Protein AF-A0A2N2QTG7-F1 (afdb_monomer)

Foldseek 3Di:
DVPPPPPPDDDDDDDDDPDPPPDDDDDDDPDAQAKDFQDWFFFFFWQEWEQQPVVCWIWTAFGGQDPPDQARIWTQHPVRSDIDDGFDEDADADAAFLQHFDADPVRHTDRDPPDTSNFARAQWYQQPVVSWIWGDANLWIKTARPVVRYIDTLPAASVQGQAHFTQWHWEQQPVVSWIKTFFGDHDPRPLDDDPPDPDPSPPDDHDDLVPLDLCSLQWIKIADPVVRGIDTDDAFDPLLVVLLVLLVVLLVLLLLLLLQLLCLLLVLHRPSPRDALLVSLVSLLVSLVSLQVSLVCLCVCNSADDPQLNVLSNVLSVLSNVLSVLSVVLSVCSNVSWSLQNNVSSVVSSVSSVVSSVSSDQGDQRFGQWYWEALPPQSKIKTAWGHNLFKTFGWIWIQNPVNSTIGTQPEQFTDDGDHNFAWEAQNVVSWIDTPQAWTAHPVVSFIWGGDHHYDPPQAEPRKYWYASNVVQKIKMWHFYDPVVRRTMIIIIIHRHDCPRIGGGDDNDDRIGGPFPLQVVQSVPDDNTSVRQVVLLVVLLVVLVPDDAPDKDWDDAPAFDFFQAQAAWEADLSSCKIWGAAHAQQLDWFGWIWIARSSRRGIHILDRTRGDDPPDGHLDDLHPDDRSPADGTHHRRLLQWYAAPLQRFIWGDHNQWTWTAHPSSSGTDPDIQGEDDDDDQAHWARQQVHNWTKGFAFPVDDDDDTFIWTDPSVNSYIYGDPLGRDQFHFDSQWHWYAQRVQGKIKTAQTHHPVPRDAGGWIWIQRRVVSDIDTDDAQEVVNPDDGAGADAQAWEADNVQQKIWDDNWWAWDFIWIQRPVRSYIYRSGIDDHADAITWHYWYARPVSQKIWIWHGHDSRDDGTIIIIHRHDD

Nearest PDB structures (foldseek):
  4nqi-assembly2_C  TM=5.063E-01  e=2.270E+00  Dictyostelium discoideum
  8ceg-assembly1_A  TM=4.887E-01  e=2.163E+00  Homo sapiens
  8f6k-assembly1_C  TM=4.860E-01  e=2.621E+00  Shewanella oneidensis
  8tn6-assembly1_C  TM=3.871E-01  e=1.786E+00  synthetic construct
  8snb-assembly1_1G  TM=2.692E-01  e=4.660E+00  Strongylocentrotus purpuratus

Radius of gyration: 29.82 Å; Cα contacts (8 Å, |Δi|>4): 2168; chains: 1; bounding box: 80×52×85 Å

Structure (mmCIF, N/CA/C/O backbone):
data_AF-A0A2N2QTG7-F1
#
_entry.id   AF-A0A2N2QTG7-F1
#
loop_
_atom_site.group_PDB
_atom_site.id
_atom_site.type_symbol
_atom_site.label_atom_id
_atom_site.label_alt_id
_atom_site.label_comp_id
_atom_site.label_asym_id
_atom_site.label_entity_id
_atom_site.label_seq_id
_atom_site.pdbx_PDB_ins_code
_atom_site.Cartn_x
_atom_site.Cartn_y
_atom_site.Cartn_z
_atom_site.occupancy
_atom_site.B_iso_or_equiv
_atom_site.auth_seq_id
_atom_site.auth_comp_id
_atom_site.auth_asym_id
_atom_site.auth_atom_id
_atom_site.pdbx_PDB_model_num
ATOM 1 N N . MET A 1 1 ? -8.187 -12.100 -5.014 1.00 31.52 1 MET A N 1
ATOM 2 C CA . MET A 1 1 ? -8.254 -13.295 -4.133 1.00 31.52 1 MET A CA 1
ATOM 3 C C . MET A 1 1 ? -7.460 -12.984 -2.864 1.00 31.52 1 MET A C 1
ATOM 5 O O . MET A 1 1 ? -6.377 -12.446 -3.038 1.00 31.52 1 MET A O 1
ATOM 9 N N . PRO A 1 2 ? -8.043 -13.129 -1.654 1.00 25.39 2 PRO A N 1
ATOM 10 C CA . PRO A 1 2 ? -8.547 -14.373 -1.077 1.00 25.39 2 PRO A CA 1
ATOM 11 C C . PRO A 1 2 ? -10.008 -14.584 -1.466 1.00 25.39 2 PRO A C 1
ATOM 13 O O . PRO A 1 2 ? -10.937 -14.155 -0.807 1.00 25.39 2 PRO A O 1
ATOM 16 N N . TRP A 1 3 ? -10.185 -15.237 -2.609 1.00 28.45 3 TRP A N 1
ATOM 17 C CA . TRP A 1 3 ? -11.470 -15.725 -3.122 1.00 28.45 3 TRP A CA 1
ATOM 18 C C . TRP A 1 3 ? -11.311 -17.209 -3.494 1.00 28.45 3 TRP A C 1
ATOM 20 O O . TRP A 1 3 ? -11.861 -17.694 -4.473 1.00 28.45 3 TRP A O 1
ATOM 30 N N . GLY A 1 4 ? -10.483 -17.919 -2.716 1.00 23.97 4 GLY A N 1
ATOM 31 C CA . GLY A 1 4 ? -10.154 -19.333 -2.912 1.00 23.97 4 GLY A CA 1
ATOM 32 C C . GLY A 1 4 ? -10.840 -20.294 -1.939 1.00 23.97 4 GLY A C 1
ATOM 33 O O . GLY A 1 4 ? -10.644 -21.496 -2.068 1.00 23.97 4 GLY A O 1
ATOM 34 N N . MET A 1 5 ? -11.649 -19.813 -0.985 1.00 23.02 5 MET A N 1
ATOM 35 C CA . MET A 1 5 ? -12.306 -20.685 0.006 1.00 23.02 5 MET A CA 1
ATOM 36 C C . MET A 1 5 ? -13.823 -20.497 0.167 1.00 23.02 5 MET A C 1
ATOM 38 O O . MET A 1 5 ? -14.411 -21.069 1.073 1.00 23.02 5 MET A O 1
ATOM 42 N N . CYS A 1 6 ? -14.494 -19.810 -0.761 1.00 24.59 6 CYS A N 1
ATOM 43 C CA . CYS A 1 6 ? -15.967 -19.817 -0.854 1.00 24.59 6 CYS A CA 1
ATOM 44 C C . CYS A 1 6 ? -16.483 -19.976 -2.296 1.00 24.59 6 CYS A C 1
ATOM 46 O O . CYS A 1 6 ? -17.568 -19.521 -2.626 1.00 24.59 6 CYS A O 1
ATOM 48 N N . ALA A 1 7 ? -15.714 -20.640 -3.169 1.00 23.53 7 ALA A N 1
ATOM 49 C CA . ALA A 1 7 ? -16.112 -20.917 -4.558 1.00 23.53 7 ALA A CA 1
ATOM 50 C C . ALA A 1 7 ? -16.198 -22.423 -4.887 1.00 23.53 7 ALA A C 1
ATOM 52 O O . ALA A 1 7 ? -16.136 -22.814 -6.049 1.00 23.53 7 ALA A O 1
ATOM 53 N N . LYS A 1 8 ? -16.341 -23.292 -3.876 1.00 22.70 8 LYS A N 1
ATOM 54 C CA . LYS A 1 8 ? -16.590 -24.733 -4.066 1.00 22.70 8 LYS A CA 1
ATOM 55 C C . LYS A 1 8 ? -17.853 -25.191 -3.334 1.00 22.70 8 LYS A C 1
ATOM 57 O O . LYS A 1 8 ? -17.783 -26.057 -2.475 1.00 22.70 8 LYS A O 1
ATOM 62 N N . SER A 1 9 ? -18.998 -24.615 -3.691 1.00 24.41 9 SER A N 1
ATOM 63 C CA . SER A 1 9 ? -20.318 -25.241 -3.500 1.00 24.41 9 SER A CA 1
ATOM 64 C C . SER A 1 9 ? -21.409 -24.440 -4.220 1.00 24.41 9 SER A C 1
ATOM 66 O O . SER A 1 9 ? -22.297 -23.888 -3.584 1.00 24.41 9 SER A O 1
ATOM 68 N N . LEU A 1 10 ? -21.337 -24.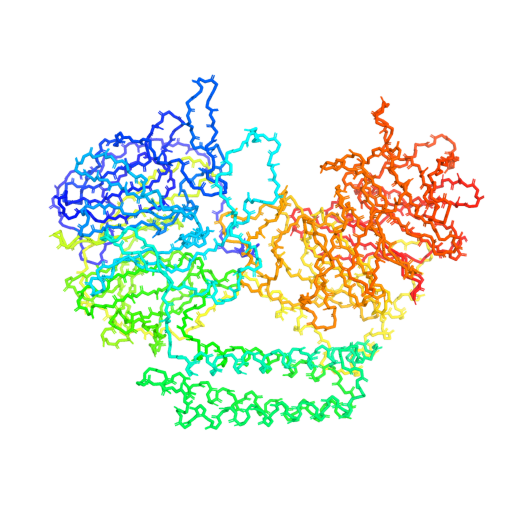329 -5.546 1.00 24.75 10 LEU A N 1
ATOM 69 C CA . LEU A 1 10 ? -22.426 -23.783 -6.368 1.00 24.75 10 LEU A CA 1
ATOM 70 C C . LEU A 1 10 ? -22.575 -24.653 -7.620 1.00 24.75 10 LEU A C 1
ATOM 72 O O . LEU A 1 10 ? -22.246 -24.268 -8.736 1.00 24.75 10 LEU A O 1
ATOM 76 N N . GLY A 1 11 ? -23.027 -25.884 -7.387 1.00 22.22 11 GLY A N 1
ATOM 77 C CA . GLY A 1 11 ? -23.683 -26.699 -8.398 1.00 22.22 11 GLY A CA 1
ATOM 78 C C . GLY A 1 11 ? -25.188 -26.547 -8.215 1.00 22.22 11 GLY A C 1
ATOM 79 O O . GLY A 1 11 ? -25.704 -26.981 -7.194 1.00 22.22 11 GLY A O 1
ATOM 80 N N . ALA A 1 12 ? -25.823 -25.896 -9.193 1.00 25.19 12 ALA A N 1
ATOM 81 C CA . ALA A 1 12 ? -27.254 -25.872 -9.505 1.00 25.19 12 ALA A CA 1
ATOM 82 C C . ALA A 1 12 ? -28.246 -25.683 -8.342 1.00 25.19 12 ALA A C 1
ATOM 84 O O . ALA A 1 12 ? -28.545 -26.637 -7.649 1.00 25.19 12 ALA A O 1
ATOM 85 N N . PHE A 1 13 ? -28.882 -24.509 -8.250 1.00 23.11 13 PHE A N 1
ATOM 86 C CA . PHE A 1 13 ? -30.321 -24.416 -7.958 1.00 23.11 13 PHE A CA 1
ATOM 87 C C . PHE A 1 13 ? -30.868 -23.082 -8.482 1.00 23.11 13 PHE A C 1
ATOM 89 O O . PHE A 1 13 ? -30.728 -22.027 -7.870 1.00 23.11 13 PHE A O 1
ATOM 96 N N . THR A 1 14 ? -31.499 -23.145 -9.651 1.00 24.62 14 THR A N 1
ATOM 97 C CA . THR A 1 14 ? -32.489 -22.166 -10.099 1.00 24.62 14 THR A CA 1
ATOM 98 C C . THR A 1 14 ? -33.844 -22.796 -9.817 1.00 24.62 14 THR A C 1
ATOM 100 O O . THR A 1 14 ? -34.149 -23.796 -10.444 1.00 24.62 14 THR A O 1
ATOM 103 N N . VAL A 1 15 ? -34.601 -22.267 -8.855 1.00 23.42 15 VAL A N 1
ATOM 104 C CA . VAL A 1 15 ? -36.066 -22.077 -8.875 1.00 23.42 15 VAL A CA 1
ATOM 105 C C . VAL A 1 15 ? -36.402 -21.254 -7.630 1.00 23.42 15 VAL A C 1
ATOM 107 O O . VAL A 1 15 ? -36.110 -21.644 -6.502 1.00 23.42 15 VAL A O 1
ATOM 110 N N . ALA A 1 16 ? -36.999 -20.089 -7.860 1.00 26.34 16 ALA A N 1
ATOM 111 C CA . ALA A 1 16 ? -37.602 -19.265 -6.831 1.00 26.34 16 ALA A CA 1
ATOM 112 C C . ALA A 1 16 ? -38.843 -19.963 -6.262 1.00 26.34 16 ALA A C 1
ATOM 114 O O . ALA A 1 16 ? -39.727 -20.365 -7.016 1.00 26.34 16 ALA A O 1
ATOM 115 N N . VAL A 1 17 ? -38.947 -20.019 -4.936 1.00 22.53 17 VAL A N 1
ATOM 116 C CA . VAL A 1 17 ? -40.237 -20.129 -4.257 1.00 22.53 17 VAL A CA 1
ATOM 117 C C . VAL A 1 17 ? -40.281 -19.028 -3.201 1.00 22.53 17 VAL A C 1
ATOM 119 O O . VAL A 1 17 ? -39.594 -19.093 -2.185 1.00 22.53 17 VAL A O 1
ATOM 122 N N . GLN A 1 18 ? -41.082 -17.991 -3.461 1.00 27.44 18 GLN A N 1
ATOM 123 C CA . GLN A 1 18 ? -41.616 -17.124 -2.413 1.00 27.44 18 GLN A CA 1
ATOM 124 C C . GLN A 1 18 ? -42.515 -17.995 -1.528 1.00 27.44 18 GLN A C 1
ATOM 126 O O . GLN A 1 18 ? -43.672 -18.232 -1.859 1.00 27.44 18 GLN A O 1
ATOM 131 N N . MET A 1 19 ? -41.988 -18.491 -0.410 1.00 23.17 19 MET A N 1
ATOM 132 C CA . MET A 1 19 ? -42.828 -18.910 0.706 1.00 23.17 19 MET A CA 1
ATOM 133 C C . MET A 1 19 ? -42.758 -17.829 1.778 1.00 23.17 19 MET A C 1
ATOM 135 O O . MET A 1 19 ? -41.759 -17.691 2.480 1.00 23.17 19 MET A O 1
ATOM 139 N N . LEU A 1 20 ? -43.843 -17.061 1.892 1.00 28.89 20 LEU A N 1
ATOM 140 C CA . LEU A 1 20 ? -44.222 -16.368 3.120 1.00 28.89 20 LEU A CA 1
ATOM 141 C C . LEU A 1 20 ? -44.425 -17.439 4.200 1.00 28.89 20 LEU A C 1
ATOM 143 O O . LEU A 1 20 ? -45.522 -17.964 4.371 1.00 28.89 20 LEU A O 1
ATOM 147 N N . VAL A 1 21 ? -43.355 -17.808 4.902 1.00 28.22 21 VAL A N 1
ATOM 148 C CA . VAL A 1 21 ? -43.483 -18.569 6.144 1.00 28.22 21 VAL A CA 1
ATOM 149 C C . VAL A 1 21 ? -43.785 -17.552 7.234 1.00 28.22 21 VAL A C 1
ATOM 151 O O . VAL A 1 21 ? -42.904 -16.840 7.709 1.00 28.22 21 VAL A O 1
ATOM 154 N N . SER A 1 22 ? -45.054 -17.463 7.618 1.00 31.12 22 SER A N 1
ATOM 155 C CA . SER A 1 22 ? -45.450 -16.847 8.879 1.00 31.12 22 SER A CA 1
ATOM 156 C C . SER A 1 22 ? -44.719 -17.567 10.017 1.00 31.12 22 SER A C 1
ATOM 158 O O . SER A 1 22 ? -45.037 -18.716 10.330 1.00 31.12 22 SER A O 1
ATOM 160 N N . LEU A 1 23 ? -43.713 -16.917 10.609 1.00 36.91 23 LEU A N 1
ATOM 161 C CA . LEU A 1 23 ? -43.073 -17.398 11.833 1.00 36.91 23 LEU A CA 1
ATOM 162 C C . LEU A 1 23 ? -44.148 -17.495 12.933 1.00 36.91 23 LEU A C 1
ATOM 164 O O . LEU A 1 23 ? -44.927 -16.552 13.095 1.00 36.91 23 LEU A O 1
ATOM 168 N N . PRO A 1 24 ? -44.233 -18.612 13.677 1.00 34.62 24 PRO A N 1
ATOM 169 C CA . PRO A 1 24 ? -45.311 -18.822 14.633 1.00 34.62 24 PRO A CA 1
ATOM 170 C C . PRO A 1 24 ? -45.252 -17.799 15.774 1.00 34.62 24 PRO A C 1
ATOM 172 O O . PRO A 1 24 ? -44.181 -17.472 16.299 1.00 34.62 24 PRO A O 1
ATOM 175 N N . ALA A 1 25 ? -46.429 -17.312 16.166 1.00 36.88 25 ALA A N 1
ATOM 176 C CA . ALA A 1 25 ? -46.612 -16.435 17.310 1.00 36.88 25 ALA A CA 1
ATOM 177 C C . ALA A 1 25 ? -46.334 -17.169 18.639 1.00 36.88 25 ALA A C 1
ATOM 179 O O . ALA A 1 25 ? -46.774 -18.294 18.838 1.00 36.88 25 ALA A O 1
ATOM 180 N N . ALA A 1 26 ? -45.595 -16.473 19.513 1.00 47.22 26 ALA A N 1
ATOM 181 C CA . ALA A 1 26 ? -45.514 -16.548 20.980 1.00 47.22 26 ALA A CA 1
ATOM 182 C C . ALA A 1 26 ? -45.617 -17.911 21.713 1.00 47.22 26 ALA A C 1
ATOM 184 O O . ALA A 1 26 ? -46.685 -18.500 21.784 1.00 47.22 26 ALA A O 1
ATOM 185 N N . ALA A 1 27 ? -44.540 -18.284 22.431 1.00 40.28 27 ALA A N 1
ATOM 186 C CA . ALA A 1 27 ? -44.625 -18.726 23.839 1.00 40.28 27 ALA A CA 1
ATOM 187 C C . ALA A 1 27 ? -43.255 -18.755 24.550 1.00 40.28 27 ALA A C 1
ATOM 189 O O . ALA A 1 27 ? -43.139 -18.202 25.636 1.00 40.28 27 ALA A O 1
ATOM 190 N N . ASP A 1 28 ? -42.184 -19.287 23.951 1.00 56.00 28 ASP A N 1
ATOM 191 C CA . ASP A 1 28 ? -40.948 -19.488 24.731 1.00 56.00 28 ASP A CA 1
ATOM 192 C C . ASP A 1 28 ? -39.928 -18.347 24.609 1.00 56.00 28 ASP A C 1
ATOM 194 O O . ASP A 1 28 ? -39.718 -17.765 23.536 1.00 56.00 28 ASP A O 1
ATOM 198 N N . SER A 1 29 ? -39.264 -18.022 25.721 1.00 57.44 29 SER A N 1
ATOM 199 C CA . SER A 1 29 ? -38.033 -17.217 25.730 1.00 57.44 29 SER A CA 1
ATOM 200 C C . SER A 1 29 ? -36.957 -17.901 24.871 1.00 57.44 29 SER A C 1
ATOM 202 O O . SER A 1 29 ? -36.965 -19.127 24.772 1.00 57.44 29 SER A O 1
ATOM 204 N N . PRO A 1 30 ? -36.034 -17.168 24.213 1.00 61.44 30 PRO A N 1
ATOM 205 C CA . PRO A 1 30 ? -34.922 -17.814 23.517 1.00 61.44 30 PRO A CA 1
ATOM 206 C C . PRO A 1 30 ? -34.173 -18.737 24.486 1.00 61.44 30 PRO A C 1
ATOM 208 O O . PRO A 1 30 ? -33.897 -18.343 25.625 1.00 61.44 30 PRO A O 1
ATOM 211 N N . ALA A 1 31 ? -33.874 -19.959 24.033 1.00 76.12 31 ALA A N 1
ATOM 212 C CA . ALA A 1 31 ? -33.004 -20.857 24.774 1.00 76.12 31 ALA A CA 1
ATOM 213 C C . ALA A 1 31 ? -31.680 -20.134 25.046 1.00 76.12 31 ALA A C 1
ATOM 215 O O . ALA A 1 31 ? -31.147 -19.421 24.191 1.00 76.12 31 ALA A O 1
ATOM 216 N N . VAL A 1 32 ? -31.192 -20.269 26.273 1.00 87.06 32 VAL A N 1
ATOM 217 C CA . VAL A 1 32 ? -29.959 -19.617 26.704 1.00 87.06 32 VAL A CA 1
ATOM 218 C C . VAL A 1 32 ? -28.805 -20.094 25.819 1.00 87.06 32 VAL A C 1
ATOM 220 O O . VAL A 1 32 ? -28.718 -21.278 25.498 1.00 87.06 32 VAL A O 1
ATOM 223 N N . ASN A 1 33 ? -27.933 -19.172 25.410 1.00 92.25 33 ASN A N 1
ATOM 224 C CA . ASN A 1 33 ? -26.789 -19.441 24.531 1.00 92.25 33 ASN A CA 1
ATOM 225 C C . ASN A 1 33 ? -27.156 -20.003 23.140 1.00 92.25 33 ASN A C 1
ATOM 227 O O . ASN A 1 33 ? -26.319 -20.613 22.473 1.00 92.25 33 ASN A O 1
ATOM 231 N N . ALA A 1 34 ? -28.384 -19.767 22.668 1.00 91.56 34 ALA A N 1
ATOM 232 C CA . ALA A 1 34 ? -28.817 -20.105 21.316 1.00 91.56 34 ALA A CA 1
ATOM 233 C C . ALA A 1 34 ? -29.354 -18.874 20.574 1.00 91.56 34 ALA A C 1
ATOM 235 O O . ALA A 1 34 ? -30.247 -18.173 21.056 1.00 91.56 34 ALA A O 1
ATOM 236 N N . TRP A 1 35 ? -28.826 -18.631 19.374 1.00 91.69 35 TRP A N 1
ATOM 237 C CA . TRP A 1 35 ? -29.357 -17.624 18.466 1.00 91.69 35 TRP A CA 1
ATOM 238 C C . TRP A 1 35 ? -30.716 -18.056 17.927 1.00 91.69 35 TRP A C 1
ATOM 240 O O . TRP A 1 35 ? -30.858 -19.130 17.339 1.00 91.69 35 TRP A O 1
ATOM 250 N N . ARG A 1 36 ? -31.711 -17.181 18.073 1.00 90.38 36 ARG A N 1
ATOM 251 C CA . ARG A 1 36 ? -33.065 -17.400 17.566 1.00 90.38 36 ARG A CA 1
ATOM 252 C C . ARG A 1 36 ? -33.414 -16.358 16.504 1.00 90.38 36 ARG A C 1
ATOM 254 O O . ARG A 1 36 ? -33.516 -15.185 16.860 1.00 90.38 36 ARG A O 1
ATOM 261 N N . PRO A 1 37 ? -33.669 -16.752 15.245 1.00 89.88 37 PRO A N 1
ATOM 262 C CA . PRO A 1 37 ? -34.319 -15.884 14.267 1.00 89.88 37 PRO A CA 1
ATOM 263 C C . PRO A 1 37 ? -35.713 -15.489 14.764 1.00 89.88 37 PRO A C 1
ATOM 265 O O . PRO A 1 37 ? -36.476 -16.344 15.220 1.00 89.88 37 PRO A O 1
ATOM 268 N N . VAL A 1 38 ? -36.036 -14.200 14.723 1.00 90.38 38 VAL A N 1
ATOM 269 C CA . VAL A 1 38 ? -37.277 -13.668 15.318 1.00 90.38 38 VAL A CA 1
ATOM 270 C C . VAL A 1 38 ? -38.062 -12.745 14.400 1.00 90.38 38 VAL A C 1
ATOM 272 O O . VAL A 1 38 ? -39.264 -12.610 14.599 1.00 90.38 38 VAL A O 1
ATOM 275 N N . ALA A 1 39 ? -37.417 -12.125 13.414 1.00 87.06 39 ALA A N 1
ATOM 276 C CA . ALA A 1 39 ? -38.080 -11.254 12.455 1.00 87.06 39 ALA A CA 1
ATOM 277 C C . ALA A 1 39 ? -37.263 -11.148 11.165 1.00 87.06 39 ALA A C 1
ATOM 279 O O . ALA A 1 39 ? -36.052 -11.377 11.157 1.00 87.06 39 ALA A O 1
ATOM 280 N N . GLU A 1 40 ? -37.928 -10.729 10.097 1.00 82.94 40 GLU A N 1
ATOM 281 C CA . GLU A 1 40 ? -37.306 -10.278 8.857 1.00 82.94 40 GLU A CA 1
ATOM 282 C C . GLU A 1 40 ? -37.950 -8.953 8.440 1.00 82.94 40 GLU A C 1
ATOM 284 O O . GLU A 1 40 ? -39.081 -8.647 8.825 1.00 82.94 40 GLU A O 1
ATOM 289 N N . ALA A 1 41 ? -37.223 -8.157 7.668 1.00 74.69 41 ALA A N 1
ATOM 290 C CA . ALA A 1 41 ? -37.751 -6.974 7.007 1.00 74.69 41 ALA A CA 1
ATOM 291 C C . ALA A 1 41 ? -37.329 -6.963 5.539 1.00 74.69 41 ALA A C 1
ATOM 293 O O . ALA A 1 41 ? -36.244 -7.437 5.187 1.00 74.69 41 ALA A O 1
ATOM 294 N N . SER A 1 42 ? -38.163 -6.356 4.688 1.00 66.25 42 SER A N 1
ATOM 295 C CA . SER A 1 42 ? -37.708 -5.902 3.373 1.00 66.25 42 SER A CA 1
ATOM 296 C C . SER A 1 42 ? -36.481 -5.008 3.573 1.00 66.25 42 SER A C 1
ATOM 298 O O . SER A 1 42 ? -36.489 -4.134 4.439 1.00 66.25 42 SER A O 1
ATOM 300 N N . GLY A 1 43 ? -35.402 -5.226 2.829 1.00 61.00 43 GLY A N 1
ATOM 301 C CA . GLY A 1 43 ? -34.232 -4.374 2.990 1.00 61.00 43 GLY A CA 1
ATOM 302 C C . GLY A 1 43 ? -33.091 -4.680 2.038 1.00 61.00 43 GLY A C 1
ATOM 303 O O . GLY A 1 43 ? -33.232 -5.453 1.093 1.00 61.00 43 GLY A O 1
ATOM 304 N N . GLY A 1 44 ? -31.982 -3.988 2.287 1.00 61.00 44 GLY A N 1
ATOM 305 C CA . GLY A 1 44 ? -30.704 -4.113 1.602 1.00 61.00 44 GLY A CA 1
ATOM 306 C C . GLY A 1 44 ? -29.549 -4.200 2.606 1.00 61.00 44 GLY A C 1
ATOM 307 O O . GLY A 1 44 ? -29.519 -5.104 3.431 1.00 61.00 44 GLY A O 1
ATOM 308 N N . THR A 1 45 ? -28.567 -3.294 2.520 1.00 61.34 45 THR A N 1
ATOM 309 C CA . THR A 1 45 ? -27.319 -3.326 3.317 1.00 61.34 45 THR A CA 1
ATOM 310 C C . THR A 1 45 ? -27.477 -2.739 4.721 1.00 61.34 45 THR A C 1
ATOM 312 O O . THR A 1 45 ? -28.087 -1.679 4.854 1.00 61.34 45 THR A O 1
ATOM 315 N N . ILE A 1 46 ? -26.804 -3.321 5.722 1.00 68.50 46 ILE A N 1
ATOM 316 C CA . ILE A 1 46 ? -26.714 -2.781 7.091 1.00 68.50 46 ILE A CA 1
ATOM 317 C C . ILE A 1 46 ? -25.566 -1.773 7.198 1.00 68.50 46 ILE A C 1
ATOM 319 O O . ILE A 1 46 ? -24.432 -2.100 6.853 1.00 68.50 46 ILE A O 1
ATOM 323 N N . ALA A 1 47 ? -25.859 -0.575 7.707 1.00 66.06 47 ALA A N 1
ATOM 324 C CA . ALA A 1 47 ? -24.893 0.514 7.862 1.00 66.06 47 ALA A CA 1
ATOM 325 C C . ALA A 1 47 ? -24.764 1.054 9.297 1.00 66.06 47 ALA A C 1
ATOM 327 O O . ALA A 1 47 ? -23.934 1.925 9.543 1.00 66.06 47 ALA A O 1
ATOM 328 N N . GLY A 1 48 ? -25.584 0.563 10.229 1.00 76.69 48 GLY A N 1
ATOM 329 C CA . GLY A 1 48 ? -25.517 0.915 11.643 1.00 76.69 48 GLY A CA 1
ATOM 330 C C . GLY A 1 48 ? -26.665 0.302 12.443 1.00 76.69 48 GLY A C 1
ATOM 331 O O . GLY A 1 48 ? -27.748 0.050 11.907 1.00 76.69 48 GLY A O 1
ATOM 332 N N . LEU A 1 49 ? -26.412 0.057 13.727 1.00 87.94 49 LEU A N 1
ATOM 333 C CA . LEU A 1 49 ? -27.409 -0.361 14.709 1.00 87.94 49 LEU A CA 1
ATOM 334 C C . LEU A 1 49 ? -27.131 0.381 16.015 1.00 87.94 49 LEU A C 1
ATOM 336 O O . LEU A 1 49 ? -25.979 0.473 16.435 1.00 87.94 49 LEU A O 1
ATOM 340 N N . SER A 1 50 ? -28.158 0.945 16.643 1.00 92.25 50 SER A N 1
ATOM 341 C CA . SER A 1 50 ? -28.019 1.631 17.931 1.00 92.25 50 SER A CA 1
ATOM 342 C C . SER A 1 50 ? -29.234 1.376 18.809 1.00 92.25 50 SER A C 1
ATOM 344 O O . SER A 1 50 ? -30.369 1.543 18.365 1.00 92.25 50 SER A O 1
ATOM 346 N N . TYR A 1 51 ? -29.001 0.999 20.064 1.00 94.50 51 TYR A N 1
ATOM 347 C CA . TYR A 1 51 ? -30.072 0.903 21.050 1.00 94.50 51 TYR A CA 1
ATOM 348 C C . TYR A 1 51 ? -30.582 2.300 21.428 1.00 94.50 51 TYR A C 1
ATOM 350 O O . TYR A 1 51 ? -29.797 3.216 21.676 1.00 94.50 51 TYR A O 1
ATOM 358 N N . LEU A 1 52 ? -31.904 2.448 21.471 1.00 95.62 52 LEU A N 1
ATOM 359 C CA . LEU A 1 52 ? -32.628 3.648 21.870 1.00 95.62 52 LEU A CA 1
ATOM 360 C C . LEU A 1 52 ? -33.269 3.405 23.247 1.00 95.62 52 LEU A C 1
ATOM 362 O O . LEU A 1 52 ? -34.288 2.710 23.316 1.00 95.62 52 LEU A O 1
ATOM 366 N N . PRO A 1 53 ? -32.714 3.957 24.343 1.00 93.00 53 PRO A N 1
ATOM 367 C CA . PRO A 1 53 ? -33.206 3.697 25.697 1.00 93.00 53 PRO A CA 1
ATOM 368 C C . PRO A 1 53 ? -34.667 4.097 25.918 1.00 93.00 53 PRO A C 1
ATOM 370 O O . PRO A 1 53 ? -35.423 3.332 26.517 1.00 93.00 53 PRO A O 1
ATOM 373 N N . ASP A 1 54 ? -35.074 5.255 25.395 1.00 92.81 54 ASP A N 1
ATOM 374 C CA . ASP A 1 54 ? -36.412 5.812 25.626 1.00 92.81 54 ASP A CA 1
ATOM 375 C C . ASP A 1 54 ? -37.486 5.040 24.851 1.00 92.81 54 ASP A C 1
ATOM 377 O O . ASP A 1 54 ? -38.539 4.702 25.390 1.00 92.81 54 ASP A O 1
ATOM 381 N N . GLN A 1 55 ? -37.201 4.698 23.592 1.00 91.81 55 GLN A N 1
ATOM 382 C CA . GLN A 1 55 ? -38.096 3.902 22.751 1.00 91.81 55 GLN A CA 1
ATOM 383 C C . GLN A 1 55 ? -38.032 2.401 23.075 1.00 91.81 55 GLN A C 1
ATOM 385 O O . GLN A 1 55 ? -38.903 1.655 22.627 1.00 91.81 55 GLN A O 1
ATOM 390 N N . ARG A 1 56 ? -37.013 1.940 23.819 1.00 92.81 56 ARG A N 1
ATOM 391 C CA . ARG A 1 56 ? -36.691 0.514 24.030 1.00 92.81 56 ARG A CA 1
ATOM 392 C C . ARG A 1 56 ? -36.636 -0.255 22.706 1.00 92.81 56 ARG A C 1
ATOM 394 O O . ARG A 1 56 ? -37.230 -1.324 22.545 1.00 92.81 56 ARG A O 1
ATOM 401 N N . GLY A 1 57 ? -35.965 0.349 21.732 1.00 93.75 57 GLY A N 1
ATOM 402 C CA . GLY A 1 57 ? -35.895 -0.125 20.354 1.00 93.75 57 GLY A CA 1
ATOM 403 C C . GLY A 1 57 ? -34.476 -0.075 19.807 1.00 93.75 57 GLY A C 1
ATOM 404 O O . GLY A 1 57 ? -33.584 0.520 20.400 1.00 93.75 57 GLY A O 1
ATOM 405 N N . MET A 1 58 ? -34.271 -0.704 18.660 1.00 92.94 58 MET A N 1
ATOM 406 C CA . MET A 1 58 ? -33.014 -0.719 17.924 1.00 92.94 58 MET A CA 1
ATOM 407 C C . MET A 1 58 ? -33.186 0.116 16.660 1.00 92.94 58 MET A C 1
ATOM 409 O O . MET A 1 58 ? -33.929 -0.284 15.762 1.00 92.94 58 MET A O 1
ATOM 413 N N . LEU A 1 59 ? -32.519 1.269 16.591 1.00 89.81 59 LEU A N 1
ATOM 414 C CA . LEU A 1 59 ? -32.479 2.082 15.382 1.00 89.81 59 LEU A CA 1
ATOM 415 C C . LEU A 1 59 ? -31.544 1.426 14.371 1.00 89.81 59 LEU A C 1
ATOM 417 O O . LEU A 1 59 ? -30.343 1.301 14.609 1.00 89.81 59 LEU A O 1
ATOM 421 N N . TYR A 1 60 ? -32.115 1.030 13.246 1.00 82.62 60 TYR A N 1
ATOM 422 C CA . TYR A 1 60 ? -31.415 0.522 12.082 1.00 82.62 60 TYR A CA 1
ATOM 423 C C . TYR A 1 60 ? -31.277 1.633 11.046 1.00 82.62 60 TYR A C 1
ATOM 425 O O . TYR A 1 60 ? -32.265 2.293 10.713 1.00 82.62 60 TYR A O 1
ATOM 433 N N . PHE A 1 61 ? -30.064 1.785 10.515 1.00 75.69 61 PHE A N 1
ATOM 434 C CA . PHE A 1 61 ? -29.782 2.612 9.348 1.00 75.69 61 PHE A CA 1
ATOM 435 C C . PHE A 1 61 ? -29.232 1.738 8.211 1.00 75.69 61 PHE A C 1
ATOM 437 O O . PHE A 1 61 ? -28.257 1.004 8.412 1.00 75.69 61 PHE A O 1
ATOM 444 N N . GLY A 1 62 ? -29.836 1.796 7.021 1.00 67.06 62 GLY A N 1
ATOM 445 C CA . GLY A 1 62 ? -29.411 0.985 5.879 1.00 67.06 62 GLY A CA 1
ATOM 446 C C . GLY A 1 62 ? -30.286 1.108 4.629 1.00 67.06 62 GLY A C 1
ATOM 447 O O . GLY A 1 62 ? -31.252 1.857 4.603 1.00 67.06 62 GLY A O 1
ATOM 448 N N . TYR A 1 63 ? -29.923 0.382 3.566 1.00 60.50 63 TYR A N 1
ATOM 449 C CA . TYR A 1 63 ? -30.513 0.578 2.232 1.00 60.50 63 TYR A CA 1
ATOM 450 C C . TYR A 1 63 ? -31.936 -0.006 2.130 1.00 60.50 63 TYR A C 1
ATOM 452 O O . TYR A 1 63 ? -32.149 -1.132 2.598 1.00 60.50 63 TYR A O 1
ATOM 460 N N . PRO A 1 64 ? -32.884 0.699 1.487 1.00 56.03 64 PRO A N 1
ATOM 461 C CA . PRO A 1 64 ? -34.223 0.196 1.206 1.00 56.03 64 PRO A CA 1
ATOM 462 C C . PRO A 1 64 ? -34.245 -0.957 0.195 1.00 56.03 64 PRO A C 1
ATOM 464 O O . PRO A 1 64 ? -33.328 -1.138 -0.601 1.00 56.03 64 PRO A O 1
ATOM 467 N N . ALA A 1 65 ? -35.334 -1.725 0.170 1.00 52.41 65 ALA A N 1
ATOM 468 C CA . ALA A 1 65 ? -35.491 -2.855 -0.754 1.00 52.41 65 ALA A CA 1
ATOM 469 C C . ALA A 1 65 ? -35.795 -2.426 -2.205 1.00 52.41 65 ALA A C 1
ATOM 471 O O . ALA A 1 65 ? -35.681 -3.233 -3.129 1.00 52.41 65 ALA A O 1
ATOM 472 N N . SER A 1 66 ? -36.210 -1.170 -2.423 1.00 53.19 66 SER A N 1
ATOM 473 C CA . SER A 1 66 ? -36.640 -0.661 -3.731 1.00 53.19 66 SER A CA 1
ATOM 474 C C . SER A 1 66 ? -36.273 0.812 -3.941 1.00 53.19 66 SER A C 1
ATOM 476 O O . SER A 1 66 ? -36.154 1.578 -2.989 1.00 53.19 66 SER A O 1
ATOM 478 N N . LYS A 1 67 ? -36.163 1.238 -5.209 1.00 48.94 67 LYS A N 1
ATOM 479 C CA . LYS A 1 67 ? -35.915 2.644 -5.594 1.00 48.94 67 LYS A CA 1
ATOM 480 C C . LYS A 1 67 ? -37.051 3.611 -5.201 1.00 48.94 67 LYS A C 1
ATOM 482 O O . LYS A 1 67 ? -36.870 4.817 -5.326 1.00 48.94 67 LYS A O 1
ATOM 487 N N . SER A 1 68 ? -38.212 3.093 -4.790 1.00 40.53 68 SER A N 1
ATOM 488 C CA . SER A 1 68 ? -39.401 3.862 -4.396 1.00 40.53 68 SER A CA 1
ATOM 489 C C . SER A 1 68 ? -39.519 4.112 -2.888 1.00 40.53 68 SER A C 1
ATOM 491 O O . SER A 1 68 ? -40.327 4.944 -2.483 1.00 40.53 68 SER A O 1
ATOM 493 N N . GLU A 1 69 ? -38.746 3.415 -2.051 1.00 45.62 69 GLU A N 1
ATOM 494 C CA . GLU A 1 69 ? -38.700 3.676 -0.606 1.00 45.62 69 GLU A CA 1
ATOM 495 C C . GLU A 1 69 ? -37.851 4.934 -0.328 1.00 45.62 69 GLU A C 1
ATOM 497 O O . GLU A 1 69 ? -36.766 5.110 -0.881 1.00 45.62 69 GLU A O 1
ATOM 502 N N . ILE A 1 70 ? -38.380 5.840 0.504 1.00 42.84 70 ILE A N 1
ATOM 503 C CA . ILE A 1 70 ? -37.863 7.211 0.693 1.00 42.84 70 ILE A CA 1
ATOM 504 C C . ILE A 1 70 ? -36.951 7.317 1.932 1.00 42.84 70 ILE A C 1
ATOM 506 O O . ILE A 1 70 ? -36.309 8.351 2.121 1.00 42.84 70 ILE A O 1
ATOM 510 N N . SER A 1 71 ? -36.884 6.286 2.788 1.00 50.88 71 SER A N 1
ATOM 511 C CA . SER A 1 71 ? -36.097 6.338 4.024 1.00 50.88 71 SER A CA 1
ATOM 512 C C . SER A 1 71 ? -35.253 5.098 4.313 1.00 50.88 71 SER A C 1
ATOM 514 O O . SER A 1 71 ? -35.678 3.954 4.159 1.00 50.88 71 SER A O 1
ATOM 516 N N . ASP A 1 72 ? -34.052 5.384 4.812 1.00 64.56 72 ASP A N 1
ATOM 517 C CA . ASP A 1 72 ? -33.012 4.430 5.196 1.00 64.56 72 ASP A CA 1
ATOM 518 C C . ASP A 1 72 ? -33.086 4.059 6.699 1.00 64.56 72 ASP A C 1
ATOM 520 O O . ASP A 1 72 ? -32.123 3.534 7.252 1.00 64.56 72 ASP A O 1
ATOM 524 N N . LEU A 1 73 ? -34.188 4.380 7.400 1.00 75.56 73 LEU A N 1
ATOM 525 C CA . LEU A 1 73 ? -34.315 4.282 8.865 1.00 75.56 73 LEU A CA 1
ATOM 526 C C . LEU A 1 73 ? -35.535 3.473 9.311 1.00 75.56 73 LEU A C 1
ATOM 528 O O . LEU A 1 73 ? -36.666 3.753 8.905 1.00 75.56 73 LEU A O 1
ATOM 532 N N . ARG A 1 74 ? -35.313 2.525 10.228 1.00 81.31 74 ARG A N 1
ATOM 533 C CA . ARG A 1 74 ? -36.375 1.736 10.880 1.00 81.31 74 ARG A CA 1
ATOM 534 C C . ARG A 1 74 ? -36.036 1.488 12.346 1.00 81.31 74 ARG A C 1
ATOM 536 O O . ARG A 1 74 ? -34.860 1.436 12.702 1.00 81.31 74 ARG A O 1
ATOM 543 N N . ILE A 1 75 ? -37.049 1.287 13.187 1.00 88.06 75 ILE A N 1
ATOM 544 C CA . ILE A 1 75 ? -36.856 0.828 14.569 1.00 88.06 75 ILE A CA 1
ATOM 545 C C . ILE A 1 75 ? -37.369 -0.605 14.692 1.00 88.06 75 ILE A C 1
ATOM 547 O O . ILE A 1 75 ? -38.525 -0.892 14.385 1.00 88.06 75 ILE A O 1
ATOM 551 N N . TYR A 1 76 ? -36.509 -1.509 15.153 1.00 91.25 76 TYR A N 1
ATOM 552 C CA . TYR A 1 76 ? -36.908 -2.849 15.579 1.00 91.25 76 TYR A CA 1
ATOM 553 C C . TYR A 1 76 ? -37.129 -2.865 17.089 1.00 91.25 76 TYR A C 1
ATOM 555 O O . TYR A 1 76 ? -36.276 -2.399 17.840 1.00 91.25 76 TYR A O 1
ATOM 563 N N . TYR A 1 77 ? -38.237 -3.433 17.555 1.00 92.75 77 TYR A N 1
ATOM 564 C CA . TYR A 1 77 ? -38.555 -3.497 18.981 1.00 92.75 77 TYR A CA 1
ATOM 565 C C . TYR A 1 77 ? -38.325 -4.910 19.527 1.00 92.75 77 TYR A C 1
ATOM 567 O O . TYR A 1 77 ? -39.136 -5.803 19.251 1.00 92.75 77 TYR A O 1
ATOM 575 N N . PRO A 1 78 ? -37.274 -5.140 20.339 1.00 91.50 78 PRO A N 1
ATOM 576 C CA . PRO A 1 78 ? -36.891 -6.487 20.751 1.00 91.50 78 PRO A CA 1
ATOM 577 C C . PRO A 1 78 ? -37.968 -7.228 21.547 1.00 91.50 78 PRO A C 1
ATOM 579 O O . PRO A 1 78 ? -38.182 -8.414 21.299 1.00 91.50 78 PRO A O 1
ATOM 582 N N . GLY A 1 79 ? -38.673 -6.530 22.445 1.00 88.19 79 GLY A N 1
ATOM 583 C CA . GLY A 1 79 ? -39.689 -7.128 23.318 1.00 88.19 79 GLY A CA 1
ATOM 584 C C . GLY A 1 79 ? -40.934 -7.637 22.585 1.00 88.19 79 GLY A C 1
ATOM 585 O O . GLY A 1 79 ? -41.489 -8.662 22.970 1.00 88.19 79 GLY A O 1
ATOM 586 N N . ARG A 1 80 ? -41.347 -6.965 21.501 1.00 89.12 80 ARG A N 1
ATOM 587 C CA . ARG A 1 80 ? -42.496 -7.376 20.665 1.00 89.12 80 ARG A CA 1
ATOM 588 C C . ARG A 1 80 ? -42.104 -8.090 19.370 1.00 89.12 80 ARG A C 1
ATOM 590 O O . ARG A 1 80 ? -42.976 -8.594 18.675 1.00 89.12 80 ARG A O 1
ATOM 597 N N . ARG A 1 81 ? -40.804 -8.143 19.061 1.00 90.00 81 ARG A N 1
ATOM 598 C CA . ARG A 1 81 ? -40.222 -8.785 17.871 1.00 90.00 81 ARG A CA 1
ATOM 599 C C . ARG A 1 81 ? -40.817 -8.291 16.552 1.00 90.00 81 ARG A C 1
ATOM 601 O O . ARG A 1 81 ? -41.056 -9.069 15.637 1.00 90.00 81 ARG A O 1
ATOM 608 N N . SER A 1 82 ? -41.046 -6.987 16.451 1.00 89.31 82 SER A N 1
ATOM 609 C CA . SER A 1 82 ? -41.606 -6.372 15.250 1.00 89.31 82 SER A CA 1
ATOM 610 C C . SER A 1 82 ? -40.872 -5.095 14.865 1.00 89.31 82 SER A C 1
ATOM 612 O O . SER A 1 82 ? -40.294 -4.400 15.708 1.00 89.31 82 SER A O 1
ATOM 614 N N . TRP A 1 83 ? -40.903 -4.808 13.568 1.00 85.62 83 TRP A N 1
ATOM 615 C CA . TRP A 1 83 ? -40.420 -3.565 12.985 1.00 85.62 83 TRP A CA 1
ATOM 616 C C . TRP A 1 83 ? -41.498 -2.485 13.047 1.00 85.62 83 TRP A C 1
ATOM 618 O O . TRP A 1 83 ? -42.692 -2.780 13.002 1.00 85.62 83 TRP A O 1
ATOM 628 N N . GLU A 1 84 ? -41.072 -1.233 13.160 1.00 84.00 84 GLU A N 1
ATOM 629 C CA . GLU A 1 84 ? -41.910 -0.085 12.822 1.00 84.00 84 GLU A CA 1
ATOM 630 C C . GLU A 1 84 ? -42.011 0.094 11.301 1.00 84.00 84 GLU A C 1
ATOM 632 O O . GLU A 1 84 ? -41.119 -0.331 10.559 1.00 84.00 84 GLU A O 1
ATOM 637 N N . GLU A 1 85 ? -43.064 0.783 10.856 1.00 71.75 85 GLU A N 1
ATOM 638 C CA . GLU A 1 85 ? -43.138 1.343 9.505 1.00 71.75 85 GLU A CA 1
ATOM 639 C C . GLU A 1 85 ? -41.914 2.235 9.211 1.00 71.75 85 GLU A C 1
ATOM 641 O O . GLU A 1 85 ? -41.385 2.872 10.134 1.00 71.75 85 GLU A O 1
ATOM 646 N N . PRO A 1 86 ? -41.452 2.315 7.946 1.00 68.56 86 PRO A N 1
ATOM 647 C CA . PRO A 1 86 ? -40.336 3.173 7.566 1.00 68.56 86 PRO A CA 1
ATOM 648 C C . PRO A 1 86 ? -40.527 4.612 8.056 1.00 68.56 86 PRO A C 1
ATOM 650 O O . PRO A 1 86 ? -41.548 5.254 7.802 1.00 68.56 86 PRO A O 1
ATOM 653 N N . LEU A 1 87 ? -39.525 5.134 8.765 1.00 65.00 87 LEU A N 1
ATOM 654 C CA . LEU A 1 87 ? -39.620 6.451 9.390 1.00 65.00 87 LEU A CA 1
ATOM 655 C C . LEU A 1 87 ? -39.447 7.551 8.333 1.00 65.00 87 LEU A C 1
ATOM 657 O O . LEU A 1 87 ? -38.553 7.435 7.497 1.00 65.00 87 LEU A O 1
ATOM 661 N N . PRO A 1 88 ? -40.251 8.629 8.332 1.00 54.22 88 PRO A N 1
ATOM 662 C CA . PRO A 1 88 ? -40.066 9.727 7.390 1.00 54.22 88 PRO A CA 1
ATOM 663 C C . PRO A 1 88 ? -38.735 10.441 7.656 1.00 54.22 88 PRO A C 1
ATOM 665 O O . PRO A 1 88 ? -38.435 10.803 8.790 1.00 54.22 88 PRO A O 1
ATOM 668 N N . GLY A 1 89 ? -37.939 10.692 6.614 1.00 52.31 89 GLY A N 1
ATOM 669 C CA . GLY A 1 89 ? -36.735 11.508 6.759 1.00 52.31 89 GLY A CA 1
ATOM 670 C C . GLY A 1 89 ? -35.769 11.392 5.589 1.00 52.31 89 GLY A C 1
ATOM 671 O O . GLY A 1 89 ? -35.246 10.318 5.315 1.00 52.31 89 GLY A O 1
ATOM 672 N N . ARG A 1 90 ? -35.490 12.524 4.934 1.00 50.38 90 ARG A N 1
ATOM 673 C CA . ARG A 1 90 ? -34.317 12.672 4.065 1.00 50.38 90 ARG A CA 1
ATOM 674 C C . ARG A 1 90 ? -33.112 13.000 4.947 1.00 50.38 90 ARG A C 1
ATOM 676 O O . ARG A 1 90 ? -33.207 13.894 5.787 1.00 50.38 90 ARG A O 1
ATOM 683 N N . GLY A 1 91 ? -32.008 12.278 4.769 1.00 50.16 91 GLY A N 1
ATOM 684 C CA . GLY A 1 91 ? -30.751 12.576 5.454 1.00 50.16 91 GLY A CA 1
ATOM 685 C C . GLY A 1 91 ? -30.142 13.924 5.013 1.00 50.16 91 GLY A C 1
ATOM 686 O O . GLY A 1 91 ? -30.466 14.424 3.934 1.00 50.16 91 GLY A O 1
ATOM 687 N N . PRO A 1 92 ? -29.271 14.531 5.836 1.00 48.25 92 PRO A N 1
ATOM 688 C CA . PRO A 1 92 ? -28.626 15.825 5.568 1.00 48.25 92 PRO A CA 1
ATOM 689 C C . PRO A 1 92 ? -27.597 15.808 4.411 1.00 48.25 92 PRO A C 1
ATOM 691 O O . PRO A 1 92 ? -27.100 14.759 4.012 1.00 48.25 92 PRO A O 1
ATOM 694 N N . HIS A 1 93 ? -27.265 16.994 3.868 1.00 48.25 93 HIS A N 1
ATOM 695 C CA . HIS A 1 93 ? -26.649 17.192 2.536 1.00 48.25 93 HIS A CA 1
ATOM 696 C C . HIS A 1 93 ? -25.204 17.772 2.514 1.00 48.25 93 HIS A C 1
ATOM 698 O O . HIS A 1 93 ? -24.825 18.403 1.527 1.00 48.25 93 HIS A O 1
ATOM 704 N N . ARG A 1 94 ? -24.378 17.600 3.563 1.00 48.06 94 ARG A N 1
ATOM 705 C CA . ARG A 1 94 ? -23.068 18.304 3.699 1.00 48.06 94 ARG A CA 1
ATOM 706 C C . ARG A 1 94 ? -21.803 17.419 3.739 1.00 48.06 94 ARG A C 1
ATOM 708 O O . ARG A 1 94 ? -20.726 17.894 4.089 1.00 48.06 94 ARG A O 1
ATOM 715 N N . ALA A 1 95 ? -21.897 16.142 3.379 1.00 47.50 95 ALA A N 1
ATOM 716 C CA . ALA A 1 95 ? -20.745 15.232 3.357 1.00 47.50 95 ALA A CA 1
ATOM 717 C C . ALA A 1 95 ? -19.731 15.564 2.233 1.00 47.50 95 ALA A C 1
ATOM 719 O O . ALA A 1 95 ? -20.120 15.941 1.126 1.00 47.50 95 ALA A O 1
ATOM 720 N N . ARG A 1 96 ? -18.423 15.409 2.501 1.00 48.88 96 ARG A N 1
ATOM 721 C CA . ARG A 1 96 ? -17.362 15.434 1.477 1.00 48.88 96 ARG A CA 1
ATOM 722 C C . ARG A 1 96 ? -17.447 14.186 0.582 1.00 48.88 96 ARG A C 1
ATOM 724 O O . ARG A 1 96 ? -17.966 13.140 0.962 1.00 48.88 96 ARG A O 1
ATOM 731 N N . GLY A 1 97 ? -16.905 14.323 -0.626 1.00 43.81 97 GLY A N 1
ATOM 732 C CA . GLY A 1 97 ? -16.617 13.221 -1.534 1.00 43.81 97 GLY A CA 1
ATOM 733 C C . GLY A 1 97 ? -17.806 12.597 -2.266 1.00 43.81 97 GLY A C 1
ATOM 734 O O . GLY A 1 97 ? -18.770 13.272 -2.625 1.00 43.81 97 GLY A O 1
ATOM 735 N N . ALA A 1 98 ? -17.709 11.290 -2.534 1.00 38.91 98 ALA A N 1
ATOM 736 C CA . ALA A 1 98 ? -18.695 10.513 -3.290 1.00 38.91 98 ALA A CA 1
ATOM 737 C C . ALA A 1 98 ? -20.114 10.574 -2.680 1.00 38.91 98 ALA A C 1
ATOM 739 O O . ALA A 1 98 ? -21.093 10.314 -3.361 1.00 38.91 98 ALA A O 1
ATOM 740 N N . LEU A 1 99 ? -20.280 11.027 -1.439 1.00 42.47 99 LEU A N 1
ATOM 741 C CA . LEU A 1 99 ? -21.582 11.234 -0.795 1.00 42.47 99 LEU A CA 1
ATOM 742 C C . LEU A 1 99 ? -22.378 12.447 -1.342 1.00 42.47 99 LEU A C 1
ATOM 744 O O . LEU A 1 99 ? -23.386 12.840 -0.756 1.00 42.47 99 LEU A O 1
ATOM 748 N N . THR A 1 100 ? -21.961 13.037 -2.469 1.00 35.56 100 THR A N 1
ATOM 749 C CA . THR A 1 100 ? -22.667 14.139 -3.139 1.00 35.56 100 THR A CA 1
ATOM 750 C C . THR A 1 100 ? -23.935 13.658 -3.849 1.00 35.56 100 THR A C 1
ATOM 752 O O . THR A 1 100 ? -23.913 12.771 -4.696 1.00 35.56 100 THR A O 1
ATOM 755 N N . THR A 1 101 ? -25.061 14.268 -3.493 1.00 34.94 101 THR A N 1
ATOM 756 C CA . THR A 1 101 ? -26.400 14.048 -4.052 1.00 34.94 101 THR A CA 1
ATOM 757 C C . THR A 1 101 ? -26.452 14.225 -5.578 1.00 34.94 101 THR A C 1
ATOM 759 O O . THR A 1 101 ? -25.948 15.212 -6.111 1.00 34.94 101 THR A O 1
ATOM 762 N N . THR A 1 102 ? -27.132 13.323 -6.298 1.00 34.00 102 THR A N 1
ATOM 763 C CA . THR A 1 102 ? -27.648 13.626 -7.649 1.00 34.00 102 THR A CA 1
ATOM 764 C C . THR A 1 102 ? -29.076 14.136 -7.527 1.00 34.00 102 THR A C 1
ATOM 766 O O . THR A 1 102 ? -29.904 13.523 -6.854 1.00 34.00 102 THR A O 1
ATOM 769 N N . PHE A 1 103 ? -29.379 15.251 -8.184 1.00 34.03 103 PHE A N 1
ATOM 770 C CA . PHE A 1 103 ? -30.742 15.764 -8.276 1.00 34.03 103 PHE A CA 1
ATOM 771 C C . PHE A 1 103 ? -31.537 14.968 -9.317 1.00 34.03 103 PHE A C 1
ATOM 773 O O . PHE A 1 103 ? -31.017 14.655 -10.390 1.00 34.03 103 PHE A O 1
ATOM 780 N N . GLY A 1 104 ? -32.793 14.643 -9.006 1.00 31.89 104 GLY A N 1
ATOM 781 C CA . GLY A 1 104 ? -33.749 14.175 -10.009 1.00 31.89 104 GLY A CA 1
ATOM 782 C C . GLY A 1 104 ? -34.072 15.278 -11.025 1.00 31.89 104 GLY A C 1
ATOM 783 O O . GLY A 1 104 ? -33.813 16.458 -10.782 1.00 31.89 104 GLY A O 1
ATOM 784 N N . ALA A 1 105 ? -34.673 14.908 -12.161 1.00 32.75 105 ALA A N 1
ATOM 785 C CA . ALA A 1 105 ? -35.139 15.856 -13.185 1.00 32.75 105 ALA A CA 1
ATOM 786 C C . ALA A 1 105 ? -36.184 16.872 -12.663 1.00 32.75 105 ALA A C 1
ATOM 788 O O . ALA A 1 105 ? -36.470 17.862 -13.327 1.00 32.75 105 ALA A O 1
ATOM 789 N N . ASP A 1 106 ? -36.726 16.642 -11.465 1.00 33.47 106 ASP A N 1
ATOM 790 C CA . ASP A 1 106 ? -37.659 17.501 -10.733 1.00 33.47 106 ASP A CA 1
ATOM 791 C C . ASP A 1 106 ? -36.969 18.496 -9.774 1.00 33.47 106 ASP A C 1
ATOM 793 O O . ASP A 1 106 ? -37.641 19.169 -8.990 1.00 33.47 106 ASP A O 1
ATOM 797 N N . GLY A 1 107 ? -35.633 18.577 -9.788 1.00 30.22 107 GLY A N 1
ATOM 798 C CA . GLY A 1 107 ? -34.865 19.486 -8.934 1.00 30.22 107 GLY A CA 1
ATOM 799 C C . GLY A 1 107 ? -34.779 19.059 -7.465 1.00 30.22 107 GLY A C 1
ATOM 800 O O . GLY A 1 107 ? -34.333 19.846 -6.628 1.00 30.22 107 GLY A O 1
ATOM 801 N N . ARG A 1 108 ? -35.173 17.824 -7.115 1.00 32.81 108 ARG A N 1
ATOM 802 C CA . ARG A 1 108 ? -35.107 17.316 -5.735 1.00 32.81 108 ARG A CA 1
ATOM 803 C C . ARG A 1 108 ? -33.811 16.523 -5.496 1.00 32.81 108 ARG A C 1
ATOM 805 O O . ARG A 1 108 ? -33.452 15.694 -6.331 1.00 32.81 108 ARG A O 1
ATOM 812 N N . PRO A 1 109 ? -33.107 16.720 -4.363 1.00 32.41 109 PRO A N 1
ATOM 813 C CA . PRO A 1 109 ? -31.877 15.985 -4.065 1.00 32.41 109 PRO A CA 1
ATOM 814 C C . PRO A 1 109 ? -32.179 14.516 -3.729 1.00 32.41 109 PRO A C 1
ATOM 816 O O . PRO A 1 109 ? -33.058 14.244 -2.906 1.00 32.41 109 PRO A O 1
ATOM 819 N N . GLY A 1 110 ? -31.436 13.587 -4.335 1.00 34.31 110 GLY A N 1
ATOM 820 C CA . GLY A 1 110 ? -31.369 12.169 -3.967 1.00 34.31 110 GLY A CA 1
ATOM 821 C C . GLY A 1 110 ? -29.923 11.748 -3.688 1.00 34.31 110 GLY A C 1
ATOM 822 O O . GLY A 1 110 ? -28.993 12.310 -4.271 1.00 34.31 110 GLY A O 1
ATOM 823 N N . LEU A 1 111 ? -29.707 10.782 -2.786 1.00 36.00 111 LEU A N 1
ATOM 824 C CA . LEU A 1 111 ? -28.398 10.123 -2.650 1.00 36.00 111 LEU A CA 1
ATOM 825 C C . LEU A 1 111 ? -28.020 9.530 -4.023 1.00 36.00 111 LEU A C 1
ATOM 827 O O . LEU A 1 111 ? -28.891 8.965 -4.691 1.00 36.00 111 LEU A O 1
ATOM 831 N N . PRO A 1 112 ? -26.779 9.707 -4.509 1.00 34.81 112 PRO A N 1
ATOM 832 C CA . PRO A 1 112 ? -26.423 9.318 -5.866 1.00 34.81 112 PRO A CA 1
ATOM 833 C C . PRO A 1 112 ? -26.590 7.811 -6.061 1.00 34.81 112 PRO A C 1
ATOM 835 O O . PRO A 1 112 ? -26.305 7.022 -5.163 1.00 34.81 112 PRO A O 1
ATOM 838 N N . ALA A 1 113 ? -26.965 7.399 -7.276 1.00 32.41 113 ALA A N 1
ATOM 839 C CA . ALA A 1 113 ? -27.126 5.992 -7.665 1.00 32.41 113 ALA A CA 1
ATOM 840 C C . ALA A 1 113 ? -25.863 5.119 -7.453 1.00 32.41 113 ALA A C 1
ATOM 842 O O . ALA A 1 113 ? -25.938 3.896 -7.556 1.00 32.41 113 ALA A O 1
ATOM 843 N N . ILE A 1 114 ? -24.717 5.738 -7.145 1.00 33.94 114 ILE A N 1
ATOM 844 C CA . ILE A 1 114 ? -23.423 5.092 -6.897 1.00 33.94 114 ILE A CA 1
ATOM 845 C C . ILE A 1 114 ? -23.101 4.973 -5.387 1.00 33.94 114 ILE A C 1
ATOM 847 O O . ILE A 1 114 ? -22.246 4.166 -5.031 1.00 33.94 114 ILE A O 1
ATOM 851 N N . ASN A 1 115 ? -23.801 5.663 -4.466 1.00 44.41 115 ASN A N 1
ATOM 852 C CA . ASN A 1 115 ? -23.437 5.652 -3.036 1.00 44.41 115 ASN A CA 1
ATOM 853 C C . ASN A 1 115 ? -24.544 5.134 -2.120 1.00 44.41 115 ASN A C 1
ATOM 855 O O . ASN A 1 115 ? -25.463 5.842 -1.721 1.00 44.41 115 ASN A O 1
ATOM 859 N N . ARG A 1 116 ? -24.396 3.846 -1.796 1.00 52.72 116 ARG A N 1
ATOM 860 C CA . ARG A 1 116 ? -25.224 3.048 -0.893 1.00 52.72 116 ARG A CA 1
ATOM 861 C C . ARG A 1 116 ? -24.874 3.397 0.574 1.00 52.72 116 ARG A C 1
ATOM 863 O O . ARG A 1 116 ? -23.690 3.493 0.875 1.00 52.72 116 ARG A O 1
ATOM 870 N N . PRO A 1 117 ? -25.826 3.515 1.520 1.00 48.72 117 PRO A N 1
ATOM 871 C CA . PRO A 1 117 ? -25.542 3.748 2.950 1.00 48.72 117 PRO A CA 1
ATOM 872 C C . PRO A 1 117 ? -24.593 2.712 3.584 1.00 48.72 117 PRO A C 1
ATOM 874 O O . PRO A 1 117 ? -23.987 2.996 4.611 1.00 48.72 117 PRO A O 1
ATOM 877 N N . TYR A 1 118 ? -24.393 1.562 2.925 1.00 53.00 118 TYR A N 1
ATOM 878 C CA . TYR A 1 118 ? -23.307 0.587 3.108 1.00 53.00 118 TYR A CA 1
ATOM 879 C C . TYR A 1 118 ? -21.985 1.159 3.661 1.00 53.00 118 TYR A C 1
ATOM 881 O O . TYR A 1 118 ? -21.330 0.528 4.488 1.00 53.00 118 TYR A O 1
ATOM 889 N N . TRP A 1 119 ? -21.572 2.344 3.209 1.00 60.03 119 TRP A N 1
ATOM 890 C CA . TRP A 1 119 ? -20.222 2.856 3.434 1.00 60.03 119 TRP A CA 1
ATOM 891 C C . TRP A 1 119 ? -19.937 3.416 4.844 1.00 60.03 119 TRP A C 1
ATOM 893 O O . TRP A 1 119 ? -18.787 3.731 5.138 1.00 60.03 119 TRP A O 1
ATOM 903 N N . MET A 1 120 ? -20.932 3.520 5.735 1.00 66.38 120 MET A N 1
ATOM 904 C CA . MET A 1 120 ? -20.727 4.040 7.105 1.00 66.38 120 MET A CA 1
ATOM 905 C C . MET A 1 120 ? -20.413 2.958 8.159 1.00 66.38 120 MET A C 1
ATOM 907 O O . MET A 1 120 ? -19.888 3.277 9.222 1.00 66.38 120 MET A O 1
ATOM 911 N N . ALA A 1 121 ? -20.702 1.682 7.877 1.00 71.75 121 ALA A N 1
ATOM 912 C CA . ALA A 1 121 ? -20.472 0.520 8.752 1.00 71.75 121 ALA A CA 1
ATOM 913 C C . ALA A 1 121 ? -20.887 0.661 10.242 1.00 71.75 121 ALA A C 1
ATOM 915 O O . ALA A 1 121 ? -21.997 0.290 10.609 1.00 71.75 121 ALA A O 1
ATOM 916 N N . HIS A 1 122 ? -19.982 1.090 11.134 1.00 81.25 122 HIS A N 1
ATOM 917 C CA . HIS A 1 122 ? -20.221 1.232 12.581 1.00 81.25 122 HIS A CA 1
ATOM 918 C C . HIS A 1 122 ? -20.147 2.698 13.049 1.00 81.25 122 HIS A C 1
ATOM 920 O O . HIS A 1 122 ? -19.962 2.967 14.237 1.00 81.25 122 HIS A O 1
ATOM 926 N N . GLN A 1 123 ? -20.280 3.665 12.134 1.00 85.69 123 GLN A N 1
ATOM 927 C CA . GLN A 1 123 ? -20.160 5.098 12.427 1.00 85.69 123 GLN A CA 1
ATOM 928 C C . GLN A 1 123 ? -21.489 5.754 12.830 1.00 85.69 123 GLN A C 1
ATOM 930 O O . GLN A 1 123 ? -21.841 6.843 12.370 1.00 85.69 123 GLN A O 1
ATOM 935 N N . SER A 1 124 ? -22.211 5.092 13.732 1.00 88.38 124 SER A N 1
ATOM 936 C CA . SER A 1 124 ? -23.406 5.615 14.394 1.00 88.38 124 SER A CA 1
ATOM 937 C C . SER A 1 124 ? -23.400 5.229 15.868 1.00 88.38 124 SER A C 1
ATOM 939 O O . SER A 1 124 ? -23.063 4.088 16.189 1.00 88.38 124 SER A O 1
ATOM 941 N N . VAL A 1 125 ? -23.808 6.134 16.756 1.00 93.94 125 VAL A N 1
ATOM 942 C CA . VAL A 1 125 ? -23.924 5.835 18.189 1.00 93.94 125 VAL A CA 1
ATOM 943 C C . VAL A 1 125 ? -24.999 6.689 18.854 1.00 93.94 125 VAL A C 1
ATOM 945 O O . VAL A 1 125 ? -25.168 7.860 18.518 1.00 93.94 125 VAL A O 1
ATOM 948 N N . TYR A 1 126 ? -25.728 6.124 19.815 1.00 95.44 126 TYR A N 1
ATOM 949 C CA . TYR A 1 126 ? -26.634 6.900 20.662 1.00 95.44 126 TYR A CA 1
ATOM 950 C C . TYR A 1 126 ? -25.846 7.763 21.658 1.00 95.44 126 TYR A C 1
ATOM 952 O O . TYR A 1 126 ? -24.937 7.275 22.328 1.00 95.44 126 TYR A O 1
ATOM 960 N N . VAL A 1 127 ? -26.210 9.040 21.765 1.00 96.62 127 VAL A N 1
ATOM 961 C CA . VAL A 1 127 ? -25.578 10.037 22.635 1.00 96.62 127 VAL A CA 1
ATOM 962 C C . VAL A 1 127 ? -26.560 10.416 23.747 1.00 96.62 127 VAL A C 1
ATOM 964 O O . VAL A 1 127 ? -27.490 11.189 23.494 1.00 96.62 127 VAL A O 1
ATOM 967 N N . PRO A 1 128 ? -26.379 9.907 24.982 1.00 94.62 128 PRO A N 1
ATOM 968 C CA . PRO A 1 128 ? -27.331 10.115 26.074 1.00 94.62 128 PRO A CA 1
ATOM 969 C C . PRO A 1 128 ? -27.574 11.584 26.423 1.00 94.62 128 PRO A C 1
ATOM 971 O O . PRO A 1 128 ? -28.714 11.968 26.660 1.00 94.62 128 PRO A O 1
ATOM 974 N N . THR A 1 129 ? -26.532 12.418 26.397 1.00 94.38 129 THR A N 1
ATOM 975 C CA . THR A 1 129 ? -26.630 13.852 26.723 1.00 94.38 129 THR A CA 1
ATOM 976 C C . THR A 1 129 ? -27.451 14.644 25.707 1.00 94.38 129 THR A C 1
ATOM 978 O O . THR A 1 129 ? -28.040 15.660 26.058 1.00 94.38 129 THR A O 1
ATOM 981 N N . LEU A 1 130 ? -27.530 14.166 24.461 1.00 94.38 130 LEU A N 1
ATOM 982 C CA . LEU A 1 130 ? -28.348 14.772 23.409 1.00 94.38 130 LEU A CA 1
ATOM 983 C C . LEU A 1 130 ? -29.711 14.095 23.250 1.00 94.38 130 LEU A C 1
ATOM 985 O O . LEU A 1 130 ? -30.580 14.670 22.600 1.00 94.38 130 LEU A O 1
ATOM 989 N N . ARG A 1 131 ? -29.874 12.875 23.782 1.00 95.38 131 ARG A N 1
ATOM 990 C CA . ARG A 1 131 ? -30.986 11.951 23.490 1.00 95.38 131 ARG A CA 1
ATOM 991 C C . ARG A 1 131 ? -31.186 11.713 21.986 1.00 95.38 131 ARG A C 1
ATOM 993 O O . ARG A 1 131 ? -32.301 11.593 21.490 1.00 95.38 131 ARG A O 1
ATOM 1000 N N . LYS A 1 132 ? -30.078 11.665 21.241 1.00 94.62 132 LYS A N 1
ATOM 1001 C CA . LYS A 1 132 ? -30.042 11.547 19.773 1.00 94.62 132 LYS A CA 1
ATOM 1002 C C . LYS A 1 132 ? -29.032 10.500 19.339 1.00 94.62 132 LYS A C 1
ATOM 1004 O O . LYS A 1 132 ? -28.077 10.223 20.059 1.00 94.62 132 LYS A O 1
ATOM 1009 N N . VAL A 1 133 ? -29.202 9.958 18.138 1.00 92.50 133 VAL A N 1
ATOM 1010 C CA . VAL A 1 133 ? -28.171 9.134 17.493 1.00 92.50 133 VAL A CA 1
ATOM 1011 C C . VAL A 1 133 ? -27.279 10.037 16.658 1.00 92.50 133 VAL A C 1
ATOM 1013 O O . VAL A 1 133 ? -27.767 10.745 15.781 1.00 92.50 133 VAL A O 1
ATOM 1016 N N . LEU A 1 134 ? -25.980 10.032 16.940 1.00 92.88 134 LEU A N 1
ATOM 1017 C CA . LEU A 1 134 ? -24.973 10.748 16.171 1.00 92.88 134 LEU A CA 1
ATOM 1018 C C . LEU A 1 134 ? -24.422 9.848 15.069 1.00 92.88 134 LEU A C 1
ATOM 1020 O O . LEU A 1 134 ? -24.130 8.676 15.300 1.00 92.88 134 LEU A O 1
ATOM 1024 N N . PHE A 1 135 ? -24.243 10.426 13.888 1.00 87.81 135 PHE A N 1
ATOM 1025 C CA . PHE A 1 135 ? -23.645 9.800 12.718 1.00 87.81 135 PHE A CA 1
ATOM 1026 C C . PHE A 1 135 ? -22.440 10.617 12.261 1.00 87.81 135 PHE A C 1
ATOM 1028 O O . PHE A 1 135 ? -22.471 11.852 12.296 1.00 87.81 135 PHE A O 1
ATOM 1035 N N . PHE A 1 136 ? -21.403 9.931 11.786 1.00 83.81 136 PHE A N 1
ATOM 1036 C CA . PHE A 1 136 ? -20.251 10.565 11.154 1.00 83.81 136 PHE A CA 1
ATOM 1037 C C . PHE A 1 136 ? -19.963 9.915 9.802 1.00 83.81 136 PHE A C 1
ATOM 1039 O O . PHE A 1 136 ? -19.713 8.714 9.731 1.00 83.81 136 PHE A O 1
ATOM 1046 N N . ALA A 1 137 ? -19.989 10.709 8.734 1.00 74.94 137 ALA A N 1
ATOM 1047 C CA . ALA A 1 137 ? -19.706 10.243 7.379 1.00 74.94 137 ALA A CA 1
ATOM 1048 C C . ALA A 1 137 ? -19.262 11.403 6.493 1.00 74.94 137 ALA A C 1
ATOM 1050 O O . ALA A 1 137 ? -19.800 12.507 6.599 1.00 74.94 137 ALA A O 1
ATOM 1051 N N . GLY A 1 138 ? -18.300 11.186 5.595 1.00 68.94 138 GLY A N 1
ATOM 1052 C CA . GLY A 1 138 ? -17.905 12.254 4.675 1.00 68.94 138 GLY A CA 1
ATOM 1053 C C . GLY A 1 138 ? -17.164 13.410 5.353 1.00 68.94 138 GLY A C 1
ATOM 1054 O O . GLY A 1 138 ? -17.234 14.540 4.875 1.00 68.94 138 GLY A O 1
ATOM 1055 N N . GLY A 1 139 ? -16.599 13.221 6.550 1.00 73.62 139 GLY A N 1
ATOM 1056 C CA . GLY A 1 139 ? -16.136 14.339 7.387 1.00 73.62 139 GLY A CA 1
ATOM 1057 C C . GLY A 1 139 ? -17.259 15.195 8.000 1.00 73.62 139 GLY A C 1
ATOM 1058 O O . GLY A 1 139 ? -16.977 16.185 8.675 1.00 73.62 139 GLY A O 1
ATOM 1059 N N . ALA A 1 140 ? -18.526 14.855 7.765 1.00 76.56 140 ALA A N 1
ATOM 1060 C CA . ALA A 1 140 ? -19.682 15.570 8.286 1.00 76.56 140 ALA A CA 1
ATOM 1061 C C . ALA A 1 140 ? -20.294 14.833 9.483 1.00 76.56 140 ALA A C 1
ATOM 1063 O O . ALA A 1 140 ? -20.154 13.620 9.636 1.00 76.56 140 ALA A O 1
ATOM 1064 N N . THR A 1 141 ? -20.941 15.598 10.364 1.00 85.50 141 THR A N 1
ATOM 1065 C CA . THR A 1 141 ? -21.538 15.096 11.607 1.00 85.50 141 THR A CA 1
ATOM 1066 C C . THR A 1 141 ? -23.013 15.434 11.640 1.00 85.50 141 THR A C 1
ATOM 1068 O O . THR A 1 141 ? -23.404 16.591 11.480 1.00 85.50 141 THR A O 1
ATOM 1071 N N . PHE A 1 142 ? -23.825 14.414 11.876 1.00 85.12 142 PHE A N 1
ATOM 1072 C CA . PHE A 1 142 ? -25.274 14.509 11.830 1.00 85.12 142 PHE A CA 1
ATOM 1073 C C . PHE A 1 142 ? -25.873 13.915 13.089 1.00 85.12 142 PHE A C 1
ATOM 1075 O O . PHE A 1 142 ? -25.282 13.041 13.720 1.00 85.12 142 PHE A O 1
ATOM 1082 N N . THR A 1 143 ? -27.076 14.354 13.428 1.00 88.25 143 THR A N 1
ATOM 1083 C CA . THR A 1 143 ? -27.866 13.728 14.482 1.00 88.25 143 THR A CA 1
ATOM 1084 C C . THR A 1 143 ? -29.236 13.345 13.959 1.00 88.25 143 THR A C 1
ATOM 1086 O O . THR A 1 143 ? -29.813 14.049 13.130 1.00 88.25 143 THR A O 1
ATOM 1089 N N . TYR A 1 144 ? -29.748 12.228 14.455 1.00 86.31 144 TYR A N 1
ATOM 1090 C CA . TYR A 1 144 ? -31.133 11.828 14.305 1.00 86.31 144 TYR A CA 1
ATOM 1091 C C . TYR A 1 144 ? -31.801 11.855 15.674 1.00 86.31 144 TYR A C 1
ATOM 1093 O O . TYR A 1 144 ? -31.328 11.226 16.625 1.00 86.31 144 TYR A O 1
ATOM 1101 N N . ASP A 1 145 ? -32.890 12.604 15.763 1.00 89.56 145 ASP A N 1
ATOM 1102 C CA . ASP A 1 145 ? -33.750 12.660 16.931 1.00 89.56 145 ASP A CA 1
ATOM 1103 C C . ASP A 1 145 ? -34.855 11.602 16.808 1.00 89.56 145 ASP A C 1
ATOM 1105 O O . ASP A 1 145 ? -35.724 11.741 15.941 1.00 89.56 145 ASP A O 1
ATOM 1109 N N . PRO A 1 146 ? -34.835 10.539 17.635 1.00 88.25 146 PRO A N 1
ATOM 1110 C CA . PRO A 1 146 ? -35.837 9.483 17.571 1.00 88.25 146 PRO A CA 1
ATOM 1111 C C . PRO A 1 146 ? -37.213 9.916 18.097 1.00 88.25 146 PRO A C 1
ATOM 1113 O O . PRO A 1 146 ? -38.208 9.287 17.741 1.00 88.25 146 PRO A O 1
ATOM 1116 N N . GLU A 1 147 ? -37.292 10.968 18.918 1.00 89.44 147 GLU A N 1
ATOM 1117 C CA . GLU A 1 147 ? -38.553 11.492 19.449 1.00 89.44 147 GLU A CA 1
ATOM 1118 C C . GLU A 1 147 ? -39.260 12.347 18.395 1.00 89.44 147 GLU A C 1
ATOM 1120 O O . GLU A 1 147 ? -40.396 12.059 18.015 1.00 89.44 147 GLU A O 1
ATOM 1125 N N . SER A 1 148 ? -38.562 13.351 17.852 1.00 87.06 148 SER A N 1
ATOM 1126 C CA . SER A 1 148 ? -39.136 14.230 16.822 1.00 87.06 148 SER A CA 1
ATOM 1127 C C . SER A 1 148 ? -39.069 13.657 15.401 1.00 87.06 148 SER A C 1
ATOM 1129 O O . SER A 1 148 ? -39.688 14.213 14.491 1.00 87.06 148 SER A O 1
ATOM 1131 N N . ARG A 1 149 ? -38.347 12.542 15.209 1.00 82.00 149 ARG A N 1
ATOM 1132 C CA . ARG A 1 149 ? -38.101 11.863 13.921 1.00 82.00 149 ARG A CA 1
ATOM 1133 C C . ARG A 1 149 ? -37.464 12.785 12.887 1.00 82.00 149 ARG A C 1
ATOM 1135 O O . ARG A 1 149 ? -37.868 12.831 11.725 1.00 82.00 149 ARG A O 1
ATOM 1142 N N . ARG A 1 150 ? -36.484 13.577 13.324 1.00 78.88 150 ARG A N 1
ATOM 1143 C CA . ARG A 1 150 ? -35.839 14.598 12.491 1.00 78.88 150 ARG A CA 1
ATOM 1144 C C . ARG A 1 150 ? -34.334 14.432 12.467 1.00 78.88 150 ARG A C 1
ATOM 1146 O O . ARG A 1 150 ? -33.686 14.231 13.491 1.00 78.88 150 ARG A O 1
ATOM 1153 N N . TRP A 1 151 ? -33.788 14.589 11.270 1.00 78.44 151 TRP A N 1
ATOM 1154 C CA . TRP A 1 151 ? -32.363 14.783 11.069 1.00 78.44 151 TRP A CA 1
ATOM 1155 C C . TRP A 1 151 ? -31.970 16.231 11.347 1.00 78.44 151 TRP A C 1
ATOM 1157 O O . TRP A 1 151 ? -32.706 17.160 11.010 1.00 78.44 151 TRP A O 1
ATOM 1167 N N . ALA A 1 152 ? -30.771 16.417 11.887 1.00 79.25 152 ALA A N 1
ATOM 1168 C CA . ALA A 1 152 ? -30.109 17.708 11.969 1.00 79.25 152 ALA A CA 1
ATOM 1169 C C . ALA A 1 152 ? -28.639 17.573 11.557 1.00 79.25 152 ALA A C 1
ATOM 1171 O O . ALA A 1 152 ? -27.913 16.712 12.059 1.00 79.25 152 ALA A O 1
ATOM 1172 N N . ASP A 1 153 ? -28.205 18.443 10.648 1.00 79.31 153 ASP A N 1
ATOM 1173 C CA . ASP A 1 153 ? -26.789 18.682 10.378 1.00 79.31 153 ASP A CA 1
ATOM 1174 C C . ASP A 1 153 ? -26.241 19.620 11.454 1.00 79.31 153 ASP A C 1
ATOM 1176 O O . ASP A 1 153 ? -26.806 20.691 11.684 1.00 79.31 153 ASP A O 1
ATOM 1180 N N . LEU A 1 154 ? -25.152 19.221 12.116 1.00 84.88 154 LEU A N 1
ATOM 1181 C CA . LEU A 1 154 ? -24.518 20.056 13.141 1.00 84.88 154 LEU A CA 1
ATOM 1182 C C . LEU A 1 154 ? -23.714 21.213 12.544 1.00 84.88 154 LEU A C 1
ATOM 1184 O O . LEU A 1 154 ? -23.282 22.113 13.257 1.00 84.88 154 LEU A O 1
ATOM 1188 N N . GLY A 1 155 ? -23.496 21.203 11.231 1.00 77.75 155 GLY A N 1
ATOM 1189 C CA . GLY A 1 155 ? -22.912 22.321 10.518 1.00 77.75 155 GLY A CA 1
ATOM 1190 C C . GLY A 1 155 ? -21.426 22.559 10.812 1.00 77.75 155 GLY A C 1
ATOM 1191 O O . GLY A 1 155 ? -20.916 23.638 10.486 1.00 77.75 155 GLY A O 1
ATOM 1192 N N . ILE A 1 156 ? -20.728 21.572 11.380 1.00 84.06 156 ILE A N 1
ATOM 1193 C CA . ILE A 1 156 ? -19.315 21.675 11.761 1.00 84.06 156 ILE A CA 1
ATOM 1194 C C . ILE A 1 156 ? -18.466 21.952 10.508 1.00 84.06 156 ILE A C 1
ATOM 1196 O O . ILE A 1 156 ? -18.592 21.236 9.507 1.00 84.06 156 ILE A O 1
ATOM 1200 N N . PRO A 1 157 ? -17.621 23.001 10.512 1.00 79.25 157 PRO A N 1
ATOM 1201 C CA . PRO A 1 157 ? -16.696 23.257 9.418 1.00 79.25 157 PRO A CA 1
ATOM 1202 C C . PRO A 1 157 ? -15.800 22.048 9.165 1.00 79.25 157 PRO A C 1
ATOM 1204 O O . PRO A 1 157 ? -15.229 21.467 10.081 1.00 79.25 157 PRO A O 1
ATOM 1207 N N . LEU A 1 158 ? -15.673 21.670 7.901 1.00 73.38 158 LEU A N 1
ATOM 1208 C CA . LEU A 1 158 ? -15.015 20.436 7.498 1.00 73.38 158 LEU A CA 1
ATOM 1209 C C . LEU A 1 158 ? -13.502 20.400 7.826 1.00 73.38 158 LEU A C 1
ATOM 1211 O O . LEU A 1 158 ? -12.899 19.332 7.921 1.00 73.38 158 LEU A O 1
ATOM 1215 N N . ASP A 1 159 ? -12.860 21.557 7.954 1.00 74.81 159 ASP A N 1
ATOM 1216 C CA . ASP A 1 159 ? -11.483 21.742 8.434 1.00 74.81 159 ASP A CA 1
ATOM 1217 C C . ASP A 1 159 ? -11.342 21.571 9.959 1.00 74.81 159 ASP A C 1
ATOM 1219 O O . ASP A 1 159 ? -10.238 21.348 10.447 1.00 74.81 159 ASP A O 1
ATOM 1223 N N . LYS A 1 160 ? -12.459 21.626 10.692 1.00 83.00 160 LYS A N 1
ATOM 1224 C CA . LYS A 1 160 ? -12.565 21.356 12.135 1.00 83.00 160 LYS A CA 1
ATOM 1225 C C . LYS A 1 160 ? -13.137 19.970 12.452 1.00 83.00 160 LYS A C 1
ATOM 1227 O O . LYS A 1 160 ? -13.233 19.605 13.619 1.00 83.00 160 LYS A O 1
ATOM 1232 N N . SER A 1 161 ? -13.525 19.207 11.433 1.00 84.38 161 SER A N 1
ATOM 1233 C CA . SER A 1 161 ? -13.939 17.810 11.558 1.00 84.38 161 SER A CA 1
ATOM 1234 C C . SER A 1 161 ? -12.748 16.856 11.422 1.00 84.38 161 SER A C 1
ATOM 1236 O O . SER A 1 161 ? -11.735 17.217 10.810 1.00 84.38 161 SER A O 1
ATOM 1238 N N . PRO A 1 162 ? -12.884 15.603 11.894 1.00 85.56 162 PRO A N 1
ATOM 1239 C CA . PRO A 1 162 ? -11.992 14.528 11.506 1.00 85.56 162 PRO A CA 1
ATOM 1240 C C . PRO A 1 162 ? -11.898 14.421 9.973 1.00 85.56 162 PRO A C 1
ATOM 1242 O O . PRO A 1 162 ? -12.807 14.862 9.252 1.00 85.56 162 PRO A O 1
ATOM 1245 N N . PRO A 1 163 ? -10.814 13.824 9.453 1.00 77.50 163 PRO A N 1
ATOM 1246 C CA . PRO A 1 163 ? -10.688 13.529 8.035 1.00 77.50 163 PRO A CA 1
ATOM 1247 C C . PRO A 1 163 ? -11.897 12.747 7.513 1.00 77.50 163 PRO A C 1
ATOM 1249 O O . PRO A 1 163 ? -12.614 12.093 8.271 1.00 77.50 163 PRO A O 1
ATOM 1252 N N . ASP A 1 164 ? -12.113 12.807 6.202 1.00 73.75 164 ASP A N 1
ATOM 1253 C CA . ASP A 1 164 ? -13.189 12.069 5.545 1.00 73.75 164 ASP A CA 1
ATOM 1254 C C . ASP A 1 164 ? -12.898 10.561 5.562 1.00 73.75 164 ASP A C 1
ATOM 1256 O O . ASP A 1 164 ? -12.299 10.032 4.627 1.00 73.75 164 ASP A O 1
ATOM 1260 N N . VAL A 1 165 ? -13.251 9.903 6.669 1.00 76.62 165 VAL A N 1
ATOM 1261 C CA . VAL A 1 165 ? -13.069 8.467 6.889 1.00 76.62 165 VAL A CA 1
ATOM 1262 C C . VAL A 1 165 ? -14.390 7.714 6.823 1.00 76.62 165 VAL A C 1
ATOM 1264 O O . VAL A 1 165 ? -15.416 8.170 7.335 1.00 76.62 165 VAL A O 1
ATOM 1267 N N . MET A 1 166 ? -14.324 6.513 6.255 1.00 75.12 166 MET A N 1
ATOM 1268 C CA . MET A 1 166 ? -15.405 5.528 6.237 1.00 75.12 166 MET A CA 1
ATOM 1269 C C . MET A 1 166 ? -14.972 4.221 6.880 1.00 75.12 166 MET A C 1
ATOM 1271 O O . MET A 1 166 ? -13.777 3.922 6.953 1.00 75.12 166 MET A O 1
ATOM 1275 N N . LEU A 1 167 ? -15.956 3.398 7.250 1.00 78.75 167 LEU A N 1
ATOM 1276 C CA . LEU A 1 167 ? -15.745 2.063 7.813 1.00 78.75 167 LEU A CA 1
ATOM 1277 C C . LEU A 1 167 ? -14.993 2.084 9.155 1.00 78.75 167 LEU A C 1
ATOM 1279 O O . LEU A 1 167 ? -14.344 1.101 9.520 1.00 78.75 167 LEU A O 1
ATOM 1283 N N . GLY A 1 168 ? -15.047 3.215 9.860 1.00 86.19 168 GLY A N 1
ATOM 1284 C CA . GLY A 1 168 ? -14.579 3.340 11.239 1.00 86.19 168 GLY A CA 1
ATOM 1285 C C . GLY A 1 168 ? -15.626 2.851 12.240 1.00 86.19 168 GLY A C 1
ATOM 1286 O O . GLY A 1 168 ? -16.655 2.284 11.862 1.00 86.19 168 GLY A O 1
ATOM 1287 N N . SER A 1 169 ? -15.386 3.113 13.523 1.00 91.25 169 SER A N 1
ATOM 1288 C CA . SER A 1 169 ? -16.350 2.814 14.586 1.00 91.25 169 SER A CA 1
ATOM 1289 C C . SER A 1 169 ? -16.519 4.002 15.520 1.00 91.25 169 SER A C 1
ATOM 1291 O O . SER A 1 169 ? -15.533 4.614 15.937 1.00 91.25 169 SER A O 1
ATOM 1293 N N . LEU A 1 170 ? -17.775 4.296 15.863 1.00 94.56 170 LEU A N 1
ATOM 1294 C CA . LEU A 1 170 ? -18.127 5.219 16.937 1.00 94.56 170 LEU A CA 1
ATOM 1295 C C . LEU A 1 170 ? -18.472 4.451 18.211 1.00 94.56 170 LEU A C 1
ATOM 1297 O O . LEU A 1 170 ? -19.033 3.357 18.148 1.00 94.56 170 LEU A O 1
ATOM 1301 N N . ALA A 1 171 ? -18.175 5.051 19.359 1.00 96.00 171 ALA A N 1
ATOM 1302 C CA . ALA A 1 171 ? -18.666 4.595 20.651 1.00 96.00 171 ALA A CA 1
ATOM 1303 C C . ALA A 1 171 ? -18.820 5.772 21.627 1.00 96.00 171 ALA A C 1
ATOM 1305 O O . ALA A 1 171 ? -18.143 6.794 21.507 1.00 96.00 171 ALA A O 1
ATOM 1306 N N . TRP A 1 172 ? -19.739 5.639 22.581 1.00 96.44 172 TRP A N 1
ATOM 1307 C CA . TRP A 1 172 ? -19.975 6.648 23.611 1.00 96.44 172 TRP A CA 1
ATOM 1308 C C . TRP A 1 172 ? -18.981 6.454 24.755 1.00 96.44 172 TRP A C 1
ATOM 1310 O O . TRP A 1 172 ? -18.887 5.361 25.305 1.00 96.44 172 TRP A O 1
ATOM 1320 N N . ASP A 1 173 ? -18.253 7.499 25.126 1.00 97.00 173 ASP A N 1
ATOM 1321 C CA . ASP A 1 173 ? -17.392 7.521 26.304 1.00 97.00 173 ASP A CA 1
ATOM 1322 C C . ASP A 1 173 ? -18.165 8.149 27.480 1.00 97.00 173 ASP A C 1
ATOM 1324 O O . ASP A 1 173 ? -18.313 9.374 27.525 1.00 97.00 173 ASP A O 1
ATOM 1328 N N . PRO A 1 174 ? -18.669 7.345 28.439 1.00 93.94 174 PRO A N 1
ATOM 1329 C CA . PRO A 1 174 ? -19.445 7.857 29.563 1.00 93.94 174 PRO A CA 1
ATOM 1330 C C . PRO A 1 174 ? -18.589 8.607 30.587 1.00 93.94 174 PRO A C 1
ATOM 1332 O O . PRO A 1 174 ? -19.139 9.404 31.341 1.00 93.94 174 PRO A O 1
ATOM 1335 N N . VAL A 1 175 ? -17.271 8.372 30.617 1.00 95.69 175 VAL A N 1
ATOM 1336 C CA . VAL A 1 175 ? -16.349 9.028 31.556 1.00 95.69 175 VAL A CA 1
ATOM 1337 C C . VAL A 1 175 ? -16.070 10.452 31.091 1.00 95.69 175 VAL A C 1
ATOM 1339 O O . VAL A 1 175 ? -16.239 11.397 31.855 1.00 95.69 175 VAL A O 1
ATOM 1342 N N . GLY A 1 176 ? -15.695 10.612 29.819 1.00 94.31 176 GLY A N 1
ATOM 1343 C CA . GLY A 1 176 ? -15.447 11.920 29.209 1.00 94.31 176 GLY A CA 1
ATOM 1344 C C . GLY A 1 176 ? -16.695 12.627 28.669 1.00 94.31 176 GLY A C 1
ATOM 1345 O O . GLY A 1 176 ? -16.564 13.718 28.125 1.00 94.31 176 GLY A O 1
ATOM 1346 N N . GLN A 1 177 ? -17.877 12.001 28.762 1.00 96.31 177 GLN A N 1
ATOM 1347 C CA . GLN A 1 177 ? -19.155 12.474 28.203 1.00 96.31 177 GLN A CA 1
ATOM 1348 C C . GLN A 1 177 ? -19.068 12.940 26.741 1.00 96.31 177 GLN A C 1
ATOM 1350 O O . GLN A 1 177 ? -19.590 13.987 26.356 1.00 96.31 177 GLN A O 1
ATOM 1355 N N . ARG A 1 178 ? -18.417 12.133 25.907 1.00 97.31 178 ARG A N 1
ATOM 1356 C CA . ARG A 1 178 ? -18.080 12.463 24.516 1.00 97.31 178 ARG A CA 1
ATOM 1357 C C . ARG A 1 178 ? -18.213 11.241 23.620 1.00 97.31 178 ARG A C 1
ATOM 1359 O O . ARG A 1 178 ? -18.277 10.111 24.095 1.00 97.31 178 ARG A O 1
ATOM 1366 N N . VAL A 1 179 ? -18.245 11.445 22.310 1.00 97.88 179 VAL A N 1
ATOM 1367 C CA . VAL A 1 179 ? -18.222 10.337 21.343 1.00 97.88 179 VAL A CA 1
ATOM 1368 C C . VAL A 1 179 ? -16.800 10.124 20.847 1.00 97.88 179 VAL A C 1
ATOM 1370 O O . VAL A 1 179 ? -16.153 11.074 20.420 1.00 97.88 179 VAL A O 1
ATOM 1373 N N . ILE A 1 180 ? -16.329 8.881 20.865 1.00 97.50 180 ILE A N 1
ATOM 1374 C CA . ILE A 1 180 ? -15.021 8.492 20.339 1.00 97.50 180 ILE A CA 1
ATOM 1375 C C . ILE A 1 180 ? -15.185 7.921 18.932 1.00 97.50 180 ILE A C 1
ATOM 1377 O O . ILE A 1 180 ? -15.992 7.018 18.716 1.00 97.50 180 ILE A O 1
ATOM 1381 N N . LEU A 1 181 ? -14.393 8.436 17.994 1.00 94.88 181 LEU A N 1
ATOM 1382 C CA . LEU A 1 181 ? -14.202 7.899 16.650 1.00 94.88 181 LEU A CA 1
ATOM 1383 C C . LEU A 1 181 ? -12.789 7.328 16.538 1.00 94.88 181 LEU A C 1
ATOM 1385 O O . LEU A 1 181 ? -11.804 8.043 16.742 1.00 94.88 181 LEU A O 1
ATOM 1389 N N . PHE A 1 182 ? -12.699 6.055 16.156 1.00 93.12 182 PHE A N 1
ATOM 1390 C CA . PHE A 1 182 ? -11.434 5.408 15.825 1.00 93.12 182 PHE A CA 1
ATOM 1391 C C . PHE A 1 182 ? -11.507 4.672 14.483 1.00 93.12 182 PHE A C 1
ATOM 1393 O O . PHE A 1 182 ? -12.526 4.066 14.132 1.00 93.12 182 PHE A O 1
ATOM 1400 N N . GLY A 1 183 ? -10.380 4.688 13.769 1.00 87.88 183 GLY A N 1
ATOM 1401 C CA . GLY A 1 183 ? -10.182 3.960 12.524 1.00 87.88 183 GLY A CA 1
ATOM 1402 C C . GLY A 1 183 ? -10.995 4.510 11.354 1.00 87.88 183 GLY A C 1
ATOM 1403 O O . GLY A 1 183 ? -11.365 5.684 11.304 1.00 87.88 183 GLY A O 1
ATOM 1404 N N . GLY A 1 184 ? -11.252 3.624 10.399 1.00 81.94 184 GLY A N 1
ATOM 1405 C CA . GLY A 1 184 ? -11.732 3.979 9.074 1.00 81.94 184 GLY A CA 1
ATOM 1406 C C . GLY A 1 184 ? -10.592 4.454 8.177 1.00 81.94 184 GLY A C 1
ATOM 1407 O O . GLY A 1 184 ? -9.499 4.775 8.645 1.00 81.94 184 GLY A O 1
ATOM 1408 N N . GLY A 1 185 ? -10.821 4.480 6.868 1.00 72.44 185 GLY A N 1
ATOM 1409 C CA . GLY A 1 185 ? -9.829 5.035 5.948 1.00 72.44 185 GLY A CA 1
ATOM 1410 C C . GLY A 1 185 ? -10.414 6.043 4.991 1.00 72.44 185 GLY A C 1
ATOM 1411 O O . GLY A 1 185 ? -11.629 6.155 4.818 1.00 72.44 185 GLY A O 1
ATOM 1412 N N . TYR A 1 186 ? -9.495 6.844 4.472 1.00 66.88 186 TYR A N 1
ATOM 1413 C CA . TYR A 1 186 ? -9.803 8.115 3.851 1.00 66.88 186 TYR A CA 1
ATOM 1414 C C . TYR A 1 186 ? -10.352 7.946 2.437 1.00 66.88 186 TYR A C 1
ATOM 1416 O O . TYR A 1 186 ? -10.063 6.961 1.757 1.00 66.88 186 TYR A O 1
ATOM 1424 N N . ILE A 1 187 ? -11.121 8.934 1.987 1.00 57.50 187 ILE A N 1
ATOM 1425 C CA . ILE A 1 187 ? -11.581 9.032 0.603 1.00 57.50 187 ILE A CA 1
ATOM 1426 C C . ILE A 1 187 ? -10.940 10.246 -0.054 1.00 57.50 187 ILE A C 1
ATOM 1428 O O . ILE A 1 187 ? -11.265 11.394 0.249 1.00 57.50 187 ILE A O 1
ATOM 1432 N N . SER A 1 188 ? -10.081 10.020 -1.043 1.00 50.34 188 SER A N 1
ATOM 1433 C CA . SER A 1 188 ? -9.663 11.083 -1.960 1.00 50.34 188 SER A CA 1
ATOM 1434 C C . SER A 1 188 ? -10.703 11.283 -3.069 1.00 50.34 188 SER A C 1
ATOM 1436 O O . SER A 1 188 ? -10.419 11.074 -4.243 1.00 50.34 188 SER A O 1
ATOM 1438 N N . ALA A 1 189 ? -11.916 11.715 -2.739 1.00 42.62 189 ALA A N 1
ATOM 1439 C CA . ALA A 1 189 ? -12.948 11.954 -3.755 1.00 42.62 189 ALA A CA 1
ATOM 1440 C C . ALA A 1 189 ? -12.842 13.332 -4.445 1.00 42.62 189 ALA A C 1
ATOM 1442 O O . ALA A 1 189 ? -13.811 13.780 -5.048 1.00 42.62 189 ALA A O 1
ATOM 1443 N N . TYR A 1 190 ? -11.697 14.029 -4.359 1.00 42.31 190 TYR A N 1
ATOM 1444 C CA . TYR A 1 190 ? -11.641 15.451 -4.723 1.00 42.31 190 TYR A CA 1
ATOM 1445 C C . TYR A 1 190 ? -10.452 15.964 -5.539 1.00 42.31 190 TYR A C 1
ATOM 1447 O O . TYR A 1 190 ? -10.148 17.153 -5.482 1.00 42.31 190 TYR A O 1
ATOM 1455 N N . LYS A 1 191 ? -9.808 15.127 -6.360 1.00 39.78 191 LYS A N 1
ATOM 1456 C CA . LYS A 1 191 ? -8.789 15.637 -7.303 1.00 39.78 191 LYS A CA 1
ATOM 1457 C C . LYS A 1 191 ? -9.245 15.812 -8.750 1.00 39.78 191 LYS A C 1
ATOM 1459 O O . LYS A 1 191 ? -8.588 16.548 -9.477 1.00 39.78 191 LYS A O 1
ATOM 1464 N N . SER A 1 192 ? -10.389 15.271 -9.149 1.00 36.28 192 SER A N 1
ATOM 1465 C CA . SER A 1 192 ? -10.995 15.573 -10.447 1.00 36.28 192 SER A CA 1
ATOM 1466 C C . SER A 1 192 ? -12.445 15.994 -10.239 1.00 36.28 192 SER A C 1
ATOM 1468 O O . SER A 1 192 ? -13.192 15.330 -9.526 1.00 36.28 192 SER A O 1
ATOM 1470 N N . LYS A 1 193 ? -12.857 17.130 -10.822 1.00 38.09 193 LYS A N 1
ATOM 1471 C CA . LYS A 1 193 ? -14.285 17.418 -11.017 1.00 38.09 193 LYS A CA 1
ATOM 1472 C C . LYS A 1 193 ? -14.815 16.282 -11.895 1.00 38.09 193 LYS A C 1
ATOM 1474 O O . LYS A 1 193 ? -14.396 16.216 -13.052 1.00 38.09 193 LYS A O 1
ATOM 1479 N N . PRO A 1 194 ? -15.695 15.391 -11.411 1.00 39.03 194 PRO A N 1
ATOM 1480 C CA . PRO A 1 194 ? -16.310 14.432 -12.307 1.00 39.03 194 PRO A CA 1
ATOM 1481 C C . PRO A 1 194 ? -17.080 15.225 -13.371 1.00 39.03 194 PRO A C 1
ATOM 1483 O O . PRO A 1 194 ? -17.740 16.208 -13.018 1.00 39.03 194 PRO A O 1
ATOM 1486 N N . PRO A 1 195 ? -17.033 14.838 -14.656 1.00 36.53 195 PRO A N 1
ATOM 1487 C CA . PRO A 1 195 ? -17.622 15.618 -15.750 1.00 36.53 195 PRO A CA 1
ATOM 1488 C C . PRO A 1 195 ? -19.142 15.850 -15.614 1.00 36.53 195 PRO A C 1
ATOM 1490 O O . PRO A 1 195 ? -19.705 16.690 -16.311 1.00 36.53 195 PRO A O 1
ATOM 1493 N N . TYR A 1 196 ? -19.809 15.141 -14.699 1.00 39.09 196 TYR A N 1
ATOM 1494 C CA . TYR A 1 196 ? -21.234 15.261 -14.391 1.00 39.09 196 TYR A CA 1
ATOM 1495 C C . TYR A 1 196 ? -21.572 16.195 -13.209 1.00 39.09 196 TYR A C 1
ATOM 1497 O O . TYR A 1 196 ? -22.748 16.490 -13.004 1.00 39.09 196 TYR A O 1
ATOM 1505 N N . ILE A 1 197 ? -20.591 16.708 -12.450 1.00 38.41 197 ILE A N 1
ATOM 1506 C CA . ILE A 1 197 ? -20.835 17.710 -11.395 1.00 38.41 197 ILE A CA 1
ATOM 1507 C C . ILE A 1 197 ? -20.675 19.117 -11.989 1.00 38.41 197 ILE A C 1
ATOM 1509 O O . ILE A 1 197 ? -19.562 19.599 -12.203 1.00 38.41 197 ILE A O 1
ATOM 1513 N N . LYS A 1 198 ? -21.799 19.799 -12.246 1.00 33.41 198 LYS A N 1
ATOM 1514 C CA . LYS A 1 198 ? -21.823 21.225 -12.619 1.00 33.41 198 LYS A CA 1
ATOM 1515 C C . LYS A 1 198 ? -21.888 22.102 -11.353 1.00 33.41 198 LYS A C 1
ATOM 1517 O O . LYS A 1 198 ? -22.789 21.924 -10.542 1.00 33.41 198 LYS A O 1
ATOM 1522 N N . GLY A 1 199 ? -20.975 23.073 -11.215 1.00 39.38 199 GLY A N 1
ATOM 1523 C CA . GLY A 1 199 ? -21.022 24.149 -10.201 1.00 39.38 199 GLY A CA 1
ATOM 1524 C C . GLY A 1 199 ? -20.169 23.964 -8.928 1.00 39.38 199 GLY A C 1
ATOM 1525 O O . GLY A 1 199 ? -19.533 22.930 -8.727 1.00 39.38 199 GLY A O 1
ATOM 1526 N N . ASP A 1 200 ? -20.172 24.989 -8.063 1.00 39.41 200 ASP A N 1
ATOM 1527 C CA . ASP A 1 200 ? -19.425 25.109 -6.788 1.00 39.41 200 ASP A CA 1
ATOM 1528 C C . ASP A 1 200 ? -20.031 24.281 -5.632 1.00 39.41 200 ASP A C 1
ATOM 1530 O O . ASP A 1 200 ? -20.137 24.728 -4.487 1.00 39.41 200 ASP A O 1
ATOM 1534 N N . MET A 1 201 ? -20.442 23.037 -5.899 1.00 37.97 201 MET A N 1
ATOM 1535 C CA . MET A 1 201 ? -20.992 22.139 -4.862 1.00 37.97 201 MET A CA 1
ATOM 1536 C C . MET A 1 201 ? -19.938 21.669 -3.837 1.00 37.97 201 MET A C 1
ATOM 1538 O O . MET A 1 201 ? -20.249 21.008 -2.849 1.00 37.97 201 MET A O 1
ATOM 1542 N N . LEU A 1 202 ? -18.690 22.083 -4.044 1.00 44.12 202 LEU A N 1
ATOM 1543 C CA . LEU A 1 202 ? -17.536 21.935 -3.175 1.00 44.12 202 LEU A CA 1
ATOM 1544 C C . LEU A 1 202 ? -17.409 23.104 -2.188 1.00 44.12 202 LEU A C 1
ATOM 1546 O O . LEU A 1 202 ? -16.620 24.026 -2.393 1.00 44.12 202 LEU A O 1
ATOM 1550 N N . ARG A 1 203 ? -18.167 23.109 -1.088 1.00 37.84 203 ARG A N 1
ATOM 1551 C CA . ARG A 1 203 ? -17.967 24.144 -0.055 1.00 37.84 203 ARG A CA 1
ATOM 1552 C C . ARG A 1 203 ? -16.881 23.725 0.941 1.00 37.84 203 ARG A C 1
ATOM 1554 O O . ARG A 1 203 ? -17.153 22.981 1.878 1.00 37.84 203 ARG A O 1
ATOM 1561 N N . GLY A 1 204 ? -15.667 24.250 0.757 1.00 41.94 204 GLY A N 1
ATOM 1562 C CA . GLY A 1 204 ? -14.553 24.184 1.718 1.00 41.94 204 GLY A CA 1
ATOM 1563 C C . GLY A 1 204 ? -13.249 23.652 1.119 1.00 41.94 204 GLY A C 1
ATOM 1564 O O . GLY A 1 204 ? -13.274 22.828 0.207 1.00 41.94 204 GLY A O 1
ATOM 1565 N N . LYS A 1 205 ? -12.092 24.100 1.638 1.00 42.62 205 LYS A N 1
ATOM 1566 C CA . LYS A 1 205 ? -10.796 23.513 1.259 1.00 42.62 205 LYS A CA 1
ATOM 1567 C C . LYS A 1 205 ? -10.796 22.028 1.672 1.00 42.62 205 LYS A C 1
ATOM 1569 O O . LYS A 1 205 ? -11.066 21.734 2.843 1.00 42.62 205 LYS A O 1
ATOM 1574 N N . PRO A 1 206 ? -10.558 21.080 0.747 1.00 48.41 206 PRO A N 1
ATOM 1575 C CA . PRO A 1 206 ? -10.416 19.678 1.112 1.00 48.41 206 PRO A CA 1
ATOM 1576 C C . PRO A 1 206 ? -9.230 19.510 2.064 1.00 48.41 206 PRO A C 1
ATOM 1578 O O . PRO A 1 206 ? -8.272 20.285 2.026 1.00 48.41 206 PRO A O 1
ATOM 1581 N N . TRP A 1 207 ? -9.298 18.485 2.914 1.00 49.75 207 TRP A N 1
ATOM 1582 C CA . TRP A 1 207 ? -8.127 18.025 3.652 1.00 49.75 207 TRP A CA 1
ATOM 1583 C C . TRP A 1 207 ? -7.030 17.692 2.627 1.00 49.75 207 TRP A C 1
ATOM 1585 O O . TRP A 1 207 ? -7.289 16.980 1.650 1.00 49.75 207 TRP A O 1
ATOM 1595 N N . SER A 1 208 ? -5.836 18.270 2.764 1.00 48.16 208 SER A N 1
ATOM 1596 C CA . SER A 1 208 ? -4.764 18.000 1.807 1.00 48.16 208 SER A CA 1
ATOM 1597 C C . SER A 1 208 ? -4.212 16.589 2.055 1.00 48.16 208 SER A C 1
ATOM 1599 O O . SER A 1 208 ? -4.003 16.208 3.207 1.00 48.16 208 SER A O 1
ATOM 1601 N N . PRO A 1 209 ? -3.931 15.793 1.005 1.00 48.03 209 PRO A N 1
ATOM 1602 C CA . PRO A 1 209 ? -3.220 14.521 1.153 1.00 48.03 209 PRO A CA 1
ATOM 1603 C C . PRO A 1 209 ? -1.871 14.665 1.869 1.00 48.03 209 PRO A C 1
ATOM 1605 O O . PRO A 1 209 ? -1.435 13.728 2.525 1.00 48.03 209 PRO A O 1
ATOM 1608 N N . ASP A 1 210 ? -1.267 15.857 1.808 1.00 47.91 210 ASP A N 1
ATOM 1609 C CA . ASP A 1 210 ? -0.036 16.217 2.521 1.00 47.91 210 ASP A CA 1
ATOM 1610 C C . ASP A 1 210 ? -0.186 16.106 4.059 1.00 47.91 210 ASP A C 1
ATOM 1612 O O . ASP A 1 210 ? 0.812 16.062 4.770 1.00 47.91 210 ASP A O 1
ATOM 1616 N N . ALA A 1 211 ? -1.415 16.002 4.583 1.00 54.59 211 ALA A N 1
ATOM 1617 C CA . ALA A 1 211 ? -1.694 15.788 6.000 1.00 54.59 211 ALA A CA 1
ATOM 1618 C C . ALA A 1 211 ? -2.068 14.330 6.364 1.00 54.59 211 ALA A C 1
ATOM 1620 O O . ALA A 1 211 ? -2.166 14.026 7.552 1.00 54.59 211 ALA A O 1
ATOM 1621 N N . TRP A 1 212 ? -2.262 13.399 5.412 1.00 66.31 212 TRP A N 1
ATOM 1622 C CA . TRP A 1 212 ? -2.657 11.996 5.688 1.00 66.31 212 TRP A CA 1
ATOM 1623 C C . TRP A 1 212 ? -1.471 11.121 6.155 1.00 66.31 212 TRP A C 1
ATOM 1625 O O . TRP A 1 212 ? -1.126 10.097 5.561 1.00 66.31 212 TRP A O 1
ATOM 1635 N N . THR A 1 213 ? -0.820 11.550 7.236 1.00 70.88 213 THR A N 1
ATOM 1636 C CA . THR A 1 213 ? 0.337 10.886 7.854 1.00 70.88 213 THR A CA 1
ATOM 1637 C C . THR A 1 213 ? -0.082 9.678 8.696 1.00 70.88 213 THR A C 1
ATOM 1639 O O . THR A 1 213 ? -1.254 9.523 9.049 1.00 70.88 213 THR A O 1
ATOM 1642 N N . MET A 1 214 ? 0.871 8.824 9.087 1.00 74.12 214 MET A N 1
ATOM 1643 C CA . MET A 1 214 ? 0.599 7.714 10.018 1.00 74.12 214 MET A CA 1
ATOM 1644 C C . MET A 1 214 ? -0.017 8.186 11.341 1.00 74.12 214 MET A C 1
ATOM 1646 O O . MET A 1 214 ? -0.949 7.559 11.841 1.00 74.12 214 MET A O 1
ATOM 1650 N N . ALA A 1 215 ? 0.409 9.344 11.852 1.00 74.38 215 ALA A N 1
ATOM 1651 C CA . ALA A 1 215 ? -0.172 9.957 13.045 1.00 74.38 215 ALA A CA 1
ATOM 1652 C C . ALA A 1 215 ? -1.647 10.364 12.866 1.00 74.38 215 ALA A C 1
ATOM 1654 O O . ALA A 1 215 ? -2.377 10.502 13.849 1.00 74.38 215 ALA A O 1
ATOM 1655 N N . VAL A 1 216 ? -2.098 10.611 11.633 1.00 75.00 216 VAL A N 1
ATOM 1656 C CA . VAL A 1 216 ? -3.506 10.894 11.316 1.00 75.00 216 VAL A CA 1
ATOM 1657 C C . VAL A 1 216 ? -4.281 9.602 11.078 1.00 75.00 216 VAL A C 1
ATOM 1659 O O . VAL A 1 216 ? -5.387 9.468 11.591 1.00 75.00 216 VAL A O 1
ATOM 1662 N N . LYS A 1 217 ? -3.682 8.622 10.394 1.00 78.00 217 LYS A N 1
ATOM 1663 C CA . LYS A 1 217 ? -4.271 7.293 10.150 1.00 78.00 217 LYS A CA 1
ATOM 1664 C C . LYS A 1 217 ? -4.557 6.513 11.441 1.00 78.00 217 LYS A C 1
ATOM 1666 O O . LYS A 1 217 ? -5.492 5.722 11.478 1.00 78.00 217 LYS A O 1
ATOM 1671 N N . ARG A 1 218 ? -3.766 6.746 12.495 1.00 84.44 218 ARG A N 1
ATOM 1672 C CA . ARG A 1 218 ? -3.946 6.158 13.837 1.00 84.44 218 ARG A CA 1
ATOM 1673 C C . ARG A 1 218 ? -4.727 7.049 14.813 1.00 84.44 218 ARG A C 1
ATOM 1675 O O . ARG A 1 218 ? -4.871 6.713 15.985 1.00 84.44 218 ARG A O 1
ATOM 1682 N N . ALA A 1 219 ? -5.192 8.217 14.367 1.00 87.31 219 ALA A N 1
ATOM 1683 C CA . ALA A 1 219 ? -5.778 9.208 15.258 1.00 87.31 219 ALA A CA 1
ATOM 1684 C C . ALA A 1 219 ? -7.065 8.703 15.924 1.00 87.31 219 ALA A C 1
ATOM 1686 O O . ALA A 1 219 ? -7.941 8.129 15.280 1.00 87.31 219 ALA A O 1
ATOM 1687 N N . THR A 1 220 ? -7.197 9.011 17.212 1.00 93.25 220 THR A N 1
ATOM 1688 C CA . THR A 1 220 ? -8.461 8.904 17.946 1.00 93.25 220 THR A CA 1
ATOM 1689 C C . THR A 1 220 ? -9.073 10.294 18.042 1.00 93.25 220 THR A C 1
ATOM 1691 O O . THR A 1 220 ? -8.400 11.241 18.454 1.00 93.25 220 THR A O 1
ATOM 1694 N N . TRP A 1 221 ? -10.332 10.428 17.639 1.00 94.88 221 TRP A N 1
ATOM 1695 C CA . TRP A 1 221 ? -11.054 11.699 17.652 1.00 94.88 221 TRP A CA 1
ATOM 1696 C C . TRP A 1 221 ? -12.171 11.661 18.686 1.00 94.88 221 TRP A C 1
ATOM 1698 O O . TRP A 1 221 ? -12.829 10.637 18.850 1.00 94.88 221 TRP A O 1
ATOM 1708 N N . ALA A 1 222 ? -12.396 12.786 19.355 1.00 97.19 222 ALA A N 1
ATOM 1709 C CA . ALA A 1 222 ? -13.469 12.963 20.317 1.00 97.19 222 ALA A CA 1
ATOM 1710 C C . ALA A 1 222 ? -14.416 14.074 19.870 1.00 97.19 222 ALA A C 1
ATOM 1712 O O . ALA A 1 222 ? -13.967 15.176 19.552 1.00 97.19 222 ALA A O 1
ATOM 1713 N N . PHE A 1 223 ? -15.713 13.792 19.883 1.00 97.94 223 PHE A N 1
ATOM 1714 C CA . PHE A 1 223 ? -16.769 14.775 19.692 1.00 97.94 223 PHE A CA 1
ATOM 1715 C C . PHE A 1 223 ? -17.390 15.144 21.031 1.00 97.94 223 PHE A C 1
ATOM 1717 O O . PHE A 1 223 ? -17.940 14.283 21.721 1.00 97.94 223 PHE A O 1
ATOM 1724 N N . ASP A 1 224 ? -17.324 16.427 21.364 1.00 97.38 224 ASP A N 1
ATOM 1725 C CA . ASP A 1 224 ? -17.999 17.005 22.517 1.00 97.38 224 ASP A CA 1
ATOM 1726 C C . ASP A 1 224 ? -19.450 17.360 22.131 1.00 97.38 224 ASP A C 1
ATOM 1728 O O . ASP A 1 224 ? -19.659 18.245 21.291 1.00 97.38 224 ASP A O 1
ATOM 1732 N N . PRO A 1 225 ? -20.462 16.694 22.719 1.00 95.88 225 PRO A N 1
ATOM 1733 C CA . PRO A 1 225 ? -21.863 16.951 22.410 1.00 95.88 225 PRO A CA 1
ATOM 1734 C C . PRO A 1 225 ? -22.376 18.298 22.925 1.00 95.88 225 PRO A C 1
ATOM 1736 O O . PRO A 1 225 ? -23.333 18.817 22.356 1.00 95.88 225 PRO A O 1
ATOM 1739 N N . VAL A 1 226 ? -21.768 18.864 23.970 1.00 92.25 226 VAL A N 1
ATOM 1740 C CA . VAL A 1 226 ? -22.150 20.169 24.526 1.00 92.25 226 VAL A CA 1
ATOM 1741 C C . VAL A 1 226 ? -21.566 21.285 23.669 1.00 92.25 226 VAL A C 1
ATOM 1743 O O . VAL A 1 226 ? -22.283 22.203 23.274 1.00 92.25 226 VAL A O 1
ATOM 1746 N N . ALA A 1 227 ? -20.278 21.189 23.335 1.00 93.31 227 ALA A N 1
ATOM 1747 C CA . ALA A 1 227 ? -19.609 22.181 22.495 1.00 93.31 227 ALA A CA 1
ATOM 1748 C C . ALA A 1 227 ? -19.952 22.038 21.001 1.00 93.31 227 ALA A C 1
ATOM 1750 O O . ALA A 1 227 ? -19.729 22.970 20.227 1.00 93.31 227 ALA A O 1
ATOM 1751 N N . GLY A 1 228 ? -20.452 20.876 20.569 1.00 94.06 228 GLY A N 1
ATOM 1752 C CA . GLY A 1 228 ? -20.749 20.597 19.164 1.00 94.06 228 GLY A CA 1
ATOM 1753 C C . GLY A 1 228 ? -19.494 20.578 18.288 1.00 94.06 228 GLY A C 1
ATOM 1754 O O . GLY A 1 228 ? -19.530 21.042 17.148 1.00 94.06 228 GLY A O 1
ATOM 1755 N N . SER A 1 229 ? -18.367 20.087 18.815 1.00 95.00 229 SER A N 1
ATOM 1756 C CA . SER A 1 229 ? -17.062 20.181 18.148 1.00 95.00 229 SER A CA 1
ATOM 1757 C C . SER A 1 229 ? -16.223 18.913 18.280 1.00 95.00 229 SER A C 1
ATOM 1759 O O . SER A 1 229 ? -16.384 18.138 19.221 1.00 95.00 229 SER A O 1
ATOM 1761 N N . TRP A 1 230 ? -15.324 18.701 17.316 1.00 95.31 230 TRP A N 1
ATOM 1762 C CA . TRP A 1 230 ? -14.365 17.600 17.326 1.00 95.31 230 TRP A CA 1
ATOM 1763 C C . TRP A 1 230 ? -12.981 18.056 17.783 1.00 95.31 230 TRP A C 1
ATOM 1765 O O . TRP A 1 230 ? -12.536 19.161 17.476 1.00 95.31 230 TRP A O 1
ATOM 1775 N N . SER A 1 231 ? -12.265 17.156 18.449 1.00 93.75 231 SER A N 1
ATOM 1776 C CA . SER A 1 231 ? -10.857 17.312 18.811 1.00 93.75 231 SER A CA 1
ATOM 1777 C C . SER A 1 231 ? -10.096 16.008 18.578 1.00 93.75 231 SER A C 1
ATOM 1779 O O . SER A 1 231 ? -10.650 14.913 18.699 1.00 93.75 231 SER A O 1
ATOM 1781 N N . LYS A 1 232 ? -8.815 16.111 18.217 1.00 91.62 232 LYS A N 1
ATOM 1782 C CA . LYS A 1 232 ? -7.913 14.957 18.150 1.00 91.62 232 LYS A CA 1
ATOM 1783 C C . LYS A 1 232 ? -7.352 14.693 19.547 1.00 91.62 232 LYS A C 1
ATOM 1785 O O . LYS A 1 232 ? -6.836 15.615 20.174 1.00 91.62 232 LYS A O 1
ATOM 1790 N N . LEU A 1 233 ? -7.422 13.449 20.011 1.00 91.62 233 LEU A N 1
ATOM 1791 C CA . LEU A 1 233 ? -6.858 13.052 21.299 1.00 91.62 233 LEU A CA 1
ATOM 1792 C C . LEU A 1 233 ? -5.369 12.718 21.174 1.00 91.62 233 LEU A C 1
ATOM 1794 O O . LEU A 1 233 ? -4.928 12.136 20.179 1.00 91.62 233 LEU A O 1
ATOM 1798 N N . LEU A 1 234 ? -4.608 13.060 22.213 1.00 89.25 234 LEU A N 1
ATOM 1799 C CA . LEU A 1 234 ? -3.249 12.572 22.418 1.00 89.25 234 LEU A CA 1
ATOM 1800 C C . LEU A 1 234 ? -3.327 11.265 23.212 1.00 89.25 234 LEU A C 1
ATOM 1802 O O . LEU A 1 234 ? -3.799 11.288 24.346 1.00 89.25 234 LEU A O 1
ATOM 1806 N N . THR A 1 235 ? -2.907 10.144 22.616 1.00 89.44 235 THR A N 1
ATOM 1807 C CA . THR A 1 235 ? -3.188 8.804 23.166 1.00 89.44 235 THR A CA 1
ATOM 1808 C C . THR A 1 235 ? -2.030 8.098 23.867 1.00 89.44 235 THR A C 1
ATOM 1810 O O . THR A 1 235 ? -2.149 6.936 24.248 1.00 89.44 235 THR A O 1
ATOM 1813 N N . GLY A 1 236 ? -0.916 8.799 24.061 1.00 84.06 236 GLY A N 1
ATOM 1814 C CA . GLY A 1 236 ? 0.240 8.330 24.818 1.00 84.06 236 GLY A CA 1
ATOM 1815 C C . GLY A 1 236 ? 1.044 9.507 25.359 1.00 84.06 236 GLY A C 1
ATOM 1816 O O . GLY A 1 236 ? 0.845 10.651 24.931 1.00 84.06 236 GLY A O 1
ATOM 1817 N N . SER A 1 237 ? 1.939 9.240 26.309 1.00 84.56 237 SER A N 1
ATOM 1818 C CA . SER A 1 237 ? 2.854 10.269 26.806 1.00 84.56 237 SER A CA 1
ATOM 1819 C C . SER A 1 237 ? 3.796 10.761 25.692 1.00 84.56 237 SER A C 1
ATOM 1821 O O . SER A 1 237 ? 4.124 10.032 24.755 1.00 84.56 237 SER A O 1
ATOM 1823 N N . ALA A 1 238 ? 4.242 12.019 25.770 1.00 85.75 238 ALA A N 1
ATOM 1824 C CA . ALA A 1 238 ? 5.137 12.592 24.756 1.00 85.75 238 ALA A CA 1
ATOM 1825 C C . ALA A 1 238 ? 6.465 11.818 24.640 1.00 85.75 238 ALA A C 1
ATOM 1827 O O . ALA A 1 238 ? 6.996 11.649 23.546 1.00 85.75 238 ALA A O 1
ATOM 1828 N N . SER A 1 239 ? 6.972 11.316 25.765 1.00 87.81 239 SER A N 1
ATOM 1829 C CA . SER A 1 239 ? 8.160 10.466 25.844 1.00 87.81 239 SER A CA 1
ATOM 1830 C C . SER A 1 239 ? 7.946 9.092 25.202 1.00 87.81 239 SER A C 1
ATOM 1832 O O . SER A 1 239 ? 8.829 8.616 24.492 1.00 87.81 239 SER A O 1
ATOM 1834 N N . PHE A 1 240 ? 6.770 8.485 25.374 1.00 88.56 240 PHE A N 1
ATOM 1835 C CA . PHE A 1 240 ? 6.434 7.214 24.735 1.00 88.56 240 PHE A CA 1
ATOM 1836 C C . PHE A 1 240 ? 6.298 7.359 23.211 1.00 88.56 240 PHE A C 1
ATOM 1838 O O . PHE A 1 240 ? 6.788 6.522 22.453 1.00 88.56 240 PHE A O 1
ATOM 1845 N N . ILE A 1 241 ? 5.727 8.477 22.750 1.00 88.00 241 ILE A N 1
ATOM 1846 C CA . ILE A 1 241 ? 5.686 8.834 21.324 1.00 88.00 241 ILE A CA 1
ATOM 1847 C C . ILE A 1 241 ? 7.108 8.995 20.760 1.00 88.00 241 ILE A C 1
ATOM 1849 O O . ILE A 1 241 ? 7.391 8.458 19.693 1.00 88.00 241 ILE A O 1
ATOM 1853 N N . ASP A 1 242 ? 8.023 9.660 21.477 1.00 90.44 242 ASP A N 1
ATOM 1854 C CA . ASP A 1 242 ? 9.435 9.768 21.065 1.00 90.44 242 ASP A CA 1
ATOM 1855 C C . ASP A 1 242 ? 10.109 8.389 20.947 1.00 90.44 242 ASP A C 1
ATOM 1857 O O . ASP A 1 242 ? 10.873 8.153 20.012 1.00 90.44 242 ASP A O 1
ATOM 1861 N N . MET A 1 243 ? 9.808 7.444 21.846 1.00 92.31 243 MET A N 1
ATOM 1862 C CA . MET A 1 243 ? 10.344 6.079 21.748 1.00 92.31 243 MET A CA 1
ATOM 1863 C C . MET A 1 243 ? 9.855 5.350 20.493 1.00 92.31 243 MET A C 1
ATOM 1865 O O . MET A 1 243 ? 10.656 4.712 19.808 1.00 92.31 243 MET A O 1
ATOM 1869 N N . HIS A 1 244 ? 8.571 5.484 20.160 1.00 91.62 244 HIS A N 1
ATOM 1870 C CA . HIS A 1 244 ? 8.009 4.935 18.928 1.00 91.62 244 HIS A CA 1
ATOM 1871 C C . HIS A 1 244 ? 8.687 5.511 17.677 1.00 91.62 244 HIS A C 1
ATOM 1873 O O . HIS A 1 244 ? 9.105 4.756 16.799 1.00 91.62 244 HIS A O 1
ATOM 1879 N N . GLU A 1 245 ? 8.880 6.833 17.620 1.00 91.19 245 GLU A N 1
ATOM 1880 C CA . GLU A 1 245 ? 9.570 7.484 16.497 1.00 91.19 245 GLU A CA 1
ATOM 1881 C C . GLU A 1 245 ? 11.037 7.040 16.378 1.00 91.19 245 GLU A C 1
ATOM 1883 O O . GLU A 1 245 ? 11.539 6.828 15.274 1.00 91.19 245 GLU A O 1
ATOM 1888 N N . ARG A 1 246 ? 11.729 6.797 17.500 1.00 94.81 246 ARG A N 1
ATOM 1889 C CA . ARG A 1 246 ? 13.087 6.223 17.477 1.00 94.81 246 ARG A CA 1
ATOM 1890 C C . ARG A 1 246 ? 13.114 4.804 16.916 1.00 94.81 246 ARG A C 1
ATOM 1892 O O . ARG A 1 246 ? 14.048 4.484 16.185 1.00 94.81 246 ARG A O 1
ATOM 1899 N N . CYS A 1 247 ? 12.127 3.964 17.235 1.00 94.81 247 CYS A N 1
ATOM 1900 C CA . CYS A 1 247 ? 12.003 2.642 16.617 1.00 94.81 247 CYS A CA 1
ATOM 1901 C C . CYS A 1 247 ? 11.765 2.763 15.103 1.00 94.81 247 CYS A C 1
ATOM 1903 O O . CYS A 1 247 ? 12.458 2.101 14.331 1.00 94.81 247 CYS A O 1
ATOM 1905 N N . ASN A 1 248 ? 10.872 3.658 14.667 1.00 92.88 248 ASN A N 1
ATOM 1906 C CA . ASN A 1 248 ? 10.616 3.902 13.241 1.00 92.88 248 ASN A CA 1
ATOM 1907 C C . ASN A 1 248 ? 11.867 4.403 12.500 1.00 92.88 248 ASN A C 1
ATOM 1909 O O . ASN A 1 248 ? 12.172 3.919 11.413 1.00 92.88 248 ASN A O 1
ATOM 1913 N N . ALA A 1 249 ? 12.674 5.266 13.120 1.00 95.44 249 ALA A N 1
ATOM 1914 C CA . ALA A 1 249 ? 13.945 5.703 12.540 1.00 95.44 249 ALA A CA 1
ATOM 1915 C C . ALA A 1 249 ? 14.958 4.551 12.353 1.00 95.44 249 ALA A C 1
ATOM 1917 O O . ALA A 1 249 ? 15.806 4.607 11.460 1.00 95.44 249 ALA A O 1
ATOM 1918 N N . LEU A 1 250 ? 14.900 3.494 13.176 1.00 97.62 250 LEU A N 1
ATOM 1919 C CA . LEU A 1 250 ? 15.696 2.278 12.959 1.00 97.62 250 LEU A CA 1
ATOM 1920 C C . LEU A 1 250 ? 15.132 1.436 11.802 1.00 97.62 250 LEU A C 1
ATOM 1922 O O . LEU A 1 250 ? 15.918 0.838 11.064 1.00 97.62 250 LEU A O 1
ATOM 1926 N N . VAL A 1 251 ? 13.804 1.409 11.620 1.00 95.56 251 VAL A N 1
ATOM 1927 C CA . VAL A 1 251 ? 13.144 0.773 10.461 1.00 95.56 251 VAL A CA 1
ATOM 1928 C C . VAL A 1 251 ? 13.608 1.420 9.155 1.00 95.56 251 VAL A C 1
ATOM 1930 O O . VAL A 1 251 ? 14.030 0.719 8.238 1.00 95.56 251 VAL A O 1
ATOM 1933 N N . GLU A 1 252 ? 13.627 2.749 9.084 1.00 93.31 252 GLU A N 1
ATOM 1934 C CA . GLU A 1 252 ? 14.108 3.468 7.896 1.00 93.31 252 GLU A CA 1
ATOM 1935 C C . GLU A 1 252 ? 15.584 3.161 7.584 1.00 93.31 252 GLU A C 1
ATOM 1937 O O . GLU A 1 252 ? 15.964 2.963 6.426 1.00 93.31 252 GLU A O 1
ATOM 1942 N N . GLN A 1 253 ? 16.427 3.063 8.619 1.00 96.62 253 GLN A N 1
ATOM 1943 C CA . GLN A 1 253 ? 17.841 2.712 8.459 1.00 96.62 253 GLN A CA 1
ATOM 1944 C C . GLN A 1 253 ? 18.030 1.294 7.914 1.00 96.62 253 GLN A C 1
ATOM 1946 O O . GLN A 1 253 ? 18.823 1.100 6.989 1.00 96.62 253 GLN A O 1
ATOM 1951 N N . ILE A 1 254 ? 17.314 0.298 8.451 1.00 97.38 254 ILE A N 1
ATOM 1952 C CA . ILE A 1 254 ? 17.441 -1.077 7.952 1.00 97.38 254 ILE A CA 1
ATOM 1953 C C . ILE A 1 254 ? 16.882 -1.220 6.531 1.00 97.38 254 ILE A C 1
ATOM 1955 O O . ILE A 1 254 ? 17.457 -1.963 5.739 1.00 97.38 254 ILE A O 1
ATOM 1959 N N . GLU A 1 255 ? 15.836 -0.471 6.167 1.00 94.94 255 GLU A N 1
ATOM 1960 C CA . GLU A 1 255 ? 15.316 -0.422 4.793 1.00 94.94 255 GLU A CA 1
ATOM 1961 C C . GLU A 1 255 ? 16.333 0.170 3.809 1.00 94.94 255 GLU A C 1
ATOM 1963 O O . GLU A 1 255 ? 16.516 -0.353 2.706 1.00 94.94 255 GLU A O 1
ATOM 1968 N N . ALA A 1 256 ? 17.053 1.224 4.207 1.00 96.00 256 ALA A N 1
ATOM 1969 C CA . ALA A 1 256 ? 18.136 1.771 3.393 1.00 96.00 256 ALA A CA 1
ATOM 1970 C C . ALA A 1 256 ? 19.278 0.755 3.201 1.00 96.00 256 ALA A C 1
ATOM 1972 O O . ALA A 1 256 ? 19.771 0.594 2.082 1.00 96.00 256 ALA A O 1
ATOM 1973 N N . LEU A 1 257 ? 19.658 0.032 4.259 1.00 98.12 257 LEU A N 1
ATOM 1974 C CA . LEU A 1 257 ? 20.690 -1.009 4.193 1.00 98.12 257 LEU A CA 1
ATOM 1975 C C . LEU A 1 257 ? 20.250 -2.219 3.363 1.00 98.12 257 LEU A C 1
ATOM 1977 O O . LEU A 1 257 ? 21.061 -2.767 2.618 1.00 98.12 257 LEU A O 1
ATOM 1981 N N . ALA A 1 258 ? 18.975 -2.611 3.433 1.00 97.12 258 ALA A N 1
ATOM 1982 C CA . ALA A 1 258 ? 18.413 -3.645 2.569 1.00 97.12 258 ALA A CA 1
ATOM 1983 C C . ALA A 1 258 ? 18.495 -3.226 1.091 1.00 97.12 258 ALA A C 1
ATOM 1985 O O . ALA A 1 258 ? 18.928 -4.016 0.251 1.00 97.12 258 ALA A O 1
ATOM 1986 N N . GLY A 1 259 ? 18.188 -1.963 0.774 1.00 96.38 259 GLY A N 1
ATOM 1987 C CA . GLY A 1 259 ? 18.361 -1.428 -0.579 1.00 96.38 259 GLY A CA 1
ATOM 1988 C C . GLY A 1 259 ? 19.819 -1.419 -1.059 1.00 96.38 259 GLY A C 1
ATOM 1989 O O . GLY A 1 259 ? 20.089 -1.768 -2.209 1.00 96.38 259 GLY A O 1
ATOM 1990 N N . ALA A 1 260 ? 20.773 -1.100 -0.180 1.00 97.88 260 ALA A N 1
ATOM 1991 C CA . ALA A 1 260 ? 22.202 -1.186 -0.495 1.00 97.88 260 ALA A CA 1
ATOM 1992 C C . ALA A 1 260 ? 22.641 -2.641 -0.755 1.00 97.88 260 ALA A C 1
ATOM 1994 O O . ALA A 1 260 ? 23.255 -2.943 -1.782 1.00 97.88 260 ALA A O 1
ATOM 1995 N N . ALA A 1 261 ? 22.249 -3.569 0.127 1.00 98.12 261 ALA A N 1
ATOM 1996 C CA . ALA A 1 261 ? 22.525 -4.999 -0.015 1.00 98.12 261 ALA A CA 1
ATOM 1997 C C . ALA A 1 261 ? 21.919 -5.581 -1.301 1.00 98.12 261 ALA A C 1
ATOM 1999 O O . ALA A 1 261 ? 22.551 -6.408 -1.959 1.00 98.12 261 ALA A O 1
ATOM 2000 N N . ARG A 1 262 ? 20.734 -5.109 -1.707 1.00 97.25 262 ARG A N 1
ATOM 2001 C CA . ARG A 1 262 ? 20.091 -5.475 -2.976 1.00 97.25 262 ARG A CA 1
ATOM 2002 C C . ARG A 1 262 ? 20.952 -5.119 -4.187 1.00 97.25 262 ARG A C 1
ATOM 2004 O O . ARG A 1 262 ? 21.049 -5.925 -5.113 1.00 97.25 262 ARG A O 1
ATOM 2011 N N . GLY A 1 263 ? 21.594 -3.952 -4.178 1.00 97.06 263 GLY A N 1
ATOM 2012 C CA . GLY A 1 263 ? 22.505 -3.543 -5.247 1.00 97.06 263 GLY A CA 1
ATOM 2013 C C . GLY A 1 263 ? 23.709 -4.466 -5.406 1.00 97.06 263 GLY A C 1
ATOM 2014 O O . GLY A 1 263 ? 24.114 -4.783 -6.530 1.00 97.06 263 GLY A O 1
ATOM 2015 N N . ILE A 1 264 ? 24.220 -4.981 -4.286 1.00 98.19 264 ILE A N 1
ATOM 2016 C CA . ILE A 1 264 ? 25.259 -6.014 -4.294 1.00 98.19 264 ILE A CA 1
ATOM 2017 C C . ILE A 1 264 ? 24.691 -7.360 -4.762 1.00 98.19 264 ILE A C 1
ATOM 2019 O O . ILE A 1 264 ? 25.274 -7.994 -5.641 1.00 98.19 264 ILE A O 1
ATOM 2023 N N . ALA A 1 265 ? 23.522 -7.758 -4.249 1.00 98.19 265 ALA A N 1
ATOM 2024 C CA . ALA A 1 265 ? 22.852 -9.015 -4.585 1.00 98.19 265 ALA A CA 1
ATOM 2025 C C . ALA A 1 265 ? 22.633 -9.166 -6.100 1.00 98.19 265 ALA A C 1
ATOM 2027 O O . ALA A 1 265 ? 22.940 -10.199 -6.698 1.00 98.19 265 ALA A O 1
ATOM 2028 N N . LEU A 1 266 ? 22.147 -8.100 -6.736 1.00 97.44 266 LEU A N 1
ATOM 2029 C CA . LEU A 1 266 ? 21.849 -8.045 -8.167 1.00 97.44 266 LEU A CA 1
ATOM 2030 C C . LEU A 1 266 ? 23.019 -7.529 -9.018 1.00 97.44 266 LEU A C 1
ATOM 2032 O O . LEU A 1 266 ? 22.848 -7.328 -10.219 1.00 97.44 266 LEU A O 1
ATOM 2036 N N . GLU A 1 267 ? 24.204 -7.336 -8.435 1.00 96.31 267 GLU A N 1
ATOM 2037 C CA . GLU A 1 267 ? 25.449 -6.976 -9.132 1.00 96.31 267 GLU A CA 1
ATOM 2038 C C . GLU A 1 267 ? 25.348 -5.715 -10.003 1.00 96.31 267 GLU A C 1
ATOM 2040 O O . GLU A 1 267 ? 25.775 -5.705 -11.159 1.00 96.31 267 GLU A O 1
ATOM 2045 N N . TYR A 1 268 ? 24.749 -4.653 -9.466 1.00 94.81 268 TYR A N 1
ATOM 2046 C CA . TYR A 1 268 ? 24.789 -3.315 -10.074 1.00 94.81 268 TYR A CA 1
ATOM 2047 C C . TYR A 1 268 ? 25.396 -2.248 -9.143 1.00 94.81 268 TYR A C 1
ATOM 2049 O O . TYR A 1 268 ? 25.417 -1.067 -9.494 1.00 94.81 268 TYR A O 1
ATOM 2057 N N . GLY A 1 269 ? 25.920 -2.673 -7.987 1.00 95.38 269 GLY A N 1
ATOM 2058 C CA . GLY A 1 269 ? 26.539 -1.813 -6.978 1.00 95.38 269 GLY A CA 1
ATOM 2059 C C . GLY A 1 269 ? 25.517 -1.148 -6.055 1.00 95.38 269 GLY A C 1
ATOM 2060 O O . GLY A 1 269 ? 24.324 -1.098 -6.355 1.00 95.38 269 GLY A O 1
ATOM 2061 N N . ASP A 1 270 ? 25.980 -0.642 -4.913 1.00 95.12 270 ASP A N 1
ATOM 2062 C CA . ASP A 1 270 ? 25.136 0.130 -4.002 1.00 95.12 270 ASP A CA 1
ATOM 2063 C C . ASP A 1 270 ? 24.822 1.509 -4.594 1.00 95.12 270 ASP A C 1
ATOM 2065 O O . ASP A 1 270 ? 25.702 2.347 -4.788 1.00 95.12 270 ASP A O 1
ATOM 2069 N N . ARG A 1 271 ? 23.538 1.747 -4.853 1.00 93.25 271 ARG A N 1
ATOM 2070 C CA . ARG A 1 271 ? 23.014 3.023 -5.359 1.00 93.25 271 ARG A CA 1
ATOM 2071 C C . ARG A 1 271 ? 22.276 3.830 -4.288 1.00 93.25 271 ARG A C 1
ATOM 2073 O O . ARG A 1 271 ? 21.797 4.926 -4.569 1.00 93.25 271 ARG A O 1
ATOM 2080 N N . VAL A 1 272 ? 22.186 3.299 -3.068 1.00 93.44 272 VAL A N 1
ATOM 2081 C CA . VAL A 1 272 ? 21.560 3.954 -1.918 1.00 93.44 272 VAL A CA 1
ATOM 2082 C C . VAL A 1 272 ? 22.573 4.822 -1.182 1.00 93.44 272 VAL A C 1
ATOM 2084 O O . VAL A 1 272 ? 22.297 5.999 -0.955 1.00 93.44 272 VAL A O 1
ATOM 2087 N N . SER A 1 273 ? 23.729 4.259 -0.814 1.00 92.69 273 SER A N 1
ATOM 2088 C CA . SER A 1 273 ? 24.777 4.986 -0.078 1.00 92.69 273 SER A CA 1
ATOM 2089 C C . SER A 1 273 ? 26.085 5.159 -0.856 1.00 92.69 273 SER A C 1
ATOM 2091 O O . SER A 1 273 ? 26.919 5.973 -0.462 1.00 92.69 273 SER A O 1
ATOM 2093 N N . GLY A 1 274 ? 26.253 4.444 -1.973 1.00 94.69 274 GLY A N 1
ATOM 2094 C CA . GLY A 1 274 ? 27.465 4.480 -2.794 1.00 94.69 274 GLY A CA 1
ATOM 2095 C C . GLY A 1 274 ? 28.679 3.830 -2.129 1.00 94.69 274 GLY A C 1
ATOM 2096 O O . GLY A 1 274 ? 29.809 4.160 -2.486 1.00 94.69 274 GLY A O 1
ATOM 2097 N N . LYS A 1 275 ? 28.471 2.958 -1.135 1.00 97.00 275 LYS A N 1
ATOM 2098 C CA . LYS A 1 275 ? 29.552 2.323 -0.374 1.00 97.00 275 LYS A CA 1
ATOM 2099 C C . LYS A 1 275 ? 29.892 0.944 -0.928 1.00 97.00 275 LYS A C 1
ATOM 2101 O O . LYS A 1 275 ? 29.029 0.194 -1.375 1.00 97.00 275 LYS A O 1
ATOM 2106 N N . GLU A 1 276 ? 31.163 0.583 -0.805 1.00 97.19 276 GLU A N 1
ATOM 2107 C CA . GLU A 1 276 ? 31.621 -0.791 -1.012 1.00 97.19 276 GLU A CA 1
ATOM 2108 C C . GLU A 1 276 ? 31.078 -1.735 0.082 1.00 97.19 276 GLU A C 1
ATOM 2110 O O . GLU A 1 276 ? 30.749 -1.273 1.186 1.00 97.19 276 GLU A O 1
ATOM 2115 N N . PRO A 1 277 ? 31.035 -3.059 -0.167 1.00 98.06 277 PRO A N 1
ATOM 2116 C CA . PRO A 1 277 ? 30.550 -4.067 0.780 1.00 98.06 277 PRO A CA 1
ATOM 2117 C C . PRO A 1 277 ? 31.030 -3.902 2.230 1.00 98.06 277 PRO A C 1
ATOM 2119 O O . PRO A 1 277 ? 30.233 -3.996 3.163 1.00 98.06 277 PRO A O 1
ATOM 2122 N N . GLN A 1 278 ? 32.313 -3.591 2.445 1.00 97.75 278 GLN A N 1
ATOM 2123 C CA . GLN A 1 278 ? 32.878 -3.412 3.788 1.00 97.75 278 GLN A CA 1
ATOM 2124 C C . GLN A 1 278 ? 32.323 -2.166 4.495 1.00 97.75 278 GLN A C 1
ATOM 2126 O O . GLN A 1 278 ? 32.114 -2.188 5.708 1.00 97.75 278 GLN A O 1
ATOM 2131 N N . GLY A 1 279 ? 32.045 -1.095 3.747 1.00 98.25 279 GLY A N 1
ATOM 2132 C CA . GLY A 1 279 ? 31.407 0.110 4.278 1.00 98.25 279 GLY A CA 1
ATOM 2133 C C . GLY A 1 279 ? 29.964 -0.155 4.708 1.00 98.25 279 GLY A C 1
ATOM 2134 O O . GLY A 1 279 ? 29.572 0.244 5.803 1.00 98.25 279 GLY A O 1
ATOM 2135 N N . ILE A 1 280 ? 29.208 -0.902 3.896 1.00 98.44 280 ILE A N 1
ATOM 2136 C CA . ILE A 1 280 ? 27.833 -1.317 4.223 1.00 98.44 280 ILE A CA 1
ATOM 2137 C C . ILE A 1 280 ? 27.830 -2.224 5.461 1.00 98.44 280 ILE A C 1
ATOM 2139 O O . ILE A 1 280 ? 27.026 -2.030 6.370 1.00 98.44 280 ILE A O 1
ATOM 2143 N N . ALA A 1 281 ? 28.762 -3.181 5.547 1.00 98.69 281 ALA A N 1
ATOM 2144 C CA . ALA A 1 281 ? 28.916 -4.038 6.724 1.00 98.69 281 ALA A CA 1
ATOM 2145 C C . ALA A 1 281 ? 29.173 -3.220 8.007 1.00 98.69 281 ALA A C 1
ATOM 2147 O O . ALA A 1 281 ? 28.606 -3.521 9.061 1.00 98.69 281 ALA A O 1
ATOM 2148 N N . GLY A 1 282 ? 29.976 -2.153 7.911 1.00 98.62 282 GLY A N 1
ATOM 2149 C CA . GLY A 1 282 ? 30.193 -1.197 8.999 1.00 98.62 282 GLY A CA 1
ATOM 2150 C C . GLY A 1 282 ? 28.915 -0.469 9.432 1.00 98.62 282 GLY A C 1
ATOM 2151 O O . GLY A 1 282 ? 28.655 -0.345 10.631 1.00 98.62 282 GLY A O 1
ATOM 2152 N N . ASP A 1 283 ? 28.079 -0.053 8.479 1.00 98.69 283 ASP A N 1
ATOM 2153 C CA . ASP A 1 283 ? 26.797 0.595 8.775 1.00 98.69 283 ASP A CA 1
ATOM 2154 C C . ASP A 1 283 ? 25.792 -0.373 9.424 1.00 98.69 283 ASP A C 1
ATOM 2156 O O . ASP A 1 283 ? 25.124 0.001 10.390 1.00 98.69 283 ASP A O 1
ATOM 2160 N N . ILE A 1 284 ? 25.736 -1.637 8.978 1.00 98.69 284 ILE A N 1
ATOM 2161 C CA . ILE A 1 284 ? 24.917 -2.685 9.621 1.00 98.69 284 ILE A CA 1
ATOM 2162 C C . ILE A 1 284 ? 25.359 -2.881 11.082 1.00 98.69 284 ILE A C 1
ATOM 2164 O O . ILE A 1 284 ? 24.525 -2.969 11.987 1.00 98.69 284 ILE A O 1
ATOM 2168 N N . ALA A 1 285 ? 26.670 -2.896 11.346 1.00 98.56 285 ALA A N 1
ATOM 2169 C CA . ALA A 1 285 ? 27.194 -2.991 12.708 1.00 98.56 285 ALA A CA 1
ATOM 2170 C C . ALA A 1 285 ? 26.854 -1.750 13.558 1.00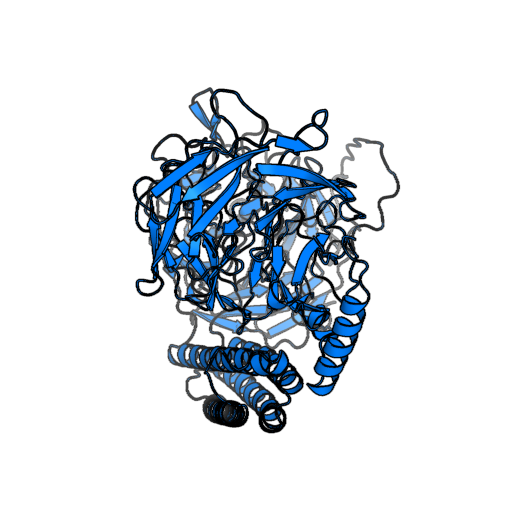 98.56 285 ALA A C 1
ATOM 2172 O O . ALA A 1 285 ? 26.609 -1.867 14.761 1.00 98.56 285 ALA A O 1
ATOM 2173 N N . SER A 1 286 ? 26.818 -0.561 12.949 1.00 98.56 286 SER A N 1
ATOM 2174 C CA . SER A 1 286 ? 26.382 0.675 13.610 1.00 98.56 286 SER A CA 1
ATOM 2175 C C . SER A 1 286 ? 24.897 0.626 13.984 1.00 98.56 286 SER A C 1
ATOM 2177 O O . SER A 1 286 ? 24.539 0.918 15.127 1.00 98.56 286 SER A O 1
ATOM 2179 N N . LEU A 1 287 ? 24.042 0.151 13.072 1.00 98.44 287 LEU A N 1
ATOM 2180 C CA . LEU A 1 287 ? 22.616 -0.051 13.333 1.00 98.44 287 LEU A CA 1
ATOM 2181 C C . LEU A 1 287 ? 22.390 -0.980 14.538 1.00 98.44 287 LEU A C 1
ATOM 2183 O O . LEU A 1 287 ? 21.603 -0.656 15.428 1.00 98.44 287 LEU A O 1
ATOM 2187 N N . ALA A 1 288 ? 23.135 -2.087 14.621 1.00 98.19 288 ALA A N 1
ATOM 2188 C CA . ALA A 1 288 ? 23.069 -3.009 15.756 1.00 98.19 288 ALA A CA 1
ATOM 2189 C C . ALA A 1 288 ? 23.415 -2.329 17.100 1.00 98.19 288 ALA A C 1
ATOM 2191 O O . ALA A 1 288 ? 22.798 -2.624 18.128 1.00 98.19 288 ALA A O 1
ATOM 2192 N N . LYS A 1 289 ? 24.365 -1.380 17.112 1.00 98.19 289 LYS A N 1
ATOM 2193 C CA . LYS A 1 289 ? 24.695 -0.582 18.309 1.00 98.19 289 LYS A CA 1
ATOM 2194 C C . LYS A 1 289 ? 23.563 0.375 18.683 1.00 98.19 289 LYS A C 1
ATOM 2196 O O . LYS A 1 289 ? 23.228 0.474 19.863 1.00 98.19 289 LYS A O 1
ATOM 2201 N N . SER A 1 290 ? 22.948 1.032 17.700 1.00 98.06 290 SER A N 1
ATOM 2202 C CA . SER A 1 290 ? 21.792 1.914 17.918 1.00 98.06 290 SER A CA 1
ATOM 2203 C C . SER A 1 290 ? 20.594 1.150 18.493 1.00 98.06 290 SER A C 1
ATOM 2205 O O . SER A 1 290 ? 19.988 1.602 19.466 1.00 98.06 290 SER A O 1
ATOM 2207 N N . MET A 1 291 ? 20.313 -0.049 17.969 1.00 97.50 291 MET A N 1
ATOM 2208 C CA . MET A 1 291 ? 19.292 -0.955 18.512 1.00 97.50 291 MET A CA 1
ATOM 2209 C C . MET A 1 291 ? 19.588 -1.353 19.959 1.00 97.50 291 MET A C 1
ATOM 2211 O O . MET A 1 291 ? 18.696 -1.296 20.803 1.00 97.50 291 MET A O 1
ATOM 2215 N N . GLN A 1 292 ? 20.841 -1.702 20.277 1.00 97.69 292 GLN A N 1
ATOM 2216 C CA . GLN A 1 292 ? 21.239 -2.030 21.650 1.00 97.69 292 GLN A CA 1
ATOM 2217 C C . GLN A 1 292 ? 21.027 -0.847 22.603 1.00 97.69 292 GLN A C 1
ATOM 2219 O O . GLN A 1 292 ? 20.523 -1.028 23.711 1.00 97.69 292 GLN A O 1
ATOM 2224 N N . ALA A 1 293 ? 21.409 0.363 22.185 1.00 97.62 293 ALA A N 1
ATOM 2225 C CA . ALA A 1 293 ? 21.245 1.561 22.998 1.00 97.62 293 ALA A CA 1
ATOM 2226 C C . ALA A 1 293 ? 19.764 1.846 23.288 1.00 97.62 293 ALA A C 1
ATOM 2228 O O . ALA A 1 293 ? 19.417 2.128 24.436 1.00 97.62 293 ALA A O 1
ATOM 2229 N N . LEU A 1 294 ? 18.890 1.724 22.282 1.00 97.00 294 LEU A N 1
ATOM 2230 C CA . LEU A 1 294 ? 17.450 1.910 22.461 1.00 97.00 294 LEU A CA 1
ATOM 2231 C C . LEU A 1 294 ? 16.829 0.799 23.321 1.00 97.00 294 LEU A C 1
ATOM 2233 O O . LEU A 1 294 ? 16.083 1.097 24.252 1.00 97.00 294 LEU A O 1
ATOM 2237 N N . SER A 1 295 ? 17.205 -0.462 23.085 1.00 97.44 295 SER A N 1
ATOM 2238 C CA . SER A 1 295 ? 16.771 -1.602 23.902 1.00 97.44 295 SER A CA 1
ATOM 2239 C C . SER A 1 295 ? 17.106 -1.399 25.383 1.00 97.44 295 SER A C 1
ATOM 2241 O O . SER A 1 295 ? 16.249 -1.625 26.237 1.00 97.44 295 SER A O 1
ATOM 2243 N N . ASN A 1 296 ? 18.311 -0.907 25.697 1.00 97.38 296 ASN A N 1
ATOM 2244 C CA . ASN A 1 296 ? 18.730 -0.644 27.076 1.00 97.38 296 ASN A CA 1
ATOM 2245 C C . ASN A 1 296 ? 17.873 0.436 27.755 1.00 97.38 296 ASN A C 1
ATOM 2247 O O . ASN A 1 296 ? 17.565 0.302 28.938 1.00 97.38 296 ASN A O 1
ATOM 2251 N N . LYS A 1 297 ? 17.487 1.492 27.026 1.00 95.81 297 LYS A N 1
ATOM 2252 C CA . LYS A 1 297 ? 16.601 2.548 27.545 1.00 95.81 297 LYS A CA 1
ATOM 2253 C C . LYS A 1 297 ? 15.201 2.006 27.828 1.00 95.81 297 LYS A C 1
ATOM 2255 O O . LYS A 1 297 ? 14.706 2.128 28.946 1.00 95.81 297 LYS A O 1
ATOM 2260 N N . LEU A 1 298 ? 14.614 1.323 26.844 1.00 94.94 298 LEU A N 1
ATOM 2261 C CA . LEU A 1 298 ? 13.281 0.725 26.955 1.00 94.94 298 LEU A CA 1
ATOM 2262 C C . LEU A 1 298 ? 13.209 -0.327 28.071 1.00 94.94 298 LEU A C 1
ATOM 2264 O O . LEU A 1 298 ? 12.249 -0.353 28.837 1.00 94.94 298 LEU A O 1
ATOM 2268 N N . GLY A 1 299 ? 14.252 -1.148 28.226 1.00 94.25 299 GLY A N 1
ATOM 2269 C CA . GLY A 1 299 ? 14.331 -2.168 29.276 1.00 94.25 299 GLY A CA 1
ATOM 2270 C C . GLY A 1 299 ? 14.385 -1.583 30.691 1.00 94.25 299 GLY A C 1
ATOM 2271 O O . GLY A 1 299 ? 13.872 -2.193 31.629 1.00 94.25 299 GLY A O 1
ATOM 2272 N N . LYS A 1 300 ? 14.940 -0.373 30.844 1.00 94.56 300 LYS A N 1
ATOM 2273 C CA . LYS A 1 300 ? 14.913 0.402 32.097 1.00 94.56 300 LYS A CA 1
ATOM 2274 C C . LYS A 1 300 ? 13.596 1.156 32.319 1.00 94.56 300 LYS A C 1
ATOM 2276 O O . LYS A 1 300 ? 13.426 1.757 33.375 1.00 94.56 300 LYS A O 1
ATOM 2281 N N . GLY A 1 301 ? 12.679 1.135 31.349 1.00 90.75 301 GLY A N 1
ATOM 2282 C CA . GLY A 1 301 ? 11.440 1.913 31.379 1.00 90.75 301 GLY A CA 1
ATOM 2283 C C . GLY A 1 301 ? 11.644 3.412 31.140 1.00 90.75 301 GLY A C 1
ATOM 2284 O O . GLY A 1 301 ? 10.761 4.202 31.466 1.00 90.75 301 GLY A O 1
ATOM 2285 N N . GLU A 1 302 ? 12.797 3.826 30.600 1.00 91.38 302 GLU A N 1
ATOM 2286 C CA . GLU A 1 302 ? 13.047 5.235 30.284 1.00 91.38 302 GLU A CA 1
ATOM 2287 C C . GLU A 1 302 ? 12.065 5.714 29.205 1.00 91.38 302 GLU A C 1
ATOM 2289 O O . GLU A 1 302 ? 12.001 5.150 28.116 1.00 91.38 302 GLU A O 1
ATOM 2294 N N . GLY A 1 303 ? 11.317 6.778 29.508 1.00 82.69 303 GLY A N 1
ATOM 2295 C CA . GLY A 1 303 ? 10.325 7.356 28.601 1.00 82.69 303 GLY A CA 1
ATOM 2296 C C . GLY A 1 303 ? 8.950 6.680 28.617 1.00 82.69 303 GLY A C 1
ATOM 2297 O O . GLY A 1 303 ? 8.121 7.008 27.776 1.00 82.69 303 GLY A O 1
ATOM 2298 N N . CYS A 1 304 ? 8.698 5.775 29.566 1.00 87.81 304 CYS A N 1
ATOM 2299 C CA . CYS A 1 304 ? 7.449 5.023 29.680 1.00 87.81 304 CYS A CA 1
ATOM 2300 C C . CYS A 1 304 ? 6.810 5.288 31.055 1.00 87.81 304 CYS A C 1
ATOM 2302 O O . CYS A 1 304 ? 7.488 5.230 32.083 1.00 87.81 304 CYS A O 1
ATOM 2304 N N . HIS A 1 305 ? 5.511 5.585 31.090 1.00 84.12 305 HIS A N 1
ATOM 2305 C CA . HIS A 1 305 ? 4.793 5.992 32.297 1.00 84.12 305 HIS A CA 1
ATOM 2306 C C . HIS A 1 305 ? 3.606 5.070 32.606 1.00 84.12 305 HIS A C 1
ATOM 2308 O O . HIS A 1 305 ? 2.720 4.843 31.784 1.00 84.12 305 HIS A O 1
ATOM 2314 N N . GLY A 1 306 ? 3.562 4.581 33.847 1.00 82.50 306 GLY A N 1
ATOM 2315 C CA . GLY A 1 306 ? 2.542 3.639 34.305 1.00 82.50 306 GLY A CA 1
ATOM 2316 C C . GLY A 1 306 ? 2.769 2.210 33.803 1.00 82.50 306 GLY A C 1
ATOM 2317 O O . GLY A 1 306 ? 3.581 1.953 32.914 1.00 82.50 306 GLY A O 1
ATOM 2318 N N . ASP A 1 307 ? 2.043 1.263 34.395 1.00 81.56 307 ASP A N 1
ATOM 2319 C CA . ASP A 1 307 ? 2.279 -0.174 34.196 1.00 81.56 307 ASP A CA 1
ATOM 2320 C C . ASP A 1 307 ? 2.125 -0.617 32.736 1.00 81.56 307 ASP A C 1
ATOM 2322 O O . ASP A 1 307 ? 2.823 -1.521 32.277 1.00 81.56 307 ASP A O 1
ATOM 2326 N N . TYR A 1 308 ? 1.239 0.044 31.988 1.00 81.06 308 TYR A N 1
ATOM 2327 C CA . TYR A 1 308 ? 1.001 -0.285 30.591 1.00 81.06 308 TYR A CA 1
ATOM 2328 C C . TYR A 1 308 ? 2.171 0.091 29.671 1.00 81.06 308 TYR A C 1
ATOM 2330 O O . TYR A 1 308 ? 2.704 -0.779 28.979 1.00 81.06 308 TYR A O 1
ATOM 2338 N N . GLU A 1 309 ? 2.584 1.365 29.658 1.00 87.62 309 GLU A N 1
ATOM 2339 C CA . GLU A 1 309 ? 3.709 1.811 28.823 1.00 87.62 309 GLU A CA 1
ATOM 2340 C C . GLU A 1 309 ? 4.991 1.062 29.227 1.00 87.62 309 GLU A C 1
ATOM 2342 O O . GLU A 1 309 ? 5.754 0.639 28.362 1.00 87.62 309 GLU A O 1
ATOM 2347 N N . LEU A 1 310 ? 5.192 0.792 30.525 1.00 88.69 310 LEU A N 1
ATOM 2348 C CA . LEU A 1 310 ? 6.314 -0.022 31.009 1.00 88.69 310 LEU A CA 1
ATOM 2349 C C . LEU A 1 310 ? 6.304 -1.454 30.448 1.00 88.69 310 LEU A C 1
ATOM 2351 O O . LEU A 1 310 ? 7.361 -1.967 30.077 1.00 88.69 310 LEU A O 1
ATOM 2355 N N . GLY A 1 311 ? 5.140 -2.106 30.378 1.00 86.25 311 GLY A N 1
ATOM 2356 C CA . GLY A 1 311 ? 5.004 -3.442 29.791 1.00 86.25 311 GLY A CA 1
ATOM 2357 C C . GLY A 1 311 ? 5.370 -3.469 28.304 1.00 86.25 311 GLY A C 1
ATOM 2358 O O . GLY A 1 311 ? 6.180 -4.297 27.886 1.00 86.25 311 GLY A O 1
ATOM 2359 N N . GLN A 1 312 ? 4.842 -2.511 27.541 1.00 87.56 312 GLN A N 1
ATOM 2360 C CA . GLN A 1 312 ? 5.157 -2.313 26.122 1.00 87.56 312 GLN A CA 1
ATOM 2361 C C . GLN A 1 312 ? 6.653 -2.087 25.878 1.00 87.56 312 GLN A C 1
ATOM 2363 O O . GLN A 1 312 ? 7.270 -2.768 25.059 1.00 87.56 312 GLN A O 1
ATOM 2368 N N . CYS A 1 313 ? 7.275 -1.198 26.656 1.00 91.81 313 CYS A N 1
ATOM 2369 C CA . CYS A 1 313 ? 8.703 -0.918 26.537 1.00 91.81 313 CYS A CA 1
ATOM 2370 C C . CYS A 1 313 ? 9.569 -2.151 26.831 1.00 91.81 313 CYS A C 1
ATOM 2372 O O . CYS A 1 313 ? 10.549 -2.397 26.128 1.00 91.81 313 CYS A O 1
ATOM 2374 N N . ARG A 1 314 ? 9.198 -2.982 27.815 1.00 92.56 314 ARG A N 1
ATOM 2375 C CA . ARG A 1 314 ? 9.905 -4.250 28.074 1.00 92.56 314 ARG A CA 1
ATOM 2376 C C . ARG A 1 314 ? 9.778 -5.231 26.908 1.00 92.56 314 ARG A C 1
ATOM 2378 O O . ARG A 1 314 ? 10.764 -5.882 26.569 1.00 92.56 314 ARG A O 1
ATOM 2385 N N . GLN A 1 315 ? 8.601 -5.319 26.290 1.00 91.06 315 GLN A N 1
ATOM 2386 C CA . GLN A 1 315 ? 8.371 -6.185 25.133 1.00 91.06 315 GLN A CA 1
ATOM 2387 C C . GLN A 1 315 ? 9.214 -5.744 23.926 1.00 91.06 315 GLN A C 1
ATOM 2389 O O . GLN A 1 315 ? 9.990 -6.543 23.395 1.00 91.06 315 GLN A O 1
ATOM 2394 N N . ALA A 1 316 ? 9.161 -4.453 23.583 1.00 93.56 316 ALA A N 1
ATOM 2395 C CA . ALA A 1 316 ? 9.973 -3.877 22.516 1.00 93.56 316 ALA A CA 1
ATOM 2396 C C . ALA A 1 316 ? 11.479 -4.011 22.795 1.00 93.56 316 ALA A C 1
ATOM 2398 O O . ALA A 1 316 ? 12.253 -4.341 21.898 1.00 93.56 316 ALA A O 1
ATOM 2399 N N . SER A 1 317 ? 11.907 -3.819 24.050 1.00 96.75 317 SER A N 1
ATOM 2400 C CA . SER A 1 317 ? 13.300 -4.021 24.469 1.00 96.75 317 SER A CA 1
ATOM 2401 C C . SER A 1 317 ? 13.790 -5.437 24.155 1.00 96.75 317 SER A C 1
ATOM 2403 O O . SER A 1 317 ? 14.876 -5.571 23.585 1.00 96.75 317 SER A O 1
ATOM 2405 N N . GLY A 1 318 ? 12.986 -6.461 24.467 1.00 95.81 318 GLY A N 1
ATOM 2406 C CA . GLY A 1 318 ? 13.285 -7.860 24.153 1.00 95.81 318 GLY A CA 1
ATOM 2407 C C . GLY A 1 318 ? 13.408 -8.103 22.648 1.00 95.81 318 GLY A C 1
ATOM 2408 O O . GLY A 1 318 ? 14.442 -8.588 22.192 1.00 95.81 318 GLY A O 1
ATOM 2409 N N . ARG A 1 319 ? 12.424 -7.663 21.851 1.00 95.12 319 ARG A N 1
ATOM 2410 C CA . ARG A 1 319 ? 12.490 -7.828 20.387 1.00 95.12 319 ARG A CA 1
ATOM 2411 C C . ARG A 1 319 ? 13.681 -7.118 19.757 1.00 95.12 319 ARG A C 1
ATOM 2413 O O . ARG A 1 319 ? 14.305 -7.668 18.857 1.00 95.12 319 ARG A O 1
ATOM 2420 N N . LEU A 1 320 ? 14.046 -5.926 20.229 1.00 96.94 320 LEU A N 1
ATOM 2421 C CA . LEU A 1 320 ? 15.234 -5.226 19.728 1.00 96.94 320 LEU A CA 1
ATOM 2422 C C . LEU A 1 320 ? 16.526 -6.025 19.968 1.00 96.94 320 LEU A C 1
ATOM 2424 O O . LEU A 1 320 ? 17.443 -5.951 19.147 1.00 96.94 320 LEU A O 1
ATOM 2428 N N . GLN A 1 321 ? 16.610 -6.804 21.052 1.00 96.12 321 GLN A N 1
ATOM 2429 C CA . GLN A 1 321 ? 17.748 -7.701 21.296 1.00 96.12 321 GLN A CA 1
ATOM 2430 C C . GLN A 1 321 ? 17.761 -8.861 20.296 1.00 96.12 321 GLN A C 1
ATOM 2432 O O . GLN A 1 321 ? 18.816 -9.158 19.728 1.00 96.12 321 GLN A O 1
ATOM 2437 N N . ASP A 1 322 ? 16.595 -9.447 20.016 1.00 94.06 322 ASP A N 1
ATOM 2438 C CA . ASP A 1 322 ? 16.445 -10.526 19.034 1.00 94.06 322 ASP A CA 1
ATOM 2439 C C . ASP A 1 322 ? 16.790 -10.057 17.611 1.00 94.06 322 ASP A C 1
ATOM 2441 O O . ASP A 1 322 ? 17.526 -10.729 16.881 1.00 94.06 322 ASP A O 1
ATOM 2445 N N . VAL A 1 323 ? 16.309 -8.871 17.218 1.00 95.38 323 VAL A N 1
ATOM 2446 C CA . VAL A 1 323 ? 16.621 -8.239 15.925 1.00 95.38 323 VAL A CA 1
ATOM 2447 C C . VAL A 1 323 ? 18.121 -7.993 15.805 1.00 95.38 323 VAL A C 1
ATOM 2449 O O . VAL A 1 323 ? 18.733 -8.373 14.807 1.00 95.38 323 VAL A O 1
ATOM 2452 N N . LYS A 1 324 ? 18.741 -7.407 16.836 1.00 96.06 324 LYS A N 1
ATOM 2453 C CA . LYS A 1 324 ? 20.183 -7.144 16.862 1.00 96.06 324 LYS A CA 1
ATOM 2454 C C . LYS A 1 324 ? 20.994 -8.428 16.655 1.00 96.06 324 LYS A C 1
ATOM 2456 O O . LYS A 1 324 ? 21.941 -8.414 15.871 1.00 96.06 324 LYS A O 1
ATOM 2461 N N . ALA A 1 325 ? 20.630 -9.532 17.312 1.00 92.19 325 ALA A N 1
ATOM 2462 C CA . ALA A 1 325 ? 21.338 -10.808 17.170 1.00 92.19 325 ALA A CA 1
ATOM 2463 C C . ALA A 1 325 ? 21.344 -11.325 15.715 1.00 92.19 325 ALA A C 1
ATOM 2465 O O . ALA A 1 325 ? 22.310 -11.949 15.272 1.00 92.19 325 ALA A O 1
ATOM 2466 N N . ARG A 1 326 ? 20.303 -11.006 14.931 1.00 90.12 326 ARG A N 1
ATOM 2467 C CA . ARG A 1 326 ? 20.216 -11.348 13.499 1.00 90.12 326 ARG A CA 1
ATOM 2468 C C . ARG A 1 326 ? 21.117 -10.494 12.604 1.00 90.12 326 ARG A C 1
ATOM 2470 O O . ARG A 1 326 ? 21.396 -10.908 11.479 1.00 90.12 326 ARG A O 1
ATOM 2477 N N . LEU A 1 327 ? 21.594 -9.340 13.077 1.00 97.12 327 LEU A N 1
ATOM 2478 C CA . LEU A 1 327 ? 22.458 -8.461 12.285 1.00 97.12 327 LEU A CA 1
ATOM 2479 C C . LEU A 1 327 ? 23.915 -8.938 12.239 1.00 97.12 327 LEU A C 1
ATOM 2481 O O . LEU A 1 327 ? 24.600 -8.666 11.258 1.00 97.12 327 LEU A O 1
ATOM 2485 N N . GLU A 1 328 ? 24.402 -9.701 13.223 1.00 95.88 328 GLU A N 1
ATOM 2486 C CA . GLU A 1 328 ? 25.798 -10.171 13.218 1.00 95.88 328 GLU A CA 1
ATOM 2487 C C . GLU A 1 328 ? 26.125 -11.094 12.027 1.00 95.88 328 GLU A C 1
ATOM 2489 O O . GLU A 1 328 ? 27.145 -10.873 11.365 1.00 95.88 328 GLU A O 1
ATOM 2494 N N . PRO A 1 329 ? 25.291 -12.099 11.676 1.00 97.94 329 PRO A N 1
ATOM 2495 C CA . PRO A 1 329 ? 25.480 -12.847 10.437 1.00 97.94 329 PRO A CA 1
ATOM 2496 C C . PRO A 1 329 ? 25.387 -11.975 9.178 1.00 97.94 329 PRO A C 1
ATOM 2498 O O . PRO A 1 329 ? 26.062 -12.283 8.198 1.00 97.94 329 PRO A O 1
ATOM 2501 N N . ALA A 1 330 ? 24.585 -10.902 9.195 1.00 98.31 330 ALA A N 1
ATOM 2502 C CA . ALA A 1 330 ? 24.443 -9.996 8.054 1.00 98.31 330 ALA A CA 1
ATOM 2503 C C . ALA A 1 330 ? 25.717 -9.170 7.833 1.00 98.31 330 ALA A C 1
ATOM 2505 O O . ALA A 1 330 ? 26.159 -9.035 6.698 1.00 98.31 330 ALA A O 1
ATOM 2506 N N . VAL A 1 331 ? 26.364 -8.700 8.909 1.00 98.69 331 VAL A N 1
ATOM 2507 C CA . VAL A 1 331 ? 27.674 -8.026 8.838 1.00 98.69 331 VAL A CA 1
ATOM 2508 C C . VAL A 1 331 ? 28.713 -8.928 8.171 1.00 98.69 331 VAL A C 1
ATOM 2510 O O . VAL A 1 331 ? 29.412 -8.485 7.263 1.00 98.69 331 VAL A O 1
ATOM 2513 N N . ARG A 1 332 ? 28.800 -10.199 8.592 1.00 98.31 332 ARG A N 1
ATOM 2514 C CA . ARG A 1 332 ? 29.759 -11.163 8.022 1.00 98.31 332 ARG A CA 1
ATOM 2515 C C . ARG A 1 332 ? 29.479 -11.441 6.547 1.00 98.31 332 ARG A C 1
ATOM 2517 O O . ARG A 1 332 ? 30.375 -11.280 5.726 1.00 98.31 332 ARG A O 1
ATOM 2524 N N . ALA A 1 333 ? 28.231 -11.774 6.214 1.00 98.44 333 ALA A N 1
ATOM 2525 C CA . ALA A 1 333 ? 27.823 -12.027 4.833 1.00 98.44 333 ALA A CA 1
ATOM 2526 C C . ALA A 1 333 ? 28.102 -10.817 3.927 1.00 98.44 333 ALA A C 1
ATOM 2528 O O . ALA A 1 333 ? 28.605 -10.976 2.816 1.00 98.44 333 ALA A O 1
ATOM 2529 N N . MET A 1 334 ? 27.841 -9.601 4.416 1.00 98.56 334 MET A N 1
ATOM 2530 C CA . MET A 1 334 ? 28.083 -8.390 3.641 1.00 98.56 334 MET A CA 1
ATOM 2531 C C . MET A 1 334 ? 29.580 -8.136 3.442 1.00 98.56 334 MET A C 1
ATOM 2533 O O . MET A 1 334 ? 30.002 -7.810 2.337 1.00 98.56 334 MET A O 1
ATOM 2537 N N . ALA A 1 335 ? 30.404 -8.341 4.475 1.00 98.06 335 ALA A N 1
ATOM 2538 C CA . ALA A 1 335 ? 31.859 -8.202 4.375 1.00 98.06 335 ALA A CA 1
ATOM 2539 C C . ALA A 1 335 ? 32.488 -9.196 3.375 1.00 98.06 335 ALA A C 1
ATOM 2541 O O . ALA A 1 335 ? 33.478 -8.863 2.723 1.00 98.06 335 ALA A O 1
ATOM 2542 N N . GLU A 1 336 ? 31.888 -10.381 3.225 1.00 97.31 336 GLU A N 1
ATOM 2543 C CA . GLU A 1 336 ? 32.245 -11.409 2.234 1.00 97.31 336 GLU A CA 1
ATOM 2544 C C . GLU A 1 336 ? 31.711 -11.104 0.817 1.00 97.31 336 GLU A C 1
ATOM 2546 O O . GLU A 1 336 ? 32.033 -11.813 -0.137 1.00 97.31 336 GLU A O 1
ATOM 2551 N N . GLY A 1 337 ? 30.899 -10.053 0.655 1.00 97.38 337 GLY A N 1
ATOM 2552 C CA . GLY A 1 337 ? 30.272 -9.688 -0.618 1.00 97.38 337 GLY A CA 1
ATOM 2553 C C . GLY A 1 337 ? 29.057 -10.546 -0.994 1.00 97.38 337 GLY A C 1
ATOM 2554 O O . GLY A 1 337 ? 28.633 -10.526 -2.151 1.00 97.38 337 GLY A O 1
ATOM 2555 N N . ASP A 1 338 ? 28.474 -11.290 -0.047 1.00 98.50 338 ASP A N 1
ATOM 2556 C CA . ASP A 1 338 ? 27.243 -12.056 -0.260 1.00 98.50 338 ASP A CA 1
ATOM 2557 C C . ASP A 1 338 ? 26.004 -11.167 -0.057 1.00 98.50 338 ASP A C 1
ATOM 2559 O O . ASP A 1 338 ? 25.378 -11.126 1.011 1.00 98.50 338 ASP A O 1
ATOM 2563 N N . GLY A 1 339 ? 25.660 -10.416 -1.107 1.00 98.25 339 GLY A N 1
ATOM 2564 C CA . GLY A 1 339 ? 24.530 -9.488 -1.096 1.00 98.25 339 GLY A CA 1
ATOM 2565 C C . GLY A 1 339 ? 23.182 -10.181 -0.887 1.00 98.25 339 GLY A C 1
ATOM 2566 O O . GLY A 1 339 ? 22.353 -9.681 -0.130 1.00 98.25 339 GLY A O 1
ATOM 2567 N N . TRP A 1 340 ? 22.963 -11.356 -1.490 1.00 98.31 340 TRP A N 1
ATOM 2568 C CA . TRP A 1 340 ? 21.701 -12.099 -1.345 1.00 98.31 340 TRP A CA 1
ATOM 2569 C C . TRP A 1 340 ? 21.480 -12.608 0.074 1.00 98.31 340 TRP A C 1
ATOM 2571 O O . TRP A 1 340 ? 20.393 -12.429 0.630 1.00 98.31 340 TRP A O 1
ATOM 2581 N N . ARG A 1 341 ? 22.507 -13.205 0.689 1.00 98.31 341 ARG A N 1
ATOM 2582 C CA . ARG A 1 341 ? 22.403 -13.657 2.079 1.00 98.31 341 ARG A CA 1
ATOM 2583 C C . ARG A 1 341 ? 22.169 -12.485 3.027 1.00 98.31 341 ARG A C 1
ATOM 2585 O O . ARG A 1 341 ? 21.315 -12.582 3.908 1.00 98.31 341 ARG A O 1
ATOM 2592 N N . THR A 1 342 ? 22.887 -11.381 2.823 1.00 98.56 342 THR A N 1
ATOM 2593 C CA . THR A 1 342 ? 22.687 -10.140 3.585 1.00 98.56 342 THR A CA 1
ATOM 2594 C C . THR A 1 342 ? 21.255 -9.627 3.441 1.00 98.56 342 THR A C 1
ATOM 2596 O O . THR A 1 342 ? 20.609 -9.360 4.450 1.00 98.56 342 THR A O 1
ATOM 2599 N N . LEU A 1 343 ? 20.727 -9.553 2.215 1.00 97.62 343 LEU A N 1
ATOM 2600 C CA . LEU A 1 343 ? 19.375 -9.064 1.942 1.00 97.62 343 LEU A CA 1
ATOM 2601 C C . LEU A 1 343 ? 18.296 -9.882 2.675 1.00 97.62 343 LEU A C 1
ATOM 2603 O O . LEU A 1 343 ? 17.433 -9.295 3.322 1.00 97.62 343 LEU A O 1
ATOM 2607 N N . HIS A 1 344 ? 18.369 -11.221 2.648 1.00 96.94 344 HIS A N 1
ATOM 2608 C CA . HIS A 1 344 ? 17.430 -12.078 3.397 1.00 96.94 344 HIS A CA 1
ATOM 2609 C C . HIS A 1 344 ? 17.494 -11.837 4.910 1.00 96.94 344 HIS A C 1
ATOM 2611 O O . HIS A 1 344 ? 16.460 -11.808 5.577 1.00 96.94 344 HIS A O 1
ATOM 2617 N N . LEU A 1 345 ? 18.700 -11.663 5.461 1.00 97.44 345 LEU A N 1
ATOM 2618 C CA . LEU A 1 345 ? 18.889 -11.411 6.892 1.00 97.44 345 LEU A CA 1
ATOM 2619 C C . LEU A 1 345 ? 18.351 -10.037 7.304 1.00 97.44 345 LEU A C 1
ATOM 2621 O O . LEU A 1 345 ? 17.682 -9.937 8.334 1.00 97.44 345 LEU A O 1
ATOM 2625 N N . LEU A 1 346 ? 18.602 -9.003 6.495 1.00 97.44 346 LEU A N 1
ATOM 2626 C CA . LEU A 1 346 ? 18.100 -7.652 6.743 1.00 97.44 346 LEU A CA 1
ATOM 2627 C C . LEU A 1 346 ? 16.576 -7.579 6.625 1.00 97.44 346 LEU A C 1
ATOM 2629 O O . LEU A 1 346 ? 15.949 -6.974 7.486 1.00 97.44 346 LEU A O 1
ATOM 2633 N N . GLU A 1 347 ? 15.958 -8.241 5.643 1.00 94.50 347 GLU A N 1
ATOM 2634 C CA . GLU A 1 347 ? 14.492 -8.270 5.539 1.00 94.50 347 GLU A CA 1
ATOM 2635 C C . GLU A 1 347 ? 13.830 -9.026 6.691 1.00 94.50 347 GLU A C 1
ATOM 2637 O O . GLU A 1 347 ? 12.829 -8.564 7.242 1.00 94.50 347 GLU A O 1
ATOM 2642 N N . ALA A 1 348 ? 14.403 -10.158 7.110 1.00 93.50 348 ALA A N 1
ATOM 2643 C CA . ALA A 1 348 ? 13.910 -10.876 8.281 1.00 93.50 348 ALA A CA 1
ATOM 2644 C C . ALA A 1 348 ? 14.032 -10.026 9.557 1.00 93.50 348 ALA A C 1
ATOM 2646 O O . ALA A 1 348 ? 13.112 -9.999 10.370 1.00 93.50 348 ALA A O 1
ATOM 2647 N N . ALA A 1 349 ? 15.149 -9.311 9.724 1.00 96.44 349 ALA A N 1
ATOM 2648 C CA . ALA A 1 349 ? 15.349 -8.385 10.836 1.00 96.44 349 ALA A CA 1
ATOM 2649 C C . ALA A 1 349 ? 14.399 -7.175 10.763 1.00 96.44 349 ALA A C 1
ATOM 2651 O O . ALA A 1 349 ? 13.883 -6.750 11.794 1.00 96.44 349 ALA A O 1
ATOM 2652 N N . ARG A 1 350 ? 14.116 -6.649 9.564 1.00 94.94 350 ARG A N 1
ATOM 2653 C CA . ARG A 1 350 ? 13.199 -5.521 9.357 1.00 94.94 350 ARG A CA 1
ATOM 2654 C C . ARG A 1 350 ? 11.774 -5.860 9.783 1.00 94.94 350 ARG A C 1
ATOM 2656 O O . ARG A 1 350 ? 11.147 -5.037 10.438 1.00 94.94 350 ARG A O 1
ATOM 2663 N N . ILE A 1 351 ? 11.263 -7.041 9.426 1.00 89.75 351 ILE A N 1
ATOM 2664 C CA . ILE A 1 351 ? 9.903 -7.467 9.807 1.00 89.75 351 ILE A CA 1
ATOM 2665 C C . ILE A 1 351 ? 9.747 -7.458 11.335 1.00 89.75 351 ILE A C 1
ATOM 2667 O O . ILE A 1 351 ? 8.807 -6.863 11.850 1.00 89.75 351 ILE A O 1
ATOM 2671 N N . GLU A 1 352 ? 10.704 -8.043 12.056 1.00 91.75 352 GLU A N 1
ATOM 2672 C CA . GLU A 1 352 ? 10.699 -8.067 13.526 1.00 91.75 352 GLU A CA 1
ATOM 2673 C C . GLU A 1 352 ? 10.908 -6.673 14.143 1.00 91.75 352 GLU A C 1
ATOM 2675 O O . GLU A 1 352 ? 10.345 -6.358 15.189 1.00 91.75 352 GLU A O 1
ATOM 2680 N N . LEU A 1 353 ? 11.688 -5.806 13.489 1.00 95.38 353 LEU A N 1
ATOM 2681 C CA . LEU A 1 353 ? 11.890 -4.427 13.933 1.00 95.38 353 LEU A CA 1
ATOM 2682 C C . LEU A 1 353 ? 10.622 -3.575 13.800 1.00 95.38 353 LEU A C 1
ATOM 2684 O O . LEU A 1 353 ? 10.360 -2.746 14.668 1.00 95.38 353 LEU A O 1
ATOM 2688 N N . VAL A 1 354 ? 9.828 -3.792 12.747 1.00 91.69 354 VAL A N 1
ATOM 2689 C CA . VAL A 1 354 ? 8.504 -3.166 12.612 1.00 91.69 354 VAL A CA 1
ATOM 2690 C C . VAL A 1 354 ? 7.600 -3.610 13.761 1.00 91.69 354 VAL A C 1
ATOM 2692 O O . VAL A 1 354 ? 6.976 -2.765 14.389 1.00 91.69 354 VAL A O 1
ATOM 2695 N N . GLU A 1 355 ? 7.583 -4.899 14.112 1.00 89.12 355 GLU A N 1
ATOM 2696 C CA . GLU A 1 355 ? 6.816 -5.385 15.272 1.00 89.12 355 GLU A CA 1
ATOM 2697 C C . GLU A 1 355 ? 7.318 -4.773 16.596 1.00 89.12 355 GLU A C 1
ATOM 2699 O O . GLU A 1 355 ? 6.512 -4.428 17.455 1.00 89.12 355 GLU A O 1
ATOM 2704 N N . ALA A 1 356 ? 8.630 -4.556 16.753 1.00 92.25 356 ALA A N 1
ATOM 2705 C CA . ALA A 1 356 ? 9.179 -3.852 17.916 1.00 92.25 356 ALA A CA 1
ATOM 2706 C C . ALA A 1 356 ? 8.761 -2.369 17.976 1.00 92.25 356 ALA A C 1
ATOM 2708 O O . ALA A 1 356 ? 8.608 -1.824 19.068 1.00 92.25 356 ALA A O 1
ATOM 2709 N N . ALA A 1 357 ? 8.573 -1.711 16.827 1.00 92.38 357 ALA A N 1
ATOM 2710 C CA . ALA A 1 357 ? 7.991 -0.372 16.774 1.00 92.38 357 ALA A CA 1
ATOM 2711 C C . ALA A 1 357 ? 6.505 -0.401 17.173 1.00 92.38 357 ALA A C 1
ATOM 2713 O O . ALA A 1 357 ? 6.072 0.423 17.975 1.00 92.38 357 ALA A O 1
ATOM 2714 N N . GLU A 1 358 ? 5.740 -1.386 16.692 1.00 88.38 358 GLU A N 1
ATOM 2715 C CA . GLU A 1 358 ? 4.326 -1.540 17.056 1.00 88.38 358 GLU A CA 1
ATOM 2716 C C . GLU A 1 358 ? 4.113 -1.861 18.541 1.00 88.38 358 GLU A C 1
ATOM 2718 O O . GLU A 1 358 ? 3.144 -1.379 19.126 1.00 88.38 358 GLU A O 1
ATOM 2723 N N . ASP A 1 359 ? 5.027 -2.602 19.177 1.00 89.00 359 ASP A N 1
ATOM 2724 C CA . ASP A 1 359 ? 4.989 -2.863 20.622 1.00 89.00 359 ASP A CA 1
ATOM 2725 C C . ASP A 1 359 ? 5.061 -1.568 21.458 1.00 89.00 359 ASP A C 1
ATOM 2727 O O . ASP A 1 359 ? 4.642 -1.580 22.611 1.00 89.00 359 ASP A O 1
ATOM 2731 N N . VAL A 1 360 ? 5.589 -0.462 20.911 1.00 88.88 360 VAL A N 1
ATOM 2732 C CA . VAL A 1 360 ? 5.609 0.866 21.557 1.00 88.88 360 VAL A CA 1
ATOM 2733 C C . VAL A 1 360 ? 4.680 1.880 20.879 1.00 88.88 360 VAL A C 1
ATOM 2735 O O . VAL A 1 360 ? 4.849 3.089 21.031 1.00 88.88 360 VAL A O 1
ATOM 2738 N N . ALA A 1 361 ? 3.671 1.430 20.130 1.00 88.31 361 ALA A N 1
ATOM 2739 C CA . ALA A 1 361 ? 2.731 2.337 19.482 1.00 88.31 361 ALA A CA 1
ATOM 2740 C C . ALA A 1 361 ? 1.725 2.947 20.489 1.00 88.31 361 ALA A C 1
ATOM 2742 O O . ALA A 1 361 ? 1.072 2.228 21.247 1.00 88.31 361 ALA A O 1
ATOM 2743 N N . PRO A 1 362 ? 1.479 4.273 20.465 1.00 87.56 362 PRO A N 1
ATOM 2744 C CA . PRO A 1 362 ? 0.536 4.943 21.375 1.00 87.56 362 PRO A CA 1
ATOM 2745 C C . PRO A 1 362 ? -0.942 4.735 20.991 1.00 87.56 362 PRO A C 1
ATOM 2747 O O . PRO A 1 362 ? -1.832 5.387 21.537 1.00 87.56 362 PRO A O 1
ATOM 2750 N N . SER A 1 363 ? -1.222 3.930 19.964 1.00 89.81 363 SER A N 1
ATOM 2751 C CA . SER A 1 363 ? -2.570 3.702 19.431 1.00 89.81 363 SER A CA 1
ATOM 2752 C C . SER A 1 363 ? -2.594 2.489 18.493 1.00 89.81 363 SER A C 1
ATOM 2754 O O . SER A 1 363 ? -1.559 2.161 17.900 1.00 89.81 363 SER A O 1
ATOM 2756 N N . PRO A 1 364 ? -3.769 1.858 18.302 1.00 91.69 364 PRO A N 1
ATOM 2757 C CA . PRO A 1 364 ? -3.900 0.702 17.430 1.00 91.69 364 PRO A CA 1
ATOM 2758 C C . PRO A 1 364 ? -3.494 1.003 15.982 1.00 91.69 364 PRO A C 1
ATOM 2760 O O . PRO A 1 364 ? -3.612 2.136 15.506 1.00 91.69 364 PRO A O 1
ATOM 2763 N N . LEU A 1 365 ? -3.087 -0.042 15.250 1.00 88.81 365 LEU A N 1
ATOM 2764 C CA . LEU A 1 365 ? -2.870 0.040 13.801 1.00 88.81 365 LEU A CA 1
ATOM 2765 C C . LEU A 1 365 ? -4.086 0.654 13.082 1.00 88.81 365 LEU A C 1
ATOM 2767 O O . LEU A 1 365 ? -5.226 0.341 13.468 1.00 88.81 365 LEU A O 1
ATOM 2771 N N . PRO A 1 366 ? -3.868 1.459 12.020 1.00 88.38 366 PRO A N 1
ATOM 2772 C CA . PRO A 1 366 ? -4.952 1.920 11.162 1.00 88.38 366 PRO A CA 1
ATOM 2773 C C . PRO A 1 366 ? -5.752 0.731 10.632 1.00 88.38 366 PRO A C 1
ATOM 2775 O O . PRO A 1 366 ? -5.179 -0.283 10.235 1.00 88.38 366 PRO A O 1
ATOM 2778 N N . ARG A 1 367 ? -7.081 0.829 10.666 1.00 89.25 367 ARG A N 1
ATOM 2779 C CA . ARG A 1 367 ? -7.954 -0.290 10.302 1.00 89.25 367 ARG A CA 1
ATOM 2780 C C . ARG A 1 367 ? -9.333 0.162 9.857 1.00 89.25 367 ARG A C 1
ATOM 2782 O O . ARG A 1 367 ? -9.893 1.111 10.406 1.00 89.25 367 ARG A O 1
ATOM 2789 N N . TYR A 1 368 ? -9.902 -0.587 8.922 1.00 83.88 368 TYR A N 1
ATOM 2790 C CA . TYR A 1 368 ? -11.329 -0.584 8.605 1.00 83.88 368 TYR A CA 1
ATOM 2791 C C . TYR A 1 368 ? -12.041 -1.666 9.411 1.00 83.88 368 TYR A C 1
ATOM 2793 O O . TYR A 1 368 ? -11.419 -2.642 9.832 1.00 83.88 368 TYR A O 1
ATOM 2801 N N . TYR A 1 369 ? -13.358 -1.551 9.548 1.00 84.38 369 TYR A N 1
ATOM 2802 C CA . TYR A 1 369 ? -14.231 -2.620 10.031 1.00 84.38 369 TYR A CA 1
ATOM 2803 C C . TYR A 1 369 ? -13.897 -3.183 11.416 1.00 84.38 369 TYR A C 1
ATOM 2805 O O . TYR A 1 369 ? -14.369 -4.264 11.744 1.00 84.38 369 TYR A O 1
ATOM 2813 N N . GLY A 1 370 ? -13.072 -2.511 12.218 1.00 90.00 370 GLY A N 1
ATOM 2814 C CA . GLY A 1 370 ? -12.979 -2.822 13.641 1.00 90.00 370 GLY A CA 1
ATOM 2815 C C . GLY A 1 370 ? -14.268 -2.373 14.324 1.00 90.00 370 GLY A C 1
ATOM 2816 O O . GLY A 1 370 ? -14.857 -1.372 13.915 1.00 90.00 370 GLY A O 1
ATOM 2817 N N . LYS A 1 371 ? -14.710 -3.089 15.358 1.00 92.56 371 LYS A N 1
ATOM 2818 C CA . LYS A 1 371 ? -15.858 -2.665 16.170 1.00 92.56 371 LYS A CA 1
ATOM 2819 C C . LYS A 1 371 ? -15.357 -2.185 17.524 1.00 92.56 371 LYS A C 1
ATOM 2821 O O . LYS A 1 371 ? -14.633 -2.905 18.209 1.00 92.56 371 LYS A O 1
ATOM 2826 N N . LEU A 1 372 ? -15.741 -0.962 17.871 1.00 94.81 372 LEU A N 1
ATOM 2827 C CA . LEU A 1 372 ? -15.532 -0.339 19.172 1.00 94.81 372 LEU A CA 1
ATOM 2828 C C . LEU A 1 372 ? -16.830 -0.457 19.977 1.00 94.81 372 LEU A C 1
ATOM 2830 O O . LEU A 1 372 ? -17.903 -0.152 19.453 1.00 94.81 372 LEU A O 1
ATOM 2834 N N . VAL A 1 373 ? -16.745 -0.900 21.229 1.00 95.94 373 VAL A N 1
ATOM 2835 C CA . VAL A 1 373 ? -17.883 -0.943 22.162 1.00 95.94 373 VAL A CA 1
ATOM 2836 C C . VAL A 1 373 ? -17.501 -0.336 23.502 1.00 95.94 373 VAL A C 1
ATOM 2838 O O . VAL A 1 373 ? -16.345 -0.396 23.916 1.00 95.94 373 VAL A O 1
ATOM 2841 N N . THR A 1 374 ? -18.485 0.235 24.183 1.00 96.00 374 THR A N 1
ATOM 2842 C CA . THR A 1 374 ? -18.306 0.852 25.497 1.00 96.00 374 THR A CA 1
ATOM 2843 C C . THR A 1 374 ? -18.528 -0.174 26.598 1.00 96.00 374 THR A C 1
ATOM 2845 O O . THR A 1 374 ? -19.638 -0.679 26.748 1.00 96.00 374 THR A O 1
ATOM 2848 N N . ASP A 1 375 ? -17.506 -0.421 27.413 1.00 95.12 375 ASP A N 1
ATOM 2849 C CA . ASP A 1 375 ? -17.660 -1.069 28.710 1.00 95.12 375 ASP A CA 1
ATOM 2850 C C . ASP A 1 375 ? -18.131 -0.026 29.728 1.00 95.12 375 ASP A C 1
ATOM 2852 O O . ASP A 1 375 ? -17.345 0.683 30.364 1.00 95.12 375 ASP A O 1
ATOM 2856 N N . THR A 1 376 ? -19.451 0.083 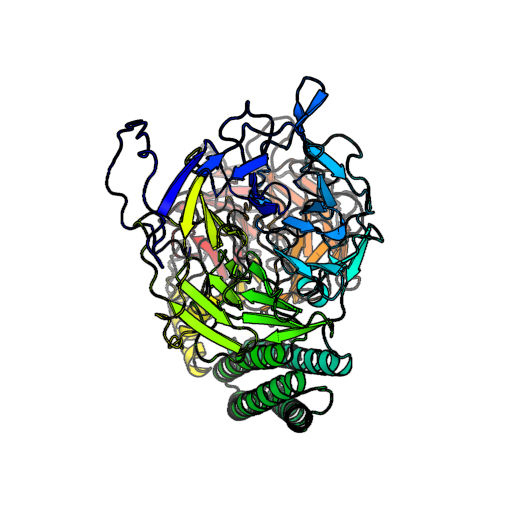29.879 1.00 90.00 376 THR A N 1
ATOM 2857 C CA . THR A 1 376 ? -20.064 1.047 30.801 1.00 90.00 376 THR A CA 1
ATOM 2858 C C . THR A 1 376 ? -19.850 0.694 32.272 1.00 90.00 376 THR A C 1
ATOM 2860 O O . THR A 1 376 ? -20.150 1.520 33.129 1.00 90.00 376 THR A O 1
ATOM 2863 N N . ARG A 1 377 ? -19.380 -0.521 32.588 1.00 90.19 377 ARG A N 1
ATOM 2864 C CA . ARG A 1 377 ? -19.141 -0.966 33.968 1.00 90.19 377 ARG A CA 1
ATOM 2865 C C . ARG A 1 377 ? -17.788 -0.482 34.478 1.00 90.19 377 ARG A C 1
ATOM 2867 O O . ARG A 1 377 ? -17.684 -0.122 35.646 1.00 90.19 377 ARG A O 1
ATOM 2874 N N . ASN A 1 378 ? -16.785 -0.467 33.603 1.00 90.44 378 ASN A N 1
ATOM 2875 C CA . ASN A 1 378 ? -15.414 -0.088 33.943 1.00 90.44 378 ASN A CA 1
ATOM 2876 C C . ASN A 1 378 ? -14.996 1.278 33.370 1.00 90.44 378 ASN A C 1
ATOM 2878 O O . ASN A 1 378 ? -13.914 1.759 33.693 1.00 90.44 378 ASN A O 1
ATOM 2882 N N . GLY A 1 379 ? -15.828 1.910 32.534 1.00 90.94 379 GLY A N 1
ATOM 2883 C CA . GLY A 1 379 ? -15.498 3.193 31.904 1.00 90.94 379 GLY A CA 1
ATOM 2884 C C . GLY A 1 379 ? -14.400 3.066 30.845 1.00 90.94 379 GLY A C 1
ATOM 2885 O O . GLY A 1 379 ? -13.568 3.959 30.707 1.00 90.94 379 GLY A O 1
ATOM 2886 N N . LEU A 1 380 ? -14.384 1.940 30.127 1.00 95.50 380 LEU A N 1
ATOM 2887 C CA . LEU A 1 380 ? -13.388 1.610 29.107 1.00 95.50 380 LEU A CA 1
ATOM 2888 C C . LEU A 1 380 ? -14.060 1.487 27.737 1.00 95.50 380 LEU A C 1
ATOM 2890 O O . LEU A 1 380 ? -15.264 1.239 27.648 1.00 95.50 380 LEU A O 1
ATOM 2894 N N . LEU A 1 381 ? -13.284 1.584 26.658 1.00 97.06 381 LEU A N 1
ATOM 2895 C CA . LEU A 1 381 ? -13.741 1.144 25.335 1.00 97.06 381 LEU A CA 1
ATOM 2896 C C . LEU A 1 381 ? -12.919 -0.040 24.844 1.00 97.06 381 LEU A C 1
ATOM 2898 O O . LEU A 1 381 ? -11.706 -0.066 25.015 1.00 97.06 381 LEU A O 1
ATOM 2902 N N . VAL A 1 382 ? -13.573 -1.013 24.215 1.00 97.50 382 VAL A N 1
ATOM 2903 C CA . VAL A 1 382 ? -12.938 -2.230 23.696 1.00 97.50 382 VAL A CA 1
ATOM 2904 C C . VAL A 1 382 ? -13.043 -2.244 22.178 1.00 97.50 382 VAL A C 1
ATOM 2906 O O . VAL A 1 382 ? -14.141 -2.179 21.624 1.00 97.50 382 VAL A O 1
ATOM 2909 N N . LEU A 1 383 ? -11.897 -2.342 21.514 1.00 96.81 383 LEU A N 1
ATOM 2910 C CA . LEU A 1 383 ? -11.746 -2.502 20.073 1.00 96.81 383 LEU A CA 1
ATOM 2911 C C . LEU A 1 383 ? -11.252 -3.916 19.776 1.00 96.81 383 LEU A C 1
ATOM 2913 O O . LEU A 1 383 ? -10.264 -4.359 20.363 1.00 96.81 383 LEU A O 1
ATOM 2917 N N . PHE A 1 384 ? -11.887 -4.596 18.825 1.00 95.81 384 PHE A N 1
ATOM 2918 C CA . PHE A 1 384 ? -11.434 -5.906 18.362 1.00 95.81 384 PHE A CA 1
ATOM 2919 C C . PHE A 1 384 ? -11.360 -5.994 16.835 1.00 95.81 384 PHE A C 1
ATOM 2921 O O . PHE A 1 384 ? -12.275 -5.553 16.129 1.00 95.81 384 PHE A O 1
ATOM 2928 N N . GLY A 1 385 ? -10.284 -6.622 16.351 1.00 93.44 385 GLY A N 1
ATOM 2929 C CA . GLY A 1 385 ? -10.110 -7.046 14.965 1.00 93.44 385 GLY A CA 1
ATOM 2930 C C . GLY A 1 385 ? -10.104 -5.905 13.946 1.00 93.44 385 GLY A C 1
ATOM 2931 O O . GLY A 1 385 ? -9.706 -4.775 14.247 1.00 93.44 385 GLY A O 1
ATOM 2932 N N . GLY A 1 386 ? -10.532 -6.217 12.722 1.00 90.25 386 GLY A N 1
ATOM 2933 C CA . GLY A 1 386 ? -10.605 -5.286 11.597 1.00 90.25 386 GLY A CA 1
ATOM 2934 C C . GLY A 1 386 ? -9.695 -5.665 10.426 1.00 90.25 386 GLY A C 1
ATOM 2935 O O . GLY A 1 386 ? -9.034 -6.703 10.410 1.00 90.25 386 GLY A O 1
ATOM 2936 N N . HIS A 1 387 ? -9.687 -4.801 9.417 1.00 88.31 387 HIS A N 1
ATOM 2937 C CA . HIS A 1 387 ? -8.931 -4.939 8.178 1.00 88.31 387 HIS A CA 1
ATOM 2938 C C . HIS A 1 387 ? -7.868 -3.838 8.108 1.00 88.31 387 HIS A C 1
ATOM 2940 O O . HIS A 1 387 ? -8.204 -2.667 7.937 1.00 88.31 387 HIS A O 1
ATOM 2946 N N . GLY A 1 388 ? -6.594 -4.210 8.221 1.00 87.44 388 GLY A N 1
ATOM 2947 C CA . GLY A 1 388 ? -5.445 -3.301 8.163 1.00 87.44 388 GLY A CA 1
ATOM 2948 C C . GLY A 1 388 ? -5.091 -2.823 6.754 1.00 87.44 388 GLY A C 1
ATOM 2949 O O . GLY A 1 388 ? -4.187 -2.026 6.595 1.00 87.44 388 GLY A O 1
ATOM 2950 N N . GLY A 1 389 ? -5.790 -3.277 5.712 1.00 82.50 389 GLY A N 1
ATOM 2951 C CA . GLY A 1 389 ? -5.481 -2.938 4.314 1.00 82.50 389 GLY A CA 1
ATOM 2952 C C . GLY A 1 389 ? -4.621 -4.011 3.658 1.00 82.50 389 GLY A C 1
ATOM 2953 O O . GLY A 1 389 ? -4.963 -4.482 2.585 1.00 82.50 389 GLY A O 1
ATOM 2954 N N . ASP A 1 390 ? -3.592 -4.482 4.348 1.00 84.94 390 ASP A N 1
ATOM 2955 C CA . ASP A 1 390 ? -2.701 -5.573 3.935 1.00 84.94 390 ASP A CA 1
ATOM 2956 C C . ASP A 1 390 ? -3.041 -6.921 4.611 1.00 84.94 390 ASP A C 1
ATOM 2958 O O . ASP A 1 390 ? -2.814 -8.001 4.053 1.00 84.94 390 ASP A O 1
ATOM 2962 N N . ARG A 1 391 ? -3.617 -6.869 5.818 1.00 88.38 391 ARG A N 1
ATOM 2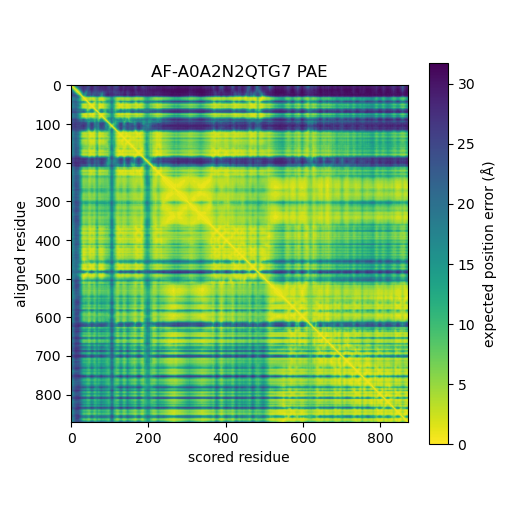963 C CA . ARG A 1 391 ? -3.892 -8.022 6.684 1.00 88.38 391 ARG A CA 1
ATOM 2964 C C . ARG A 1 391 ? -5.212 -7.888 7.449 1.00 88.38 391 ARG A C 1
ATOM 2966 O O . ARG A 1 391 ? -5.691 -6.788 7.719 1.00 88.38 391 ARG A O 1
ATOM 2973 N N . LEU A 1 392 ? -5.793 -9.019 7.836 1.00 91.25 392 LEU A N 1
ATOM 2974 C CA . LEU A 1 392 ? -6.853 -9.091 8.846 1.00 91.25 392 LEU A CA 1
ATOM 2975 C C . LEU A 1 392 ? -6.234 -9.118 10.239 1.00 91.25 392 LEU A C 1
ATOM 2977 O O . LEU A 1 392 ? -5.198 -9.752 10.428 1.00 91.25 392 LEU A O 1
ATOM 2981 N N . LEU A 1 393 ? -6.879 -8.469 11.204 1.00 92.50 393 LEU A N 1
ATOM 2982 C CA . LEU A 1 393 ? -6.381 -8.312 12.570 1.00 92.50 393 LEU A CA 1
ATOM 2983 C C . LEU A 1 393 ? -7.226 -9.123 13.565 1.00 92.50 393 LEU A C 1
ATOM 2985 O O . LEU A 1 393 ? -8.431 -9.301 13.375 1.00 92.50 393 LEU A O 1
ATOM 2989 N N . ALA A 1 394 ? -6.582 -9.602 14.628 1.00 93.75 394 ALA A N 1
ATOM 2990 C CA . ALA A 1 394 ? -7.172 -10.299 15.777 1.00 93.75 394 ALA A CA 1
ATOM 2991 C C . ALA A 1 394 ? -6.730 -9.692 17.118 1.00 93.75 394 ALA A C 1
ATOM 2993 O O . ALA A 1 394 ? -6.919 -10.287 18.180 1.00 93.75 394 ALA A O 1
ATOM 2994 N N . ASP A 1 395 ? -6.073 -8.537 17.078 1.00 92.38 395 ASP A N 1
ATOM 2995 C CA . ASP A 1 395 ? -5.671 -7.822 18.274 1.00 92.38 395 ASP A CA 1
ATOM 2996 C C . ASP A 1 395 ? -6.893 -7.224 18.986 1.00 92.38 395 ASP A C 1
ATOM 2998 O O . ASP A 1 395 ? -7.934 -6.920 18.395 1.00 92.38 395 ASP A O 1
ATOM 3002 N N . THR A 1 396 ? -6.759 -7.090 20.302 1.00 94.25 396 THR A N 1
ATOM 3003 C CA . THR A 1 396 ? -7.730 -6.406 21.156 1.00 94.25 396 THR A CA 1
ATOM 3004 C C . THR A 1 396 ? -7.048 -5.197 21.761 1.00 94.25 396 THR A C 1
ATOM 3006 O O . THR A 1 396 ? -5.940 -5.317 22.288 1.00 94.25 396 THR A O 1
ATOM 3009 N N . TRP A 1 397 ? -7.709 -4.050 21.690 1.00 94.62 397 TRP A N 1
ATOM 3010 C CA . TRP A 1 397 ? -7.245 -2.808 22.291 1.00 94.62 397 TRP A CA 1
ATOM 3011 C C . TRP A 1 397 ? -8.301 -2.271 23.248 1.00 94.62 397 TRP A C 1
ATOM 3013 O O . TRP A 1 397 ? -9.495 -2.322 22.965 1.00 94.62 397 TRP A O 1
ATOM 3023 N N . VAL A 1 398 ? -7.851 -1.758 24.383 1.00 94.88 398 VAL A N 1
ATOM 3024 C CA . VAL A 1 398 ? -8.675 -1.182 25.439 1.00 94.88 398 VAL A CA 1
ATOM 3025 C C . VAL A 1 398 ? -8.302 0.285 25.583 1.00 94.88 398 VAL A C 1
ATOM 3027 O O . VAL A 1 398 ? -7.145 0.596 25.836 1.00 94.88 398 VAL A O 1
ATOM 3030 N N . PHE A 1 399 ? -9.255 1.192 25.413 1.00 94.62 399 PHE A N 1
ATOM 3031 C CA . PHE A 1 399 ? -9.057 2.613 25.673 1.00 94.62 399 PHE A CA 1
ATOM 3032 C C . PHE A 1 399 ? -9.473 2.937 27.104 1.00 94.62 399 PHE A C 1
ATOM 3034 O O . PHE A 1 399 ? -10.627 2.720 27.482 1.00 94.62 399 PHE A O 1
ATOM 3041 N N . ASP A 1 400 ? -8.537 3.469 27.882 1.00 91.62 400 ASP A N 1
ATOM 3042 C CA . ASP A 1 400 ? -8.804 4.088 29.174 1.00 91.62 400 ASP A CA 1
ATOM 3043 C C . ASP A 1 400 ? -9.266 5.529 28.943 1.00 91.62 400 ASP A C 1
ATOM 3045 O O . ASP A 1 400 ? -8.467 6.428 28.652 1.00 91.62 400 ASP A O 1
ATOM 3049 N N . SER A 1 401 ? -10.574 5.744 29.078 1.00 92.12 401 SER A N 1
ATOM 3050 C CA . SER A 1 401 ? -11.194 7.048 28.866 1.00 92.12 401 SER A CA 1
ATOM 3051 C C . SER A 1 401 ? -10.715 8.128 29.830 1.00 92.12 401 SER A C 1
ATOM 3053 O O . SER A 1 401 ? -10.651 9.294 29.441 1.00 92.12 401 SER A O 1
ATOM 3055 N N . ALA A 1 402 ? -10.374 7.766 31.071 1.00 90.75 402 ALA A N 1
ATOM 3056 C CA . ALA A 1 402 ? -9.934 8.727 32.078 1.00 90.75 402 ALA A CA 1
ATOM 3057 C C . ALA A 1 402 ? -8.528 9.256 31.766 1.00 90.75 402 ALA A C 1
ATOM 3059 O O . ALA A 1 402 ? -8.226 10.421 32.024 1.00 90.75 402 ALA A O 1
ATOM 3060 N N . ARG A 1 403 ? -7.673 8.404 31.186 1.00 87.56 403 ARG A N 1
ATOM 3061 C CA . ARG A 1 403 ? -6.284 8.745 30.837 1.00 87.56 403 ARG A CA 1
ATOM 3062 C C . ARG A 1 403 ? -6.093 9.156 29.380 1.00 87.56 403 ARG A C 1
ATOM 3064 O O . ARG A 1 403 ? -5.030 9.661 29.039 1.00 87.56 403 ARG A O 1
ATOM 3071 N N . ASN A 1 404 ? -7.103 8.964 28.532 1.00 91.12 404 ASN A N 1
ATOM 3072 C CA . ASN A 1 404 ? -6.997 9.038 27.074 1.00 91.12 404 ASN A CA 1
ATOM 3073 C C . ASN A 1 404 ? -5.970 8.062 26.485 1.00 91.12 404 ASN A C 1
ATOM 3075 O O . ASN A 1 404 ? -5.381 8.364 25.458 1.00 91.12 404 ASN A O 1
ATOM 3079 N N . GLN A 1 405 ? -5.730 6.908 27.105 1.00 89.19 405 GLN A N 1
ATOM 3080 C CA . GLN A 1 405 ? -4.645 6.011 26.695 1.00 89.19 405 GLN A CA 1
ATOM 3081 C C . GLN A 1 405 ? -5.182 4.723 26.084 1.00 89.19 405 GLN A C 1
ATOM 3083 O O . GLN A 1 405 ? -6.076 4.081 26.633 1.00 89.19 405 GLN A O 1
ATOM 3088 N N . TRP A 1 406 ? -4.607 4.323 24.953 1.00 91.50 406 TRP A N 1
ATOM 3089 C CA . TRP A 1 406 ? -4.844 3.001 24.385 1.00 91.50 406 TRP A CA 1
ATOM 3090 C C . TRP A 1 406 ? -3.945 1.974 25.036 1.00 91.50 406 TRP A C 1
ATOM 3092 O O . TRP A 1 406 ? -2.771 2.248 25.244 1.00 91.50 406 TRP A O 1
ATOM 3102 N N . ARG A 1 407 ? -4.487 0.778 25.264 1.00 88.19 407 ARG A N 1
ATOM 3103 C CA . ARG A 1 407 ? -3.748 -0.391 25.705 1.00 88.19 407 ARG A CA 1
ATOM 3104 C C . ARG A 1 407 ? -4.008 -1.632 24.873 1.00 88.19 407 ARG A C 1
ATOM 3106 O O . ARG A 1 407 ? -5.150 -2.069 24.786 1.00 88.19 407 ARG A O 1
ATOM 3113 N N . GLN A 1 408 ? -2.969 -2.257 24.327 1.00 88.69 408 GLN A N 1
ATOM 3114 C CA . GLN A 1 408 ? -3.106 -3.578 23.721 1.00 88.69 408 GLN A CA 1
ATOM 3115 C C . GLN A 1 408 ? -3.314 -4.642 24.810 1.00 88.69 408 GLN A C 1
ATOM 3117 O O . GLN A 1 408 ? -2.637 -4.654 25.840 1.00 88.69 408 GLN A O 1
ATOM 3122 N N . SER A 1 409 ? -4.271 -5.541 24.586 1.00 89.00 409 SER A N 1
ATOM 3123 C CA . SER A 1 409 ? -4.561 -6.656 25.489 1.00 89.00 409 SER A CA 1
ATOM 3124 C C . SER A 1 409 ? -3.397 -7.653 25.544 1.00 89.00 409 SER A C 1
ATOM 3126 O O . SER A 1 409 ? -2.876 -8.101 24.510 1.00 89.00 409 SER A O 1
ATOM 3128 N N . GLY A 1 410 ? -3.035 -8.050 26.767 1.00 83.00 410 GLY A N 1
ATOM 3129 C CA . GLY A 1 410 ? -2.053 -9.100 27.041 1.00 83.00 410 GLY A CA 1
ATOM 3130 C C . GLY A 1 410 ? -2.640 -10.515 27.002 1.00 83.00 410 GLY A C 1
ATOM 3131 O O . GLY A 1 410 ? -1.927 -11.476 27.300 1.00 83.00 410 GLY A O 1
ATOM 3132 N N . ALA A 1 411 ? -3.923 -10.668 26.651 1.00 87.06 411 ALA A N 1
ATOM 3133 C CA . ALA A 1 411 ? -4.603 -11.958 26.648 1.00 87.06 411 ALA A CA 1
ATOM 3134 C C . ALA A 1 411 ? -3.864 -12.991 25.774 1.00 87.06 411 ALA A C 1
ATOM 3136 O O . ALA A 1 411 ? -3.533 -12.742 24.609 1.00 87.06 411 ALA A O 1
ATOM 3137 N N . ARG A 1 412 ? -3.617 -14.177 26.349 1.00 80.88 412 ARG A N 1
ATOM 3138 C CA . ARG A 1 412 ? -2.929 -15.289 25.666 1.00 80.88 412 ARG A CA 1
ATOM 3139 C C . ARG A 1 412 ? -3.800 -15.975 24.617 1.00 80.88 412 ARG A C 1
ATOM 3141 O O . ARG A 1 412 ? -3.270 -16.430 23.614 1.00 80.88 412 ARG A O 1
ATOM 3148 N N . GLY A 1 413 ? -5.106 -16.053 24.861 1.00 88.12 413 GLY A N 1
ATOM 3149 C CA . GLY A 1 413 ? -6.082 -16.575 23.913 1.00 88.12 413 GLY A CA 1
ATOM 3150 C C . GLY A 1 413 ? -6.956 -15.452 23.367 1.00 88.12 413 GLY A C 1
ATOM 3151 O O . GLY A 1 413 ? -7.334 -14.552 24.118 1.00 88.12 413 GLY A O 1
ATOM 3152 N N . HIS A 1 414 ? -7.276 -15.500 22.077 1.00 91.75 414 HIS A N 1
ATOM 3153 C CA . HIS A 1 414 ? -8.094 -14.486 21.407 1.00 91.75 414 HIS A CA 1
ATOM 3154 C C . HIS A 1 414 ? -8.926 -15.087 20.263 1.00 91.75 414 HIS A C 1
ATOM 3156 O O . HIS A 1 414 ? -8.607 -16.172 19.767 1.00 91.75 414 HIS A O 1
ATOM 3162 N N . PRO A 1 415 ? -9.989 -14.408 19.801 1.00 93.38 415 PRO A N 1
ATOM 3163 C CA . PRO A 1 415 ? -10.692 -14.821 18.596 1.00 93.38 415 PRO A CA 1
ATOM 3164 C C . PRO A 1 415 ? -9.758 -14.800 17.370 1.00 93.38 415 PRO A C 1
ATOM 3166 O O . PRO A 1 415 ? -8.761 -14.075 17.375 1.00 93.38 415 PRO A O 1
ATOM 3169 N N . PRO A 1 416 ? -10.035 -15.587 16.315 1.00 92.12 416 PRO A N 1
ATOM 3170 C CA . PRO A 1 416 ? -9.259 -15.541 15.074 1.00 92.12 416 PRO A CA 1
ATOM 3171 C C . PRO A 1 416 ? -9.336 -14.176 14.359 1.00 92.12 416 PRO A C 1
ATOM 3173 O O . PRO A 1 416 ? -10.310 -13.443 14.567 1.00 92.12 416 PRO A O 1
ATOM 3176 N N . PRO A 1 417 ? -8.366 -13.844 13.479 1.00 92.44 417 PRO A N 1
ATOM 3177 C CA . PRO A 1 417 ? -8.406 -12.622 12.675 1.00 92.44 417 PRO A CA 1
ATOM 3178 C C . PRO A 1 417 ? -9.695 -12.493 11.862 1.00 92.44 417 PRO A C 1
ATOM 3180 O O . PRO A 1 417 ? -10.103 -13.434 11.181 1.00 92.44 417 PRO A O 1
ATOM 3183 N N . THR A 1 418 ? -10.332 -11.319 11.904 1.00 88.31 418 THR A N 1
ATOM 3184 C CA . THR A 1 418 ? -11.590 -11.075 11.182 1.00 88.31 418 THR A CA 1
ATOM 3185 C C . THR A 1 418 ? -11.758 -9.606 10.814 1.00 88.31 418 THR A C 1
ATOM 3187 O O . THR A 1 418 ? -11.491 -8.711 11.616 1.00 88.31 418 THR A O 1
ATOM 3190 N N . ALA A 1 419 ? -12.281 -9.354 9.614 1.00 82.50 419 ALA A N 1
ATOM 3191 C CA . ALA A 1 419 ? -12.924 -8.084 9.293 1.00 82.50 419 ALA A CA 1
ATOM 3192 C C . ALA A 1 419 ? -14.388 -8.125 9.751 1.00 82.50 419 ALA A C 1
ATOM 3194 O O . ALA A 1 419 ? -14.982 -9.202 9.837 1.00 82.50 419 ALA A O 1
ATOM 3195 N N . MET A 1 420 ? -14.964 -6.957 10.037 1.00 80.50 420 MET A N 1
ATOM 3196 C CA . MET A 1 420 ? -16.380 -6.792 10.384 1.00 80.50 420 MET A CA 1
ATOM 3197 C C . MET A 1 420 ? -16.861 -7.732 11.510 1.00 80.50 420 MET A C 1
ATOM 3199 O O . MET A 1 420 ? -17.832 -8.484 11.327 1.00 80.50 420 MET A O 1
ATOM 3203 N N . PRO A 1 421 ? -16.182 -7.753 12.675 1.00 86.88 421 PRO A N 1
ATOM 3204 C CA . PRO A 1 421 ? -16.726 -8.432 13.834 1.00 86.88 421 PRO A CA 1
ATOM 3205 C C . PRO A 1 421 ? -17.999 -7.710 14.282 1.00 86.88 421 PRO A C 1
ATOM 3207 O O . PRO A 1 421 ? -18.003 -6.495 14.473 1.00 86.88 421 PRO A O 1
ATOM 3210 N N . ALA A 1 422 ? -19.077 -8.458 14.500 1.00 89.19 422 ALA A N 1
ATOM 3211 C CA . ALA A 1 422 ? -20.246 -7.916 15.173 1.00 89.19 422 ALA A CA 1
ATOM 3212 C C . ALA A 1 422 ? -20.054 -8.100 16.681 1.00 89.19 422 ALA A C 1
ATOM 3214 O O . ALA A 1 422 ? -20.048 -9.227 17.180 1.00 89.19 422 ALA A O 1
ATOM 3215 N N . MET A 1 423 ? -19.851 -6.987 17.388 1.00 93.94 423 MET A N 1
ATOM 3216 C CA . MET A 1 423 ? -19.597 -6.955 18.828 1.00 93.94 423 MET A CA 1
ATOM 3217 C C . MET A 1 423 ? -20.588 -6.028 19.532 1.00 93.94 423 MET A C 1
ATOM 3219 O O . MET A 1 423 ? -20.886 -4.955 19.017 1.00 93.94 423 MET A O 1
ATOM 3223 N N . SER A 1 424 ? -21.051 -6.417 20.718 1.00 95.69 424 SER A N 1
ATOM 3224 C CA . SER A 1 424 ? -21.844 -5.564 21.621 1.00 95.69 424 SER A CA 1
ATOM 3225 C C . SER A 1 424 ? -21.378 -5.738 23.061 1.00 95.69 424 SER A C 1
ATOM 3227 O O . SER A 1 424 ? -20.722 -6.732 23.375 1.00 95.69 424 SER A O 1
ATOM 3229 N N . PHE A 1 425 ? -21.709 -4.791 23.937 1.00 96.75 425 PHE A N 1
ATOM 3230 C CA . PHE A 1 425 ? -21.390 -4.886 25.359 1.00 96.75 425 PHE A CA 1
ATOM 3231 C C . PHE A 1 425 ? -22.609 -5.338 26.170 1.00 96.75 425 PHE A C 1
ATOM 3233 O O . PHE A 1 425 ? -23.648 -4.680 26.165 1.00 96.75 425 PHE A O 1
ATOM 3240 N N . ASP A 1 426 ? -22.469 -6.461 26.871 1.00 95.94 426 ASP A N 1
ATOM 3241 C CA . ASP A 1 426 ? -23.458 -6.971 27.816 1.00 95.94 426 ASP A CA 1
ATOM 3242 C C . ASP A 1 426 ? -23.236 -6.306 29.181 1.00 95.94 426 ASP A C 1
ATOM 3244 O O . ASP A 1 426 ? -22.330 -6.674 29.935 1.00 95.94 426 ASP A O 1
ATOM 3248 N N . THR A 1 427 ? -24.075 -5.327 29.523 1.00 94.44 427 THR A N 1
ATOM 3249 C CA . THR A 1 427 ? -23.961 -4.600 30.798 1.00 94.44 427 THR A CA 1
ATOM 3250 C C . THR A 1 427 ? -24.323 -5.454 32.014 1.00 94.44 427 THR A C 1
ATOM 3252 O O . THR A 1 427 ? -23.863 -5.164 33.119 1.00 94.44 427 THR A O 1
ATOM 3255 N N . LYS A 1 428 ? -25.113 -6.522 31.832 1.00 93.94 428 LYS A N 1
ATOM 3256 C CA . LYS A 1 428 ? -25.523 -7.427 32.911 1.00 93.94 428 LYS A CA 1
ATOM 3257 C C . LYS A 1 428 ? -24.357 -8.314 33.340 1.00 93.94 428 LYS A C 1
ATOM 3259 O O . LYS A 1 428 ? -24.126 -8.494 34.535 1.00 93.94 428 LYS A O 1
ATOM 3264 N N . HIS A 1 429 ? -23.619 -8.853 32.375 1.00 94.44 429 HIS A N 1
ATOM 3265 C CA . HIS A 1 429 ? -22.483 -9.737 32.635 1.00 94.44 429 HIS A CA 1
ATOM 3266 C C . HIS A 1 429 ? -21.138 -8.994 32.686 1.00 94.44 429 HIS A C 1
ATOM 3268 O O . HIS A 1 429 ? -20.181 -9.521 33.250 1.00 94.44 429 HIS A O 1
ATOM 3274 N N . GLY A 1 430 ? -21.068 -7.760 32.177 1.00 95.31 430 GLY A N 1
ATOM 3275 C CA . GLY A 1 430 ? -19.850 -6.947 32.139 1.00 95.31 430 GLY A CA 1
ATOM 3276 C C . GLY A 1 430 ? -18.829 -7.446 31.117 1.00 95.31 430 GLY A C 1
ATOM 3277 O O . GLY A 1 430 ? -17.639 -7.457 31.415 1.00 95.31 430 GLY A O 1
ATOM 3278 N N . VAL A 1 431 ? -19.285 -7.914 29.951 1.00 96.44 431 VAL A N 1
ATOM 3279 C CA . VAL A 1 431 ? -18.417 -8.487 28.908 1.00 96.44 431 VAL A CA 1
ATOM 3280 C C . VAL A 1 431 ? -18.785 -7.975 27.520 1.00 96.44 431 VAL A C 1
ATOM 3282 O O . VAL A 1 431 ? -19.956 -7.756 27.214 1.00 96.44 431 VAL A O 1
ATOM 3285 N N . ALA A 1 432 ? -17.790 -7.831 26.648 1.00 97.25 432 ALA A N 1
ATOM 3286 C CA . ALA A 1 432 ? -18.027 -7.630 25.222 1.00 97.25 432 ALA A CA 1
ATOM 3287 C C . ALA A 1 432 ? -18.245 -8.989 24.540 1.00 97.25 432 ALA A C 1
ATOM 3289 O O . ALA A 1 432 ? -17.400 -9.875 24.654 1.00 97.25 432 ALA A O 1
ATOM 3290 N N . LEU A 1 433 ? -19.368 -9.163 23.841 1.00 96.50 433 LEU A N 1
ATOM 3291 C CA . LEU A 1 433 ? -19.729 -10.386 23.123 1.00 96.50 433 LEU A CA 1
ATOM 3292 C C . LEU A 1 433 ? -19.529 -10.199 21.620 1.00 96.50 433 LEU A C 1
ATOM 3294 O O . LEU A 1 433 ? -20.136 -9.309 21.024 1.00 96.50 433 LEU A O 1
ATOM 3298 N N . LEU A 1 434 ? -18.768 -11.105 21.011 1.00 94.19 434 LEU A N 1
ATOM 3299 C CA . LEU A 1 434 ? -18.777 -11.344 19.572 1.00 94.19 434 LEU A CA 1
ATOM 3300 C C . LEU A 1 434 ? -19.865 -12.353 19.209 1.00 94.19 434 LEU A C 1
ATOM 3302 O O . LEU A 1 434 ? -20.014 -13.382 19.871 1.00 94.19 434 LEU A O 1
ATOM 3306 N N . ASP A 1 435 ? -20.560 -12.103 18.104 1.00 88.56 435 ASP A N 1
ATOM 3307 C CA . ASP A 1 435 ? -21.612 -12.975 17.562 1.00 88.56 435 ASP A CA 1
ATOM 3308 C C . ASP A 1 435 ? -21.181 -14.439 17.360 1.00 88.56 435 ASP A C 1
ATOM 3310 O O . ASP A 1 435 ? -21.969 -15.373 17.521 1.00 88.56 435 ASP A O 1
ATOM 3314 N N . SER A 1 436 ? -19.894 -14.635 17.084 1.00 86.62 436 SER A N 1
ATOM 3315 C CA . SER A 1 436 ? -19.253 -15.936 16.958 1.00 86.62 436 SER A CA 1
ATOM 3316 C C . SER A 1 436 ? -19.145 -16.716 18.271 1.00 86.62 436 SER A C 1
ATOM 3318 O O . SER A 1 436 ? -18.779 -17.885 18.201 1.00 86.62 436 SER A O 1
ATOM 3320 N N . GLY A 1 437 ? -19.425 -16.138 19.447 1.00 91.25 437 GLY A N 1
ATOM 3321 C CA . GLY A 1 437 ? -19.375 -16.808 20.761 1.00 91.25 437 GLY A CA 1
ATOM 3322 C C . GLY A 1 437 ? -18.100 -16.563 21.569 1.00 91.25 437 GLY A C 1
ATOM 3323 O O . GLY A 1 437 ? -17.707 -17.383 22.395 1.00 91.25 437 GLY A O 1
ATOM 3324 N N . TRP A 1 438 ? -17.392 -15.471 21.302 1.00 94.19 438 TRP A N 1
ATOM 3325 C CA . TRP A 1 438 ? -16.260 -15.043 22.123 1.00 94.19 438 TRP A CA 1
ATOM 3326 C C . TRP A 1 438 ? -16.703 -13.925 23.055 1.00 94.19 438 TRP A C 1
ATOM 3328 O O . TRP A 1 438 ? -17.367 -12.993 22.606 1.00 94.19 438 TRP A O 1
ATOM 3338 N N . ILE A 1 439 ? -16.327 -14.014 24.328 1.00 95.81 439 ILE A N 1
ATOM 3339 C CA . ILE A 1 439 ? -16.606 -12.976 25.322 1.00 95.81 439 ILE A CA 1
ATOM 3340 C C . ILE A 1 439 ? -15.299 -12.426 25.883 1.00 95.81 439 ILE A C 1
ATOM 3342 O O . ILE A 1 439 ? -14.401 -13.200 26.219 1.00 95.81 439 ILE A O 1
ATOM 3346 N N . TYR A 1 440 ? -15.195 -11.106 25.977 1.00 96.50 440 TYR A N 1
ATOM 3347 C CA . TYR A 1 440 ? -14.038 -10.414 26.534 1.00 96.50 440 TYR A CA 1
ATOM 3348 C C . TYR A 1 440 ? -14.413 -9.681 27.812 1.00 96.50 440 TYR A C 1
ATOM 3350 O O . TYR A 1 440 ? -15.366 -8.901 27.832 1.00 96.50 440 TYR A O 1
ATOM 3358 N N . ASP A 1 441 ? -13.638 -9.920 28.863 1.00 95.00 441 ASP A N 1
ATOM 3359 C CA . ASP A 1 441 ? -13.714 -9.195 30.125 1.00 95.00 441 ASP A CA 1
ATOM 3360 C C . ASP A 1 441 ? -12.535 -8.219 30.199 1.00 95.00 441 ASP A C 1
ATOM 3362 O O . ASP A 1 441 ? -11.381 -8.633 30.341 1.00 95.00 441 ASP A O 1
ATOM 3366 N N . ALA A 1 442 ? -12.825 -6.920 30.088 1.00 93.25 442 ALA A N 1
ATOM 3367 C CA . ALA A 1 442 ? -11.797 -5.884 30.084 1.00 93.25 442 ALA A CA 1
ATOM 3368 C C . ALA A 1 442 ? -11.129 -5.701 31.457 1.00 93.25 442 ALA A C 1
ATOM 3370 O O . ALA A 1 442 ? -9.943 -5.377 31.510 1.00 93.25 442 ALA A O 1
ATOM 3371 N N . ALA A 1 443 ? -11.848 -5.956 32.557 1.00 90.25 443 ALA A N 1
ATOM 3372 C CA . ALA A 1 443 ? -11.299 -5.860 33.909 1.00 90.25 443 ALA A CA 1
ATOM 3373 C C . ALA A 1 443 ? -10.302 -6.991 34.203 1.00 90.25 443 ALA A C 1
ATOM 3375 O O . ALA A 1 443 ? -9.364 -6.808 34.978 1.00 90.25 443 ALA A O 1
ATOM 3376 N N . ARG A 1 444 ? -10.492 -8.157 33.573 1.00 91.19 444 ARG A N 1
ATOM 3377 C CA . ARG A 1 444 ? -9.584 -9.312 33.677 1.00 91.19 444 ARG A CA 1
ATOM 3378 C C . ARG A 1 444 ? -8.581 -9.425 32.529 1.00 91.19 444 ARG A C 1
ATOM 3380 O O . ARG A 1 444 ? -7.740 -10.316 32.578 1.00 91.19 444 ARG A O 1
ATOM 3387 N N . ASP A 1 445 ? -8.680 -8.559 31.520 1.00 91.88 445 ASP A N 1
ATOM 3388 C CA . ASP A 1 445 ? -7.875 -8.594 30.292 1.00 91.88 445 ASP A CA 1
ATOM 3389 C C . ASP A 1 445 ? -7.833 -9.995 29.653 1.00 91.88 445 ASP A C 1
ATOM 3391 O O . ASP A 1 445 ? -6.769 -10.579 29.433 1.00 91.88 445 ASP A O 1
ATOM 3395 N N . GLY A 1 446 ? -9.011 -10.584 29.420 1.00 93.38 446 GLY A N 1
ATOM 3396 C CA . GLY A 1 446 ? -9.095 -11.990 29.033 1.00 93.38 446 GLY A CA 1
ATOM 3397 C C . GLY A 1 446 ? -10.298 -12.344 28.173 1.00 93.38 446 GLY A C 1
ATOM 3398 O O . GLY A 1 446 ? -11.439 -11.996 28.480 1.00 93.38 446 GLY A O 1
ATOM 3399 N N . TRP A 1 447 ? -10.035 -13.117 27.118 1.00 95.50 447 TRP A N 1
ATOM 3400 C CA . TRP A 1 447 ? -11.069 -13.772 26.328 1.00 95.50 447 TRP A CA 1
ATOM 3401 C C . TRP A 1 447 ? -11.477 -15.115 26.936 1.00 95.50 447 TRP A C 1
ATOM 3403 O O . TRP A 1 447 ? -10.658 -15.880 27.454 1.00 95.50 447 TRP A O 1
ATOM 3413 N N . ARG A 1 448 ? -12.761 -15.437 26.797 1.00 94.50 448 ARG A N 1
ATOM 3414 C CA . ARG A 1 448 ? -13.326 -16.767 27.029 1.00 94.50 448 ARG A CA 1
ATOM 3415 C C . ARG A 1 448 ? -14.158 -17.183 25.825 1.00 94.50 448 ARG A C 1
ATOM 3417 O O . ARG A 1 448 ? -14.730 -16.351 25.118 1.00 94.50 448 ARG A O 1
ATOM 3424 N N . ARG A 1 449 ? -14.234 -18.491 25.599 1.00 92.75 449 ARG A N 1
ATOM 3425 C CA . ARG A 1 449 ? -15.047 -19.087 24.543 1.00 92.75 449 ARG A CA 1
ATOM 3426 C C . ARG A 1 449 ? -16.362 -19.584 25.121 1.00 92.75 449 ARG A C 1
ATOM 3428 O O . ARG A 1 449 ? -16.364 -20.361 26.072 1.00 92.75 449 ARG A O 1
ATOM 3435 N N . LEU A 1 450 ? -17.471 -19.175 24.525 1.00 91.19 450 LEU A N 1
ATOM 3436 C CA . LEU A 1 450 ? -18.807 -19.643 24.856 1.00 91.19 450 LEU A CA 1
ATOM 3437 C C . LEU A 1 450 ? -19.398 -20.379 23.643 1.00 91.19 450 LEU A C 1
ATOM 3439 O O . LEU A 1 450 ? -19.536 -19.779 22.575 1.00 91.19 450 LEU A O 1
ATOM 3443 N N . PRO A 1 451 ? -19.735 -21.674 23.762 1.00 87.56 451 PRO A N 1
ATOM 3444 C CA . PRO A 1 451 ? -20.443 -22.381 22.704 1.00 87.56 451 PRO A CA 1
ATOM 3445 C C . PRO A 1 451 ? -21.817 -21.741 22.489 1.00 87.56 451 PRO A C 1
ATOM 3447 O O . PRO A 1 451 ? -22.654 -21.761 23.389 1.00 87.56 451 PRO A O 1
ATOM 3450 N N . LEU A 1 452 ? -22.036 -21.172 21.304 1.00 88.69 452 LEU A N 1
ATOM 3451 C CA . LEU A 1 452 ? -23.336 -20.656 20.888 1.00 88.69 452 LEU A CA 1
ATOM 3452 C C . LEU A 1 452 ? -23.944 -21.590 19.847 1.00 88.69 452 LEU A C 1
ATOM 3454 O O . LEU A 1 452 ? -23.291 -21.928 18.857 1.00 88.69 452 LEU A O 1
ATOM 3458 N N . ALA A 1 453 ? -25.202 -21.979 20.042 1.00 86.31 453 ALA A N 1
ATOM 3459 C CA . ALA A 1 453 ? -25.969 -22.637 18.991 1.00 86.31 453 ALA A CA 1
ATOM 3460 C C . ALA A 1 453 ? -26.445 -21.581 17.980 1.00 86.31 453 ALA A C 1
ATOM 3462 O O . ALA A 1 453 ? -27.000 -20.555 18.373 1.00 86.31 453 ALA A O 1
ATOM 3463 N N . SER A 1 454 ? -26.226 -21.814 16.684 1.00 81.50 454 SER A N 1
ATOM 3464 C CA . SER A 1 454 ? -26.631 -20.893 15.613 1.00 81.50 454 SER A CA 1
ATOM 3465 C C . SER A 1 454 ? -27.211 -21.655 14.416 1.00 81.50 454 SER A C 1
ATOM 3467 O O . SER A 1 454 ? -26.647 -22.688 14.041 1.00 81.50 454 SER A O 1
ATOM 3469 N N . PRO A 1 455 ? -28.296 -21.169 13.780 1.00 73.69 455 PRO A N 1
ATOM 3470 C CA . PRO A 1 455 ? -28.748 -21.674 12.484 1.00 73.69 455 PRO A CA 1
ATOM 3471 C C . PRO A 1 455 ? -27.650 -21.548 11.416 1.00 73.69 455 PRO A C 1
ATOM 3473 O O . PRO A 1 455 ? -26.888 -20.578 11.424 1.00 73.69 455 PRO A O 1
ATOM 3476 N N . LYS A 1 456 ? -27.591 -22.507 10.478 1.00 61.62 456 LYS A N 1
ATOM 3477 C CA . LYS A 1 456 ? -26.480 -22.654 9.514 1.00 61.62 456 LYS A CA 1
ATOM 3478 C C . LYS A 1 456 ? -26.233 -21.454 8.584 1.00 61.62 456 LYS A C 1
ATOM 3480 O O . LYS A 1 456 ? -25.122 -21.339 8.093 1.00 61.62 456 LYS A O 1
ATOM 3485 N N . ASP A 1 457 ? -27.171 -20.521 8.442 1.00 66.31 457 ASP A N 1
ATOM 3486 C CA . ASP A 1 457 ? -27.057 -19.375 7.522 1.00 66.31 457 ASP A CA 1
ATOM 3487 C C . ASP A 1 457 ? -27.443 -18.042 8.181 1.00 66.31 457 ASP A C 1
ATOM 3489 O O . ASP A 1 457 ? -27.925 -17.114 7.524 1.00 66.31 457 ASP A O 1
ATOM 3493 N N . LEU A 1 458 ? -27.317 -17.956 9.512 1.00 69.56 458 LEU A N 1
ATOM 3494 C CA . LEU A 1 458 ? -27.745 -16.761 10.231 1.00 69.56 458 LEU A CA 1
ATOM 3495 C C . LEU A 1 458 ? -26.799 -15.577 9.996 1.00 69.56 458 LEU A C 1
ATOM 3497 O O . LEU A 1 458 ? -27.261 -14.470 9.729 1.00 69.56 458 LEU A O 1
ATOM 3501 N N . PHE A 1 459 ? -25.488 -15.805 10.091 1.00 68.88 459 PHE A N 1
ATOM 3502 C CA . PHE A 1 459 ? -24.480 -14.751 9.992 1.00 68.88 459 PHE A CA 1
ATOM 3503 C C . PHE A 1 459 ? -23.937 -14.640 8.576 1.00 68.88 459 PHE A C 1
ATOM 3505 O O . PHE A 1 459 ? -23.050 -15.382 8.163 1.00 68.88 459 PHE A O 1
ATOM 3512 N N . LEU A 1 460 ? -24.502 -13.683 7.848 1.00 70.19 460 LEU A N 1
ATOM 3513 C CA . LEU A 1 460 ? -24.025 -13.236 6.548 1.00 70.19 460 LEU A CA 1
ATOM 3514 C C . LEU A 1 460 ? -22.928 -12.162 6.729 1.00 70.19 460 LEU A C 1
ATOM 3516 O O . LEU A 1 460 ? -22.778 -11.629 7.833 1.00 70.19 460 LEU A O 1
ATOM 3520 N N . PRO A 1 461 ? -22.148 -11.834 5.678 1.00 67.56 461 PRO A N 1
ATOM 3521 C CA . PRO A 1 461 ? -20.996 -10.931 5.793 1.00 67.56 461 PRO A CA 1
ATOM 3522 C C . PRO A 1 461 ? -21.342 -9.548 6.363 1.00 67.56 461 PRO A C 1
ATOM 3524 O O . PRO A 1 461 ? -20.546 -8.962 7.095 1.00 67.56 461 PRO A O 1
ATOM 3527 N N . TRP A 1 462 ? -22.544 -9.044 6.064 1.00 74.81 462 TRP A N 1
ATOM 3528 C CA . TRP A 1 462 ? -23.058 -7.779 6.581 1.00 74.81 462 TRP A CA 1
ATOM 3529 C C . TRP A 1 462 ? -23.858 -8.022 7.842 1.00 74.81 462 TRP A C 1
ATOM 3531 O O . TRP A 1 462 ? -24.915 -8.654 7.803 1.00 74.81 462 TRP A O 1
ATOM 3541 N N . ARG A 1 463 ? -23.352 -7.501 8.959 1.00 81.69 463 ARG A N 1
ATOM 3542 C CA . ARG A 1 463 ? -23.935 -7.740 10.274 1.00 81.69 463 ARG A CA 1
ATOM 3543 C C . ARG A 1 463 ? -23.685 -6.599 11.247 1.00 81.69 463 ARG A C 1
ATOM 3545 O O . ARG A 1 463 ? -22.643 -5.946 11.213 1.00 81.69 463 ARG A O 1
ATOM 3552 N N . ALA A 1 464 ? -24.641 -6.399 12.141 1.00 87.06 464 ALA A N 1
ATOM 3553 C CA . ALA A 1 464 ? -24.519 -5.515 13.291 1.00 87.06 464 ALA A CA 1
ATOM 3554 C C . ALA A 1 464 ? -25.084 -6.211 14.529 1.00 87.06 464 ALA A C 1
ATOM 3556 O O . ALA A 1 464 ? -25.984 -7.044 14.422 1.00 87.06 464 ALA A O 1
ATOM 3557 N N . LEU A 1 465 ? -24.543 -5.871 15.693 1.00 92.69 465 LEU A N 1
ATOM 3558 C CA . LEU A 1 465 ? -24.908 -6.467 16.968 1.00 92.69 465 LEU A CA 1
ATOM 3559 C C . LEU A 1 465 ? -25.006 -5.363 18.017 1.00 92.69 465 LEU A C 1
ATOM 3561 O O . LEU A 1 465 ? -24.071 -4.580 18.154 1.00 92.69 465 LEU A O 1
ATOM 3565 N N . GLU A 1 466 ? -26.116 -5.327 18.748 1.00 95.00 466 GLU A N 1
ATOM 3566 C CA . GLU A 1 466 ? -26.327 -4.430 19.888 1.00 95.00 466 GLU A CA 1
ATOM 3567 C C . GLU A 1 466 ? -27.035 -5.151 21.040 1.00 95.00 466 GLU A C 1
ATOM 3569 O O . GLU A 1 466 ? -27.668 -6.191 20.844 1.00 95.00 466 GLU A O 1
ATOM 3574 N N . TYR A 1 467 ? -26.908 -4.614 22.254 1.00 95.94 467 TYR A N 1
ATOM 3575 C CA . TYR A 1 467 ? -27.495 -5.189 23.467 1.00 95.94 467 TYR A CA 1
ATOM 3576 C C . TYR A 1 467 ? -28.709 -4.380 23.937 1.00 95.94 467 TYR A C 1
ATOM 3578 O O . TYR A 1 467 ? -28.647 -3.157 24.039 1.00 95.94 467 TYR A O 1
ATOM 3586 N N . ASP A 1 468 ? -29.812 -5.070 24.231 1.00 95.31 468 ASP A N 1
ATOM 3587 C CA . ASP A 1 468 ? -30.979 -4.517 24.919 1.00 95.31 468 ASP A CA 1
ATOM 3588 C C . ASP A 1 468 ? -30.840 -4.772 26.433 1.00 95.31 468 ASP A C 1
ATOM 3590 O O . ASP A 1 468 ? -31.098 -5.893 26.889 1.00 95.31 468 ASP A O 1
ATOM 3594 N N . PRO A 1 469 ? -30.460 -3.760 27.237 1.00 93.25 469 PRO A N 1
ATOM 3595 C CA . PRO A 1 469 ? -30.288 -3.918 28.678 1.00 93.25 469 PRO A CA 1
ATOM 3596 C C . PRO A 1 469 ? -31.600 -4.141 29.434 1.00 93.25 469 PRO A C 1
ATOM 3598 O O . PRO A 1 469 ? -31.560 -4.653 30.551 1.00 93.25 469 PRO A O 1
ATOM 3601 N N . VAL A 1 470 ? -32.752 -3.776 28.857 1.00 92.12 470 VAL A N 1
ATOM 3602 C CA . VAL A 1 470 ? -34.062 -3.963 29.499 1.00 92.12 470 VAL A CA 1
ATOM 3603 C C . VAL A 1 470 ? -34.541 -5.395 29.293 1.00 92.12 470 VAL A C 1
ATOM 3605 O O . VAL A 1 470 ? -34.954 -6.054 30.246 1.00 92.12 470 VAL A O 1
ATOM 3608 N N . GLY A 1 471 ? -34.464 -5.889 28.055 1.00 90.56 471 GLY A N 1
ATOM 3609 C CA . GLY A 1 471 ? -34.812 -7.271 27.720 1.00 90.56 471 GLY A CA 1
ATOM 3610 C C . GLY A 1 471 ? -33.760 -8.299 28.148 1.00 90.56 471 GLY A C 1
ATOM 3611 O O . GLY A 1 471 ? -34.073 -9.485 28.265 1.00 90.56 471 GLY A O 1
ATOM 3612 N N . GLY A 1 472 ? -32.517 -7.867 28.384 1.00 93.44 472 GLY A N 1
ATOM 3613 C CA . GLY A 1 472 ? -31.391 -8.753 28.674 1.00 93.44 472 GLY A CA 1
ATOM 3614 C C . GLY A 1 472 ? -31.039 -9.654 27.489 1.00 93.44 472 GLY A C 1
ATOM 3615 O O . GLY A 1 472 ? -30.762 -10.843 27.677 1.00 93.44 472 GLY A O 1
ATOM 3616 N N . VAL A 1 473 ? -31.131 -9.112 26.271 1.00 94.62 473 VAL A N 1
ATOM 3617 C CA . VAL A 1 473 ? -30.930 -9.851 25.018 1.00 94.62 473 VAL A CA 1
ATOM 3618 C C . VAL A 1 473 ? -30.012 -9.094 24.070 1.00 94.62 473 VAL A C 1
ATOM 3620 O O . VAL A 1 473 ? -30.108 -7.881 23.908 1.00 94.62 473 VAL A O 1
ATOM 3623 N N . HIS A 1 474 ? -29.151 -9.830 23.386 1.00 95.56 474 HIS A N 1
ATOM 3624 C CA . HIS A 1 474 ? -28.418 -9.323 22.237 1.00 95.56 474 HIS A CA 1
ATOM 3625 C C . HIS A 1 474 ? -29.283 -9.422 20.984 1.00 95.56 474 HIS A C 1
ATOM 3627 O O . HIS A 1 474 ? -29.976 -10.422 20.785 1.00 95.56 474 HIS A O 1
ATOM 3633 N N . VAL A 1 475 ? -29.224 -8.403 20.131 1.00 94.50 475 VAL A N 1
ATOM 3634 C CA . VAL A 1 475 ? -29.957 -8.313 18.867 1.00 94.50 475 VAL A CA 1
ATOM 3635 C C . VAL A 1 475 ? -28.954 -8.223 17.726 1.00 94.50 475 VAL A C 1
ATOM 3637 O O . VAL A 1 475 ? -28.207 -7.251 17.623 1.00 94.50 475 VAL A O 1
ATOM 3640 N N . ALA A 1 476 ? -28.955 -9.237 16.865 1.00 91.69 476 ALA A N 1
ATOM 3641 C CA . ALA A 1 476 ? -28.167 -9.271 15.645 1.00 91.69 476 ALA A CA 1
ATOM 3642 C C . ALA A 1 476 ? -29.049 -8.955 14.434 1.00 91.69 476 ALA A C 1
ATOM 3644 O O . ALA A 1 476 ? -30.129 -9.531 14.282 1.00 91.69 476 ALA A O 1
ATOM 3645 N N . LEU A 1 477 ? -28.556 -8.081 13.559 1.00 87.88 477 LEU A N 1
ATOM 3646 C CA . LEU A 1 477 ? -29.084 -7.885 12.212 1.00 87.88 477 LEU A CA 1
ATOM 3647 C C . LEU A 1 477 ? -28.097 -8.460 11.204 1.00 87.88 477 LEU A C 1
ATOM 3649 O O . LEU A 1 477 ? -26.899 -8.205 11.338 1.00 87.88 477 LEU A O 1
ATOM 3653 N N . THR A 1 478 ? -28.581 -9.188 10.197 1.00 82.69 478 THR A N 1
ATOM 3654 C CA . THR A 1 478 ? -27.742 -9.746 9.124 1.00 82.69 478 THR A CA 1
ATOM 3655 C C . THR A 1 478 ? -28.389 -9.582 7.747 1.00 82.69 478 THR A C 1
ATOM 3657 O O . THR A 1 478 ? -29.614 -9.573 7.621 1.00 82.69 478 THR A O 1
ATOM 3660 N N . THR A 1 479 ? -27.576 -9.404 6.703 1.00 74.50 479 THR A N 1
ATOM 3661 C CA . THR A 1 479 ? -28.043 -9.285 5.307 1.00 74.50 479 THR A CA 1
ATOM 3662 C C . THR A 1 479 ? -27.021 -9.850 4.312 1.00 74.50 479 THR A C 1
ATOM 3664 O O . THR A 1 479 ? -25.836 -9.975 4.630 1.00 74.50 479 THR A O 1
ATOM 3667 N N . GLY A 1 480 ? -27.497 -10.248 3.129 1.00 64.06 480 GLY A N 1
ATOM 3668 C CA . GLY A 1 480 ? -26.712 -10.905 2.075 1.00 64.06 480 GLY A CA 1
ATOM 3669 C C . GLY A 1 480 ? -25.806 -9.970 1.268 1.00 64.06 480 GLY A C 1
ATOM 3670 O O . GLY A 1 480 ? -25.680 -8.784 1.568 1.00 64.06 480 GLY A O 1
ATOM 3671 N N . ASP A 1 481 ? -25.145 -10.516 0.242 1.00 57.81 481 ASP A N 1
ATOM 3672 C CA . ASP A 1 481 ? -24.262 -9.748 -0.644 1.00 57.81 481 ASP A CA 1
ATOM 3673 C C . ASP A 1 481 ? -25.053 -9.086 -1.786 1.00 57.81 481 ASP A C 1
ATOM 3675 O O . ASP A 1 481 ? -25.540 -9.729 -2.715 1.00 57.81 481 ASP A O 1
ATOM 3679 N N . ASN A 1 482 ? -25.155 -7.759 -1.735 1.00 50.91 482 ASN A N 1
ATOM 3680 C CA . ASN A 1 482 ? -25.980 -6.956 -2.639 1.00 50.91 482 ASN A CA 1
ATOM 3681 C C . ASN A 1 482 ? -25.428 -6.808 -4.070 1.00 50.91 482 ASN A C 1
ATOM 3683 O O . ASN A 1 482 ? -25.945 -5.990 -4.842 1.00 50.91 482 ASN A O 1
ATOM 3687 N N . LEU A 1 483 ? -24.384 -7.546 -4.453 1.00 47.06 483 LEU A N 1
ATOM 3688 C CA . LEU A 1 483 ? -24.034 -7.708 -5.870 1.00 47.06 483 LEU A CA 1
ATOM 3689 C C . LEU A 1 483 ? -25.024 -8.620 -6.618 1.00 47.06 483 LEU A C 1
ATOM 3691 O O . LEU A 1 483 ? -25.051 -8.581 -7.845 1.00 47.06 483 LEU A O 1
ATOM 3695 N N . LEU A 1 484 ? -25.860 -9.385 -5.900 1.00 43.69 484 LEU A N 1
ATOM 3696 C CA . LEU A 1 484 ? -26.794 -10.365 -6.475 1.00 43.69 484 LEU A CA 1
ATOM 3697 C C . LEU A 1 484 ? -28.288 -9.987 -6.360 1.00 43.69 484 LEU A C 1
ATOM 3699 O O . LEU A 1 484 ? -29.128 -10.703 -6.900 1.00 43.69 484 LEU A O 1
ATOM 3703 N N . GLY A 1 485 ? -28.639 -8.868 -5.712 1.00 49.06 485 GLY A N 1
ATOM 3704 C CA . GLY A 1 485 ? -30.025 -8.378 -5.592 1.00 49.06 485 GLY A CA 1
ATOM 3705 C C . GLY A 1 485 ? -30.395 -7.878 -4.185 1.00 49.06 485 GLY A C 1
ATOM 3706 O O . GLY A 1 485 ? -29.537 -7.854 -3.303 1.00 49.06 485 GLY A O 1
ATOM 3707 N N . PRO A 1 486 ? -31.649 -7.429 -3.959 1.00 55.72 486 PRO A N 1
ATOM 3708 C CA . PRO A 1 486 ? -32.129 -7.033 -2.634 1.00 55.72 486 PRO A CA 1
ATOM 3709 C C . PRO A 1 486 ? -32.320 -8.267 -1.734 1.00 55.72 486 PRO A C 1
ATOM 3711 O O . PRO A 1 486 ? -33.149 -9.130 -2.023 1.00 55.72 486 PRO A O 1
ATOM 3714 N N . HIS A 1 487 ? -31.553 -8.350 -0.644 1.00 66.81 487 HIS A N 1
ATOM 3715 C CA . HIS A 1 487 ? -31.665 -9.407 0.365 1.00 66.81 487 HIS A CA 1
ATOM 3716 C C . HIS A 1 487 ? -32.420 -8.915 1.608 1.00 66.81 487 HIS A C 1
ATOM 3718 O O . HIS A 1 487 ? -32.151 -7.808 2.073 1.00 66.81 487 HIS A O 1
ATOM 3724 N N . PRO A 1 488 ? -33.326 -9.723 2.193 1.00 74.38 488 PRO A N 1
ATOM 3725 C CA . PRO A 1 488 ? -34.026 -9.335 3.413 1.00 74.38 488 PRO A CA 1
ATOM 3726 C C . PRO A 1 488 ? -33.041 -9.131 4.569 1.00 74.38 488 PRO A C 1
ATOM 3728 O O . PRO A 1 488 ? -32.058 -9.865 4.706 1.00 74.38 488 PRO A O 1
ATOM 3731 N N . VAL A 1 489 ? -33.342 -8.160 5.433 1.00 79.31 489 VAL A N 1
ATOM 3732 C CA . VAL A 1 489 ? -32.624 -7.986 6.701 1.00 79.31 489 VAL A CA 1
ATOM 3733 C C . VAL A 1 489 ? -33.211 -8.972 7.702 1.00 79.31 489 VAL A C 1
ATOM 3735 O O . VAL A 1 489 ? -34.390 -8.882 8.053 1.00 79.31 489 VAL A O 1
ATOM 3738 N N . ARG A 1 490 ? -32.388 -9.910 8.168 1.00 85.56 490 ARG A N 1
ATOM 3739 C CA . ARG A 1 490 ? -32.762 -10.913 9.169 1.00 85.56 490 ARG A CA 1
ATOM 3740 C C . ARG A 1 490 ? -32.429 -10.421 10.565 1.00 85.56 490 ARG A C 1
ATOM 3742 O O . ARG A 1 490 ? -31.373 -9.829 10.780 1.00 85.56 490 ARG A O 1
ATOM 3749 N N . VAL A 1 491 ? -33.312 -10.708 11.517 1.00 89.25 491 VAL A N 1
ATOM 3750 C CA . VAL A 1 491 ? -33.130 -10.381 12.933 1.00 89.25 491 VAL A CA 1
ATOM 3751 C C . VAL A 1 491 ? -33.033 -11.655 13.749 1.00 89.25 491 VAL A C 1
ATOM 3753 O O . VAL A 1 491 ? -33.925 -12.508 13.687 1.00 89.25 491 VAL A O 1
ATOM 3756 N N . ALA A 1 492 ? -31.998 -11.752 14.578 1.00 91.25 492 ALA A N 1
ATOM 3757 C CA . ALA A 1 492 ? -31.902 -12.780 15.601 1.00 91.25 492 ALA A CA 1
ATOM 3758 C C . ALA A 1 492 ? -31.659 -12.200 16.990 1.00 91.25 492 ALA A C 1
ATOM 3760 O O . ALA A 1 492 ? -31.040 -11.150 17.155 1.00 91.25 492 ALA A O 1
ATOM 3761 N N . GLN A 1 493 ? -32.159 -12.912 17.995 1.00 93.94 493 GLN A N 1
ATOM 3762 C CA . GLN A 1 493 ? -31.978 -12.589 19.403 1.00 93.94 493 GLN A CA 1
ATOM 3763 C C . GLN A 1 493 ? -31.221 -13.698 20.125 1.00 93.94 493 GLN A C 1
ATOM 3765 O O . GLN A 1 493 ? -31.417 -14.881 19.834 1.00 93.94 493 GLN A O 1
ATOM 3770 N N . LEU A 1 494 ? -30.397 -13.305 21.093 1.00 94.19 494 LEU A N 1
ATOM 3771 C CA . LEU A 1 494 ? -29.642 -14.204 21.960 1.00 94.19 494 LEU A CA 1
ATOM 3772 C C . LEU A 1 494 ? -29.773 -13.759 23.416 1.00 94.19 494 LEU A C 1
ATOM 3774 O O . LEU A 1 494 ? -29.488 -12.611 23.752 1.00 94.19 494 LEU A O 1
ATOM 3778 N N . LYS A 1 495 ? -30.147 -14.694 24.291 1.00 93.50 495 LYS A N 1
ATOM 3779 C CA . LYS A 1 495 ? -30.040 -14.532 25.744 1.00 93.50 495 LYS A CA 1
ATOM 3780 C C . LYS A 1 495 ? -28.765 -15.218 26.221 1.00 93.50 495 LYS A C 1
ATOM 3782 O O . LYS A 1 495 ? -28.590 -16.412 25.978 1.00 93.50 495 LYS A O 1
ATOM 3787 N N . LEU A 1 496 ? -27.891 -14.462 26.875 1.00 93.56 496 LEU A N 1
ATOM 3788 C CA . LEU A 1 496 ? -26.565 -14.927 27.272 1.00 93.56 496 LEU A CA 1
ATOM 3789 C C . LEU A 1 496 ? -26.564 -15.512 28.692 1.00 93.56 496 LEU A C 1
ATOM 3791 O O . LEU A 1 496 ? -27.176 -14.949 29.601 1.00 93.56 496 LEU A O 1
ATOM 3795 N N . ASP A 1 497 ? -25.830 -16.608 28.873 1.00 92.19 497 ASP A N 1
ATOM 3796 C CA . ASP A 1 497 ? -25.345 -17.104 30.164 1.00 92.19 497 ASP A CA 1
ATOM 3797 C C . ASP A 1 497 ? -23.869 -17.482 30.027 1.00 92.19 497 ASP A C 1
ATOM 3799 O O . ASP A 1 497 ? -23.489 -18.390 29.282 1.00 92.19 497 ASP A O 1
ATOM 3803 N N . ILE A 1 498 ? -23.024 -16.776 30.769 1.00 92.88 498 ILE A N 1
ATOM 3804 C CA . ILE A 1 498 ? -21.574 -16.935 30.699 1.00 92.88 498 ILE A CA 1
ATOM 3805 C C . ILE A 1 498 ? -21.044 -18.112 31.534 1.00 92.88 498 ILE A C 1
ATOM 3807 O O . ILE A 1 498 ? -19.854 -18.422 31.432 1.00 92.88 498 ILE A O 1
ATOM 3811 N N . GLY A 1 499 ? -21.880 -18.787 32.334 1.00 91.19 499 GLY A N 1
ATOM 3812 C CA . GLY A 1 499 ? -21.467 -19.885 33.217 1.00 91.19 499 GLY A CA 1
ATOM 3813 C C . GLY A 1 499 ? -20.823 -21.062 32.475 1.00 91.19 499 GLY A C 1
ATOM 3814 O O . GLY A 1 499 ? -19.873 -21.662 32.970 1.00 91.19 499 GLY A O 1
ATOM 3815 N N . ALA A 1 500 ? -21.263 -21.328 31.242 1.00 85.94 500 ALA A N 1
ATOM 3816 C CA . ALA A 1 500 ? -20.723 -22.387 30.385 1.00 85.94 500 ALA A CA 1
ATOM 3817 C C . ALA A 1 500 ? -19.457 -21.985 29.598 1.00 85.94 500 ALA A C 1
ATOM 3819 O O . ALA A 1 500 ? -18.921 -22.794 28.835 1.00 85.94 500 ALA A O 1
ATOM 3820 N N . SER A 1 501 ? -18.984 -20.741 29.734 1.00 91.12 501 SER A N 1
ATOM 3821 C CA . SER A 1 501 ? -17.808 -20.284 28.991 1.00 91.12 501 SER A CA 1
ATOM 3822 C C . SER A 1 501 ? -16.523 -20.917 29.526 1.00 91.12 501 SER A C 1
ATOM 3824 O O . SER A 1 501 ? -16.357 -21.148 30.725 1.00 91.12 501 SER A O 1
ATOM 3826 N N . ARG A 1 502 ? -15.570 -21.166 28.636 1.00 90.81 502 ARG A N 1
ATOM 3827 C CA . ARG A 1 502 ? -14.280 -21.800 28.932 1.00 90.81 502 ARG A CA 1
ATOM 3828 C C . ARG A 1 502 ? -13.140 -20.813 28.675 1.00 90.81 502 ARG A C 1
ATOM 3830 O O . ARG A 1 502 ? -13.338 -19.877 27.896 1.00 90.81 502 ARG A O 1
ATOM 3837 N N . PRO A 1 503 ? -11.969 -20.971 29.315 1.00 86.31 503 PRO A N 1
ATOM 3838 C CA . PRO A 1 503 ? -10.788 -20.184 28.970 1.00 86.31 503 PRO A CA 1
ATOM 3839 C C . PRO A 1 503 ? -10.504 -20.230 27.464 1.00 86.31 503 PRO A C 1
ATOM 3841 O O . PRO A 1 503 ? -10.711 -21.261 26.828 1.00 86.31 503 PRO A O 1
ATOM 3844 N N . ALA A 1 504 ? -10.063 -19.109 26.897 1.00 83.19 504 ALA A N 1
ATOM 3845 C CA . ALA A 1 504 ? -9.580 -19.071 25.523 1.00 83.19 504 ALA A CA 1
ATOM 3846 C C . ALA A 1 504 ? -8.280 -19.883 25.381 1.00 83.19 504 ALA A C 1
ATOM 3848 O O . ALA A 1 504 ? -7.349 -19.679 26.158 1.00 83.19 504 ALA A O 1
ATOM 3849 N N . ASP A 1 505 ? -8.202 -20.753 24.375 1.00 77.69 505 ASP A N 1
ATOM 3850 C CA . ASP A 1 505 ? -7.036 -21.599 24.069 1.00 77.69 505 ASP A CA 1
ATOM 3851 C C . ASP A 1 505 ? -6.403 -21.303 22.698 1.00 77.69 505 ASP A C 1
ATOM 3853 O O . ASP A 1 505 ? -5.339 -21.831 22.381 1.00 77.69 505 ASP A O 1
ATOM 3857 N N . ASN A 1 506 ? -7.024 -20.442 21.885 1.00 81.44 506 ASN A N 1
ATOM 3858 C CA . ASN A 1 506 ? -6.504 -20.097 20.568 1.00 81.44 506 ASN A CA 1
ATOM 3859 C C . ASN A 1 506 ? -5.211 -19.275 20.677 1.00 81.44 506 ASN A C 1
ATOM 3861 O O . ASN A 1 506 ? -5.256 -18.084 20.983 1.00 81.44 506 ASN A O 1
ATOM 3865 N N . SER A 1 507 ? -4.090 -19.918 20.358 1.00 79.62 507 SER A N 1
ATOM 3866 C CA . SER A 1 507 ? -2.751 -19.334 20.235 1.00 79.62 507 SER A CA 1
ATOM 3867 C C . SER A 1 507 ? -2.340 -19.064 18.780 1.00 79.62 507 SER A C 1
ATOM 3869 O O . SER A 1 507 ? -1.158 -18.876 18.491 1.00 79.62 507 SER A O 1
ATOM 3871 N N . GLY A 1 508 ? -3.301 -19.084 17.847 1.00 84.50 508 GLY A N 1
ATOM 3872 C CA . GLY A 1 508 ? -3.072 -18.775 16.438 1.00 84.50 508 GLY A CA 1
ATOM 3873 C C . GLY A 1 508 ? -2.557 -17.346 16.207 1.00 84.50 508 GLY A C 1
ATOM 3874 O O . GLY A 1 508 ? -2.498 -16.533 17.129 1.00 84.50 508 GLY A O 1
ATOM 3875 N N . PRO A 1 509 ? -2.184 -16.999 14.964 1.00 85.75 509 PRO A N 1
ATOM 3876 C CA . PRO A 1 509 ? -1.580 -15.704 14.683 1.00 85.75 509 PRO A CA 1
ATOM 3877 C C . PRO A 1 509 ? -2.556 -14.548 14.964 1.00 85.75 509 PRO A C 1
ATOM 3879 O O . PRO A 1 509 ? -3.754 -14.629 14.678 1.00 85.75 509 PRO A O 1
ATOM 3882 N N . ARG A 1 510 ? -2.024 -13.432 15.483 1.00 85.94 510 ARG A N 1
ATOM 3883 C CA . ARG A 1 510 ? -2.793 -12.204 15.768 1.00 85.94 510 ARG A CA 1
ATOM 3884 C C . ARG A 1 510 ? -3.217 -11.438 14.512 1.00 85.94 510 ARG A C 1
ATOM 3886 O O . ARG A 1 510 ? -3.944 -10.453 14.608 1.00 85.94 510 ARG A O 1
ATOM 3893 N N . TRP A 1 511 ? -2.772 -11.871 13.341 1.00 89.62 511 TRP A N 1
ATOM 3894 C CA . TRP A 1 511 ? -3.161 -11.311 12.058 1.00 89.62 511 TRP A CA 1
ATOM 3895 C C . TRP A 1 511 ? -2.993 -12.344 10.940 1.00 89.62 511 TRP A C 1
ATOM 3897 O O . TRP A 1 511 ? -2.380 -13.395 11.119 1.00 89.62 511 TRP A O 1
ATOM 3907 N N . THR A 1 512 ? -3.558 -12.078 9.767 1.00 90.12 512 THR A N 1
ATOM 3908 C CA . THR A 1 512 ? -3.353 -12.906 8.568 1.00 90.12 512 THR A CA 1
ATOM 3909 C C . THR A 1 512 ? -3.303 -12.022 7.333 1.00 90.12 512 THR A C 1
ATOM 3911 O O . THR A 1 512 ? -4.210 -11.220 7.125 1.00 90.12 512 THR A O 1
ATOM 3914 N N . TRP A 1 513 ? -2.254 -12.161 6.518 1.00 88.19 513 TRP A N 1
ATOM 3915 C CA . TRP A 1 513 ? -2.130 -11.436 5.252 1.00 88.19 513 TRP A CA 1
ATOM 3916 C C . TRP A 1 513 ? -3.337 -11.702 4.353 1.00 88.19 513 TRP A C 1
ATOM 3918 O O . TRP A 1 513 ? -3.741 -12.849 4.165 1.00 88.19 513 TRP A O 1
ATOM 3928 N N . LEU A 1 514 ? -3.881 -10.648 3.750 1.00 83.69 514 LEU A N 1
ATOM 3929 C CA . LEU A 1 514 ? -4.898 -10.790 2.705 1.00 83.69 514 LEU A CA 1
ATOM 3930 C C . LEU A 1 514 ? -4.290 -11.426 1.460 1.00 83.69 514 LEU A C 1
ATOM 3932 O O . LEU A 1 514 ? -4.947 -12.188 0.750 1.00 83.69 514 LEU A O 1
ATOM 3936 N N . ASN A 1 515 ? -3.026 -11.094 1.203 1.00 84.88 515 ASN A N 1
ATOM 3937 C CA . ASN A 1 515 ? -2.244 -11.643 0.120 1.00 84.88 515 ASN A CA 1
ATOM 3938 C C . ASN A 1 515 ? -0.773 -11.772 0.541 1.00 84.88 515 ASN A C 1
ATOM 3940 O O . ASN A 1 515 ? -0.118 -10.788 0.868 1.00 84.88 515 ASN A O 1
ATOM 3944 N N . ASP A 1 516 ? -0.258 -12.994 0.513 1.00 84.62 516 ASP A N 1
ATOM 3945 C CA . ASP A 1 516 ? 1.084 -13.402 0.948 1.00 84.62 516 ASP A CA 1
ATOM 3946 C C . ASP A 1 516 ? 2.112 -13.428 -0.202 1.00 84.62 516 ASP A C 1
ATOM 3948 O O . ASP A 1 516 ? 3.171 -14.049 -0.087 1.00 84.62 516 ASP A O 1
ATOM 3952 N N . LYS A 1 517 ? 1.819 -12.762 -1.327 1.00 86.50 517 LYS A N 1
ATOM 3953 C CA . LYS A 1 517 ? 2.697 -12.666 -2.510 1.00 86.50 517 LYS A CA 1
ATOM 3954 C C . LYS A 1 517 ? 4.147 -12.350 -2.192 1.00 86.50 517 LYS A C 1
ATOM 3956 O O . LYS A 1 517 ? 5.030 -12.958 -2.785 1.00 86.50 517 LYS A O 1
ATOM 3961 N N . TYR A 1 518 ? 4.379 -11.419 -1.269 1.00 90.56 518 TYR A N 1
ATOM 3962 C CA . TYR A 1 518 ? 5.723 -11.074 -0.832 1.00 90.56 518 TYR A CA 1
ATOM 3963 C C . TYR A 1 518 ? 6.455 -12.323 -0.337 1.00 90.56 518 TYR A C 1
ATOM 3965 O O . TYR A 1 518 ? 7.447 -12.735 -0.927 1.00 90.56 518 TYR A O 1
ATOM 3973 N N . SER A 1 519 ? 5.904 -13.020 0.656 1.00 90.75 519 SER A N 1
ATOM 3974 C CA . SER A 1 519 ? 6.500 -14.248 1.185 1.00 90.75 519 SER A CA 1
ATOM 3975 C C . SER A 1 519 ? 6.700 -15.323 0.110 1.00 90.75 519 SER A C 1
ATOM 3977 O O . SER A 1 519 ? 7.737 -15.984 0.104 1.00 90.75 519 SER A O 1
ATOM 3979 N N . ARG A 1 520 ? 5.760 -15.474 -0.834 1.00 91.25 520 ARG A N 1
ATOM 3980 C CA . ARG A 1 520 ? 5.879 -16.440 -1.945 1.00 91.25 520 ARG A CA 1
ATOM 3981 C C . ARG A 1 520 ? 6.994 -16.090 -2.927 1.00 91.25 520 ARG A C 1
ATOM 3983 O O . ARG A 1 520 ? 7.770 -16.966 -3.292 1.00 91.25 520 ARG A O 1
ATOM 3990 N N . SER A 1 521 ? 7.083 -14.825 -3.333 1.00 93.50 521 SER A N 1
ATOM 3991 C CA . SER A 1 521 ? 8.148 -14.322 -4.205 1.00 93.50 521 SER A CA 1
ATOM 3992 C C . SER A 1 521 ? 9.511 -14.499 -3.546 1.00 93.50 521 SER A C 1
ATOM 3994 O O . SER A 1 521 ? 10.424 -15.036 -4.163 1.00 93.50 521 SER A O 1
ATOM 3996 N N . TRP A 1 522 ? 9.628 -14.136 -2.268 1.00 93.88 522 TRP A N 1
ATOM 3997 C CA . TRP A 1 522 ? 10.882 -14.194 -1.519 1.00 93.88 522 TRP A CA 1
ATOM 3998 C C . TRP A 1 522 ? 11.344 -15.619 -1.191 1.00 93.88 522 TRP A C 1
ATOM 4000 O O . TRP A 1 522 ? 12.541 -15.854 -1.016 1.00 93.88 522 TRP A O 1
ATOM 4010 N N . ALA A 1 523 ? 10.428 -16.590 -1.152 1.00 94.25 523 ALA A N 1
ATOM 4011 C CA . ALA A 1 523 ? 10.757 -17.992 -0.909 1.00 94.25 523 ALA A CA 1
ATOM 4012 C C . ALA A 1 523 ? 11.609 -18.625 -2.025 1.00 94.25 523 ALA A C 1
ATOM 4014 O O . ALA A 1 523 ? 12.402 -19.521 -1.725 1.00 94.25 523 ALA A O 1
ATOM 4015 N N . VAL A 1 524 ? 11.471 -18.139 -3.265 1.00 94.56 524 VAL A N 1
ATOM 4016 C CA . VAL A 1 524 ? 12.152 -18.667 -4.465 1.00 94.56 524 VAL A CA 1
ATOM 4017 C C . VAL A 1 524 ? 13.348 -17.814 -4.914 1.00 94.56 524 VAL A C 1
ATOM 4019 O O . VAL A 1 524 ? 13.912 -18.031 -5.986 1.00 94.56 524 VAL A O 1
ATOM 4022 N N . LEU A 1 525 ? 13.726 -16.798 -4.131 1.00 96.25 525 LEU A N 1
ATOM 4023 C CA . LEU A 1 525 ? 14.891 -15.964 -4.432 1.00 96.25 525 LEU A CA 1
ATOM 4024 C C . LEU A 1 525 ? 16.199 -16.683 -4.068 1.00 96.25 525 LEU A C 1
ATOM 4026 O O . LEU A 1 525 ? 16.209 -17.463 -3.109 1.00 96.25 525 LEU A O 1
ATOM 4030 N N . PRO A 1 526 ? 17.315 -16.369 -4.760 1.00 97.94 526 PRO A N 1
ATOM 4031 C CA . PRO A 1 526 ? 18.621 -16.927 -4.435 1.00 97.94 526 PRO A CA 1
ATOM 4032 C C . PRO A 1 526 ? 18.977 -16.744 -2.959 1.00 97.94 526 PRO A C 1
ATOM 4034 O O . PRO A 1 526 ? 18.721 -15.692 -2.366 1.00 97.94 526 PRO A O 1
ATOM 4037 N N . ARG A 1 527 ? 19.593 -17.766 -2.363 1.00 97.12 527 ARG A N 1
ATOM 4038 C CA . ARG A 1 527 ? 20.038 -17.755 -0.961 1.00 97.12 527 ARG A CA 1
ATOM 4039 C C . ARG A 1 527 ? 21.468 -17.253 -0.792 1.00 97.12 527 ARG A C 1
ATOM 4041 O O . ARG A 1 527 ? 21.859 -16.926 0.324 1.00 97.12 527 ARG A O 1
ATOM 4048 N N . SER A 1 528 ? 22.230 -17.192 -1.883 1.00 98.19 528 SER A N 1
ATOM 4049 C CA . SER A 1 528 ? 23.613 -16.709 -1.908 1.00 98.19 528 SER A CA 1
ATOM 4050 C C . SER A 1 528 ? 23.965 -16.049 -3.240 1.00 98.19 528 SER A C 1
ATOM 4052 O O . SER A 1 528 ? 23.350 -16.320 -4.279 1.00 98.19 528 SER A O 1
ATOM 4054 N N . GLN A 1 529 ? 25.027 -15.243 -3.235 1.00 98.31 529 GLN A N 1
ATOM 4055 C CA . GLN A 1 529 ? 25.583 -14.651 -4.453 1.00 98.31 529 GLN A CA 1
ATOM 4056 C C . GLN A 1 529 ? 25.999 -15.704 -5.495 1.00 98.31 529 GLN A C 1
ATOM 4058 O O . GLN A 1 529 ? 25.838 -15.499 -6.700 1.00 98.31 529 GLN A O 1
ATOM 4063 N N . ALA A 1 530 ? 26.513 -16.854 -5.048 1.00 98.31 530 ALA A N 1
ATOM 4064 C CA . ALA A 1 530 ? 26.930 -17.942 -5.931 1.00 98.31 530 ALA A CA 1
ATOM 4065 C C . ALA A 1 530 ? 25.746 -18.543 -6.708 1.00 98.31 530 ALA A C 1
ATOM 4067 O O . ALA A 1 530 ? 25.854 -18.787 -7.915 1.00 98.31 530 ALA A O 1
ATOM 4068 N N . GLU A 1 531 ? 24.613 -18.730 -6.031 1.00 98.31 531 GLU A N 1
ATOM 4069 C CA . GLU A 1 531 ? 23.374 -19.226 -6.630 1.00 98.31 531 GLU A CA 1
ATOM 4070 C C . GLU A 1 531 ? 22.824 -18.244 -7.671 1.00 98.31 531 GLU A C 1
ATOM 4072 O O . GLU A 1 531 ? 22.515 -18.643 -8.797 1.00 98.31 531 GLU A O 1
ATOM 4077 N N . TYR A 1 532 ? 22.796 -16.944 -7.353 1.00 98.50 532 TYR A N 1
ATOM 4078 C CA . TYR A 1 532 ? 22.381 -15.917 -8.311 1.00 98.50 532 TYR A CA 1
ATOM 4079 C C . TYR A 1 532 ? 23.247 -15.927 -9.572 1.00 98.50 532 TYR A C 1
ATOM 4081 O O . TYR A 1 532 ? 22.725 -15.998 -10.686 1.00 98.50 532 TYR A O 1
ATOM 4089 N N . ARG A 1 533 ? 24.577 -15.956 -9.417 1.00 98.50 533 ARG A N 1
ATOM 4090 C CA . ARG A 1 533 ? 25.511 -16.040 -10.552 1.00 98.50 533 ARG A CA 1
ATOM 4091 C C . ARG A 1 533 ? 25.289 -17.297 -11.393 1.00 98.50 533 ARG A C 1
ATOM 4093 O O . ARG A 1 533 ? 25.412 -17.238 -12.617 1.00 98.50 533 ARG A O 1
ATOM 4100 N N . ALA A 1 534 ? 24.969 -18.434 -10.772 1.00 98.25 534 ALA A N 1
ATOM 4101 C CA . ALA A 1 534 ? 24.623 -19.655 -11.500 1.00 98.25 534 ALA A CA 1
ATOM 4102 C C . ALA A 1 534 ? 23.343 -19.475 -12.328 1.00 98.25 534 ALA A C 1
ATOM 4104 O O . ALA A 1 534 ? 23.315 -19.847 -13.504 1.00 98.25 534 ALA A O 1
ATOM 4105 N N . ARG A 1 535 ? 22.330 -18.823 -11.752 1.00 97.00 535 ARG A N 1
ATOM 4106 C CA . ARG A 1 535 ? 21.064 -18.510 -12.422 1.00 97.00 535 ARG A CA 1
ATOM 4107 C C . ARG A 1 535 ? 21.251 -17.555 -13.602 1.00 97.00 535 ARG A C 1
ATOM 4109 O O . ARG A 1 535 ? 20.744 -17.832 -14.686 1.00 97.00 535 ARG A O 1
ATOM 4116 N N . VAL A 1 536 ? 22.062 -16.506 -13.440 1.00 98.31 536 VAL A N 1
ATOM 4117 C CA . VAL A 1 536 ? 22.437 -15.582 -14.528 1.00 98.31 536 VAL A CA 1
ATOM 4118 C C . VAL A 1 536 ? 23.138 -16.326 -15.668 1.00 98.31 536 VAL A C 1
ATOM 4120 O O . VAL A 1 536 ? 22.792 -16.133 -16.834 1.00 98.31 536 VAL A O 1
ATOM 4123 N N . ARG A 1 537 ? 24.091 -17.224 -15.364 1.00 98.31 537 ARG A N 1
ATOM 4124 C CA . ARG A 1 537 ? 24.753 -18.049 -16.395 1.00 98.31 537 ARG A CA 1
ATOM 4125 C C . ARG A 1 537 ? 23.759 -18.944 -17.136 1.00 98.31 537 ARG A C 1
ATOM 4127 O O . ARG A 1 537 ? 23.808 -19.008 -18.365 1.00 98.31 537 ARG A O 1
ATOM 4134 N N . ALA A 1 538 ? 22.854 -19.600 -16.411 1.00 97.44 538 ALA A N 1
ATOM 4135 C CA . ALA A 1 538 ? 21.834 -20.464 -16.999 1.00 97.44 538 ALA A CA 1
ATOM 4136 C C . ALA A 1 538 ? 20.872 -19.679 -17.906 1.00 97.44 538 ALA A C 1
ATOM 4138 O O . ALA A 1 538 ? 20.610 -20.095 -19.036 1.00 97.44 538 ALA A O 1
ATOM 4139 N N . HIS A 1 539 ? 20.400 -18.514 -17.456 1.00 97.38 539 HIS A N 1
ATOM 4140 C CA . HIS A 1 539 ? 19.506 -17.680 -18.250 1.00 97.38 539 HIS A CA 1
ATOM 4141 C C . HIS A 1 539 ? 20.208 -17.097 -19.482 1.00 97.38 539 HIS A C 1
ATOM 4143 O O . HIS A 1 539 ? 19.665 -17.165 -20.582 1.00 97.38 539 HIS A O 1
ATOM 4149 N N . LYS A 1 540 ? 21.458 -16.631 -19.352 1.00 97.12 540 LYS A N 1
ATOM 4150 C CA . LYS A 1 540 ? 22.265 -16.197 -20.503 1.00 97.12 540 LYS A CA 1
ATOM 4151 C C . LYS A 1 540 ? 22.411 -17.311 -21.546 1.00 97.12 540 LYS A C 1
ATOM 4153 O O . LYS A 1 540 ? 22.270 -17.051 -22.739 1.00 97.12 540 LYS A O 1
ATOM 4158 N N . ALA A 1 541 ? 22.650 -18.551 -21.110 1.00 97.56 541 ALA A N 1
ATOM 4159 C CA . ALA A 1 541 ? 22.733 -19.705 -22.004 1.00 97.56 541 ALA A CA 1
ATOM 4160 C C . ALA A 1 541 ? 21.391 -20.033 -22.685 1.00 97.56 541 ALA A C 1
ATOM 4162 O O . ALA A 1 541 ? 21.389 -20.464 -23.838 1.00 97.56 541 ALA A O 1
ATOM 4163 N N . LEU A 1 542 ? 20.257 -19.812 -22.009 1.00 95.94 542 LEU A N 1
ATOM 4164 C CA . LEU A 1 542 ? 18.924 -19.916 -22.611 1.00 95.94 542 LEU A CA 1
ATOM 4165 C C . LEU A 1 542 ? 18.719 -18.839 -23.688 1.00 95.94 542 LEU A C 1
ATOM 4167 O O . LEU A 1 542 ? 18.341 -19.162 -24.812 1.00 95.94 542 LEU A O 1
ATOM 4171 N N . LEU A 1 543 ? 19.024 -17.576 -23.370 1.00 95.88 543 LEU A N 1
ATOM 4172 C CA . LEU A 1 543 ? 18.855 -16.440 -24.283 1.00 95.88 543 LEU A CA 1
ATOM 4173 C C . LEU A 1 543 ? 19.751 -16.528 -25.530 1.00 95.88 543 LEU A C 1
ATOM 4175 O O . LEU A 1 543 ? 19.383 -16.037 -26.596 1.00 95.88 543 LEU A O 1
ATOM 4179 N N . ALA A 1 544 ? 20.919 -17.166 -25.419 1.00 95.44 544 ALA A N 1
ATOM 4180 C CA . ALA A 1 544 ? 21.818 -17.402 -26.550 1.00 95.44 544 ALA A CA 1
ATOM 4181 C C . ALA A 1 544 ? 21.277 -18.434 -27.560 1.00 95.44 544 ALA A C 1
ATOM 4183 O O . ALA A 1 544 ? 21.716 -18.448 -28.706 1.00 95.44 544 ALA A O 1
ATOM 4184 N N . LYS A 1 545 ? 20.331 -19.290 -27.151 1.00 95.62 545 LYS A N 1
ATOM 4185 C CA . LYS A 1 545 ? 19.720 -20.332 -27.998 1.00 95.62 545 LYS A CA 1
ATOM 4186 C C . LYS A 1 545 ? 18.436 -19.876 -28.689 1.00 95.62 545 LYS A C 1
ATOM 4188 O O . LYS A 1 545 ? 17.817 -20.670 -29.394 1.00 95.62 545 LYS A O 1
ATOM 4193 N N . LEU A 1 546 ? 18.005 -18.636 -28.462 1.00 95.44 546 LEU A N 1
ATOM 4194 C CA . LEU A 1 546 ? 16.795 -18.109 -29.080 1.00 95.44 546 LEU A CA 1
ATOM 4195 C C . LEU A 1 546 ? 16.955 -18.080 -30.598 1.00 95.44 546 LEU A C 1
ATOM 4197 O O . LEU A 1 546 ? 17.926 -17.525 -31.116 1.00 95.44 546 LEU A O 1
ATOM 4201 N N . ALA A 1 547 ? 15.977 -18.643 -31.305 1.00 94.56 547 ALA A N 1
ATOM 4202 C CA . ALA A 1 547 ? 15.892 -18.466 -32.744 1.00 94.56 547 ALA A CA 1
ATOM 4203 C C . ALA A 1 547 ? 15.710 -16.966 -33.047 1.00 94.56 547 ALA A C 1
ATOM 4205 O O . ALA A 1 547 ? 14.882 -16.309 -32.401 1.00 94.56 547 ALA A O 1
ATOM 4206 N N . PRO A 1 548 ? 16.474 -16.398 -33.997 1.00 92.88 548 PRO A N 1
ATOM 4207 C CA . PRO A 1 548 ? 16.301 -15.004 -34.375 1.00 92.88 548 PRO A CA 1
ATOM 4208 C C . PRO A 1 548 ? 14.871 -14.776 -34.871 1.00 92.88 548 PRO A C 1
ATOM 4210 O O . PRO A 1 548 ? 14.249 -15.671 -35.449 1.00 92.88 548 PRO A O 1
ATOM 4213 N N . ASN A 1 549 ? 14.355 -13.571 -34.643 1.00 93.62 549 ASN A N 1
ATOM 4214 C CA . ASN A 1 549 ? 13.066 -13.114 -35.169 1.00 93.62 549 ASN A CA 1
ATOM 4215 C C . ASN A 1 549 ? 11.868 -13.972 -34.728 1.00 93.62 549 ASN A C 1
ATOM 4217 O O . ASN A 1 549 ? 10.828 -13.978 -35.379 1.00 93.62 549 ASN A O 1
ATOM 4221 N N . THR A 1 550 ? 12.013 -14.696 -33.614 1.00 93.62 550 THR A N 1
ATOM 4222 C CA . THR A 1 550 ? 10.986 -15.585 -33.067 1.00 93.62 550 THR A CA 1
ATOM 4223 C C . THR A 1 550 ? 10.674 -15.217 -31.620 1.00 93.62 550 THR A C 1
ATOM 4225 O O . THR A 1 550 ? 11.557 -15.218 -30.758 1.00 93.62 550 THR A O 1
ATOM 4228 N N . TRP A 1 551 ? 9.401 -14.942 -31.332 1.00 93.31 551 TRP A N 1
ATOM 4229 C CA . TRP A 1 551 ? 8.927 -14.737 -29.965 1.00 93.31 551 TRP A CA 1
ATOM 4230 C C . TRP A 1 551 ? 9.012 -16.029 -29.157 1.00 93.31 551 TRP A C 1
ATOM 4232 O O . TRP A 1 551 ? 8.378 -17.029 -29.491 1.00 93.31 551 TRP A O 1
ATOM 4242 N N . THR A 1 552 ? 9.756 -15.990 -28.056 1.00 94.19 552 THR A N 1
ATOM 4243 C CA . THR A 1 552 ? 9.938 -17.132 -27.158 1.00 94.19 552 THR A CA 1
ATOM 4244 C C . THR A 1 552 ? 9.398 -16.805 -25.775 1.00 94.19 552 THR A C 1
ATOM 4246 O O . THR A 1 552 ? 9.771 -15.801 -25.171 1.00 94.19 552 THR A O 1
ATOM 4249 N N . ARG A 1 553 ? 8.522 -17.673 -25.263 1.00 93.19 553 ARG A N 1
ATOM 4250 C CA . ARG A 1 553 ? 7.982 -17.588 -23.903 1.00 93.19 553 ARG A CA 1
ATOM 4251 C C . ARG A 1 553 ? 9.039 -18.035 -22.891 1.00 93.19 553 ARG A C 1
ATOM 4253 O O . ARG A 1 553 ? 9.531 -19.159 -22.983 1.00 93.19 553 ARG A O 1
ATOM 4260 N N . ILE A 1 554 ? 9.344 -17.195 -21.906 1.00 94.06 554 ILE A N 1
ATOM 4261 C CA . ILE A 1 554 ? 10.332 -17.465 -20.856 1.00 94.06 554 ILE A CA 1
ATOM 4262 C C . ILE A 1 554 ? 9.607 -17.860 -19.571 1.00 94.06 554 ILE A C 1
ATOM 4264 O O . ILE A 1 554 ? 8.903 -17.059 -18.966 1.00 94.06 554 ILE A O 1
ATOM 4268 N N . GLY A 1 555 ? 9.753 -19.120 -19.160 1.00 90.94 555 GLY A N 1
ATOM 4269 C CA . GLY A 1 555 ? 9.184 -19.603 -17.903 1.00 90.94 555 GLY A CA 1
ATOM 4270 C C . GLY A 1 555 ? 9.903 -19.014 -16.689 1.00 90.94 555 GLY A C 1
ATOM 4271 O O . GLY A 1 555 ? 11.127 -18.886 -16.694 1.00 90.94 555 GLY A O 1
ATOM 4272 N N . THR A 1 556 ? 9.142 -18.703 -15.642 1.00 91.81 556 THR A N 1
ATOM 4273 C CA . THR A 1 556 ? 9.653 -18.251 -14.343 1.00 91.81 556 THR A CA 1
ATOM 4274 C C . THR A 1 556 ? 9.150 -19.178 -13.236 1.00 91.81 556 THR A C 1
ATOM 4276 O O . THR A 1 556 ? 8.115 -19.826 -13.383 1.00 91.81 556 THR A O 1
ATOM 4279 N N . GLU A 1 557 ? 9.887 -19.257 -12.129 1.00 91.50 557 GLU A N 1
ATOM 4280 C CA . GLU A 1 557 ? 9.508 -20.076 -10.966 1.00 91.50 557 GLU A CA 1
ATOM 4281 C C . GLU A 1 557 ? 8.362 -19.442 -10.162 1.00 91.50 557 GLU A C 1
ATOM 4283 O O . GLU A 1 557 ? 7.381 -20.100 -9.831 1.00 91.50 557 GLU A O 1
ATOM 4288 N N . TYR A 1 558 ? 8.456 -18.132 -9.927 1.00 93.44 558 TYR A N 1
ATOM 4289 C CA . TYR A 1 558 ? 7.369 -17.278 -9.456 1.00 93.44 558 TYR A CA 1
ATOM 4290 C C . TYR A 1 558 ? 7.043 -16.247 -10.540 1.00 93.44 558 TYR A C 1
ATOM 4292 O O . TYR A 1 558 ? 7.920 -15.848 -11.311 1.00 93.44 558 TYR A O 1
ATOM 4300 N N . SER A 1 559 ? 5.793 -15.800 -10.606 1.00 90.88 559 SER A N 1
ATOM 4301 C CA . SER A 1 559 ? 5.352 -14.722 -11.492 1.00 90.88 559 SER A CA 1
ATOM 4302 C C . SER A 1 559 ? 4.540 -13.705 -10.708 1.00 90.88 559 SER A C 1
ATOM 4304 O O . SER A 1 559 ? 3.726 -14.099 -9.870 1.00 90.88 559 SER A O 1
ATOM 4306 N N . ALA A 1 560 ? 4.671 -12.427 -11.062 1.00 89.00 560 ALA A N 1
ATOM 4307 C CA . ALA A 1 560 ? 3.726 -11.411 -10.616 1.00 89.00 560 ALA A CA 1
ATOM 4308 C C . ALA A 1 560 ? 2.280 -11.806 -10.981 1.00 89.00 560 ALA A C 1
ATOM 4310 O O . ALA A 1 560 ? 2.036 -12.565 -11.927 1.00 89.00 560 ALA A O 1
ATOM 4311 N N . GLN A 1 561 ? 1.311 -11.281 -10.231 1.00 85.56 561 GLN A N 1
ATOM 4312 C CA . GLN A 1 561 ? -0.102 -11.449 -10.574 1.00 85.56 561 GLN A CA 1
ATOM 4313 C C . GLN A 1 561 ? -0.414 -10.719 -11.869 1.00 85.56 561 GLN A C 1
ATOM 4315 O O . GLN A 1 561 ? 0.092 -9.626 -12.112 1.00 85.56 561 GLN A O 1
ATOM 4320 N N . ASP A 1 562 ? -1.301 -11.308 -12.654 1.00 83.31 562 ASP A N 1
ATOM 4321 C CA . ASP A 1 562 ? -1.929 -10.661 -13.790 1.00 83.31 562 ASP A CA 1
ATOM 4322 C C . ASP A 1 562 ? -2.508 -9.284 -13.420 1.00 83.31 562 ASP A C 1
ATOM 4324 O O . ASP A 1 562 ? -3.293 -9.146 -12.482 1.00 83.31 562 ASP A O 1
ATOM 4328 N N . ARG A 1 563 ? -2.099 -8.274 -14.191 1.00 82.69 563 ARG A N 1
ATOM 4329 C CA . ARG A 1 563 ? -2.592 -6.895 -14.138 1.00 82.69 563 ARG A CA 1
ATOM 4330 C C . ARG A 1 563 ? -3.119 -6.512 -15.517 1.00 82.69 563 ARG A C 1
ATOM 4332 O O . ARG A 1 563 ? -2.570 -5.622 -16.170 1.00 82.69 563 ARG A O 1
ATOM 4339 N N . SER A 1 564 ? -4.115 -7.249 -16.010 1.00 79.38 564 SER A N 1
ATOM 4340 C CA . SER A 1 564 ? -4.737 -7.030 -17.322 1.00 79.38 564 SER A CA 1
ATOM 4341 C C . SER A 1 564 ? -5.069 -5.549 -17.510 1.00 79.38 564 SER A C 1
ATOM 4343 O O . SER A 1 564 ? -5.441 -4.872 -16.548 1.00 79.38 564 SER A O 1
ATOM 4345 N N . TYR A 1 565 ? -4.918 -5.042 -18.735 1.00 77.12 565 TYR A N 1
ATOM 4346 C CA . TYR A 1 565 ? -5.080 -3.616 -19.051 1.00 77.12 565 TYR A CA 1
ATOM 4347 C C . TYR A 1 565 ? -4.089 -2.682 -18.314 1.00 77.12 565 TYR A C 1
ATOM 4349 O O . TYR A 1 565 ? -4.289 -1.471 -18.263 1.00 77.12 565 TYR A O 1
ATOM 4357 N N . GLY A 1 566 ? -3.021 -3.224 -17.729 1.00 79.69 566 GLY A N 1
ATOM 4358 C CA . GLY A 1 566 ? -1.873 -2.476 -17.220 1.00 79.69 566 GLY A CA 1
ATOM 4359 C C . GLY A 1 566 ? -0.759 -2.322 -18.261 1.00 79.69 566 GLY A C 1
ATOM 4360 O O . GLY A 1 566 ? -0.878 -2.752 -19.405 1.00 79.69 566 GLY A O 1
ATOM 4361 N N . SER A 1 567 ? 0.357 -1.737 -17.838 1.00 83.38 567 SER A N 1
ATOM 4362 C CA . SER A 1 567 ? 1.587 -1.610 -18.630 1.00 83.38 567 SER A CA 1
ATOM 4363 C C . SER A 1 567 ? 2.805 -1.951 -17.782 1.00 83.38 567 SER A C 1
ATOM 4365 O O . SER A 1 567 ? 2.651 -2.313 -16.620 1.00 83.38 567 SER A O 1
ATOM 4367 N N . PHE A 1 568 ? 4.007 -1.845 -18.345 1.00 90.06 568 PHE A N 1
ATOM 4368 C CA . PHE A 1 568 ? 5.259 -1.948 -17.605 1.00 90.06 568 PHE A CA 1
ATOM 4369 C C . PHE A 1 568 ? 6.308 -0.983 -18.171 1.00 90.06 568 PHE A C 1
ATOM 4371 O O . PHE A 1 568 ? 6.181 -0.508 -19.302 1.00 90.06 568 PHE A O 1
ATOM 4378 N N . ALA A 1 569 ? 7.340 -0.700 -17.378 1.00 90.75 569 ALA A N 1
ATOM 4379 C CA . ALA A 1 569 ? 8.458 0.159 -17.763 1.00 90.75 569 ALA A CA 1
ATOM 4380 C C . ALA A 1 569 ? 9.787 -0.601 -17.685 1.00 90.75 569 ALA A C 1
ATOM 4382 O O . ALA A 1 569 ? 9.935 -1.508 -16.867 1.00 90.75 569 ALA A O 1
ATOM 4383 N N . LEU A 1 570 ? 10.757 -0.211 -18.512 1.00 92.75 570 LEU A N 1
ATOM 4384 C CA . LEU A 1 570 ? 12.134 -0.696 -18.438 1.00 92.75 570 LEU A CA 1
ATOM 4385 C C . LEU A 1 570 ? 12.979 0.257 -17.578 1.00 92.75 570 LEU A C 1
ATOM 4387 O O . LEU A 1 570 ? 13.017 1.457 -17.839 1.00 92.75 570 LEU A O 1
ATOM 4391 N N . ASP A 1 571 ? 13.687 -0.292 -16.594 1.00 94.00 571 ASP A N 1
ATOM 4392 C CA . ASP A 1 571 ? 14.847 0.322 -15.945 1.00 94.00 571 ASP A CA 1
ATOM 4393 C C . ASP A 1 571 ? 16.120 -0.268 -16.589 1.00 94.00 571 ASP A C 1
ATOM 4395 O O . ASP A 1 571 ? 16.535 -1.386 -16.251 1.00 94.00 571 ASP A O 1
ATOM 4399 N N . PRO A 1 572 ? 16.745 0.440 -17.549 1.00 90.25 572 PRO A N 1
ATOM 4400 C CA . PRO A 1 572 ? 17.942 -0.047 -18.224 1.00 90.25 572 PRO A CA 1
ATOM 4401 C C . PRO A 1 572 ? 19.181 -0.019 -17.320 1.00 90.25 572 PRO A C 1
ATOM 4403 O O . PRO A 1 572 ? 20.099 -0.804 -17.543 1.00 90.25 572 PRO A O 1
ATOM 4406 N N . THR A 1 573 ? 19.209 0.836 -16.291 1.00 90.56 573 THR A N 1
ATOM 4407 C CA . THR A 1 573 ? 20.338 0.949 -15.356 1.00 90.56 573 THR A CA 1
ATOM 4408 C C . THR A 1 573 ? 20.472 -0.314 -14.514 1.00 90.56 573 THR A C 1
ATOM 4410 O O . THR A 1 573 ? 21.580 -0.809 -14.320 1.00 90.56 573 THR A O 1
ATOM 4413 N N . ARG A 1 574 ? 19.345 -0.876 -14.063 1.00 93.50 574 ARG A N 1
ATOM 4414 C CA . ARG A 1 574 ? 19.322 -2.116 -13.268 1.00 93.50 574 ARG A CA 1
ATOM 4415 C C . ARG A 1 574 ? 19.068 -3.368 -14.108 1.00 93.50 574 ARG A C 1
ATOM 4417 O O . ARG A 1 574 ? 19.179 -4.473 -13.586 1.00 93.50 574 ARG A O 1
ATOM 4424 N N . SER A 1 575 ? 18.758 -3.220 -15.403 1.00 94.19 575 SER A N 1
ATOM 4425 C CA . SER A 1 575 ? 18.253 -4.304 -16.265 1.00 94.19 575 SER A CA 1
ATOM 4426 C C . SER A 1 575 ? 16.985 -4.956 -15.700 1.00 94.19 575 SER A C 1
ATOM 4428 O O . SER A 1 575 ? 16.886 -6.184 -15.624 1.00 94.19 575 SER A O 1
ATOM 4430 N N . GLN A 1 576 ? 16.017 -4.132 -15.290 1.00 95.69 576 GLN A N 1
ATOM 4431 C CA . GLN A 1 576 ? 14.785 -4.599 -14.656 1.00 95.69 576 GLN A CA 1
ATOM 4432 C C . GLN A 1 576 ? 13.536 -4.100 -15.371 1.00 95.69 576 GLN A C 1
ATOM 4434 O O . GLN A 1 576 ? 13.515 -3.002 -15.920 1.00 95.69 576 GLN A O 1
ATOM 4439 N N . LEU A 1 577 ? 12.470 -4.897 -15.332 1.00 95.44 577 LEU A N 1
ATOM 4440 C CA . LEU A 1 577 ? 11.131 -4.417 -15.665 1.00 95.44 577 LEU A CA 1
ATOM 4441 C C . LEU A 1 577 ? 10.401 -4.019 -14.387 1.00 95.44 577 LEU A C 1
ATOM 4443 O O . LEU A 1 577 ? 10.469 -4.730 -13.387 1.00 95.44 577 LEU A O 1
ATOM 4447 N N . ILE A 1 578 ? 9.674 -2.910 -14.447 1.00 94.06 578 ILE A N 1
ATOM 4448 C CA . ILE A 1 578 ? 8.857 -2.379 -13.358 1.00 94.06 578 ILE A CA 1
ATOM 4449 C C . ILE A 1 578 ? 7.388 -2.569 -13.726 1.00 94.06 578 ILE A C 1
ATOM 4451 O O . ILE A 1 578 ? 6.917 -2.048 -14.743 1.00 94.06 578 ILE A O 1
ATOM 4455 N N . PHE A 1 579 ? 6.659 -3.315 -12.901 1.00 91.31 579 PHE A N 1
ATOM 4456 C CA . PHE A 1 579 ? 5.280 -3.706 -13.165 1.00 91.31 579 PHE A CA 1
ATOM 4457 C C . PHE A 1 579 ? 4.376 -3.349 -11.984 1.00 91.31 579 PHE A C 1
ATOM 4459 O O . PHE A 1 579 ? 4.601 -3.800 -10.864 1.00 91.31 579 PHE A O 1
ATOM 4466 N N . TRP A 1 580 ? 3.355 -2.531 -12.230 1.00 87.94 580 TRP A N 1
ATOM 4467 C CA . TRP A 1 580 ? 2.482 -1.975 -11.200 1.00 87.94 580 TRP A CA 1
ATOM 4468 C C . TRP A 1 580 ? 1.076 -1.693 -11.757 1.00 87.94 580 TRP A C 1
ATOM 4470 O O . TRP A 1 580 ? 0.901 -1.434 -12.949 1.00 87.94 580 TRP A O 1
ATOM 4480 N N . GLY A 1 581 ? 0.069 -1.716 -10.880 1.00 80.19 581 GLY A N 1
ATOM 4481 C CA . GLY A 1 581 ? -1.305 -1.323 -11.200 1.00 80.19 581 GLY A CA 1
ATOM 4482 C C . GLY A 1 581 ? -2.122 -2.438 -11.857 1.00 80.19 581 GLY A C 1
ATOM 4483 O O . GLY A 1 581 ? -2.122 -3.574 -11.396 1.00 80.19 581 GLY A O 1
ATOM 4484 N N . GLY A 1 582 ? -2.861 -2.101 -12.908 1.00 73.38 582 GLY A N 1
ATOM 4485 C CA . GLY A 1 582 ? -3.836 -2.969 -13.580 1.00 73.38 582 GLY A CA 1
ATOM 4486 C C . GLY A 1 582 ? -5.052 -2.153 -13.999 1.00 73.38 582 GLY A C 1
ATOM 4487 O O . GLY A 1 582 ? -5.065 -0.946 -13.782 1.00 73.38 582 GLY A O 1
ATOM 4488 N N . GLY A 1 583 ? -6.046 -2.770 -14.629 1.00 72.44 583 GLY A N 1
ATOM 4489 C CA . GLY A 1 583 ? -7.242 -2.085 -15.115 1.00 72.44 583 GLY A CA 1
ATOM 4490 C C . GLY A 1 583 ? -8.517 -2.890 -14.974 1.00 72.44 583 GLY A C 1
ATOM 4491 O O . GLY A 1 583 ? -8.435 -4.108 -14.824 1.00 72.44 583 GLY A O 1
ATOM 4492 N N . HIS A 1 584 ? -9.684 -2.239 -15.049 1.00 70.44 584 HIS A N 1
ATOM 4493 C CA . HIS A 1 584 ? -10.982 -2.923 -15.159 1.00 70.44 584 HIS A CA 1
ATOM 4494 C C . HIS A 1 584 ? -11.198 -4.000 -14.079 1.00 70.44 584 HIS A C 1
ATOM 4496 O O . HIS A 1 584 ? -11.679 -5.103 -14.334 1.00 70.44 584 HIS A O 1
ATOM 4502 N N . SER A 1 585 ? -10.759 -3.693 -12.862 1.00 67.88 585 SER A N 1
ATOM 4503 C CA . SER A 1 585 ? -10.807 -4.538 -11.662 1.00 67.88 585 SER A CA 1
ATOM 4504 C C . SER A 1 585 ? -10.019 -5.853 -11.735 1.00 67.88 585 SER A C 1
ATOM 4506 O O . SER A 1 585 ? -10.192 -6.705 -10.867 1.00 67.88 585 SER A O 1
ATOM 4508 N N . ALA A 1 586 ? -9.108 -6.013 -12.706 1.00 73.94 586 ALA A N 1
ATOM 4509 C CA . ALA A 1 586 ? -8.280 -7.217 -12.847 1.00 73.94 586 ALA A CA 1
ATOM 4510 C C . ALA A 1 586 ? -7.314 -7.420 -11.666 1.00 73.94 586 ALA A C 1
ATOM 4512 O O . ALA A 1 586 ? -7.074 -8.546 -11.233 1.00 73.94 586 ALA A O 1
ATOM 4513 N N . TYR A 1 587 ? -6.772 -6.327 -11.123 1.00 79.31 587 TYR A N 1
ATOM 4514 C CA . TYR A 1 587 ? -5.915 -6.355 -9.946 1.00 79.31 587 TYR A CA 1
ATOM 4515 C C . TYR A 1 587 ? -5.974 -5.031 -9.182 1.00 79.31 587 TYR A C 1
ATOM 4517 O O . TYR A 1 587 ? -5.988 -3.968 -9.795 1.00 79.31 587 TYR A O 1
ATOM 4525 N N . MET A 1 588 ? -6.016 -5.105 -7.847 1.00 75.56 588 MET A N 1
ATOM 4526 C CA . MET A 1 588 ? -6.258 -3.952 -6.968 1.00 75.56 588 MET A CA 1
ATOM 4527 C C . MET A 1 588 ? -5.185 -3.748 -5.893 1.00 75.56 588 MET A C 1
ATOM 4529 O O . MET A 1 588 ? -5.355 -2.899 -5.025 1.00 75.56 588 MET A O 1
ATOM 4533 N N . GLY A 1 589 ? -4.106 -4.529 -5.905 1.00 80.69 589 GLY A N 1
ATOM 4534 C CA . GLY A 1 589 ? -2.988 -4.262 -5.004 1.00 80.69 589 GLY A CA 1
ATOM 4535 C C . GLY A 1 589 ? -2.136 -3.110 -5.516 1.00 80.69 589 GLY A C 1
ATOM 4536 O O . GLY A 1 589 ? -2.139 -2.789 -6.710 1.00 80.69 589 GLY A O 1
ATOM 4537 N N . ASN A 1 590 ? -1.430 -2.468 -4.596 1.00 81.88 590 ASN A N 1
ATOM 4538 C CA . ASN A 1 590 ? -0.577 -1.321 -4.884 1.00 81.88 590 ASN A CA 1
ATOM 4539 C C . ASN A 1 590 ? 0.921 -1.651 -4.931 1.00 81.88 590 ASN A C 1
ATOM 4541 O O . ASN A 1 590 ? 1.729 -0.736 -5.090 1.00 81.88 590 ASN A O 1
ATOM 4545 N N . GLU A 1 591 ? 1.295 -2.921 -4.782 1.00 88.44 591 GLU A N 1
ATOM 4546 C CA . GLU A 1 591 ? 2.683 -3.359 -4.794 1.00 88.44 591 GLU A CA 1
ATOM 4547 C C . GLU A 1 591 ? 3.332 -3.176 -6.168 1.00 88.44 591 GLU A C 1
ATOM 4549 O O . GLU A 1 591 ? 2.683 -3.290 -7.213 1.00 88.44 591 GLU A O 1
ATOM 4554 N N . VAL A 1 592 ? 4.635 -2.903 -6.162 1.00 91.44 592 VAL A N 1
ATOM 4555 C CA . VAL A 1 592 ? 5.448 -2.807 -7.373 1.00 91.44 592 VAL A CA 1
ATOM 4556 C C . VAL A 1 592 ? 6.225 -4.110 -7.518 1.00 91.44 592 VAL A C 1
ATOM 4558 O O . VAL A 1 592 ? 7.085 -4.428 -6.694 1.00 91.44 592 VAL A O 1
ATOM 4561 N N . SER A 1 593 ? 5.953 -4.850 -8.590 1.00 94.00 593 SER A N 1
ATOM 4562 C CA . SER A 1 593 ? 6.750 -6.024 -8.945 1.00 94.00 593 SER A CA 1
ATOM 4563 C C . SER A 1 593 ? 7.927 -5.603 -9.809 1.00 94.00 593 SER A C 1
ATOM 4565 O O . SER A 1 593 ? 7.768 -4.840 -10.767 1.00 94.00 593 SER A O 1
ATOM 4567 N N . GLN A 1 594 ? 9.101 -6.140 -9.507 1.00 95.88 594 GLN A N 1
ATOM 4568 C CA . GLN A 1 594 ? 10.310 -5.920 -10.287 1.00 95.88 594 GLN A CA 1
ATOM 4569 C C . GLN A 1 594 ? 10.794 -7.245 -10.869 1.00 95.88 594 GLN A C 1
ATOM 4571 O O . GLN A 1 594 ? 10.915 -8.231 -10.146 1.00 95.88 594 GLN A O 1
ATOM 4576 N N . TYR A 1 595 ? 11.075 -7.276 -12.167 1.00 97.06 595 TYR A N 1
ATOM 4577 C CA . TYR A 1 595 ? 11.611 -8.454 -12.845 1.00 97.06 595 TYR A CA 1
ATOM 4578 C C . TYR A 1 595 ? 13.067 -8.216 -13.233 1.00 97.06 595 TYR A C 1
ATOM 4580 O O . TYR A 1 595 ? 13.341 -7.343 -14.052 1.00 97.06 595 TYR A O 1
ATOM 4588 N N . ASP A 1 596 ? 13.991 -8.990 -12.664 1.00 97.06 596 ASP A N 1
ATOM 4589 C CA . ASP A 1 596 ? 15.400 -8.982 -13.062 1.00 97.06 596 ASP A CA 1
ATOM 4590 C C . ASP A 1 596 ? 15.594 -9.787 -14.352 1.00 97.06 596 ASP A C 1
ATOM 4592 O O . ASP A 1 596 ? 15.455 -11.016 -14.365 1.00 97.06 596 ASP A O 1
ATOM 4596 N N . ILE A 1 597 ? 15.957 -9.088 -15.433 1.00 97.19 597 ILE A N 1
ATOM 4597 C CA . ILE A 1 597 ? 16.170 -9.694 -16.752 1.00 97.19 597 ILE A CA 1
ATOM 4598 C C . ILE A 1 597 ? 17.395 -10.612 -16.718 1.00 97.19 597 ILE A C 1
ATOM 4600 O O . ILE A 1 597 ? 17.371 -11.671 -17.338 1.00 97.19 597 ILE A O 1
ATOM 4604 N N . LYS A 1 598 ? 18.454 -10.261 -15.972 1.00 96.69 598 LYS A N 1
ATOM 4605 C CA . LYS A 1 598 ? 19.683 -11.074 -15.910 1.00 96.69 598 LYS A CA 1
ATOM 4606 C C . LYS A 1 598 ? 19.393 -12.440 -15.303 1.00 96.69 598 LYS A C 1
ATOM 4608 O O . LYS A 1 598 ? 19.725 -13.469 -15.891 1.00 96.69 598 LYS A O 1
ATOM 4613 N N . GLY A 1 599 ? 18.749 -12.436 -14.142 1.00 95.56 599 GLY A N 1
ATOM 4614 C CA . GLY A 1 599 ? 18.445 -13.626 -13.373 1.00 95.56 599 GLY A CA 1
ATOM 4615 C C . GLY A 1 599 ? 17.234 -14.405 -13.870 1.00 95.56 599 GLY A C 1
ATOM 4616 O O . GLY A 1 599 ? 17.233 -15.605 -13.637 1.00 95.56 599 GLY A O 1
ATOM 4617 N N . ASN A 1 600 ? 16.242 -13.791 -14.535 1.00 96.06 600 ASN A N 1
ATOM 4618 C CA . ASN A 1 600 ? 14.896 -14.350 -14.794 1.00 96.06 600 ASN A CA 1
ATOM 4619 C C . ASN A 1 600 ? 14.065 -14.563 -13.507 1.00 96.06 600 ASN A C 1
ATOM 4621 O O . ASN A 1 600 ? 13.570 -15.660 -13.230 1.00 96.06 600 ASN A O 1
ATOM 4625 N N . LEU A 1 601 ? 14.016 -13.577 -12.605 1.00 94.94 601 LEU A N 1
ATOM 4626 C CA . LEU A 1 601 ? 13.252 -13.654 -11.341 1.00 94.94 601 LEU A CA 1
ATOM 4627 C C . LEU A 1 601 ? 12.403 -12.412 -11.102 1.00 94.94 601 LEU A C 1
ATOM 4629 O O . LEU A 1 601 ? 12.780 -11.303 -11.466 1.00 94.94 601 LEU A O 1
ATOM 4633 N N . TRP A 1 602 ? 11.277 -12.633 -10.433 1.00 95.75 602 TRP A N 1
ATOM 4634 C CA . TRP A 1 602 ? 10.356 -11.607 -9.966 1.00 95.75 602 TRP A CA 1
ATOM 4635 C C . TRP A 1 602 ? 10.542 -11.372 -8.466 1.00 95.75 602 TRP A C 1
ATOM 4637 O O . TRP A 1 602 ? 10.554 -12.331 -7.692 1.00 95.75 602 TRP A O 1
ATOM 4647 N N . LEU A 1 603 ? 10.627 -10.103 -8.072 1.00 93.94 603 LEU A N 1
ATOM 4648 C CA . LEU A 1 603 ? 10.604 -9.644 -6.687 1.00 93.94 603 LEU A CA 1
ATOM 4649 C C . LEU A 1 603 ? 9.363 -8.785 -6.452 1.00 93.94 603 LEU A C 1
ATOM 4651 O O . LEU A 1 603 ? 9.063 -7.897 -7.254 1.00 93.94 603 LEU A O 1
ATOM 4655 N N . GLU A 1 604 ? 8.690 -9.002 -5.329 1.00 93.62 604 GLU A N 1
ATOM 4656 C CA . GLU A 1 604 ? 7.613 -8.130 -4.855 1.00 93.62 604 GLU A CA 1
ATOM 4657 C C . GLU A 1 604 ? 8.143 -7.168 -3.791 1.00 93.62 604 GLU A C 1
ATOM 4659 O O . GLU A 1 604 ? 8.880 -7.575 -2.890 1.00 93.62 604 GLU A O 1
ATOM 4664 N N . SER A 1 605 ? 7.769 -5.890 -3.892 1.00 91.44 605 SER A N 1
ATOM 4665 C CA . SER A 1 605 ? 8.256 -4.835 -2.996 1.00 91.44 605 SER A CA 1
ATOM 4666 C C . SER A 1 605 ? 7.706 -4.917 -1.572 1.00 91.44 605 SER A C 1
ATOM 4668 O O . SER A 1 605 ? 8.400 -4.539 -0.626 1.00 91.44 605 SER A O 1
ATOM 4670 N N . TRP A 1 606 ? 6.467 -5.389 -1.422 1.00 89.25 606 TRP A N 1
ATOM 4671 C CA . TRP A 1 606 ? 5.762 -5.577 -0.151 1.00 89.25 606 TRP A CA 1
ATOM 4672 C C . TRP A 1 606 ? 4.511 -6.449 -0.355 1.00 89.25 606 TRP A C 1
ATOM 4674 O O . TRP A 1 606 ? 4.115 -6.732 -1.490 1.00 89.25 606 TRP A O 1
ATOM 4684 N N . SER A 1 607 ? 3.885 -6.881 0.744 1.00 87.94 607 SER A N 1
ATOM 4685 C CA . SER A 1 607 ? 2.538 -7.468 0.711 1.00 87.94 607 SER A CA 1
ATOM 4686 C C . SER A 1 607 ? 1.528 -6.373 0.379 1.00 87.94 607 SER A C 1
ATOM 4688 O O . SER A 1 607 ? 1.528 -5.360 1.069 1.00 87.94 607 SER A O 1
ATOM 4690 N N . PRO A 1 608 ? 0.684 -6.531 -0.647 1.00 86.06 608 PRO A N 1
ATOM 4691 C CA . PRO A 1 608 ? -0.109 -5.424 -1.165 1.00 86.06 608 PRO A CA 1
ATOM 4692 C C . PRO A 1 608 ? -1.143 -4.901 -0.175 1.00 86.06 608 PRO A C 1
ATOM 4694 O O . PRO A 1 608 ? -1.887 -5.689 0.414 1.00 86.06 608 PRO A O 1
ATOM 4697 N N . ASP A 1 609 ? -1.275 -3.573 -0.115 1.00 81.88 609 ASP A N 1
ATOM 4698 C CA . ASP A 1 609 ? -2.471 -2.959 0.449 1.00 81.88 609 ASP A CA 1
ATOM 4699 C C . ASP A 1 609 ? -3.612 -3.181 -0.541 1.00 81.88 609 ASP A C 1
ATOM 4701 O O . ASP A 1 609 ? -3.591 -2.697 -1.678 1.00 81.88 609 ASP A O 1
ATOM 4705 N N . MET A 1 610 ? -4.605 -3.936 -0.098 1.00 78.31 610 MET A N 1
ATOM 4706 C CA . MET A 1 610 ? -5.831 -4.175 -0.828 1.00 78.31 610 MET A CA 1
ATOM 4707 C C . MET A 1 610 ? -6.900 -3.187 -0.353 1.00 78.31 610 MET A C 1
ATOM 4709 O O . MET A 1 610 ? -7.043 -2.947 0.853 1.00 78.31 610 MET A O 1
ATOM 4713 N N . PRO A 1 611 ? -7.699 -2.632 -1.275 1.00 71.44 611 PRO A N 1
ATOM 4714 C CA . PRO A 1 611 ? -8.833 -1.821 -0.884 1.00 71.44 611 PRO A CA 1
ATOM 4715 C C . PRO A 1 611 ? -9.841 -2.640 -0.061 1.00 71.44 611 PRO A C 1
ATOM 4717 O O . PRO A 1 611 ? -10.045 -3.824 -0.344 1.00 71.44 611 PRO A O 1
ATOM 4720 N N . PRO A 1 612 ? -10.493 -2.035 0.952 1.00 66.06 612 PRO A N 1
ATOM 4721 C CA . PRO A 1 612 ? -11.563 -2.701 1.679 1.00 66.06 612 PRO A CA 1
ATOM 4722 C C . PRO A 1 612 ? -12.703 -3.013 0.712 1.00 66.06 612 PRO A C 1
ATOM 4724 O O . PRO A 1 612 ? -13.057 -2.191 -0.117 1.00 66.06 612 PRO A O 1
ATOM 4727 N N . TRP A 1 613 ? -13.310 -4.187 0.790 1.00 57.00 613 TRP A N 1
ATOM 4728 C CA . TRP A 1 613 ? -14.383 -4.559 -0.134 1.00 57.00 613 TRP A CA 1
ATOM 4729 C C . TRP A 1 613 ? -15.653 -3.688 0.021 1.00 57.00 613 TRP A C 1
ATOM 4731 O O . TRP A 1 613 ? -16.035 -3.391 1.148 1.00 57.00 613 TRP A O 1
ATOM 4741 N N . PRO A 1 614 ? -16.374 -3.298 -1.054 1.00 49.44 614 PRO A N 1
ATOM 4742 C CA . PR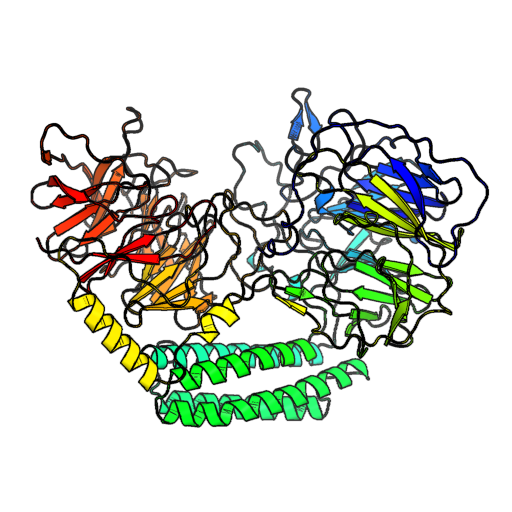O A 1 614 ? -16.098 -3.483 -2.471 1.00 49.44 614 PRO A CA 1
ATOM 4743 C C . PRO A 1 614 ? -15.339 -2.290 -3.077 1.00 49.44 614 PRO A C 1
ATOM 4745 O O . PRO A 1 614 ? -15.496 -2.018 -4.265 1.00 49.44 614 PRO A O 1
ATOM 4748 N N . PHE A 1 615 ? -14.556 -1.528 -2.303 1.00 52.47 615 PHE A N 1
ATOM 4749 C CA . PHE A 1 615 ? -13.669 -0.525 -2.890 1.00 52.47 615 PHE A CA 1
ATOM 4750 C C . PHE A 1 615 ? -12.640 -1.199 -3.803 1.00 52.47 615 PHE A C 1
ATOM 4752 O O . PHE A 1 615 ? -12.172 -2.302 -3.528 1.00 52.47 615 PHE A O 1
ATOM 4759 N N . GLY A 1 616 ? -12.285 -0.497 -4.885 1.00 52.03 616 GLY A N 1
ATOM 4760 C CA . GLY A 1 616 ? -11.217 -0.893 -5.799 1.00 52.03 616 GLY A CA 1
ATOM 4761 C C . GLY A 1 616 ? -11.615 -0.979 -7.269 1.00 52.03 616 GLY A C 1
ATOM 4762 O O . GLY A 1 616 ? -11.287 -1.959 -7.911 1.00 52.03 616 GLY A O 1
ATOM 4763 N N . SER A 1 617 ? -12.287 0.015 -7.857 1.00 48.75 617 SER A N 1
ATOM 4764 C CA . SER A 1 617 ? -12.293 0.091 -9.328 1.00 48.75 617 SER A CA 1
ATOM 4765 C C . SER A 1 617 ? -10.990 0.757 -9.799 1.00 48.75 617 SER A C 1
ATOM 4767 O O . SER A 1 617 ? -10.730 1.900 -9.412 1.00 48.75 617 SER A O 1
ATOM 4769 N N . PRO A 1 618 ? -10.173 0.098 -10.640 1.00 48.09 618 PRO A N 1
ATOM 4770 C CA . PRO A 1 618 ? -9.038 0.722 -11.316 1.00 48.09 618 PRO A CA 1
ATOM 4771 C C . PRO A 1 618 ? -9.459 1.788 -12.334 1.00 48.09 618 PRO A C 1
ATOM 4773 O O . PRO A 1 618 ? -8.592 2.495 -12.835 1.00 48.09 618 PRO A O 1
ATOM 4776 N N . ASP A 1 619 ? -10.755 1.907 -12.651 1.00 45.09 619 ASP A N 1
ATOM 4777 C CA . ASP A 1 619 ? -11.273 2.757 -13.732 1.00 45.09 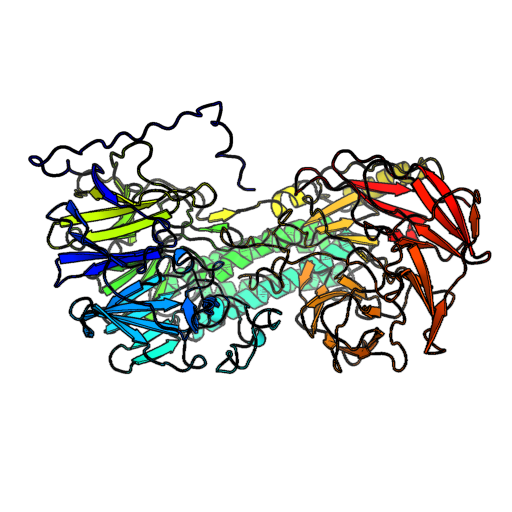619 ASP A CA 1
ATOM 4778 C C . ASP A 1 619 ? -11.450 4.235 -13.317 1.00 45.09 619 ASP A C 1
ATOM 4780 O O . ASP A 1 619 ? -11.863 5.063 -14.127 1.00 45.09 619 ASP A O 1
ATOM 4784 N N . GLY A 1 620 ? -11.106 4.589 -12.071 1.00 46.84 620 GLY A N 1
ATOM 4785 C CA . GLY A 1 620 ? -11.069 5.967 -11.553 1.00 46.84 620 GLY A CA 1
ATOM 4786 C C . GLY A 1 620 ? -9.666 6.433 -11.132 1.00 46.84 620 GLY A C 1
ATOM 4787 O O . GLY A 1 620 ? -8.680 5.725 -11.329 1.00 46.84 620 GLY A O 1
ATOM 4788 N N . ASP A 1 621 ? -9.564 7.607 -10.489 1.00 42.53 621 ASP A N 1
ATOM 4789 C CA . ASP A 1 621 ? -8.319 8.177 -9.911 1.00 42.53 621 ASP A CA 1
ATOM 4790 C C . ASP A 1 621 ? -7.750 7.389 -8.700 1.00 42.53 621 ASP A C 1
ATOM 4792 O O . ASP A 1 621 ? -7.059 7.926 -7.831 1.00 42.53 621 ASP A O 1
ATOM 4796 N N . GLY A 1 622 ? -7.991 6.081 -8.695 1.00 47.97 622 GLY A N 1
ATOM 4797 C CA . GLY A 1 622 ? -7.454 5.091 -7.788 1.00 47.97 622 GLY A CA 1
ATOM 4798 C C . GLY A 1 622 ? -8.170 4.989 -6.447 1.00 47.97 622 GLY A C 1
ATOM 4799 O O . GLY A 1 622 ? -8.786 5.933 -5.952 1.00 47.97 622 GLY A O 1
ATOM 4800 N N . TRP A 1 623 ? -8.060 3.815 -5.827 1.00 51.66 623 TRP A N 1
ATOM 4801 C CA . TRP A 1 623 ? -8.247 3.695 -4.389 1.00 51.66 623 TRP A CA 1
ATOM 4802 C C . TRP A 1 623 ? -7.178 4.552 -3.719 1.00 51.66 623 TRP A C 1
ATOM 4804 O O . TRP A 1 623 ? -5.989 4.291 -3.878 1.00 51.66 623 TRP A O 1
ATOM 4814 N N . ASN A 1 624 ? -7.589 5.600 -3.012 1.00 58.59 624 ASN A N 1
ATOM 4815 C CA . ASN A 1 624 ? -6.689 6.398 -2.203 1.00 58.59 624 ASN A CA 1
ATOM 4816 C C . ASN A 1 624 ? -7.416 6.933 -0.969 1.00 58.59 624 ASN A C 1
ATOM 4818 O O . ASN A 1 624 ? -8.484 7.542 -1.128 1.00 58.59 624 ASN A O 1
ATOM 4822 N N . PRO A 1 625 ? -6.795 6.806 0.219 1.00 59.69 625 PRO A N 1
ATOM 4823 C CA . PRO A 1 625 ? -5.415 6.397 0.465 1.00 59.69 625 PRO A CA 1
ATOM 4824 C C . PRO A 1 625 ? -5.318 4.999 1.097 1.00 59.69 625 PRO A C 1
ATOM 4826 O O . PRO A 1 625 ? -6.132 4.652 1.960 1.00 59.69 625 PRO A O 1
ATOM 4829 N N . PRO A 1 626 ? -4.254 4.252 0.768 1.00 70.75 626 PRO A N 1
ATOM 4830 C CA . PRO A 1 626 ? -3.786 3.161 1.604 1.00 70.75 626 PRO A CA 1
ATOM 4831 C C . PRO A 1 626 ? -3.380 3.614 3.004 1.00 70.75 626 PRO A C 1
ATOM 4833 O O . PRO A 1 626 ? -3.141 4.800 3.277 1.00 70.75 626 PRO A O 1
ATOM 4836 N N . PHE A 1 627 ? -3.229 2.635 3.893 1.00 77.56 627 PHE A N 1
ATOM 4837 C CA . PHE A 1 627 ? -2.675 2.877 5.215 1.00 77.56 627 PHE A CA 1
ATOM 4838 C C . PHE A 1 627 ? -1.150 2.912 5.216 1.00 77.56 627 PHE A C 1
ATOM 4840 O O . PHE A 1 627 ? -0.599 3.807 5.853 1.00 77.56 627 PHE A O 1
ATOM 4847 N N . TYR A 1 628 ? -0.458 2.052 4.471 1.00 77.75 628 TYR A N 1
ATOM 4848 C CA . TYR A 1 628 ? 0.991 1.898 4.650 1.00 77.75 628 TYR A CA 1
ATOM 4849 C C . TYR A 1 628 ? 1.829 2.478 3.511 1.00 77.75 628 TYR A C 1
ATOM 4851 O O . TYR A 1 628 ? 2.998 2.800 3.714 1.00 77.75 628 TYR A O 1
ATOM 4859 N N . HIS A 1 629 ? 1.237 2.702 2.337 1.00 78.25 629 HIS A N 1
ATOM 4860 C CA . HIS A 1 629 ? 1.977 3.183 1.167 1.00 78.25 629 HIS A CA 1
ATOM 4861 C C . HIS A 1 629 ? 1.424 4.496 0.595 1.00 78.25 629 HIS A C 1
ATOM 4863 O O . HIS A 1 629 ? 0.296 4.896 0.881 1.00 78.25 629 HIS A O 1
ATOM 4869 N N . GLN A 1 630 ? 2.249 5.210 -0.184 1.00 71.75 630 GLN A N 1
ATOM 4870 C CA . GLN A 1 630 ? 1.906 6.544 -0.702 1.00 71.75 630 GLN A CA 1
ATOM 4871 C C . GLN A 1 630 ? 0.839 6.506 -1.804 1.00 71.75 630 GLN A C 1
ATOM 4873 O O . GLN A 1 630 ? 0.034 7.427 -1.926 1.00 71.75 630 GLN A O 1
ATOM 4878 N N . LEU A 1 631 ? 0.846 5.447 -2.615 1.00 73.50 631 LEU A N 1
ATOM 4879 C CA . LEU A 1 631 ? -0.060 5.258 -3.739 1.00 73.50 631 LEU A CA 1
ATOM 4880 C C . LEU A 1 631 ? -0.928 4.023 -3.484 1.00 73.50 631 LEU A C 1
ATOM 4882 O O . LEU A 1 631 ? -0.395 2.960 -3.160 1.00 73.50 631 LEU A O 1
ATOM 4886 N N . GLY A 1 632 ? -2.249 4.141 -3.619 1.00 70.06 632 GLY A N 1
ATOM 4887 C CA . GLY A 1 632 ? -3.122 2.970 -3.722 1.00 70.06 632 GLY A CA 1
ATOM 4888 C C . GLY A 1 632 ? -3.218 2.438 -5.142 1.00 70.06 632 GLY A C 1
ATOM 4889 O O . GLY A 1 632 ? -2.319 2.652 -5.947 1.00 70.06 632 GLY A O 1
ATOM 4890 N N . SER A 1 633 ? -4.265 1.682 -5.454 1.00 69.56 633 SER A N 1
ATOM 4891 C CA . SER A 1 633 ? -4.395 1.045 -6.767 1.00 69.56 633 SER A CA 1
ATOM 4892 C C . SER A 1 633 ? -5.078 1.969 -7.763 1.00 69.56 633 SER A C 1
ATOM 4894 O O . SER A 1 633 ? -6.110 2.542 -7.429 1.00 69.56 633 SER A O 1
ATOM 4896 N N . ALA A 1 634 ? -4.534 2.108 -8.973 1.00 69.81 634 ALA A N 1
ATOM 4897 C CA . ALA A 1 634 ? -5.142 2.872 -10.062 1.00 69.81 634 ALA A CA 1
ATOM 4898 C C . ALA A 1 634 ? -4.829 2.242 -11.426 1.00 69.81 634 ALA A C 1
ATOM 4900 O O . ALA A 1 634 ? -4.017 1.315 -11.522 1.00 69.81 634 ALA A O 1
ATOM 4901 N N . HIS A 1 635 ? -5.437 2.789 -12.486 1.00 74.31 635 HIS A N 1
ATOM 4902 C CA . HIS A 1 635 ? -5.198 2.310 -13.840 1.00 74.31 635 HIS A CA 1
ATOM 4903 C C . HIS A 1 635 ? -3.720 2.410 -14.248 1.00 74.31 635 HIS A C 1
ATOM 4905 O O . HIS A 1 635 ? -3.148 3.500 -14.318 1.00 74.31 635 HIS A O 1
ATOM 4911 N N . GLY A 1 636 ? -3.108 1.277 -14.596 1.00 73.25 636 GLY A N 1
ATOM 4912 C CA . GLY A 1 636 ? -1.691 1.193 -14.978 1.00 73.25 636 GLY A CA 1
ATOM 4913 C C . GLY A 1 636 ? -1.350 1.647 -16.409 1.00 73.25 636 GLY A C 1
ATOM 4914 O O . GLY A 1 636 ? -0.302 1.244 -16.899 1.00 73.25 636 GLY A O 1
ATOM 4915 N N . TYR A 1 637 ? -2.204 2.420 -17.102 1.00 76.06 637 TYR A N 1
ATOM 4916 C CA . TYR A 1 637 ? -2.091 2.822 -18.526 1.00 76.06 637 TYR A CA 1
ATOM 4917 C C . TYR A 1 637 ? -0.859 3.683 -18.846 1.00 76.06 637 TYR A C 1
ATOM 4919 O O . TYR A 1 637 ? -0.979 4.898 -18.987 1.00 76.06 637 TYR A O 1
ATOM 4927 N N . HIS A 1 638 ? 0.332 3.089 -18.937 1.00 77.19 638 HIS A N 1
ATOM 4928 C CA . HIS A 1 638 ? 1.584 3.818 -19.177 1.00 77.19 638 HIS A CA 1
ATOM 4929 C C . HIS A 1 638 ? 1.698 5.069 -18.308 1.00 77.19 638 HIS A C 1
ATOM 4931 O O . HIS A 1 638 ? 2.031 6.133 -18.804 1.00 77.19 638 HIS A O 1
ATOM 4937 N N . ARG A 1 639 ? 1.358 4.967 -17.016 1.00 79.44 639 ARG A N 1
ATOM 4938 C CA . ARG A 1 639 ? 1.382 6.107 -16.079 1.00 79.44 639 ARG A CA 1
ATOM 4939 C C . ARG A 1 639 ? 2.741 6.327 -15.426 1.00 79.44 639 ARG A C 1
ATOM 4941 O O . ARG A 1 639 ? 2.899 7.270 -14.654 1.00 79.44 639 ARG A O 1
ATOM 4948 N N . TYR A 1 640 ? 3.703 5.456 -15.697 1.00 87.62 640 TYR A N 1
ATOM 4949 C CA . TYR A 1 640 ? 5.008 5.507 -15.067 1.00 87.62 640 TYR A CA 1
ATOM 4950 C C . TYR A 1 640 ? 6.118 5.062 -16.015 1.00 87.62 640 TYR A C 1
ATOM 4952 O O . TYR A 1 640 ? 5.909 4.223 -16.889 1.00 87.62 640 TYR A O 1
ATOM 4960 N N . ALA A 1 641 ? 7.296 5.654 -15.841 1.00 89.75 641 ALA A N 1
ATOM 4961 C CA . ALA A 1 641 ? 8.511 5.287 -16.558 1.00 89.75 641 ALA A CA 1
ATOM 4962 C C . ALA A 1 641 ? 9.747 5.631 -15.726 1.00 89.75 641 ALA A C 1
ATOM 4964 O O . ALA A 1 641 ? 9.695 6.439 -14.794 1.00 89.75 641 ALA A O 1
ATOM 4965 N N . TYR A 1 642 ? 10.865 4.999 -16.061 1.00 91.75 642 TYR A N 1
ATOM 4966 C CA . TYR A 1 642 ? 12.143 5.258 -15.419 1.00 91.75 642 TYR A CA 1
ATOM 4967 C C . TYR A 1 642 ? 12.761 6.579 -15.906 1.00 91.75 642 TYR A C 1
ATOM 4969 O O . TYR A 1 642 ? 12.747 6.884 -17.098 1.00 91.75 642 TYR A O 1
ATOM 4977 N N . SER A 1 643 ? 13.324 7.354 -14.976 1.00 91.50 643 SER A N 1
ATOM 4978 C CA . SER A 1 643 ? 14.108 8.559 -15.245 1.00 91.50 643 SER A CA 1
ATOM 4979 C C . SER A 1 643 ? 15.567 8.318 -14.873 1.00 91.50 643 SER A C 1
ATOM 4981 O O . SER A 1 643 ? 15.909 8.271 -13.692 1.00 91.50 643 SER A O 1
ATOM 4983 N N . ALA A 1 644 ? 16.445 8.242 -15.875 1.00 89.06 644 ALA A N 1
ATOM 4984 C CA . ALA A 1 644 ? 17.881 8.057 -15.660 1.00 89.06 644 ALA A CA 1
ATOM 4985 C C . ALA A 1 644 ? 18.544 9.240 -14.926 1.00 89.06 644 ALA A C 1
ATOM 4987 O O . ALA A 1 644 ? 19.549 9.057 -14.248 1.00 89.06 644 ALA A O 1
ATOM 4988 N N . LYS A 1 645 ? 17.982 10.455 -15.032 1.00 89.62 645 LYS A N 1
ATOM 4989 C CA . LYS A 1 645 ? 18.517 11.660 -14.368 1.00 89.62 645 LYS A CA 1
ATOM 4990 C C . LYS A 1 645 ? 18.268 11.684 -12.869 1.00 89.62 645 LYS A C 1
ATOM 4992 O O . LYS A 1 645 ? 19.100 12.193 -12.130 1.00 89.62 645 LYS A O 1
ATOM 4997 N N . LEU A 1 646 ? 17.110 11.185 -12.442 1.00 91.25 646 LEU A N 1
ATOM 4998 C CA . LEU A 1 646 ? 16.785 11.066 -11.023 1.00 91.25 646 LEU A CA 1
ATOM 4999 C C . LEU A 1 646 ? 17.173 9.701 -10.458 1.00 91.25 646 LEU A C 1
ATOM 5001 O O . LEU A 1 646 ? 17.222 9.560 -9.241 1.00 91.25 646 LEU A O 1
ATOM 5005 N N . ASP A 1 647 ? 17.431 8.720 -11.327 1.00 91.50 647 ASP A N 1
ATOM 5006 C CA . ASP A 1 647 ? 17.636 7.318 -10.970 1.00 91.50 647 ASP A CA 1
ATOM 5007 C C . ASP A 1 647 ? 16.454 6.770 -10.149 1.00 91.50 647 ASP A C 1
ATOM 5009 O O . ASP A 1 647 ? 16.605 6.197 -9.066 1.00 91.50 647 ASP A O 1
ATOM 5013 N N . LYS A 1 648 ? 15.240 7.068 -10.633 1.00 92.62 648 LYS A N 1
ATOM 5014 C CA . LYS A 1 648 ? 13.951 6.752 -9.999 1.00 92.62 648 LYS A CA 1
ATOM 5015 C C . LYS A 1 648 ? 12.900 6.445 -11.059 1.00 92.62 648 LYS A C 1
ATOM 5017 O O . LYS A 1 648 ? 12.992 6.912 -12.195 1.00 92.62 648 LYS A O 1
ATOM 5022 N N . VAL A 1 649 ? 11.863 5.708 -10.673 1.00 92.00 649 VAL A N 1
ATOM 5023 C CA . VAL A 1 649 ? 10.662 5.529 -11.501 1.00 92.00 649 VAL A CA 1
ATOM 5024 C C . VAL A 1 649 ? 9.656 6.600 -11.112 1.00 92.00 649 VAL A C 1
ATOM 5026 O O . VAL A 1 649 ? 9.342 6.753 -9.936 1.00 92.00 649 VAL A O 1
ATOM 5029 N N . LEU A 1 650 ? 9.165 7.361 -12.085 1.00 89.75 650 LEU A N 1
ATOM 5030 C CA . LEU A 1 650 ? 8.219 8.448 -11.848 1.00 89.75 650 LEU A CA 1
ATOM 5031 C C . LEU A 1 650 ? 6.804 7.992 -12.197 1.00 89.75 650 LEU A C 1
ATOM 5033 O O . LEU A 1 650 ? 6.578 7.529 -13.311 1.00 89.75 650 LEU A O 1
ATOM 5037 N N . PHE A 1 651 ? 5.868 8.141 -11.261 1.00 84.81 651 PHE A N 1
ATOM 5038 C CA . PHE A 1 651 ? 4.460 7.759 -11.383 1.00 84.81 651 PHE A CA 1
ATOM 5039 C C . PHE A 1 651 ? 3.568 9.000 -11.431 1.00 84.81 651 PHE A C 1
ATOM 5041 O O . PHE A 1 651 ? 3.595 9.820 -10.513 1.00 84.81 651 PHE A O 1
ATOM 5048 N N . GLY A 1 652 ? 2.751 9.135 -12.476 1.00 75.50 652 GLY A N 1
ATOM 5049 C CA . GLY A 1 652 ? 1.818 10.251 -12.629 1.00 75.50 652 GLY A CA 1
ATOM 5050 C C . GLY A 1 652 ? 0.575 10.146 -11.750 1.00 75.50 652 GLY A C 1
ATOM 5051 O O . GLY A 1 652 ? -0.204 9.200 -11.883 1.00 75.50 652 GLY A O 1
ATOM 5052 N N . VAL A 1 653 ? 0.367 11.145 -10.878 1.00 64.56 653 VAL A N 1
ATOM 5053 C CA . VAL A 1 653 ? -0.764 11.216 -9.935 1.00 64.56 653 VAL A CA 1
ATOM 5054 C C . VAL A 1 653 ? -1.274 12.657 -9.807 1.00 64.56 653 VAL A C 1
ATOM 5056 O O . VAL A 1 653 ? -0.728 13.472 -9.057 1.00 64.56 653 VAL A O 1
ATOM 5059 N N . GLY A 1 654 ? -2.358 12.989 -10.512 1.00 61.28 654 GLY A N 1
ATOM 5060 C CA . GLY A 1 654 ? -2.874 14.363 -10.562 1.00 61.28 654 GLY A CA 1
ATOM 5061 C C . GLY A 1 654 ? -1.816 15.343 -11.089 1.00 61.28 654 GLY A C 1
ATOM 5062 O O . GLY A 1 654 ? -1.284 15.145 -12.177 1.00 61.28 654 GLY A O 1
ATOM 5063 N N . ASP A 1 655 ? -1.480 16.372 -10.300 1.00 61.25 655 ASP A N 1
ATOM 5064 C CA . ASP A 1 655 ? -0.510 17.428 -10.654 1.00 61.25 655 ASP A CA 1
ATOM 5065 C C . ASP A 1 655 ? 0.925 17.184 -10.143 1.00 61.25 655 ASP A C 1
ATOM 5067 O O . ASP A 1 655 ? 1.742 18.107 -10.088 1.00 61.25 655 ASP A O 1
ATOM 5071 N N . ARG A 1 656 ? 1.254 15.962 -9.713 1.00 67.38 656 ARG A N 1
ATOM 5072 C CA . ARG A 1 656 ? 2.603 15.600 -9.252 1.00 67.38 656 ARG A CA 1
ATOM 5073 C C . ARG A 1 656 ? 3.039 14.276 -9.877 1.00 67.38 656 ARG A C 1
ATOM 5075 O O . ARG A 1 656 ? 2.207 13.427 -10.203 1.00 67.38 656 ARG A O 1
ATOM 5082 N N . LEU A 1 657 ? 4.349 14.094 -10.007 1.00 80.25 657 LEU A N 1
ATOM 5083 C CA . LEU A 1 657 ? 4.948 12.790 -10.265 1.00 80.25 657 LEU A CA 1
ATOM 5084 C C . LEU A 1 657 ? 5.565 12.284 -8.956 1.00 80.25 657 LEU A C 1
ATOM 5086 O O . LEU A 1 657 ? 6.478 12.913 -8.416 1.00 80.25 657 LEU A O 1
ATOM 5090 N N . LEU A 1 658 ? 5.061 11.167 -8.435 1.00 84.19 658 LEU A N 1
ATOM 5091 C CA . LEU A 1 658 ? 5.673 10.496 -7.288 1.00 84.19 658 LEU A CA 1
ATOM 5092 C C . LEU A 1 658 ? 6.900 9.719 -7.755 1.00 84.19 658 LEU A C 1
ATOM 5094 O O . LEU A 1 658 ? 6.867 9.084 -8.809 1.00 84.19 658 LEU A O 1
ATOM 5098 N N . ALA A 1 659 ? 7.972 9.758 -6.975 1.00 88.06 659 ALA A N 1
ATOM 5099 C CA . ALA A 1 659 ? 9.175 8.999 -7.266 1.00 88.06 659 ALA A CA 1
ATOM 5100 C C . ALA A 1 659 ? 9.160 7.684 -6.481 1.00 88.06 659 ALA A C 1
ATOM 5102 O O . ALA A 1 659 ? 8.925 7.668 -5.278 1.00 88.06 659 ALA A O 1
ATOM 5103 N N . TYR A 1 660 ? 9.439 6.580 -7.158 1.00 91.31 660 TYR A N 1
ATOM 5104 C CA . TYR A 1 660 ? 9.700 5.276 -6.563 1.00 91.31 660 TYR A CA 1
ATOM 5105 C C . TYR A 1 660 ? 11.186 4.960 -6.697 1.00 91.31 660 TYR A C 1
ATOM 5107 O O . TYR A 1 660 ? 11.776 5.150 -7.765 1.00 91.31 660 TYR A O 1
ATOM 5115 N N . ASP A 1 661 ? 11.781 4.496 -5.605 1.00 93.75 661 ASP A N 1
ATOM 5116 C CA . ASP A 1 661 ? 13.168 4.067 -5.508 1.00 93.75 661 ASP A CA 1
ATOM 5117 C C . ASP A 1 661 ? 13.262 2.550 -5.742 1.00 93.75 661 ASP A C 1
ATOM 5119 O O . ASP A 1 661 ? 12.855 1.780 -4.864 1.00 93.75 661 ASP A O 1
ATOM 5123 N N . PRO A 1 662 ? 13.768 2.092 -6.907 1.00 94.50 662 PRO A N 1
ATOM 5124 C CA . PRO A 1 662 ? 13.831 0.665 -7.212 1.00 94.50 662 PRO A CA 1
ATOM 5125 C C . PRO A 1 662 ? 14.757 -0.114 -6.279 1.00 94.50 662 PRO A C 1
ATOM 5127 O O . PRO A 1 662 ? 14.505 -1.297 -6.054 1.00 94.50 662 PRO A O 1
ATOM 5130 N N . ASP A 1 663 ? 15.786 0.537 -5.720 1.00 93.75 663 ASP A N 1
ATOM 5131 C CA . ASP A 1 663 ? 16.759 -0.108 -4.833 1.00 93.75 663 ASP A CA 1
ATOM 5132 C C . ASP A 1 663 ? 16.155 -0.392 -3.469 1.00 93.75 663 ASP A C 1
ATOM 5134 O O . ASP A 1 663 ? 16.174 -1.527 -3.002 1.00 93.75 663 ASP A O 1
ATOM 5138 N N . ARG A 1 664 ? 15.551 0.631 -2.859 1.00 92.25 664 ARG A N 1
ATOM 5139 C CA . ARG A 1 664 ? 14.841 0.483 -1.582 1.00 92.25 664 ARG A CA 1
ATOM 5140 C C . ARG A 1 664 ? 13.527 -0.275 -1.728 1.00 92.25 664 ARG A C 1
ATOM 5142 O O . ARG A 1 664 ? 12.953 -0.699 -0.736 1.00 92.25 664 ARG A O 1
ATOM 5149 N N . MET A 1 665 ? 13.024 -0.409 -2.954 1.00 92.19 665 MET A N 1
ATOM 5150 C CA . MET A 1 665 ? 11.684 -0.904 -3.246 1.00 92.19 665 MET A CA 1
ATOM 5151 C C . MET A 1 665 ? 10.615 -0.137 -2.449 1.00 92.19 665 MET A C 1
ATOM 5153 O O . MET A 1 665 ? 9.723 -0.740 -1.849 1.00 92.19 665 MET A O 1
ATOM 5157 N N . ARG A 1 666 ? 10.725 1.198 -2.408 1.00 88.19 666 ARG A N 1
ATOM 5158 C CA . ARG A 1 666 ? 9.859 2.108 -1.635 1.00 88.19 666 ARG A CA 1
ATOM 5159 C C . ARG A 1 666 ? 9.597 3.397 -2.400 1.00 88.19 666 ARG A C 1
ATOM 5161 O O . ARG A 1 666 ? 10.331 3.762 -3.316 1.00 88.19 666 ARG A O 1
ATOM 5168 N N . TRP A 1 667 ? 8.542 4.098 -2.008 1.00 86.06 667 TRP A N 1
ATOM 5169 C CA . TRP A 1 667 ? 8.313 5.462 -2.467 1.00 86.06 667 TRP A CA 1
ATOM 5170 C C . TRP A 1 667 ? 9.366 6.403 -1.875 1.00 86.06 667 TRP A C 1
ATOM 5172 O O . TRP A 1 667 ? 9.828 6.204 -0.757 1.00 86.06 667 TRP A O 1
ATOM 5182 N N . ASN A 1 668 ? 9.764 7.403 -2.650 1.00 82.56 668 ASN A N 1
ATOM 5183 C CA . ASN A 1 668 ? 10.688 8.453 -2.252 1.00 82.56 668 ASN A CA 1
ATOM 5184 C C . ASN A 1 668 ? 9.883 9.725 -1.957 1.00 82.56 668 ASN A C 1
ATOM 5186 O O . ASN A 1 668 ? 9.055 10.139 -2.770 1.00 82.56 668 ASN A O 1
ATOM 5190 N N . ASP A 1 669 ? 10.146 10.356 -0.813 1.00 70.50 669 ASP A N 1
ATOM 5191 C CA . ASP A 1 669 ? 9.374 11.499 -0.304 1.00 70.50 669 ASP A CA 1
ATOM 5192 C C . ASP A 1 669 ? 9.589 12.812 -1.065 1.00 70.50 669 ASP A C 1
ATOM 5194 O O . ASP A 1 669 ? 8.945 13.815 -0.762 1.00 70.50 669 ASP A O 1
ATOM 5198 N N . ALA A 1 670 ? 10.462 12.830 -2.072 1.00 80.31 670 ALA A N 1
ATOM 5199 C CA . ALA A 1 670 ? 10.662 13.993 -2.919 1.00 80.31 670 ALA A CA 1
ATOM 5200 C C . ALA A 1 670 ? 9.915 13.875 -4.261 1.00 80.31 670 ALA A C 1
ATOM 5202 O O . ALA A 1 670 ? 10.481 13.366 -5.238 1.00 80.31 670 ALA A O 1
ATOM 5203 N N . PRO A 1 671 ? 8.662 14.363 -4.353 1.00 79.38 671 PRO A N 1
ATOM 5204 C CA . PRO A 1 671 ? 7.922 14.365 -5.605 1.00 79.38 671 PRO A CA 1
ATOM 5205 C C . PRO A 1 671 ? 8.513 15.366 -6.601 1.00 79.38 671 PRO A C 1
ATOM 5207 O O . PRO A 1 671 ? 9.092 16.387 -6.228 1.00 79.38 671 PRO A O 1
ATOM 5210 N N . VAL A 1 672 ? 8.287 15.104 -7.885 1.00 86.88 672 VAL A N 1
ATOM 5211 C CA . VAL A 1 672 ? 8.505 16.083 -8.952 1.00 86.88 672 VAL A CA 1
ATOM 5212 C C . VAL A 1 672 ? 7.219 16.887 -9.146 1.00 86.88 672 VAL A C 1
ATOM 5214 O O . VAL A 1 672 ? 6.121 16.332 -9.288 1.00 86.88 672 VAL A O 1
ATOM 5217 N N . ARG A 1 673 ? 7.349 18.213 -9.143 1.00 86.38 673 ARG A N 1
ATOM 5218 C CA . ARG A 1 673 ? 6.229 19.157 -9.223 1.00 86.38 673 ARG A CA 1
ATOM 5219 C C . ARG A 1 673 ? 5.879 19.470 -10.680 1.00 86.38 673 ARG A C 1
ATOM 5221 O O . ARG A 1 673 ? 6.764 19.794 -11.467 1.00 86.38 673 ARG A O 1
ATOM 5228 N N . LYS A 1 674 ? 4.591 19.437 -11.043 1.00 86.44 674 LYS A N 1
ATOM 5229 C CA . LYS A 1 674 ? 4.127 19.978 -12.330 1.00 86.44 674 LYS A CA 1
ATOM 5230 C C . LYS A 1 674 ? 4.120 21.506 -12.291 1.00 86.44 674 LYS A C 1
ATOM 5232 O O . LYS A 1 674 ? 3.630 22.103 -11.330 1.00 86.44 674 LYS A O 1
ATOM 5237 N N . VAL A 1 675 ? 4.620 22.132 -13.351 1.00 88.75 675 VAL A N 1
ATOM 5238 C CA . VAL A 1 675 ? 4.630 23.589 -13.526 1.00 88.75 675 VAL A CA 1
ATOM 5239 C C . VAL A 1 675 ? 3.808 23.967 -14.753 1.00 88.75 675 VAL A C 1
ATOM 5241 O O . VAL A 1 675 ? 4.158 23.601 -15.872 1.00 88.75 675 VAL A O 1
ATOM 5244 N N . GLY A 1 676 ? 2.733 24.729 -14.543 1.00 82.19 676 GLY A N 1
ATOM 5245 C CA . GLY A 1 676 ? 1.810 25.164 -15.596 1.00 82.19 676 GLY A CA 1
ATOM 5246 C C . GLY A 1 676 ? 0.500 24.370 -15.643 1.00 82.19 676 GLY A C 1
ATOM 5247 O O . GLY A 1 676 ? 0.311 23.397 -14.912 1.00 82.19 676 GLY A O 1
ATOM 5248 N N . GLU A 1 677 ? -0.425 24.818 -16.491 1.00 78.31 677 GLU A N 1
ATOM 5249 C CA . GLU A 1 677 ? -1.752 24.213 -16.678 1.00 78.31 677 GLU A CA 1
ATOM 5250 C C . GLU A 1 677 ? -1.729 23.049 -17.685 1.00 78.31 677 GLU A C 1
ATOM 5252 O O . GLU A 1 677 ? -0.832 22.956 -18.523 1.00 78.31 677 GLU A O 1
ATOM 5257 N N . GLY A 1 678 ? -2.740 22.173 -17.627 1.00 71.94 678 GLY A N 1
ATOM 5258 C CA . GLY A 1 678 ? -2.924 21.052 -18.560 1.00 71.94 678 GLY A CA 1
ATOM 5259 C C . GLY A 1 678 ? -2.534 19.681 -18.008 1.00 71.94 678 GLY A C 1
ATOM 5260 O O . GLY A 1 678 ? -1.999 19.556 -16.901 1.00 71.94 678 GLY A O 1
ATOM 5261 N N . ALA A 1 679 ? -2.842 18.634 -18.773 1.00 71.75 679 ALA A N 1
ATOM 5262 C CA . ALA A 1 679 ? -2.535 17.254 -18.408 1.00 71.75 679 ALA A CA 1
ATOM 5263 C C . ALA A 1 679 ? -1.071 16.906 -18.736 1.00 71.75 679 ALA A C 1
ATOM 5265 O O . ALA A 1 679 ? -0.589 17.222 -19.822 1.00 71.75 679 ALA A O 1
ATOM 5266 N N . LEU A 1 680 ? -0.383 16.206 -17.822 1.00 72.81 680 LEU A N 1
ATOM 5267 C CA . LEU A 1 680 ? 0.960 15.646 -18.068 1.00 72.81 680 LEU A CA 1
ATOM 5268 C C . LEU A 1 680 ? 0.940 14.564 -19.162 1.00 72.81 680 LEU A C 1
ATOM 5270 O O . LEU A 1 680 ? 1.885 14.428 -19.932 1.00 72.81 680 LEU A O 1
ATOM 5274 N N . GLY A 1 681 ? -0.170 13.826 -19.272 1.00 76.31 681 GLY A N 1
ATOM 5275 C CA . GLY A 1 681 ? -0.287 12.679 -20.169 1.00 76.31 681 GLY A CA 1
ATOM 5276 C C . GLY A 1 681 ? 0.566 11.487 -19.722 1.00 76.31 681 GLY A C 1
ATOM 5277 O O . GLY A 1 681 ? 1.033 11.436 -18.583 1.00 76.31 681 GLY A O 1
ATOM 5278 N N . GLY A 1 682 ? 0.721 10.494 -20.598 1.00 79.88 682 GLY A N 1
ATOM 5279 C CA . GLY A 1 682 ? 1.526 9.305 -20.312 1.00 79.88 682 GLY A CA 1
ATOM 5280 C C . GLY A 1 682 ? 3.026 9.578 -20.494 1.00 79.88 682 GLY A C 1
ATOM 5281 O O . GLY A 1 682 ? 3.396 10.304 -21.424 1.00 79.88 682 GLY A O 1
ATOM 5282 N N . PRO A 1 683 ? 3.925 9.032 -19.657 1.00 81.56 683 PRO A N 1
ATOM 5283 C CA . PRO A 1 683 ? 5.348 8.983 -19.956 1.00 81.56 683 PRO A CA 1
ATOM 5284 C C . PRO A 1 683 ? 5.667 8.418 -21.336 1.00 81.56 683 PRO A C 1
ATOM 5286 O O . PRO A 1 683 ? 5.081 7.439 -21.802 1.00 81.56 683 PRO A O 1
ATOM 5289 N N . VAL A 1 684 ? 6.665 9.041 -21.952 1.00 84.25 684 VAL A N 1
ATOM 5290 C CA . VAL A 1 684 ? 7.363 8.503 -23.114 1.00 84.25 684 VAL A CA 1
ATOM 5291 C C . VAL A 1 684 ? 8.267 7.371 -22.624 1.00 84.25 684 VAL A C 1
ATOM 5293 O O . VAL A 1 684 ? 8.892 7.483 -21.570 1.00 84.25 684 VAL A O 1
ATOM 5296 N N . ASP A 1 685 ? 8.344 6.267 -23.363 1.00 85.25 685 ASP A N 1
ATOM 5297 C CA . ASP A 1 685 ? 9.346 5.239 -23.078 1.00 85.25 685 ASP A CA 1
ATOM 5298 C C . ASP A 1 685 ? 10.741 5.782 -23.391 1.00 85.25 685 ASP A C 1
ATOM 5300 O O . ASP A 1 685 ? 11.083 6.047 -24.546 1.00 85.25 685 ASP A O 1
ATOM 5304 N N . MET A 1 686 ? 11.522 5.952 -22.328 1.00 80.44 686 MET A N 1
ATOM 5305 C CA . MET A 1 686 ? 12.836 6.585 -22.332 1.00 80.44 686 MET A CA 1
ATOM 5306 C C . MET A 1 686 ? 13.976 5.572 -22.522 1.00 80.44 686 MET A C 1
ATOM 5308 O O . MET A 1 686 ? 15.095 5.818 -22.072 1.00 80.44 686 MET A O 1
ATOM 5312 N N . SER A 1 687 ? 13.721 4.423 -23.157 1.00 71.50 687 SER A N 1
ATOM 5313 C CA . SER A 1 687 ? 14.750 3.419 -23.464 1.00 71.50 687 SER A CA 1
ATOM 5314 C C . SER A 1 687 ? 15.940 4.051 -24.211 1.00 71.50 687 SER A C 1
ATOM 5316 O O . SER A 1 687 ? 15.832 4.431 -25.372 1.00 71.50 687 SER A O 1
ATOM 5318 N N . GLY A 1 688 ? 17.080 4.194 -23.521 1.00 68.00 688 GLY A N 1
ATOM 5319 C CA . GLY A 1 688 ? 18.305 4.820 -24.047 1.00 68.00 688 GLY A CA 1
ATOM 5320 C C . GLY A 1 688 ? 18.352 6.355 -23.987 1.00 68.00 688 GLY A C 1
ATOM 5321 O O . GLY A 1 688 ? 19.328 6.951 -24.433 1.00 68.00 688 GLY A O 1
ATOM 5322 N N . ALA A 1 689 ? 17.334 7.009 -23.429 1.00 76.19 689 ALA A N 1
ATOM 5323 C CA . ALA A 1 689 ? 17.247 8.463 -23.358 1.00 76.19 689 ALA A CA 1
ATOM 5324 C C . ALA A 1 689 ? 17.859 9.035 -22.066 1.00 76.19 689 ALA A C 1
ATOM 5326 O O . ALA A 1 689 ? 17.773 8.445 -20.989 1.00 76.19 689 ALA A O 1
ATOM 5327 N N . THR A 1 690 ? 18.446 10.231 -22.165 1.00 73.81 690 THR A N 1
ATOM 5328 C CA . THR A 1 690 ? 19.056 10.948 -21.028 1.00 73.81 690 THR A CA 1
ATOM 5329 C C . THR A 1 690 ? 18.154 12.025 -20.428 1.00 73.81 690 THR A C 1
ATOM 5331 O O . THR A 1 690 ? 18.450 12.547 -19.357 1.00 73.81 690 THR A O 1
ATOM 5334 N N . SER A 1 691 ? 17.065 12.380 -21.101 1.00 83.19 691 SER A N 1
ATOM 5335 C CA . SER A 1 691 ? 16.010 13.267 -20.610 1.00 83.19 691 SER A CA 1
ATOM 5336 C C . SER A 1 691 ? 14.810 12.436 -20.146 1.00 83.19 691 SER A C 1
ATOM 5338 O O . SER A 1 691 ? 14.761 11.232 -20.376 1.00 83.19 691 SER A O 1
ATOM 5340 N N . PHE A 1 692 ? 13.843 13.049 -19.465 1.00 91.31 692 PHE A N 1
ATOM 5341 C CA . PHE A 1 692 ? 12.566 12.406 -19.149 1.00 91.31 692 PHE A CA 1
ATOM 5342 C C . PHE A 1 692 ? 11.436 13.267 -19.695 1.00 91.31 692 PHE A C 1
ATOM 5344 O O . PHE A 1 692 ? 11.397 14.473 -19.431 1.00 91.31 692 PHE A O 1
ATOM 5351 N N . HIS A 1 693 ? 10.529 12.632 -20.435 1.00 91.62 693 HIS A N 1
ATOM 5352 C CA . HIS A 1 693 ? 9.412 13.300 -21.079 1.00 91.62 693 HIS A CA 1
ATOM 5353 C C . HIS A 1 693 ? 8.090 12.599 -20.780 1.00 91.62 693 HIS A C 1
ATOM 5355 O O . HIS A 1 693 ? 8.007 11.373 -20.700 1.00 91.62 693 HIS A O 1
ATOM 5361 N N . THR A 1 694 ? 7.036 13.399 -20.672 1.00 89.81 694 THR A N 1
ATOM 5362 C CA . THR A 1 694 ? 5.651 12.917 -20.735 1.00 89.81 694 THR A CA 1
ATOM 5363 C C . THR A 1 694 ? 4.962 13.601 -21.903 1.00 89.81 694 THR A C 1
ATOM 5365 O O . THR A 1 694 ? 5.393 14.667 -22.349 1.00 89.81 694 THR A O 1
ATOM 5368 N N . MET A 1 695 ? 3.938 12.966 -22.455 1.00 87.69 695 MET A N 1
ATOM 5369 C CA . MET A 1 695 ? 3.218 13.505 -23.595 1.00 87.69 695 MET A CA 1
ATOM 5370 C C . MET A 1 695 ? 1.724 13.379 -23.359 1.00 87.69 695 MET A C 1
ATOM 5372 O O . MET A 1 695 ? 1.242 12.292 -23.053 1.00 87.69 695 MET A O 1
ATOM 5376 N N . ALA A 1 696 ? 1.005 14.482 -23.568 1.00 83.44 696 ALA A N 1
ATOM 5377 C CA . ALA A 1 696 ? -0.445 14.569 -23.542 1.00 83.44 696 ALA A CA 1
ATOM 5378 C C . ALA A 1 696 ? -1.021 14.784 -24.957 1.00 83.44 696 ALA A C 1
ATOM 5380 O O . ALA A 1 696 ? -0.597 15.720 -25.620 1.00 83.44 696 ALA A O 1
ATOM 5381 N N . ALA A 1 697 ? -1.990 13.973 -25.399 1.00 81.12 697 ALA A N 1
ATOM 5382 C CA . ALA A 1 697 ? -2.753 14.106 -26.643 1.00 81.12 697 ALA A CA 1
ATOM 5383 C C . ALA A 1 697 ? -4.234 14.454 -26.375 1.00 81.12 697 ALA A C 1
ATOM 5385 O O . ALA A 1 697 ? -4.746 14.209 -25.281 1.00 81.12 697 ALA A O 1
ATOM 5386 N N . ARG A 1 698 ? -4.942 14.973 -27.392 1.00 74.19 698 ARG A N 1
ATOM 5387 C CA . ARG A 1 698 ? -6.270 15.629 -27.285 1.00 74.19 698 ARG A CA 1
ATOM 5388 C C . ARG A 1 698 ? -7.438 14.794 -26.731 1.00 74.19 698 ARG A C 1
ATOM 5390 O O . ARG A 1 698 ? -8.486 15.341 -26.420 1.00 74.19 698 ARG A O 1
ATOM 5397 N N . HIS A 1 699 ? -7.267 13.486 -26.580 1.00 66.06 699 HIS A N 1
ATOM 5398 C CA . HIS A 1 699 ? -8.275 12.576 -26.022 1.00 66.06 699 HIS A CA 1
ATOM 5399 C C . HIS A 1 699 ? -8.222 12.474 -24.483 1.00 66.06 699 HIS A C 1
ATOM 5401 O O . HIS A 1 699 ? -9.097 11.866 -23.870 1.00 66.06 699 HIS A O 1
ATOM 5407 N N . TRP A 1 700 ? -7.197 13.039 -23.833 1.00 63.25 700 TRP A N 1
ATOM 5408 C CA . TRP A 1 700 ? -7.094 13.034 -22.372 1.00 63.25 700 TRP A CA 1
ATOM 5409 C C . TRP A 1 700 ? -7.847 14.209 -21.737 1.00 63.25 700 TRP A C 1
ATOM 5411 O O . TRP A 1 700 ? -8.056 15.247 -22.356 1.00 63.25 700 TRP A O 1
ATOM 5421 N N . TYR A 1 701 ? -8.315 14.024 -20.503 1.00 55.28 701 TYR A N 1
ATOM 5422 C CA . TYR A 1 701 ? -9.202 14.954 -19.804 1.00 55.28 701 TYR A CA 1
ATOM 5423 C C 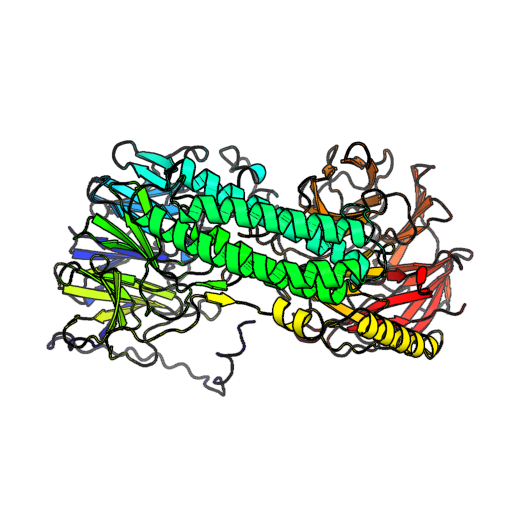. TYR A 1 701 ? -8.543 16.335 -19.566 1.00 55.28 701 TYR A C 1
ATOM 5425 O O . TYR A 1 701 ? -7.912 16.555 -18.536 1.00 55.28 701 TYR A O 1
ATOM 5433 N N . GLY A 1 702 ? -8.719 17.269 -20.510 1.00 57.78 702 GLY A N 1
ATOM 5434 C CA . GLY A 1 702 ? -8.412 18.701 -20.371 1.00 57.78 702 GLY A CA 1
ATOM 5435 C C . GLY A 1 702 ? -7.151 19.193 -21.099 1.00 57.78 702 GLY A C 1
ATOM 5436 O O . GLY A 1 702 ? -6.067 18.634 -20.955 1.00 57.78 702 GLY A O 1
ATOM 5437 N N . ALA A 1 703 ? -7.300 20.287 -21.853 1.00 61.19 703 ALA A N 1
ATOM 5438 C CA . ALA A 1 703 ? -6.212 21.041 -22.482 1.00 61.19 703 ALA A CA 1
ATOM 5439 C C . ALA A 1 703 ? -5.454 21.918 -21.452 1.00 61.19 703 ALA A C 1
ATOM 5441 O O . ALA A 1 703 ? -6.008 22.205 -20.388 1.00 61.19 703 ALA A O 1
ATOM 5442 N N . PRO A 1 704 ? -4.232 22.405 -21.755 1.00 69.31 704 PRO A N 1
ATOM 5443 C CA . PRO A 1 704 ? -3.435 22.150 -22.961 1.00 69.31 704 PRO A CA 1
ATOM 5444 C C . PRO A 1 704 ? -2.807 20.747 -23.049 1.00 69.31 704 PRO A C 1
ATOM 5446 O O . PRO A 1 704 ? -2.478 20.130 -22.038 1.00 69.31 704 PRO A O 1
ATOM 5449 N N . PHE A 1 705 ? -2.590 20.285 -24.286 1.00 82.38 705 PHE A N 1
ATOM 5450 C CA . PHE A 1 705 ? -1.975 18.997 -24.642 1.00 82.38 705 PHE A CA 1
ATOM 5451 C C . PHE A 1 705 ? -0.578 19.221 -25.217 1.00 82.38 705 PHE A C 1
ATOM 5453 O O . PHE A 1 705 ? -0.371 20.200 -25.922 1.00 82.38 705 PHE A O 1
ATOM 5460 N N . GLY A 1 706 ? 0.403 18.363 -24.965 1.00 88.81 706 GLY A N 1
ATOM 5461 C CA . GLY A 1 706 ? 1.731 18.517 -25.558 1.00 88.81 706 GLY A CA 1
ATOM 5462 C C . GLY A 1 706 ? 2.810 17.701 -24.871 1.00 88.81 706 GLY A C 1
ATOM 5463 O O . GLY A 1 706 ? 2.519 16.810 -24.077 1.00 88.81 706 GLY A O 1
ATOM 5464 N N . VAL A 1 707 ? 4.060 18.020 -25.182 1.00 92.44 707 VAL A N 1
ATOM 5465 C CA . VAL A 1 707 ? 5.235 17.375 -24.593 1.00 92.44 707 VAL A CA 1
ATOM 5466 C C . VAL A 1 707 ? 5.674 18.151 -23.359 1.00 92.44 707 VAL A C 1
ATOM 5468 O O . VAL A 1 707 ? 5.805 19.375 -23.387 1.00 92.44 707 VAL A O 1
ATOM 5471 N N . TRP A 1 708 ? 5.933 17.426 -22.282 1.00 92.12 708 TRP A N 1
ATOM 5472 C CA . TRP A 1 708 ? 6.454 17.953 -21.032 1.00 92.12 708 TRP A CA 1
ATOM 5473 C C . TRP A 1 708 ? 7.825 17.365 -20.746 1.00 92.12 708 TRP A C 1
ATOM 5475 O O . TRP A 1 708 ? 8.051 16.181 -20.991 1.00 92.12 708 TRP A O 1
ATOM 5485 N N . GLN A 1 709 ? 8.713 18.179 -20.188 1.00 93.31 709 GLN A N 1
ATOM 5486 C CA . GLN A 1 709 ? 10.107 17.839 -19.938 1.00 93.31 709 GLN A CA 1
ATOM 5487 C C . GLN A 1 709 ? 10.468 18.052 -18.469 1.00 93.31 709 GLN A C 1
ATOM 5489 O O . GLN A 1 709 ? 10.098 19.062 -17.865 1.00 93.31 709 GLN A O 1
ATOM 5494 N N . LEU A 1 710 ? 11.194 17.085 -17.908 1.00 93.25 710 LEU A N 1
ATOM 5495 C CA . LEU A 1 710 ? 11.738 17.143 -16.556 1.00 93.25 710 LEU A CA 1
ATOM 5496 C C . LEU A 1 710 ? 13.014 17.995 -16.496 1.00 93.25 710 LEU A C 1
ATOM 5498 O O . LEU A 1 710 ? 14.009 17.673 -17.147 1.00 93.25 710 LEU A O 1
ATOM 5502 N N . ASP A 1 711 ? 13.013 18.986 -15.613 1.00 93.50 711 ASP A N 1
ATOM 5503 C CA . ASP A 1 711 ? 14.210 19.543 -14.992 1.00 93.50 711 ASP A CA 1
ATOM 5504 C C . ASP A 1 711 ? 14.496 18.762 -13.701 1.00 93.50 711 ASP A C 1
ATOM 5506 O O . ASP A 1 711 ? 13.815 18.902 -12.681 1.00 93.50 711 ASP A O 1
ATOM 5510 N N . ALA A 1 712 ? 15.505 17.892 -13.749 1.00 91.12 712 ALA A N 1
ATOM 5511 C CA . ALA A 1 712 ? 15.859 17.042 -12.619 1.00 91.12 712 ALA A CA 1
ATOM 5512 C C . ALA A 1 712 ? 16.495 17.824 -11.458 1.00 91.12 712 ALA A C 1
ATOM 5514 O O . ALA A 1 712 ? 16.340 17.412 -10.309 1.00 91.12 712 ALA A O 1
ATOM 5515 N N . SER A 1 713 ? 17.177 18.941 -11.745 1.00 91.50 713 SER A N 1
ATOM 5516 C CA . SER A 1 713 ? 17.799 19.786 -10.719 1.00 91.50 713 SER A CA 1
ATOM 5517 C C . SER A 1 713 ? 16.765 20.594 -9.944 1.00 91.50 713 SER A C 1
ATOM 5519 O O . SER A 1 713 ? 16.829 20.645 -8.718 1.00 91.50 713 SER A O 1
ATOM 5521 N N . ALA A 1 714 ? 15.767 21.140 -10.643 1.00 91.81 714 ALA A N 1
ATOM 5522 C CA . ALA A 1 714 ? 14.644 21.830 -10.018 1.00 91.81 714 ALA A CA 1
ATOM 5523 C C . ALA A 1 714 ? 13.586 20.861 -9.456 1.00 91.81 714 ALA A C 1
ATOM 5525 O O . ALA A 1 714 ? 12.748 21.266 -8.655 1.00 91.81 714 ALA A O 1
ATOM 5526 N N . ARG A 1 715 ? 13.613 19.580 -9.863 1.00 91.25 715 ARG A N 1
ATOM 5527 C CA . ARG A 1 715 ? 12.539 18.593 -9.625 1.00 91.25 715 ARG A CA 1
ATOM 5528 C C . ARG A 1 715 ? 11.183 19.096 -10.110 1.00 91.25 715 ARG A C 1
ATOM 5530 O O . ARG A 1 715 ? 10.146 18.923 -9.465 1.00 91.25 715 ARG A O 1
ATOM 5537 N N . GLU A 1 716 ? 11.197 19.677 -11.298 1.00 92.19 716 GLU A N 1
ATOM 5538 C CA . GLU A 1 716 ? 10.032 20.279 -11.927 1.00 92.19 716 GLU A CA 1
ATOM 5539 C C . GLU A 1 716 ? 9.821 19.690 -13.313 1.00 92.19 716 GLU A C 1
ATOM 5541 O O . GLU A 1 716 ? 10.768 19.477 -14.063 1.00 92.19 716 GLU A O 1
ATOM 5546 N N . ILE A 1 717 ? 8.569 19.419 -13.669 1.00 91.31 717 ILE A N 1
ATOM 5547 C CA . ILE A 1 717 ? 8.192 19.050 -15.030 1.00 91.31 717 ILE A CA 1
ATOM 5548 C C . ILE A 1 717 ? 7.309 20.148 -15.614 1.00 91.31 717 ILE A C 1
ATOM 5550 O O . ILE A 1 717 ? 6.293 20.529 -15.027 1.00 91.31 717 ILE A O 1
ATOM 5554 N N . SER A 1 718 ? 7.711 20.672 -16.768 1.00 91.94 718 SER A N 1
ATOM 5555 C CA . SER A 1 718 ? 7.035 21.787 -17.431 1.00 91.94 718 SER A CA 1
ATOM 5556 C C . SER A 1 718 ? 6.802 21.487 -18.905 1.00 91.94 718 SER A C 1
ATOM 5558 O O . SER A 1 718 ? 7.482 20.658 -19.514 1.00 91.94 718 SER A O 1
ATOM 5560 N N . ARG A 1 719 ? 5.791 22.133 -19.478 1.00 91.75 719 ARG A N 1
ATOM 5561 C CA . ARG A 1 719 ? 5.417 21.929 -20.872 1.00 91.75 719 ARG A CA 1
ATOM 5562 C C . ARG A 1 719 ? 6.412 22.620 -21.804 1.00 91.75 719 ARG A C 1
ATOM 5564 O O . ARG A 1 719 ? 6.679 23.813 -21.660 1.00 91.75 719 ARG A O 1
ATOM 5571 N N . ILE A 1 720 ? 6.891 21.905 -22.819 1.00 93.25 720 ILE A N 1
ATOM 5572 C CA . ILE A 1 720 ? 7.698 22.494 -23.890 1.00 93.25 720 ILE A CA 1
ATOM 5573 C C . ILE A 1 720 ? 6.799 23.439 -24.696 1.00 93.25 720 ILE A C 1
ATOM 5575 O O . ILE A 1 720 ? 5.749 23.044 -25.210 1.00 93.25 720 ILE A O 1
ATOM 5579 N N . ARG A 1 721 ? 7.199 24.706 -24.827 1.00 91.06 721 ARG A N 1
ATOM 5580 C CA . ARG A 1 721 ? 6.483 25.690 -25.655 1.00 91.06 721 ARG A CA 1
ATOM 5581 C C . ARG A 1 721 ? 6.389 25.200 -27.111 1.00 91.06 721 ARG A C 1
ATOM 5583 O O . ARG A 1 721 ? 7.375 24.694 -27.633 1.00 91.06 721 ARG A O 1
ATOM 5590 N N . LEU A 1 722 ? 5.239 25.415 -27.763 1.00 91.31 722 LEU A N 1
ATOM 5591 C CA . LEU A 1 722 ? 4.932 24.983 -29.145 1.00 91.31 722 LEU A CA 1
ATOM 5592 C C . LEU A 1 722 ? 4.804 23.461 -29.346 1.00 91.31 722 LEU A C 1
ATOM 5594 O O . LEU A 1 722 ? 4.797 22.982 -30.474 1.00 91.31 722 LEU A O 1
ATOM 5598 N N . SER A 1 723 ? 4.660 22.689 -28.268 1.00 93.12 723 SER A N 1
ATOM 5599 C CA . SER A 1 723 ? 4.523 21.230 -28.353 1.00 93.12 723 SER A CA 1
ATOM 5600 C C . SER A 1 723 ? 3.082 20.723 -28.473 1.00 93.12 723 SER A C 1
ATOM 5602 O O . SER A 1 723 ? 2.860 19.525 -28.300 1.00 93.12 723 SER A O 1
ATOM 5604 N N . ASP A 1 724 ? 2.102 21.595 -28.753 1.00 90.50 724 ASP A N 1
ATOM 5605 C CA . ASP A 1 724 ? 0.690 21.221 -28.926 1.00 90.50 724 ASP A CA 1
ATOM 5606 C C . ASP A 1 724 ? 0.541 20.009 -29.847 1.00 90.50 724 ASP A C 1
ATOM 5608 O O . ASP A 1 724 ? 0.922 20.065 -31.014 1.00 90.50 724 ASP A O 1
ATOM 5612 N N . THR A 1 725 ? -0.015 18.908 -29.331 1.00 89.94 725 THR A N 1
ATOM 5613 C CA . THR A 1 725 ? -0.255 17.719 -30.157 1.00 89.94 725 THR A CA 1
ATOM 5614 C C . THR A 1 725 ? -1.299 18.045 -31.230 1.00 89.94 725 THR A C 1
ATOM 5616 O O . THR A 1 725 ? -2.422 18.443 -30.876 1.00 89.94 725 THR A O 1
ATOM 5619 N N . PRO A 1 726 ? -0.989 17.843 -32.523 1.00 89.25 726 PRO A N 1
ATOM 5620 C CA . PRO A 1 726 ? -1.901 18.150 -33.623 1.00 89.25 726 PRO A CA 1
ATOM 5621 C C . PRO A 1 726 ? -2.924 17.032 -33.882 1.00 89.25 726 PRO A C 1
ATOM 5623 O O . PRO A 1 726 ? -3.681 17.103 -34.842 1.00 89.25 726 PRO A O 1
ATOM 5626 N N . PHE A 1 727 ? -2.942 15.994 -33.044 1.00 88.44 727 PHE A N 1
ATOM 5627 C CA . PHE A 1 727 ? -3.764 14.798 -33.198 1.00 88.44 727 PHE A CA 1
ATOM 5628 C C . PHE A 1 727 ? -4.431 14.397 -31.876 1.00 88.44 727 PHE A C 1
ATOM 5630 O O . PHE A 1 727 ? -4.038 14.824 -30.783 1.00 88.44 727 PHE A O 1
ATOM 5637 N N . SER A 1 728 ? -5.428 13.523 -31.988 1.00 85.75 728 SER A N 1
ATOM 5638 C CA . SER A 1 728 ? -5.974 12.760 -30.865 1.00 85.75 728 SER A CA 1
ATOM 5639 C C . SER A 1 728 ? -5.314 11.375 -30.789 1.00 85.75 728 SER A C 1
ATOM 5641 O O . SER A 1 728 ? -4.574 10.970 -31.686 1.00 85.75 728 SER A O 1
ATOM 5643 N N . ALA A 1 729 ? -5.535 10.646 -29.700 1.00 81.88 729 ALA A N 1
ATOM 5644 C CA . ALA A 1 729 ? -5.015 9.295 -29.491 1.00 81.88 729 ALA A CA 1
ATOM 5645 C C . ALA A 1 729 ? -6.090 8.439 -28.814 1.00 81.88 729 ALA A C 1
ATOM 5647 O O . ALA A 1 729 ? -7.074 8.983 -28.324 1.00 81.88 729 ALA A O 1
ATOM 5648 N N . ASN A 1 730 ? -5.931 7.119 -28.779 1.00 77.06 730 ASN A N 1
ATOM 5649 C CA . ASN A 1 730 ? -6.685 6.302 -27.827 1.00 77.06 730 ASN A CA 1
ATOM 5650 C C . ASN A 1 730 ? -5.878 6.157 -26.520 1.00 77.06 730 ASN A C 1
ATOM 5652 O O . ASN A 1 730 ? -4.706 6.528 -26.442 1.00 77.06 730 ASN A O 1
ATOM 5656 N N . ASP A 1 731 ? -6.508 5.615 -25.485 1.00 72.62 731 ASP A N 1
ATOM 5657 C CA . ASP A 1 731 ? -5.894 5.302 -24.188 1.00 72.62 731 ASP A CA 1
ATOM 5658 C C . ASP A 1 731 ? -4.838 4.181 -24.252 1.00 72.62 731 ASP A C 1
ATOM 5660 O O . ASP A 1 731 ? -4.134 3.944 -23.270 1.00 72.62 731 ASP A O 1
ATOM 5664 N N . ARG A 1 732 ? -4.691 3.531 -25.415 1.00 75.44 732 ARG A N 1
ATOM 5665 C CA . ARG A 1 732 ? -3.789 2.403 -25.689 1.00 75.44 732 ARG A CA 1
ATOM 5666 C C . ARG A 1 732 ? -2.574 2.755 -26.554 1.00 75.44 732 ARG A C 1
ATOM 5668 O O . ARG A 1 732 ? -1.789 1.869 -26.894 1.00 75.44 732 ARG A O 1
ATOM 5675 N N . SER A 1 733 ? -2.399 4.028 -26.904 1.00 78.75 733 SER A N 1
ATOM 5676 C CA . SER A 1 733 ? -1.244 4.523 -27.656 1.00 78.75 733 SER A CA 1
ATOM 5677 C C . SER A 1 733 ? -0.060 4.811 -26.734 1.00 78.75 733 SER A C 1
ATOM 5679 O O . SER A 1 733 ? -0.225 5.196 -25.577 1.00 78.75 733 SER A O 1
ATOM 5681 N N . LYS A 1 734 ? 1.156 4.645 -27.260 1.00 85.62 734 LYS A N 1
ATOM 5682 C CA . LYS A 1 734 ? 2.405 4.804 -26.510 1.00 85.62 734 LYS A CA 1
ATOM 5683 C C . LYS A 1 734 ? 3.413 5.612 -27.324 1.00 85.62 734 LYS A C 1
ATOM 5685 O O . LYS A 1 734 ? 3.600 5.354 -28.510 1.00 85.62 734 LYS A O 1
ATOM 5690 N N . ALA A 1 735 ? 4.068 6.567 -26.670 1.00 90.00 735 ALA A N 1
ATOM 5691 C CA . ALA A 1 735 ? 5.202 7.298 -27.223 1.00 90.00 735 ALA A CA 1
ATOM 5692 C C . ALA A 1 735 ? 6.523 6.614 -26.849 1.00 90.00 735 ALA A C 1
ATOM 5694 O O . ALA A 1 735 ? 6.654 6.070 -25.749 1.00 90.00 735 ALA A O 1
ATOM 5695 N N . VAL A 1 736 ? 7.516 6.687 -27.732 1.00 92.38 736 VAL A N 1
ATOM 5696 C CA . VAL A 1 736 ? 8.877 6.187 -27.482 1.00 92.38 736 VAL A CA 1
ATOM 5697 C C . VAL A 1 736 ? 9.907 7.240 -27.884 1.00 92.38 736 VAL A C 1
ATOM 5699 O O . VAL A 1 736 ? 9.637 8.064 -28.756 1.00 92.38 736 VAL A O 1
ATOM 5702 N N . PHE A 1 737 ? 11.072 7.246 -27.243 1.00 92.88 737 PHE A N 1
ATOM 5703 C CA . PHE A 1 737 ? 12.128 8.216 -27.531 1.00 92.88 737 PHE A CA 1
ATOM 5704 C C . PHE A 1 737 ? 13.160 7.663 -28.525 1.00 92.88 737 PHE A C 1
ATOM 5706 O O . PHE A 1 737 ? 13.595 6.521 -28.395 1.00 92.88 737 PHE A O 1
ATOM 5713 N N . ASP A 1 738 ? 13.576 8.482 -29.492 1.00 93.56 738 ASP A N 1
ATOM 5714 C CA . ASP A 1 738 ? 14.713 8.222 -30.384 1.00 93.56 738 ASP A CA 1
ATOM 5715 C C . ASP A 1 738 ? 15.937 8.997 -29.865 1.00 93.56 738 ASP A C 1
ATOM 5717 O O . ASP A 1 738 ? 16.046 10.206 -30.112 1.00 93.56 738 ASP A O 1
ATOM 5721 N N . PRO A 1 739 ? 16.861 8.340 -29.131 1.00 89.38 739 PRO A N 1
ATOM 5722 C CA . PRO A 1 739 ? 18.026 9.011 -28.564 1.00 89.38 739 PRO A CA 1
ATOM 5723 C C . PRO A 1 739 ? 19.035 9.480 -29.614 1.00 89.38 739 PRO A C 1
ATOM 5725 O O . PRO A 1 739 ? 19.776 10.421 -29.343 1.00 89.38 739 PRO A O 1
ATOM 5728 N N . ASN A 1 740 ? 19.050 8.885 -30.811 1.00 89.75 740 ASN A N 1
ATOM 5729 C CA . ASN A 1 740 ? 20.010 9.247 -31.856 1.00 89.75 740 ASN A CA 1
ATOM 5730 C C . ASN A 1 740 ? 19.659 10.583 -32.518 1.00 89.75 740 ASN A C 1
ATOM 5732 O O . ASN A 1 740 ? 20.540 11.265 -33.035 1.00 89.75 740 ASN A O 1
ATOM 5736 N N . ARG A 1 741 ? 18.371 10.950 -32.524 1.00 90.75 741 ARG A N 1
ATOM 5737 C CA . ARG A 1 741 ? 17.866 12.177 -33.165 1.00 90.75 741 ARG A CA 1
ATOM 5738 C C . ARG A 1 741 ? 17.177 13.141 -32.206 1.00 90.75 741 ARG A C 1
ATOM 5740 O O . ARG A 1 741 ? 16.644 14.143 -32.660 1.00 90.75 741 ARG A O 1
ATOM 5747 N N . ASN A 1 742 ? 17.192 12.850 -30.904 1.00 91.94 742 ASN A N 1
ATOM 5748 C CA . ASN A 1 742 ? 16.587 13.685 -29.865 1.00 91.94 742 ASN A CA 1
ATOM 5749 C C . ASN A 1 742 ? 15.115 14.036 -30.168 1.00 91.94 742 ASN A C 1
ATOM 5751 O O . ASN A 1 742 ? 14.707 15.199 -30.175 1.00 91.94 742 ASN A O 1
ATOM 5755 N N . ARG A 1 743 ? 14.303 13.013 -30.456 1.00 93.81 743 ARG A N 1
ATOM 5756 C CA . ARG A 1 743 ? 12.897 13.188 -30.848 1.00 93.81 743 ARG A CA 1
ATOM 5757 C C . ARG A 1 743 ? 11.982 12.158 -30.206 1.00 93.81 743 ARG A C 1
ATOM 5759 O O . ARG A 1 743 ? 12.399 11.051 -29.872 1.00 93.81 743 ARG A O 1
ATOM 5766 N N . ILE A 1 744 ? 10.713 12.517 -30.062 1.00 95.06 744 ILE A N 1
ATOM 5767 C CA . ILE A 1 744 ? 9.657 11.599 -29.623 1.00 95.06 744 ILE A CA 1
ATOM 5768 C C . ILE A 1 744 ? 8.993 11.007 -30.858 1.00 95.06 744 ILE A C 1
ATOM 5770 O O . ILE A 1 744 ? 8.639 11.737 -31.777 1.00 95.06 744 ILE A O 1
ATOM 5774 N N . LEU A 1 745 ? 8.794 9.695 -30.862 1.00 94.62 745 LEU A N 1
ATOM 5775 C CA . LEU A 1 745 ? 8.086 8.948 -31.891 1.00 94.62 745 LEU A CA 1
ATOM 5776 C C . LEU A 1 745 ? 6.712 8.528 -31.360 1.00 94.62 745 LEU A C 1
ATOM 5778 O O . LEU A 1 745 ? 6.597 8.037 -30.233 1.00 94.62 745 LEU A O 1
ATOM 5782 N N . PHE A 1 746 ? 5.672 8.693 -32.176 1.00 93.12 746 PHE A N 1
ATOM 5783 C CA . PHE A 1 746 ? 4.302 8.371 -31.794 1.00 93.12 746 PHE A CA 1
ATOM 5784 C C . PHE A 1 746 ? 3.549 7.665 -32.920 1.00 93.12 746 PHE A C 1
ATOM 5786 O O . PHE A 1 746 ? 3.126 8.288 -33.895 1.00 93.12 746 PHE A O 1
ATOM 5793 N N . TYR A 1 747 ? 3.364 6.355 -32.759 1.00 91.56 747 TYR A N 1
ATOM 5794 C CA . TYR A 1 747 ? 2.492 5.543 -33.602 1.00 91.56 747 TYR A CA 1
ATOM 5795 C C . TYR A 1 747 ? 1.151 5.323 -32.894 1.00 91.56 747 TYR A C 1
ATOM 5797 O O . TYR A 1 747 ? 1.115 4.945 -31.722 1.00 91.56 747 TYR A O 1
ATOM 5805 N N . GLY A 1 748 ? 0.047 5.551 -33.603 1.00 88.38 748 GLY A N 1
ATOM 5806 C CA . GLY A 1 748 ? -1.303 5.454 -33.042 1.00 88.38 748 GLY A CA 1
ATOM 5807 C C . GLY A 1 748 ? -2.011 6.797 -32.863 1.00 88.38 748 GLY A C 1
ATOM 5808 O O . GLY A 1 748 ? -2.922 6.908 -32.038 1.00 88.38 748 GLY A O 1
ATOM 5809 N N . ALA A 1 749 ? -1.589 7.821 -33.611 1.00 89.12 749 ALA A N 1
ATOM 5810 C CA . ALA A 1 749 ? -2.322 9.077 -33.729 1.00 89.12 749 ALA A CA 1
ATOM 5811 C C . ALA A 1 749 ? -3.623 8.890 -34.521 1.00 89.12 749 ALA A C 1
ATOM 5813 O O . ALA A 1 749 ? -3.731 8.015 -35.386 1.00 89.12 749 ALA A O 1
ATOM 5814 N N . ARG A 1 750 ? -4.607 9.732 -34.202 1.00 86.75 750 ARG A N 1
ATOM 5815 C CA . ARG A 1 750 ? -5.907 9.816 -34.862 1.00 86.75 750 ARG A CA 1
ATOM 5816 C C . ARG A 1 750 ? -6.176 11.248 -35.294 1.00 86.75 750 ARG A C 1
ATOM 5818 O O . ARG A 1 750 ? -6.008 12.188 -34.509 1.00 86.75 750 ARG A O 1
ATOM 5825 N N . ASP A 1 751 ? -6.680 11.391 -36.507 1.00 76.94 751 ASP A N 1
ATOM 5826 C CA . ASP A 1 751 ? -7.250 12.643 -36.973 1.00 76.94 751 ASP A CA 1
ATOM 5827 C C . ASP A 1 751 ? -8.607 12.860 -36.284 1.00 76.94 751 ASP A C 1
ATOM 5829 O O . ASP A 1 751 ? -9.540 12.062 -36.434 1.00 76.94 751 ASP A O 1
ATOM 5833 N N . GLU A 1 752 ? -8.686 13.924 -35.484 1.00 65.75 752 GLU A N 1
ATOM 5834 C CA . GLU A 1 752 ? -9.867 14.291 -34.699 1.00 65.75 752 GLU A CA 1
ATOM 5835 C C . GLU A 1 752 ? -11.069 14.616 -35.601 1.00 65.75 752 GLU A C 1
ATOM 5837 O O . GLU A 1 752 ? -12.204 14.290 -35.254 1.00 65.75 752 GLU A O 1
ATOM 5842 N N . GLN A 1 753 ? -10.825 15.179 -36.790 1.00 63.59 753 GLN A N 1
ATOM 5843 C CA . GLN A 1 753 ? -11.876 15.577 -37.730 1.00 63.59 753 GLN A CA 1
ATOM 5844 C C . GLN A 1 753 ? -12.415 14.375 -38.517 1.00 63.59 753 GLN A C 1
ATOM 5846 O O . GLN A 1 753 ? -13.606 14.315 -38.819 1.00 63.59 753 GLN A O 1
ATOM 5851 N N . ALA A 1 754 ? -11.558 13.387 -38.799 1.00 60.81 754 ALA A N 1
ATOM 5852 C CA . ALA A 1 754 ? -11.891 12.245 -39.653 1.00 60.81 754 ALA A CA 1
ATOM 5853 C C . ALA A 1 754 ? -12.252 10.950 -38.895 1.00 60.81 754 ALA A C 1
ATOM 5855 O O . ALA A 1 754 ? -12.541 9.938 -39.532 1.00 60.81 754 ALA A O 1
ATOM 5856 N N . LYS A 1 755 ? -12.211 10.937 -37.550 1.00 69.50 755 LYS A N 1
ATOM 5857 C CA . LYS A 1 755 ? -12.385 9.725 -36.711 1.00 69.50 755 LYS A CA 1
ATOM 5858 C C . LYS A 1 755 ? -11.494 8.547 -37.149 1.00 69.50 755 LYS A C 1
ATOM 5860 O O . LYS A 1 755 ? -11.874 7.388 -36.973 1.00 69.50 755 LYS A O 1
ATOM 5865 N N . SER A 1 756 ? -10.306 8.836 -37.683 1.00 77.56 756 SER A N 1
ATOM 5866 C CA . SER A 1 756 ? -9.431 7.837 -38.309 1.00 77.56 756 SER A CA 1
ATOM 5867 C C . SER A 1 756 ? -9.025 6.709 -37.339 1.00 77.56 756 SER A C 1
ATOM 5869 O O . SER A 1 756 ? -9.044 6.910 -36.113 1.00 77.56 756 SER A O 1
ATOM 5871 N N . PRO A 1 757 ? -8.626 5.525 -37.847 1.00 83.44 757 PRO A N 1
ATOM 5872 C CA . PRO A 1 757 ? -7.997 4.495 -37.022 1.00 83.44 757 PRO A CA 1
ATOM 5873 C C . PRO A 1 757 ? -6.735 5.027 -36.324 1.00 83.44 757 PRO A C 1
ATOM 5875 O O . PRO A 1 757 ? -6.082 5.956 -36.802 1.00 83.44 757 PRO A O 1
ATOM 5878 N N . ALA A 1 758 ? -6.402 4.440 -35.171 1.00 86.19 758 ALA A N 1
ATOM 5879 C CA . ALA A 1 758 ? -5.207 4.772 -34.392 1.00 86.19 758 ALA A CA 1
ATOM 5880 C C . ALA A 1 758 ? -3.968 4.075 -34.977 1.00 86.19 758 ALA A C 1
ATOM 5882 O O . ALA A 1 758 ? -3.423 3.152 -34.373 1.00 86.19 758 ALA A O 1
ATOM 5883 N N . ASN A 1 759 ? -3.549 4.490 -36.172 1.00 88.44 759 ASN A N 1
ATOM 5884 C CA . ASN A 1 759 ? -2.425 3.898 -36.911 1.00 88.44 759 ASN A CA 1
ATOM 5885 C C . ASN A 1 759 ? -1.556 4.937 -37.648 1.00 88.44 759 ASN A C 1
ATOM 5887 O O . ASN A 1 759 ? -0.686 4.570 -38.436 1.00 88.44 759 ASN A O 1
ATOM 5891 N N . GLN A 1 760 ? -1.766 6.236 -37.402 1.00 90.31 760 GLN A N 1
ATOM 5892 C CA . GLN A 1 760 ? -0.930 7.293 -37.975 1.00 90.31 760 GLN A CA 1
ATOM 5893 C C . GLN A 1 760 ? 0.371 7.465 -37.180 1.00 90.31 760 GLN A C 1
ATOM 5895 O O . GLN A 1 760 ? 0.398 7.228 -35.966 1.00 90.31 760 GLN A O 1
ATOM 5900 N N . PHE A 1 761 ? 1.424 7.921 -37.864 1.00 92.69 761 PHE A N 1
ATOM 5901 C CA . PHE A 1 761 ? 2.761 8.096 -37.302 1.00 92.69 761 PHE A CA 1
ATOM 5902 C C . PHE A 1 761 ? 3.225 9.553 -37.343 1.00 92.69 761 PHE A C 1
ATOM 5904 O O . PHE A 1 761 ? 3.180 10.219 -38.380 1.00 92.69 761 PHE A O 1
ATOM 5911 N N . PHE A 1 762 ? 3.679 10.035 -36.189 1.00 94.25 762 PHE A N 1
ATOM 5912 C CA . PHE A 1 762 ? 4.217 11.374 -36.002 1.00 94.25 762 PHE A CA 1
ATOM 5913 C C . PHE A 1 762 ? 5.539 11.321 -35.233 1.00 94.25 762 PHE A C 1
ATOM 5915 O O . PHE A 1 762 ? 5.738 10.442 -34.392 1.00 94.25 762 PHE A O 1
ATOM 5922 N N . SER A 1 763 ? 6.406 12.307 -35.461 1.00 95.38 763 SER A N 1
ATOM 5923 C CA . SER A 1 763 ? 7.519 12.617 -34.560 1.00 95.38 763 SER A CA 1
ATOM 5924 C C . SER A 1 763 ? 7.435 14.047 -34.034 1.00 95.38 763 SER A C 1
ATOM 5926 O O . SER A 1 763 ? 6.962 14.941 -34.734 1.00 95.38 763 SER A O 1
ATOM 5928 N N . PHE A 1 764 ? 7.887 14.270 -32.801 1.00 96.56 764 PHE A N 1
ATOM 5929 C CA . PHE A 1 764 ? 8.144 15.604 -32.264 1.00 96.56 764 PHE A CA 1
ATOM 5930 C C . PHE A 1 764 ? 9.642 15.800 -32.111 1.00 96.56 764 PHE A C 1
ATOM 5932 O O . PHE A 1 764 ? 10.286 15.121 -31.309 1.00 96.56 764 PHE A O 1
ATOM 5939 N N . GLU A 1 765 ? 10.179 16.735 -32.880 1.00 95.94 765 GLU A N 1
ATOM 5940 C CA . GLU A 1 765 ? 11.591 17.087 -32.841 1.00 95.94 765 GLU A CA 1
ATOM 5941 C C . GLU A 1 765 ? 11.815 18.067 -31.676 1.00 95.94 765 GLU A C 1
ATOM 5943 O O . GLU A 1 765 ? 11.266 19.176 -31.688 1.00 95.94 765 GLU A O 1
ATOM 5948 N N . ILE A 1 766 ? 12.560 17.647 -30.642 1.00 93.62 766 ILE A N 1
ATOM 5949 C CA . ILE A 1 766 ? 12.661 18.380 -29.364 1.00 93.62 766 ILE A CA 1
ATOM 5950 C C . ILE A 1 766 ? 13.307 19.752 -29.568 1.00 93.62 766 ILE A C 1
ATOM 5952 O O . ILE A 1 766 ? 12.797 20.759 -29.069 1.00 93.62 766 ILE A O 1
ATOM 5956 N N . ASP A 1 767 ? 14.391 19.803 -30.340 1.00 93.12 767 ASP A N 1
ATOM 5957 C CA . ASP A 1 767 ? 15.180 21.022 -30.527 1.00 93.12 767 ASP A CA 1
ATOM 5958 C C . ASP A 1 767 ? 14.449 22.039 -31.415 1.00 93.12 767 ASP A C 1
ATOM 5960 O O . ASP A 1 767 ? 14.411 23.236 -31.123 1.00 93.12 767 ASP A O 1
ATOM 5964 N N . GLN A 1 768 ? 13.797 21.556 -32.474 1.00 95.81 768 GLN A N 1
ATOM 5965 C CA . GLN A 1 768 ? 13.049 22.367 -33.437 1.00 95.81 768 GLN A CA 1
ATOM 5966 C C . GLN A 1 768 ? 11.634 22.704 -32.949 1.00 95.81 768 GLN A C 1
ATOM 5968 O O . GLN A 1 768 ? 10.976 23.554 -33.548 1.00 95.81 768 GLN A O 1
ATOM 5973 N N . LYS A 1 769 ? 11.159 22.046 -31.882 1.00 95.50 769 LYS A N 1
ATOM 5974 C CA . LYS A 1 769 ? 9.839 22.242 -31.263 1.00 95.50 769 LYS A CA 1
ATOM 5975 C C . LYS A 1 769 ? 8.696 22.152 -32.273 1.00 95.50 769 LYS A C 1
ATOM 5977 O O . LYS A 1 769 ? 7.809 23.006 -32.302 1.00 95.50 769 LYS A O 1
ATOM 5982 N N . ARG A 1 770 ? 8.727 21.121 -33.123 1.00 95.56 770 ARG A N 1
ATOM 5983 C CA . ARG A 1 770 ? 7.717 20.907 -34.169 1.00 95.56 770 ARG A CA 1
ATOM 5984 C C . ARG A 1 770 ? 7.330 19.444 -34.315 1.00 95.56 770 ARG A C 1
ATOM 5986 O O . ARG A 1 770 ? 8.161 18.549 -34.175 1.00 95.56 770 ARG A O 1
ATOM 5993 N N . TRP A 1 771 ? 6.069 19.233 -34.669 1.00 95.06 771 TRP A N 1
ATOM 5994 C CA . TRP A 1 771 ? 5.539 17.934 -35.059 1.00 95.06 771 TRP A CA 1
ATOM 5995 C C . TRP A 1 771 ? 5.737 17.691 -36.558 1.00 95.06 771 TRP A C 1
ATOM 5997 O O . TRP A 1 771 ? 5.495 18.581 -37.372 1.00 95.06 771 TRP A O 1
ATOM 6007 N N . ILE A 1 772 ? 6.139 16.475 -36.917 1.00 95.50 772 ILE A N 1
ATOM 6008 C CA . ILE A 1 772 ? 6.248 15.985 -38.291 1.00 95.50 772 ILE A CA 1
ATOM 6009 C C . ILE A 1 772 ? 5.279 14.816 -38.440 1.00 95.50 772 ILE A C 1
ATOM 6011 O O . ILE A 1 772 ? 5.333 13.863 -37.663 1.00 95.50 772 ILE A O 1
ATOM 6015 N N . ARG A 1 773 ? 4.385 14.896 -39.428 1.00 94.12 773 ARG A N 1
ATOM 6016 C CA . ARG A 1 773 ? 3.546 13.771 -39.851 1.00 94.12 773 ARG A CA 1
ATOM 6017 C C . ARG A 1 773 ? 4.301 12.983 -40.912 1.00 94.12 773 ARG A C 1
ATOM 6019 O O . ARG A 1 773 ? 4.691 13.559 -41.924 1.00 94.12 773 ARG A O 1
ATOM 6026 N N . HIS A 1 774 ? 4.458 11.686 -40.694 1.00 93.81 774 HIS A N 1
ATOM 6027 C CA . HIS A 1 774 ? 5.137 10.798 -41.635 1.00 93.81 774 HIS A CA 1
ATOM 6028 C C . HIS A 1 774 ? 4.122 10.101 -42.539 1.00 93.81 774 HIS A C 1
ATOM 6030 O O . HIS A 1 774 ? 3.003 9.794 -42.115 1.00 93.81 774 HIS A O 1
ATOM 6036 N N . THR A 1 775 ? 4.512 9.856 -43.789 1.00 91.88 775 THR A N 1
ATOM 6037 C CA . THR A 1 775 ? 3.703 9.093 -44.748 1.00 91.88 775 THR A CA 1
ATOM 6038 C C . THR A 1 775 ? 4.282 7.694 -44.846 1.00 91.88 775 THR A C 1
ATOM 6040 O O . THR A 1 775 ? 5.370 7.518 -45.377 1.00 91.88 775 THR A O 1
ATOM 6043 N N . ILE A 1 776 ? 3.563 6.710 -44.310 1.00 90.69 776 ILE A N 1
ATOM 6044 C CA . ILE A 1 776 ? 4.032 5.325 -44.261 1.00 90.69 776 ILE A CA 1
ATOM 6045 C C . ILE A 1 776 ? 3.649 4.588 -45.545 1.00 90.69 776 ILE A C 1
ATOM 6047 O O . ILE A 1 776 ? 2.489 4.627 -45.958 1.00 90.69 776 ILE A O 1
ATOM 6051 N N . THR A 1 777 ? 4.603 3.848 -46.110 1.00 92.06 777 THR A N 1
ATOM 6052 C CA . THR A 1 777 ? 4.355 2.884 -47.192 1.00 92.06 777 THR A CA 1
ATOM 6053 C C . THR A 1 777 ? 4.221 1.474 -46.615 1.00 92.06 777 THR A C 1
ATOM 6055 O O . THR A 1 777 ? 5.068 1.043 -45.833 1.00 92.06 777 THR A O 1
ATOM 6058 N N . LEU A 1 778 ? 3.157 0.753 -46.979 1.00 90.06 778 LEU A N 1
ATOM 6059 C CA . LEU A 1 778 ? 2.891 -0.605 -46.491 1.00 90.06 778 LEU A CA 1
ATOM 6060 C C . LEU A 1 778 ? 3.533 -1.669 -47.375 1.00 90.06 778 LEU A C 1
ATOM 6062 O O . LEU A 1 778 ? 3.474 -1.586 -48.602 1.00 90.06 778 LEU A O 1
ATOM 6066 N N . GLU A 1 779 ? 4.060 -2.711 -46.738 1.00 85.81 779 GLU A N 1
ATOM 6067 C CA . GLU A 1 779 ? 4.545 -3.902 -47.422 1.00 85.81 779 GLU A CA 1
ATOM 6068 C C . GLU A 1 779 ? 3.967 -5.195 -46.820 1.00 85.81 779 GLU A C 1
ATOM 6070 O O . GLU A 1 779 ? 4.249 -5.510 -45.655 1.00 85.81 779 GLU A O 1
ATOM 6075 N N . PRO A 1 780 ? 3.194 -5.973 -47.613 1.00 81.31 780 PRO A N 1
ATOM 6076 C CA . PRO A 1 780 ? 2.795 -5.710 -49.006 1.00 81.31 780 PRO A CA 1
ATOM 6077 C C . PRO A 1 780 ? 1.722 -4.595 -49.136 1.00 81.31 780 PRO A C 1
ATOM 6079 O O . PRO A 1 780 ? 0.916 -4.428 -48.219 1.00 81.31 780 PRO A O 1
ATOM 6082 N N . PRO A 1 781 ? 1.636 -3.867 -50.273 1.00 79.25 781 PRO A N 1
ATOM 6083 C CA . PRO A 1 781 ? 0.770 -2.681 -50.416 1.00 79.25 781 PRO A CA 1
ATOM 6084 C C . PRO A 1 781 ? -0.736 -2.910 -50.211 1.00 79.25 781 PRO A C 1
ATOM 6086 O O . PRO A 1 781 ? -1.463 -1.968 -49.920 1.00 79.25 781 PRO A O 1
ATOM 6089 N N . ALA A 1 782 ? -1.213 -4.150 -50.362 1.00 72.12 782 ALA A N 1
ATOM 6090 C CA . ALA A 1 782 ? -2.619 -4.526 -50.186 1.00 72.12 782 ALA A CA 1
ATOM 6091 C C . ALA A 1 782 ? -3.002 -4.866 -48.729 1.00 72.12 782 ALA A C 1
ATOM 6093 O O . ALA A 1 782 ? -4.086 -5.395 -48.490 1.00 72.12 782 ALA A O 1
ATOM 6094 N N . THR A 1 783 ? -2.118 -4.619 -47.758 1.00 78.44 783 THR A N 1
ATOM 6095 C CA . THR A 1 783 ? -2.409 -4.831 -46.332 1.00 78.44 783 THR A CA 1
ATOM 6096 C C . THR A 1 783 ? -2.973 -3.578 -45.676 1.00 78.44 783 THR A C 1
ATOM 6098 O O . THR A 1 783 ? -2.778 -2.468 -46.159 1.00 78.44 783 THR A O 1
ATOM 6101 N N . GLU A 1 784 ? -3.676 -3.747 -44.557 1.00 81.94 784 GLU A N 1
ATOM 6102 C CA . GLU A 1 784 ? -4.086 -2.631 -43.705 1.00 81.94 784 GLU A CA 1
ATOM 6103 C C . GLU A 1 784 ? -3.033 -2.373 -42.625 1.00 81.94 784 GLU A C 1
ATOM 6105 O O . GLU A 1 784 ? -2.520 -3.305 -42.000 1.00 81.94 784 GLU A O 1
ATOM 6110 N N . ALA A 1 785 ? -2.731 -1.098 -42.371 1.00 83.50 785 ALA A N 1
ATOM 6111 C CA . ALA A 1 785 ? -1.812 -0.725 -41.304 1.00 83.50 785 ALA A CA 1
ATOM 6112 C C . ALA A 1 785 ? -2.397 -1.099 -39.925 1.00 83.50 785 ALA A C 1
ATOM 6114 O O . ALA A 1 785 ? -3.554 -0.757 -39.646 1.00 83.50 785 ALA A O 1
ATOM 6115 N N . PRO A 1 786 ? -1.612 -1.730 -39.033 1.00 87.81 786 PRO A N 1
ATOM 6116 C CA . PRO A 1 786 ? -2.089 -2.210 -37.742 1.00 87.81 786 PRO A CA 1
ATOM 6117 C C . PRO A 1 786 ? -2.607 -1.079 -36.846 1.00 87.81 786 PRO A C 1
ATOM 6119 O O . PRO A 1 786 ? -1.934 -0.082 -36.610 1.00 87.81 786 PRO A O 1
ATOM 6122 N N . VAL A 1 787 ? -3.795 -1.254 -36.269 1.00 86.00 787 VAL A N 1
ATOM 6123 C CA . VAL A 1 787 ? -4.322 -0.314 -35.270 1.00 86.00 787 VAL A CA 1
ATOM 6124 C C . VAL A 1 787 ? -3.650 -0.561 -33.920 1.00 86.00 787 VAL A C 1
ATOM 6126 O O . VAL A 1 787 ? -3.607 -1.691 -33.439 1.00 86.00 787 VAL A O 1
ATOM 6129 N N . SER A 1 788 ? -3.158 0.500 -33.280 1.00 81.75 788 SER A N 1
ATOM 6130 C CA . SER A 1 788 ? -2.572 0.431 -31.939 1.00 81.75 788 SER A CA 1
ATOM 6131 C C . SER A 1 788 ? -3.651 0.192 -30.873 1.00 81.75 788 SER A C 1
ATOM 6133 O O . SER A 1 788 ? -4.496 1.059 -30.638 1.00 81.75 788 SER A O 1
ATOM 6135 N N . MET A 1 789 ? -3.630 -0.981 -30.227 1.00 76.31 789 MET A N 1
ATOM 6136 C CA . MET A 1 789 ? -4.643 -1.439 -29.260 1.00 76.31 789 MET A CA 1
ATOM 6137 C C . MET A 1 789 ? -4.068 -2.041 -27.960 1.00 76.31 789 MET A C 1
ATOM 6139 O O . MET A 1 789 ? -4.862 -2.509 -27.139 1.00 76.31 789 MET A O 1
ATOM 6143 N N . ALA A 1 790 ? -2.745 -2.043 -27.729 1.00 71.19 790 ALA A N 1
ATOM 6144 C CA . ALA A 1 790 ? -2.141 -2.551 -26.478 1.00 71.19 790 ALA A CA 1
ATOM 6145 C C . ALA A 1 790 ? -0.759 -1.962 -26.121 1.00 71.19 790 ALA A C 1
ATOM 6147 O O . ALA A 1 790 ? 0.098 -2.667 -25.582 1.00 71.19 790 ALA A O 1
ATOM 6148 N N . TRP A 1 791 ? -0.514 -0.685 -26.430 1.00 80.81 791 TRP A N 1
ATOM 6149 C CA . TRP A 1 791 ? 0.741 0.019 -26.123 1.00 80.81 791 TRP A CA 1
ATOM 6150 C C . TRP A 1 791 ? 2.029 -0.684 -26.596 1.00 80.81 791 TRP A C 1
ATOM 6152 O O . TRP A 1 791 ? 3.120 -0.474 -26.056 1.00 80.81 791 TRP A O 1
ATOM 6162 N N . GLY A 1 792 ? 1.914 -1.556 -27.594 1.00 86.62 792 GLY A N 1
ATOM 6163 C CA . GLY A 1 792 ? 2.970 -2.460 -28.027 1.00 86.62 792 GLY A CA 1
ATOM 6164 C C . GLY A 1 792 ? 3.971 -1.804 -28.966 1.00 86.62 792 GLY A C 1
ATOM 6165 O O . GLY A 1 792 ? 4.230 -2.340 -30.030 1.00 86.62 792 GLY A O 1
ATOM 6166 N N . VAL A 1 793 ? 4.521 -0.645 -28.608 1.00 90.38 793 VAL A N 1
ATOM 6167 C CA . VAL A 1 793 ? 5.490 0.080 -29.442 1.00 90.38 793 VAL A CA 1
ATOM 6168 C C . VAL A 1 793 ? 6.834 0.184 -28.718 1.00 90.38 793 VAL A C 1
ATOM 6170 O O . VAL A 1 793 ? 6.883 0.608 -27.560 1.00 90.38 793 VAL A O 1
ATOM 6173 N N . ALA A 1 794 ? 7.924 -0.186 -29.395 1.00 93.12 794 ALA A N 1
ATOM 6174 C CA . ALA A 1 794 ? 9.293 -0.032 -28.897 1.00 93.12 794 ALA A CA 1
ATOM 6175 C C . ALA A 1 794 ? 10.263 0.342 -30.021 1.00 93.12 794 ALA A C 1
ATOM 6177 O O . ALA A 1 794 ? 10.159 -0.165 -31.137 1.00 93.12 794 ALA A O 1
ATOM 6178 N N . PHE A 1 795 ? 11.219 1.216 -29.709 1.00 94.00 795 PHE A N 1
ATOM 6179 C CA . PHE A 1 795 ? 12.235 1.680 -30.649 1.00 94.00 795 PHE A CA 1
ATOM 6180 C C . PHE A 1 795 ? 13.574 0.983 -30.407 1.00 94.00 795 PHE A C 1
ATOM 6182 O O . PHE A 1 795 ? 14.007 0.846 -29.262 1.00 94.00 795 PHE A O 1
ATOM 6189 N N . ARG A 1 796 ? 14.231 0.576 -31.498 1.00 93.25 796 ARG A N 1
ATOM 6190 C CA . ARG A 1 796 ? 15.591 0.035 -31.501 1.00 93.25 796 ARG A CA 1
ATOM 6191 C C . ARG A 1 796 ? 16.537 0.993 -32.239 1.00 93.25 796 ARG A C 1
ATOM 6193 O O . ARG A 1 796 ? 16.486 1.046 -33.474 1.00 93.25 796 ARG A O 1
ATOM 6200 N N . PRO A 1 797 ? 17.401 1.733 -31.518 1.00 90.06 797 PRO A N 1
ATOM 6201 C CA . PRO A 1 797 ? 18.258 2.761 -32.110 1.00 90.06 797 PRO A CA 1
ATOM 6202 C C . PRO A 1 797 ? 19.254 2.240 -33.151 1.00 90.06 797 PRO A C 1
ATOM 6204 O O . PRO A 1 797 ? 19.517 2.931 -34.132 1.00 90.06 797 PRO A O 1
ATOM 6207 N N . GLU A 1 798 ? 19.788 1.030 -32.970 1.00 89.50 798 GLU A N 1
ATOM 6208 C CA . GLU A 1 798 ? 20.917 0.505 -33.754 1.00 89.50 798 GLU A CA 1
ATOM 6209 C C . GLU A 1 798 ? 20.578 0.302 -35.236 1.00 89.50 798 GLU A C 1
ATOM 6211 O O . GLU A 1 798 ? 21.441 0.462 -36.094 1.00 89.50 798 GLU A O 1
ATOM 6216 N N . ASN A 1 799 ? 19.319 -0.022 -35.544 1.00 89.81 799 ASN A N 1
ATOM 6217 C CA . ASN A 1 799 ? 18.841 -0.183 -36.921 1.00 89.81 799 ASN A CA 1
ATOM 6218 C C . ASN A 1 799 ? 17.749 0.814 -37.302 1.00 89.81 799 ASN A C 1
ATOM 6220 O O . ASN A 1 799 ? 17.217 0.719 -38.400 1.00 89.81 799 ASN A O 1
ATOM 6224 N N . ASN A 1 800 ? 17.436 1.779 -36.431 1.00 92.25 800 ASN A N 1
ATOM 6225 C CA . ASN A 1 800 ? 16.412 2.790 -36.686 1.00 92.25 800 ASN A CA 1
ATOM 6226 C C . ASN A 1 800 ? 15.017 2.189 -36.963 1.00 92.25 800 ASN A C 1
ATOM 6228 O O . ASN A 1 800 ? 14.278 2.676 -37.818 1.00 92.25 800 ASN A O 1
ATOM 6232 N N . VAL A 1 801 ? 14.665 1.124 -36.233 1.00 93.44 801 VAL A N 1
ATOM 6233 C CA . VAL A 1 801 ? 13.416 0.375 -36.430 1.00 93.44 801 VAL A CA 1
ATOM 6234 C C . VAL A 1 801 ? 12.484 0.562 -35.241 1.00 93.44 801 VAL A C 1
ATOM 6236 O O . VAL A 1 801 ? 12.888 0.447 -34.079 1.00 93.44 801 VAL A O 1
ATOM 6239 N N . LEU A 1 802 ? 11.212 0.804 -35.544 1.00 94.12 802 LEU A N 1
ATOM 6240 C CA . LEU A 1 802 ? 10.118 0.794 -34.586 1.00 94.12 802 LEU A CA 1
ATOM 6241 C C . LEU A 1 802 ? 9.355 -0.530 -34.704 1.00 94.12 802 LEU A C 1
ATOM 6243 O O . LEU A 1 802 ? 8.793 -0.843 -35.753 1.00 94.12 802 LEU A O 1
ATOM 6247 N N . MET A 1 803 ? 9.322 -1.304 -33.623 1.00 93.94 803 MET A N 1
ATOM 6248 C CA . MET A 1 803 ? 8.534 -2.531 -33.549 1.00 93.94 803 MET A CA 1
ATOM 6249 C C . MET A 1 803 ? 7.146 -2.237 -33.001 1.00 93.94 803 MET A C 1
ATOM 6251 O O . MET A 1 803 ? 7.012 -1.548 -31.986 1.00 93.94 803 MET A O 1
ATOM 6255 N N . ILE A 1 804 ? 6.132 -2.785 -33.667 1.00 92.00 804 ILE A N 1
ATOM 6256 C CA . ILE A 1 804 ? 4.725 -2.579 -33.340 1.00 92.00 804 ILE A CA 1
ATOM 6257 C C . ILE A 1 804 ? 4.047 -3.942 -33.144 1.00 92.00 804 ILE A C 1
ATOM 6259 O O . ILE A 1 804 ? 4.016 -4.791 -34.036 1.00 92.00 804 ILE A O 1
ATOM 6263 N N . LEU A 1 805 ? 3.478 -4.124 -31.956 1.00 89.31 805 LEU A N 1
ATOM 6264 C CA . LEU A 1 805 ? 2.558 -5.185 -31.572 1.00 89.31 805 LEU A CA 1
ATOM 6265 C C . LEU A 1 805 ? 1.171 -4.552 -31.370 1.00 89.31 805 LEU A C 1
ATOM 6267 O O . LEU A 1 805 ? 0.961 -3.860 -30.369 1.00 89.31 805 LEU A O 1
ATOM 6271 N N . PRO A 1 806 ? 0.222 -4.755 -32.301 1.00 79.19 806 PRO A N 1
ATOM 6272 C CA . PRO A 1 806 ? -1.060 -4.060 -32.259 1.00 79.19 806 PRO A CA 1
ATOM 6273 C C . PRO A 1 806 ? -1.916 -4.403 -31.025 1.00 79.19 806 PRO A C 1
ATOM 6275 O O . PRO A 1 806 ? -2.677 -3.553 -30.586 1.00 79.19 806 PRO A O 1
ATOM 6278 N N . GLY A 1 807 ? -1.740 -5.571 -30.395 1.00 73.56 807 GLY A N 1
ATOM 6279 C CA . GLY A 1 807 ? -2.486 -6.033 -29.217 1.00 73.56 807 GLY A CA 1
ATOM 6280 C C . GLY A 1 807 ? -3.699 -6.926 -29.504 1.00 73.56 807 GLY A C 1
ATOM 6281 O O . GLY A 1 807 ? -4.654 -6.482 -30.130 1.00 73.56 807 GLY A O 1
ATOM 6282 N N . GLY A 1 808 ? -3.707 -8.165 -28.994 1.00 65.38 808 GLY A N 1
ATOM 6283 C CA . GLY A 1 808 ? -4.781 -9.165 -29.149 1.00 65.38 808 GLY A CA 1
ATOM 6284 C C . GLY A 1 808 ? -4.226 -10.599 -29.190 1.00 65.38 808 GLY A C 1
ATOM 6285 O O . GLY A 1 808 ? -3.008 -10.784 -29.183 1.00 65.38 808 GLY A O 1
ATOM 6286 N N . GLN A 1 809 ? -5.079 -11.631 -29.235 1.00 59.00 809 GLN A N 1
ATOM 6287 C CA . GLN A 1 809 ? -4.604 -13.016 -29.394 1.00 59.00 809 GLN A CA 1
ATOM 6288 C C . GLN A 1 809 ? -4.152 -13.280 -30.844 1.00 59.00 809 GLN A C 1
ATOM 6290 O O . GLN A 1 809 ? -4.912 -13.036 -31.777 1.00 59.00 809 GLN A O 1
ATOM 6295 N N . LYS A 1 810 ? -2.933 -13.817 -31.028 1.00 62.22 810 LYS A N 1
ATOM 6296 C CA . LYS A 1 810 ? -2.366 -14.259 -32.326 1.00 62.22 810 LYS A CA 1
ATOM 6297 C C . LYS A 1 810 ? -2.245 -13.164 -33.404 1.00 62.22 810 LYS A C 1
ATOM 6299 O O . LYS A 1 810 ? -2.608 -13.379 -34.557 1.00 62.22 810 LYS A O 1
ATOM 6304 N N . GLN A 1 811 ? -1.719 -11.995 -33.048 1.00 74.44 811 GLN A N 1
ATOM 6305 C CA . GLN A 1 811 ? -1.473 -10.916 -34.014 1.00 74.44 811 GLN A CA 1
ATOM 6306 C C . GLN A 1 811 ? -0.102 -10.996 -34.671 1.00 74.44 811 GLN A C 1
ATOM 6308 O O . GLN A 1 811 ? 0.757 -11.719 -34.189 1.00 74.44 811 GLN A O 1
ATOM 6313 N N . ALA A 1 812 ? 0.103 -10.257 -35.760 1.00 86.25 812 ALA A N 1
ATOM 6314 C CA . ALA A 1 812 ? 1.401 -10.134 -36.412 1.00 86.25 812 ALA A CA 1
ATOM 6315 C C . ALA A 1 812 ? 2.307 -9.111 -35.707 1.00 86.25 812 ALA A C 1
ATOM 6317 O O . ALA A 1 812 ? 1.836 -8.115 -35.157 1.00 86.25 812 ALA A O 1
ATOM 6318 N N . THR A 1 813 ? 3.612 -9.358 -35.767 1.00 90.81 813 THR A N 1
ATOM 6319 C CA . THR A 1 813 ? 4.657 -8.379 -35.468 1.00 90.81 813 THR A CA 1
ATOM 6320 C C . THR A 1 813 ? 4.865 -7.503 -36.695 1.00 90.81 813 THR A C 1
ATOM 6322 O O . THR A 1 813 ? 5.007 -8.022 -37.803 1.00 90.81 813 THR A O 1
ATOM 6325 N N . TRP A 1 814 ? 4.923 -6.191 -36.494 1.00 92.94 814 TRP A N 1
ATOM 6326 C CA . TRP A 1 814 ? 5.176 -5.220 -37.553 1.00 92.94 814 TRP A CA 1
ATOM 6327 C C . TRP A 1 814 ? 6.448 -4.427 -37.275 1.00 92.94 814 TRP A C 1
ATOM 6329 O O . TRP A 1 814 ? 6.777 -4.159 -36.116 1.00 92.94 814 TRP A O 1
ATOM 6339 N N . LEU A 1 815 ? 7.147 -4.042 -38.340 1.00 94.19 815 LEU A N 1
ATOM 6340 C CA . LEU A 1 815 ? 8.352 -3.220 -38.274 1.00 94.19 815 LEU A CA 1
ATOM 6341 C C . LEU A 1 815 ? 8.193 -2.002 -39.167 1.00 94.19 815 LEU A C 1
ATOM 6343 O O . LEU A 1 815 ? 7.936 -2.148 -40.359 1.00 94.19 815 LEU A O 1
ATOM 6347 N N . LEU A 1 816 ? 8.371 -0.821 -38.590 1.00 94.25 816 LEU A N 1
ATOM 6348 C CA . LEU A 1 816 ? 8.527 0.421 -39.329 1.00 94.25 816 LEU A CA 1
ATOM 6349 C C . LEU A 1 816 ? 10.013 0.778 -39.374 1.00 94.25 816 LEU A C 1
ATOM 6351 O O . LEU A 1 816 ? 10.613 1.081 -38.340 1.00 94.25 816 LEU A O 1
ATOM 6355 N N . ASP A 1 817 ? 10.592 0.737 -40.569 1.00 93.81 817 ASP A N 1
ATOM 6356 C CA . ASP A 1 817 ? 11.922 1.276 -40.835 1.00 93.81 817 ASP A CA 1
ATOM 6357 C C . ASP A 1 817 ? 11.818 2.796 -41.009 1.00 93.81 817 ASP A C 1
ATOM 6359 O O . ASP A 1 817 ? 11.191 3.286 -41.947 1.00 93.81 817 ASP A O 1
ATOM 6363 N N . LEU A 1 818 ? 12.432 3.546 -40.093 1.00 92.56 818 LEU A N 1
ATOM 6364 C CA . LEU A 1 818 ? 12.371 5.009 -40.081 1.00 92.56 818 LEU A CA 1
ATOM 6365 C C . LEU A 1 818 ? 13.331 5.670 -41.081 1.00 92.56 818 LEU A C 1
ATOM 6367 O O . LEU A 1 818 ? 13.392 6.897 -41.131 1.00 92.56 818 LEU A O 1
ATOM 6371 N N . ALA A 1 819 ? 14.159 4.905 -41.799 1.00 90.19 819 ALA A N 1
ATOM 6372 C CA . ALA A 1 819 ? 14.965 5.433 -42.901 1.00 90.19 819 ALA A CA 1
ATOM 6373 C C . ALA A 1 819 ? 14.173 5.469 -44.216 1.00 90.19 819 ALA A C 1
ATOM 6375 O O . ALA A 1 819 ? 14.422 6.329 -45.058 1.00 90.19 819 ALA A O 1
ATOM 6376 N N . THR A 1 820 ? 13.235 4.536 -44.383 1.00 91.25 820 THR A N 1
ATOM 6377 C CA . THR A 1 820 ? 12.450 4.355 -45.613 1.00 91.25 820 THR A CA 1
ATOM 6378 C C . THR A 1 820 ? 10.959 4.653 -45.432 1.00 91.25 820 THR A C 1
ATOM 6380 O O . THR A 1 820 ? 10.212 4.602 -46.406 1.00 91.25 820 THR A O 1
ATOM 6383 N N . ASP A 1 821 ? 10.520 4.943 -44.202 1.00 91.44 821 ASP A N 1
ATOM 6384 C CA . ASP A 1 821 ? 9.113 5.075 -43.795 1.00 91.44 821 ASP A CA 1
ATOM 6385 C C . ASP A 1 821 ? 8.252 3.878 -44.230 1.00 91.44 821 ASP A C 1
ATOM 6387 O O . ASP A 1 821 ? 7.074 3.993 -44.588 1.00 91.44 821 ASP A O 1
ATOM 6391 N N . ARG A 1 822 ? 8.858 2.689 -44.196 1.00 92.75 822 ARG A N 1
ATOM 6392 C CA . ARG A 1 822 ? 8.275 1.450 -44.703 1.00 92.75 822 ARG A CA 1
ATOM 6393 C C . ARG A 1 822 ? 7.820 0.562 -43.559 1.00 92.75 822 ARG A C 1
ATOM 6395 O O . ARG A 1 822 ? 8.627 0.153 -42.724 1.00 92.75 822 ARG A O 1
ATOM 6402 N N . LEU A 1 823 ? 6.527 0.253 -43.524 1.00 93.31 823 LEU A N 1
ATOM 6403 C CA . LEU A 1 823 ? 5.904 -0.591 -42.510 1.00 93.31 823 LEU A CA 1
ATOM 6404 C C . LEU A 1 823 ? 5.638 -1.984 -43.081 1.00 93.31 823 LEU A C 1
ATOM 6406 O O . LEU A 1 823 ? 4.793 -2.163 -43.955 1.00 93.31 823 LEU A O 1
ATOM 6410 N N . THR A 1 824 ? 6.373 -2.966 -42.570 1.00 92.12 824 THR A N 1
ATOM 6411 C CA . THR A 1 824 ? 6.358 -4.354 -43.046 1.00 92.12 824 THR A CA 1
ATOM 6412 C C . THR A 1 824 ? 5.707 -5.270 -42.016 1.00 92.12 824 THR A C 1
ATOM 6414 O O . THR A 1 824 ? 6.035 -5.204 -40.824 1.00 92.12 824 THR A O 1
ATOM 6417 N N . GLN A 1 825 ? 4.824 -6.165 -42.466 1.00 89.88 825 GLN A N 1
ATOM 6418 C CA . GLN A 1 825 ? 4.375 -7.288 -41.643 1.00 89.88 825 GLN A CA 1
ATOM 6419 C C . GLN A 1 825 ? 5.524 -8.297 -41.521 1.00 89.88 825 GLN A C 1
ATOM 6421 O O . GLN A 1 825 ? 5.822 -9.045 -42.446 1.00 89.88 825 GLN A O 1
ATOM 6426 N N . PHE A 1 826 ? 6.195 -8.299 -40.374 1.00 86.94 826 PHE A N 1
ATOM 6427 C CA . PHE A 1 826 ? 7.462 -9.002 -40.191 1.00 86.94 826 PHE A CA 1
ATOM 6428 C C . PHE A 1 826 ? 7.306 -10.494 -39.889 1.00 86.94 826 PHE A C 1
ATOM 6430 O O . PHE A 1 826 ? 8.126 -11.305 -40.310 1.00 86.94 826 PHE A O 1
ATOM 6437 N N . GLY A 1 827 ? 6.263 -10.874 -39.151 1.00 87.94 827 GLY A N 1
ATOM 6438 C CA . GLY A 1 827 ? 6.058 -12.266 -38.759 1.00 87.94 827 GLY A CA 1
ATOM 6439 C C . GLY A 1 827 ? 4.943 -12.441 -37.734 1.00 87.94 827 GLY A C 1
ATOM 6440 O O . GLY A 1 827 ? 4.225 -11.484 -37.434 1.00 87.94 827 GLY A O 1
ATOM 6441 N N . PRO A 1 828 ? 4.765 -13.647 -37.171 1.00 89.12 828 PRO A N 1
ATOM 6442 C CA . PRO A 1 828 ? 3.817 -13.852 -36.087 1.00 89.12 828 PRO A CA 1
ATOM 6443 C C . PRO A 1 828 ? 4.252 -13.075 -34.837 1.00 89.12 828 PRO A C 1
ATOM 6445 O O . PRO A 1 828 ? 5.437 -12.892 -34.557 1.00 89.12 828 PRO A O 1
ATOM 6448 N N . GLY A 1 829 ? 3.281 -12.591 -34.081 1.00 87.62 829 GLY A N 1
ATOM 6449 C CA . GLY A 1 829 ? 3.460 -12.066 -32.734 1.00 87.62 829 GLY A CA 1
ATOM 6450 C C . GLY A 1 829 ? 3.556 -13.186 -31.697 1.00 87.62 829 GLY A C 1
ATOM 6451 O O . GLY A 1 829 ? 3.496 -14.373 -32.038 1.00 87.62 829 GLY A O 1
ATOM 6452 N N . PRO A 1 830 ? 3.700 -12.832 -30.411 1.00 87.19 830 PRO A N 1
ATOM 6453 C CA . PRO A 1 830 ? 3.782 -13.813 -29.341 1.00 87.19 830 PRO A CA 1
ATOM 6454 C C . PRO A 1 830 ? 2.489 -14.633 -29.256 1.00 87.19 830 PRO A C 1
ATOM 6456 O O . PRO A 1 830 ? 1.381 -14.095 -29.225 1.00 87.19 830 PRO A O 1
ATOM 6459 N N . VAL A 1 831 ? 2.630 -15.957 -29.174 1.00 80.69 831 VAL A N 1
ATOM 6460 C CA . VAL A 1 831 ? 1.503 -16.847 -28.878 1.00 80.69 831 VAL A CA 1
ATOM 6461 C C . VAL A 1 831 ? 1.213 -16.764 -27.379 1.00 80.69 831 VAL A C 1
ATOM 6463 O O . VAL A 1 831 ? 2.050 -17.148 -26.557 1.00 80.69 831 VAL A O 1
ATOM 6466 N N . THR A 1 832 ? 0.033 -16.250 -27.035 1.00 76.50 832 THR A N 1
ATOM 6467 C CA . THR A 1 832 ? -0.447 -16.091 -25.655 1.00 76.50 832 THR A CA 1
ATOM 6468 C C . THR A 1 832 ? -1.616 -17.032 -25.373 1.00 76.50 832 THR A C 1
ATOM 6470 O O . THR A 1 832 ? -2.351 -17.428 -26.280 1.00 76.50 832 THR A O 1
ATOM 6473 N N . ARG A 1 833 ? -1.776 -17.421 -24.107 1.00 68.44 833 ARG A N 1
ATOM 6474 C CA . ARG A 1 833 ? -2.804 -18.358 -23.643 1.00 68.44 833 ARG A CA 1
ATOM 6475 C C . ARG A 1 833 ? -4.134 -17.659 -23.351 1.00 68.44 833 ARG A C 1
ATOM 6477 O O . ARG A 1 833 ? -5.177 -18.207 -23.680 1.00 68.44 833 ARG A O 1
ATOM 6484 N N . ASN A 1 834 ? -4.105 -16.457 -22.761 1.00 59.12 834 ASN A N 1
ATOM 6485 C CA . ASN A 1 834 ? -5.238 -15.953 -21.972 1.00 59.12 834 ASN A CA 1
ATOM 6486 C C . ASN A 1 834 ? -5.627 -14.468 -22.192 1.00 59.12 834 ASN A C 1
ATOM 6488 O O . ASN A 1 834 ? -6.170 -13.900 -21.265 1.00 59.12 834 ASN A O 1
ATOM 6492 N N . ALA A 1 835 ? -5.411 -13.849 -23.368 1.00 59.19 835 ALA A N 1
ATOM 6493 C CA . ALA A 1 835 ? -6.136 -12.654 -23.909 1.00 59.19 835 ALA A CA 1
ATOM 6494 C C . ALA A 1 835 ? -5.246 -11.564 -24.539 1.00 59.19 835 ALA A C 1
ATOM 6496 O O . ALA A 1 835 ? -5.773 -10.732 -25.276 1.00 59.19 835 ALA A O 1
ATOM 6497 N N . GLY A 1 836 ? -3.923 -11.575 -24.339 1.00 66.44 836 GLY A N 1
ATOM 6498 C CA . GLY A 1 836 ? -3.027 -10.621 -25.009 1.00 66.44 836 GLY A CA 1
ATOM 6499 C C . GLY A 1 836 ? -1.704 -10.390 -24.283 1.00 66.44 836 GLY A C 1
ATOM 6500 O O . GLY A 1 836 ? -1.322 -11.160 -23.402 1.00 66.44 836 GLY A O 1
ATOM 6501 N N . THR A 1 837 ? -1.002 -9.329 -24.673 1.00 68.00 837 THR A N 1
ATOM 6502 C CA . THR A 1 837 ? 0.193 -8.832 -23.988 1.00 68.00 837 THR A CA 1
ATOM 6503 C C . THR A 1 837 ? -0.033 -7.415 -23.467 1.00 68.00 837 THR A C 1
ATOM 6505 O O . THR A 1 837 ? -0.820 -6.657 -24.035 1.00 68.00 837 THR A O 1
ATOM 6508 N N . ASN A 1 838 ? 0.664 -7.048 -22.394 1.00 77.25 838 ASN A N 1
ATOM 6509 C CA . ASN A 1 838 ? 0.659 -5.688 -21.857 1.00 77.25 838 ASN A CA 1
ATOM 6510 C C . ASN A 1 838 ? 1.933 -4.966 -22.301 1.00 77.25 838 ASN A C 1
ATOM 6512 O O . ASN A 1 838 ? 2.951 -5.133 -21.646 1.00 77.25 838 ASN A O 1
ATOM 6516 N N . GLY A 1 839 ? 1.899 -4.158 -23.365 1.00 86.25 839 GLY A N 1
ATOM 6517 C CA . GLY A 1 839 ? 3.023 -3.300 -23.763 1.00 86.25 839 GLY A CA 1
ATOM 6518 C C . GLY A 1 839 ? 4.227 -4.021 -24.391 1.00 86.25 839 GLY A C 1
ATOM 6519 O O . GLY A 1 839 ? 4.258 -5.241 -24.543 1.00 86.25 839 GLY A O 1
ATOM 6520 N N . LEU A 1 840 ? 5.236 -3.245 -24.788 1.00 90.75 840 LEU A N 1
ATOM 6521 C CA . LEU A 1 840 ? 6.475 -3.711 -25.426 1.00 90.75 840 LEU A CA 1
ATOM 6522 C C . LEU A 1 840 ? 7.622 -2.769 -25.046 1.00 90.75 840 LEU A C 1
ATOM 6524 O O . LEU A 1 840 ? 7.413 -1.559 -25.045 1.00 90.75 840 LEU A O 1
ATOM 6528 N N . VAL A 1 841 ? 8.816 -3.289 -24.764 1.00 93.31 841 VAL A N 1
ATOM 6529 C CA . VAL A 1 841 ? 10.047 -2.494 -24.566 1.00 93.31 841 VAL A CA 1
ATOM 6530 C C . VAL A 1 841 ? 11.216 -3.121 -25.325 1.00 93.31 841 VAL A C 1
ATOM 6532 O O . VAL A 1 841 ? 11.168 -4.302 -25.679 1.00 93.31 841 VAL A O 1
ATOM 6535 N N . TYR A 1 842 ? 12.282 -2.350 -25.536 1.00 94.19 842 TYR A N 1
ATOM 6536 C CA . TYR A 1 842 ? 13.549 -2.846 -26.072 1.00 94.19 842 TYR A CA 1
ATOM 6537 C C . TYR A 1 842 ? 14.673 -2.631 -25.057 1.00 94.19 842 TYR A C 1
ATOM 6539 O O . TYR A 1 842 ? 14.900 -1.518 -24.588 1.00 94.19 842 TYR A O 1
ATOM 6547 N N . SER A 1 843 ? 15.383 -3.704 -24.716 1.00 93.69 843 SER A N 1
ATOM 6548 C CA . SER A 1 843 ? 16.527 -3.661 -23.813 1.00 93.69 843 SER A CA 1
ATOM 6549 C C . SER A 1 843 ? 17.831 -3.744 -24.599 1.00 93.69 843 SER A C 1
ATOM 6551 O O . SER A 1 843 ? 18.246 -4.831 -24.999 1.00 93.69 843 SER A O 1
ATOM 6553 N N . ALA A 1 844 ? 18.504 -2.604 -24.776 1.00 91.00 844 ALA A N 1
ATOM 6554 C CA . ALA A 1 844 ? 19.784 -2.530 -25.487 1.00 91.00 844 ALA A CA 1
ATOM 6555 C C . ALA A 1 844 ? 20.887 -3.368 -24.814 1.00 91.00 844 ALA A C 1
ATOM 6557 O O . ALA A 1 844 ? 21.652 -4.044 -25.492 1.00 91.00 844 ALA A O 1
ATOM 6558 N N . ALA A 1 845 ? 20.920 -3.410 -23.475 1.00 90.88 845 ALA A N 1
ATOM 6559 C CA . ALA A 1 845 ? 21.911 -4.183 -22.716 1.00 90.88 845 ALA A CA 1
ATOM 6560 C C . ALA A 1 845 ? 21.846 -5.700 -22.982 1.00 90.88 845 ALA A C 1
ATOM 6562 O O . ALA A 1 845 ? 22.839 -6.403 -22.799 1.00 90.88 845 ALA A O 1
ATOM 6563 N N . HIS A 1 846 ? 20.683 -6.201 -23.409 1.00 92.81 846 HIS A N 1
ATOM 6564 C CA . HIS A 1 846 ? 20.465 -7.619 -23.712 1.00 92.81 846 HIS A CA 1
ATOM 6565 C C . HIS A 1 846 ? 20.240 -7.881 -25.210 1.00 92.81 846 HIS A C 1
ATOM 6567 O O . HIS A 1 846 ? 20.267 -9.042 -25.630 1.00 92.81 846 HIS A O 1
ATOM 6573 N N . ASP A 1 847 ? 20.051 -6.818 -26.003 1.00 92.88 847 ASP A N 1
ATOM 6574 C CA . ASP A 1 847 ? 19.612 -6.841 -27.405 1.00 92.88 847 ASP A CA 1
ATOM 6575 C C . ASP A 1 847 ? 18.338 -7.693 -27.574 1.00 92.88 847 ASP A C 1
ATOM 6577 O O . ASP A 1 847 ? 18.291 -8.683 -28.307 1.00 92.88 847 ASP A O 1
ATOM 6581 N N . LEU A 1 848 ? 17.303 -7.339 -26.801 1.00 94.75 848 LEU A N 1
ATOM 6582 C CA . LEU A 1 848 ? 16.027 -8.059 -26.754 1.00 94.75 848 LEU A CA 1
ATOM 6583 C C . LEU A 1 848 ? 14.834 -7.109 -26.770 1.00 94.75 848 LEU A C 1
ATOM 6585 O O . LEU A 1 848 ? 14.760 -6.166 -25.980 1.00 94.75 848 LEU A O 1
ATOM 6589 N N . PHE A 1 849 ? 13.845 -7.437 -27.595 1.00 95.06 849 PHE A N 1
ATOM 6590 C CA . PHE A 1 849 ? 12.478 -6.969 -27.400 1.00 95.06 849 PHE A CA 1
ATOM 6591 C C . PHE A 1 849 ? 11.793 -7.833 -26.346 1.00 95.06 849 PHE A C 1
ATOM 6593 O O . PHE A 1 849 ? 11.941 -9.057 -26.360 1.00 95.06 849 PHE A O 1
ATOM 6600 N N . ILE A 1 850 ? 11.055 -7.201 -25.434 1.00 95.06 850 ILE A N 1
ATOM 6601 C CA . ILE A 1 850 ? 10.393 -7.879 -24.316 1.00 95.06 850 ILE A CA 1
ATOM 6602 C C . ILE A 1 850 ? 8.950 -7.394 -24.208 1.00 95.06 850 ILE A C 1
ATOM 6604 O O . ILE A 1 850 ? 8.686 -6.192 -24.225 1.00 95.06 850 ILE A O 1
ATOM 6608 N N . THR A 1 851 ? 8.019 -8.331 -24.063 1.00 92.12 851 THR A N 1
ATOM 6609 C CA . THR A 1 851 ? 6.601 -8.082 -23.776 1.00 92.12 851 THR A CA 1
ATOM 6610 C C . THR A 1 851 ? 6.132 -9.031 -22.674 1.00 92.12 851 THR A C 1
ATOM 6612 O O . THR A 1 851 ? 6.747 -10.075 -22.453 1.00 92.12 851 THR A O 1
ATOM 6615 N N . LEU A 1 852 ? 5.078 -8.669 -21.943 1.00 90.50 852 LEU A N 1
ATOM 6616 C CA . LEU A 1 852 ? 4.530 -9.497 -20.868 1.00 90.50 852 LEU A CA 1
ATOM 6617 C C . LEU A 1 852 ? 3.189 -10.088 -21.301 1.00 90.50 852 LEU A C 1
ATOM 6619 O O . LEU A 1 852 ? 2.236 -9.352 -21.559 1.00 90.50 852 LEU A O 1
ATOM 6623 N N . GLU A 1 853 ? 3.110 -11.416 -21.352 1.00 87.38 853 GLU A N 1
ATOM 6624 C CA . GLU A 1 853 ? 1.847 -12.148 -21.406 1.00 87.38 853 GLU A CA 1
ATOM 6625 C C . GLU A 1 853 ? 1.096 -11.943 -20.092 1.00 87.38 853 GLU A C 1
ATOM 6627 O O . GLU A 1 853 ? 1.634 -12.179 -19.006 1.00 87.38 853 GLU A O 1
ATOM 6632 N N . VAL A 1 854 ? -0.166 -11.544 -20.219 1.00 80.44 854 VAL A N 1
ATOM 6633 C CA . VAL A 1 854 ? -1.124 -11.480 -19.118 1.00 80.44 854 VAL A CA 1
ATOM 6634 C C . VAL A 1 854 ? -2.342 -12.332 -19.445 1.00 80.44 854 VAL A C 1
ATOM 6636 O O . VAL A 1 854 ? -2.592 -12.677 -20.605 1.00 80.44 854 VAL A O 1
ATOM 6639 N N . GLY A 1 855 ? -3.074 -12.721 -18.410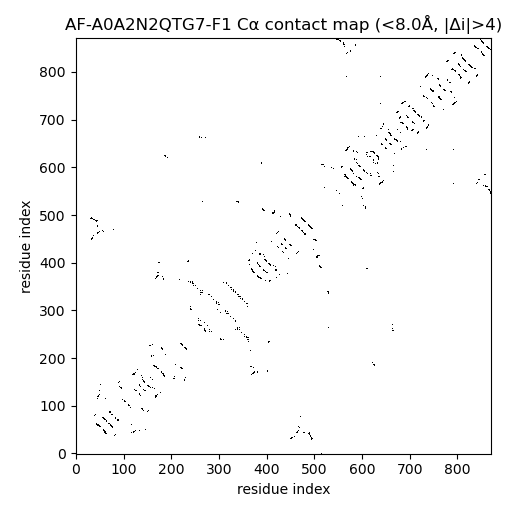 1.00 71.88 855 GLY A N 1
ATOM 6640 C CA . GLY A 1 855 ? -4.336 -13.413 -18.569 1.00 71.88 855 GLY A CA 1
ATOM 6641 C C . GLY A 1 855 ? -5.516 -12.470 -18.786 1.00 71.88 855 GLY A C 1
ATOM 6642 O O . GLY A 1 855 ? -5.359 -11.317 -19.192 1.00 71.88 855 GLY A O 1
ATOM 6643 N N . HIS A 1 856 ? -6.719 -12.998 -18.554 1.00 69.62 856 HIS A N 1
ATOM 6644 C CA . HIS A 1 856 ? -7.974 -12.280 -18.727 1.00 69.62 856 HIS A CA 1
ATOM 6645 C C . HIS A 1 856 ? -8.553 -11.974 -17.349 1.00 69.62 856 HIS A C 1
ATOM 6647 O O . HIS A 1 856 ? -8.800 -12.893 -16.573 1.00 69.62 856 HIS A O 1
ATOM 6653 N N . TYR A 1 857 ? -8.764 -10.695 -17.035 1.00 68.69 857 TYR A N 1
ATOM 6654 C CA . TYR A 1 857 ? -9.342 -10.253 -15.759 1.00 68.69 857 TYR A CA 1
ATOM 6655 C C . TYR A 1 857 ? -8.637 -10.835 -14.517 1.00 68.69 857 TYR A C 1
ATOM 6657 O O . TYR A 1 857 ? -9.279 -11.252 -13.554 1.00 68.69 857 TYR A O 1
ATOM 6665 N N . GLY A 1 858 ? -7.301 -10.848 -14.523 1.00 64.31 858 GLY A N 1
ATOM 6666 C CA . GLY A 1 858 ? -6.513 -11.198 -13.337 1.00 64.31 858 GLY A CA 1
ATOM 6667 C C . GLY A 1 858 ? -6.247 -12.697 -13.149 1.00 64.31 858 GLY A C 1
ATOM 6668 O O . GLY A 1 858 ? -5.744 -13.093 -12.089 1.00 64.31 858 GLY A O 1
ATOM 6669 N N . THR A 1 859 ? -6.565 -13.542 -14.138 1.00 65.88 859 THR A N 1
ATOM 6670 C CA . THR A 1 859 ? -6.370 -14.998 -14.056 1.00 65.88 859 THR A CA 1
ATOM 6671 C C . THR A 1 859 ? -5.123 -15.471 -14.814 1.00 65.88 859 THR A C 1
ATOM 6673 O O . THR A 1 859 ? -5.133 -15.591 -16.039 1.00 65.88 859 THR A O 1
ATOM 6676 N N . GLY A 1 860 ? -4.074 -15.856 -14.083 1.00 72.12 860 GLY A N 1
ATOM 6677 C CA . GLY A 1 860 ? -2.907 -16.560 -14.632 1.00 72.12 860 GLY A CA 1
ATOM 6678 C C . GLY A 1 860 ? -1.558 -15.920 -14.283 1.00 72.12 860 GLY A C 1
ATOM 6679 O O . GLY A 1 860 ? -1.521 -14.840 -13.690 1.00 72.12 860 GLY A O 1
ATOM 6680 N N . PRO A 1 861 ? -0.442 -16.599 -14.608 1.00 82.06 861 PRO A N 1
ATOM 6681 C CA . PRO A 1 861 ? 0.901 -16.088 -14.357 1.00 82.06 861 PRO A CA 1
ATOM 6682 C C . PRO A 1 861 ? 1.308 -15.038 -15.397 1.00 82.06 861 PRO A C 1
ATOM 6684 O O . PRO A 1 861 ? 1.120 -15.243 -16.598 1.00 82.06 861 PRO A O 1
ATOM 6687 N N . VAL A 1 862 ? 1.944 -13.955 -14.950 1.00 89.31 862 VAL A N 1
ATOM 6688 C CA . VAL A 1 862 ? 2.576 -12.980 -15.853 1.00 89.31 862 VAL A CA 1
ATOM 6689 C C . VAL A 1 862 ? 3.866 -13.575 -16.395 1.00 89.31 862 VAL A C 1
ATOM 6691 O O . VAL A 1 862 ? 4.784 -13.875 -15.629 1.00 89.31 862 VAL A O 1
ATOM 6694 N N . THR A 1 863 ? 3.943 -13.751 -17.713 1.00 90.44 863 THR A N 1
ATOM 6695 C CA . THR A 1 863 ? 5.079 -14.437 -18.340 1.00 90.44 863 THR A CA 1
ATOM 6696 C C . THR A 1 863 ? 5.799 -13.526 -19.334 1.00 90.44 863 THR A C 1
ATOM 6698 O O . THR A 1 863 ? 5.146 -12.977 -20.217 1.00 90.44 863 THR A O 1
ATOM 6701 N N . PRO A 1 864 ? 7.131 -13.366 -19.250 1.00 94.19 864 PRO A N 1
ATOM 6702 C CA . PRO A 1 864 ? 7.883 -12.652 -20.273 1.00 94.19 864 PRO A CA 1
ATOM 6703 C C . PRO A 1 864 ? 7.931 -13.425 -21.596 1.00 94.19 864 PRO A C 1
ATOM 6705 O O . PRO A 1 864 ? 8.262 -14.613 -21.628 1.00 94.19 864 PRO A O 1
ATOM 6708 N N . HIS A 1 865 ? 7.693 -12.727 -22.701 1.00 93.88 865 HIS A N 1
ATOM 6709 C CA . HIS A 1 865 ? 8.059 -13.165 -24.045 1.00 93.88 865 HIS A CA 1
ATOM 6710 C C . HIS A 1 865 ? 9.175 -12.272 -24.558 1.00 93.88 865 HIS A C 1
ATOM 6712 O O . HIS A 1 865 ? 9.102 -11.046 -24.454 1.00 93.88 865 HIS A O 1
ATOM 6718 N N . VAL A 1 866 ? 10.202 -12.893 -25.126 1.00 96.31 866 VAL A N 1
ATOM 6719 C CA . VAL A 1 866 ? 11.377 -12.191 -25.642 1.00 96.31 866 VAL A CA 1
ATOM 6720 C C . VAL A 1 866 ? 11.601 -12.519 -27.108 1.00 96.31 866 VAL A C 1
ATOM 6722 O O . VAL A 1 866 ? 11.289 -13.623 -27.560 1.00 96.31 866 VAL A O 1
ATOM 6725 N N . MET A 1 867 ? 12.171 -11.572 -27.843 1.00 95.12 867 MET A N 1
ATOM 6726 C CA . MET A 1 867 ? 12.606 -11.781 -29.218 1.00 95.12 867 MET A CA 1
ATOM 6727 C C . MET A 1 867 ? 13.925 -11.057 -29.468 1.00 95.12 867 MET A C 1
ATOM 6729 O O . MET A 1 867 ? 14.060 -9.866 -29.181 1.00 95.12 867 MET A O 1
ATOM 6733 N N . ARG A 1 868 ? 14.889 -11.777 -30.049 1.00 94.44 868 ARG A N 1
ATOM 6734 C CA . ARG A 1 868 ? 16.102 -11.180 -30.612 1.00 94.44 868 ARG A CA 1
ATOM 6735 C C . ARG A 1 868 ? 15.826 -10.809 -32.060 1.00 94.44 868 ARG A C 1
ATOM 6737 O O . ARG A 1 868 ? 15.516 -11.687 -32.864 1.00 94.44 868 ARG A O 1
ATOM 6744 N N . PHE A 1 869 ? 15.923 -9.525 -32.372 1.00 92.31 869 PHE A N 1
ATOM 6745 C CA . PHE A 1 869 ? 15.745 -9.044 -33.734 1.00 92.31 869 PHE A CA 1
ATOM 6746 C C . PHE A 1 869 ? 17.065 -9.121 -34.501 1.00 92.31 869 PHE A C 1
ATOM 6748 O O . PHE A 1 869 ? 18.097 -8.648 -34.030 1.00 92.31 869 PHE A O 1
ATOM 6755 N N . LYS A 1 870 ? 17.016 -9.711 -35.690 1.00 90.00 870 LYS A N 1
ATOM 6756 C CA . LYS A 1 870 ? 18.092 -9.747 -36.671 1.00 90.00 870 LYS A CA 1
ATOM 6757 C C . LYS A 1 870 ? 17.544 -9.125 -37.968 1.00 90.00 870 LYS A C 1
ATOM 6759 O O . LYS A 1 870 ? 16.640 -9.745 -38.538 1.00 90.00 870 LYS A O 1
ATOM 6764 N N . PRO A 1 871 ? 18.025 -7.924 -38.351 1.00 81.50 871 PRO A N 1
ATOM 6765 C CA . PRO A 1 871 ? 17.574 -7.185 -39.531 1.00 81.50 871 PRO A CA 1
ATOM 6766 C C . PRO A 1 871 ? 17.655 -7.971 -40.835 1.00 81.50 871 PRO A C 1
ATOM 6768 O O . PRO A 1 871 ? 18.554 -8.842 -40.941 1.00 81.50 871 PRO A O 1
#

Solvent-accessible surface area (backbone atoms only — not comparable to full-atom values): 45472 Å² total; per-residue (Å²): 115,88,67,82,86,83,77,86,83,84,81,84,86,89,78,91,75,94,70,87,71,78,77,83,81,86,87,78,75,63,54,72,35,23,53,34,80,64,43,74,42,86,13,28,42,64,15,30,60,31,59,35,82,89,76,57,24,34,42,37,35,24,34,50,58,48,97,81,59,77,35,44,36,38,40,38,28,72,92,80,50,44,70,52,74,73,43,72,52,73,78,78,91,73,38,46,46,76,66,47,60,41,61,46,99,83,73,46,79,34,75,28,100,86,52,63,54,47,57,29,36,38,25,35,32,52,37,80,94,74,64,25,36,38,36,49,44,33,29,26,52,36,36,37,31,77,85,81,50,40,66,43,67,70,74,62,56,61,85,55,34,61,73,39,35,34,24,17,16,27,29,56,36,82,71,69,62,27,36,39,40,40,46,16,46,47,63,69,55,76,87,63,83,55,96,84,66,84,75,83,83,72,86,67,80,72,85,57,77,91,63,72,40,69,76,54,46,40,38,40,33,37,34,36,74,88,80,62,43,52,46,80,58,72,30,53,55,73,48,33,50,52,52,23,53,54,37,46,55,51,46,55,51,47,43,48,50,30,11,24,26,40,19,44,39,71,69,74,47,30,81,70,80,66,49,56,48,59,54,50,18,51,50,49,53,50,51,36,50,53,36,50,55,50,20,56,38,21,58,71,31,59,50,39,70,63,75,65,42,33,50,26,25,41,52,19,17,52,42,32,50,58,33,35,62,48,42,57,62,24,26,54,31,20,56,74,60,23,11,26,39,16,26,56,36,40,52,58,29,42,56,49,40,49,51,28,22,58,44,37,47,47,44,67,79,44,25,28,32,29,34,45,32,43,40,82,85,79,46,32,34,42,36,41,38,3,30,45,40,32,28,26,24,25,52,42,35,38,33,39,49,89,74,44,30,53,38,76,58,81,41,77,16,50,69,73,48,33,57,53,53,32,47,26,43,40,80,89,82,56,30,39,37,35,80,88,24,41,36,35,29,76,93,74,45,37,40,29,38,34,84,57,48,67,63,98,78,59,83,38,88,37,54,39,37,39,47,40,83,88,81,56,31,38,42,37,40,19,15,62,70,69,92,80,50,71,29,53,30,38,30,31,37,31,26,81,64,72,84,78,42,39,80,39,77,46,71,69,65,56,48,44,65,53,41,59,59,24,64,59,28,61,70,75,49,58,70,32,40,69,52,40,54,51,37,27,52,53,41,50,58,53,64,70,67,57,57,68,72,38,64,41,80,49,88,57,94,57,56,53,75,12,31,22,72,21,29,63,26,65,34,79,88,77,43,28,37,43,38,45,31,1,18,82,55,16,33,43,38,39,37,47,34,38,33,36,64,59,51,59,44,46,42,51,52,46,54,30,45,35,55,63,86,90,53,45,56,14,81,50,100,30,41,35,55,47,76,89,50,98,58,36,18,28,48,15,56,41,36,43,31,48,27,72,74,72,66,28,36,38,34,68,54,91,72,33,30,43,26,30,31,76,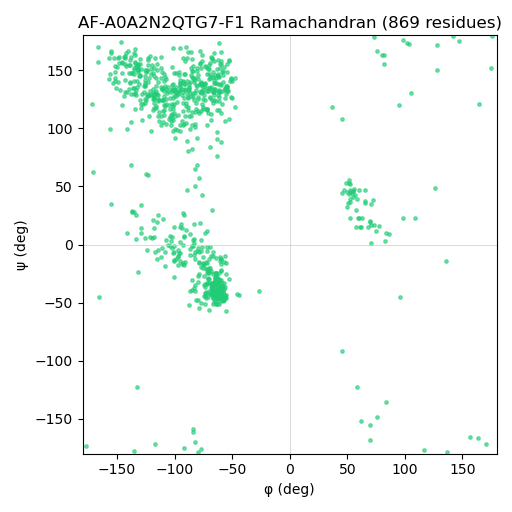60,56,46,40,79,43,96,69,55,31,41,57,52,79,83,47,42,60,54,34,38,33,43,41,63,83,36,80,64,43,46,24,41,14,41,67,65,52,93,52,72,54,35,20,38,27,41,54,41,67,89,80,34,33,33,34,65,49,76,71,33,62,49,94,36,24,44,58,88,30,44,43,39,28,40,40,60,92,72,51,26,42,39,34,54,13,34,18,48,74,90,71,71,44,70,29,51,37,42,36,35,38,37,60,89,79,39,42,78,45,79,60,79,74,46,56,45,62,74,90,59,79,80,65,50,47,58,24,30,19,47,28,56,43,80,95,77,43,33,36,39,39,37,31,53,45,69,72,42,55,25,31,37,33,34,69,89,74,37,33,37,30,73,70,44,74,37,60,86,56,94,39,64,22,45,36,24,37,44,47,41,77,96,75,56,31,38,40,32,34,34,25,17,54,70,34,50,53,66,37,33,48,31,38,26,36,82,69,136

Sequence (871 aa):
MPWGMCAKSLGAFTVAVQMLVSLPAAADSPAVNAWRPVAEASGGTIAGLSYLPDQRGMLYFGYPASKSEISDLRIYYPGRRSWEEPLPGRGPHRARGALTTTFGADGRPGLPAINRPYWMAHQSVYVPTLRKVLFFAGGATFTYDPESRRWADLGIPLDKSPPDVMLGSLAWDPVGQRVILFGGGYISAYKSKPPYIKGDMLRGKPWSPDAWTMAVKRATWAFDPVAGSWSKLLTGSASFIDMHERCNALVEQIEALAGAARGIALEYGDRVSGKEPQGIAGDIASLAKSMQALSNKLGKGEGCHGDYELGQCRQASGRLQDVKARLEPAVRAMAEGDGWRTLHLLEAARIELVEAAEDVAPSPLPRYYGKLVTDTRNGLLVLFGGHGGDRLLADTWVFDSARNQWRQSGARGHPPPTAMPAMSFDTKHGVALLDSGWIYDAARDGWRRLPLASPKDLFLPWRALEYDPVGGVHVALTTGDNLLGPHPVRVAQLKLDIGASRPADNSGPRWTWLNDKYSRSWAVLPRSQAEYRARVRAHKALLAKLAPNTWTRIGTEYSAQDRSYGSFALDPTRSQLIFWGGGHSAYMGNEVSQYDIKGNLWLESWSPDMPPWPFGSPDGDGWNPPFYHQLGSAHGYHRYAYSAKLDKVLFGVGDRLLAYDPDRMRWNDAPVRKVGEGALGGPVDMSGATSFHTMAARHWYGAPFGVWQLDASAREISRIRLSDTPFSANDRSKAVFDPNRNRILFYGARDEQAKSPANQFFSFEIDQKRWIRHTITLEPPATEAPVSMAWGVAFRPENNVLMILPGGQKQATWLLDLATDRLTQFGPGPVTRNAGTNGLVYSAAHDLFITLEVGHYGTGPVTPHVMRFKP

Mean predicted aligned error: 10.29 Å

pLDDT: mean 81.68, std 18.33, range [22.22, 98.69]

Secondary structure (DSSP, 8-state):
---SSSSS--------------PPP--PPPPBTB-EEEEEES---EEEEEEETTTTEEEEEE--SSTT---SEEEEETTTTEEPPPPP-PPPS---GGGPPEEPTTS-EE--TT--GGGGTB-EEEETTTTEEEEEETTEEEEEETTTTEEEE----TTSSPPSEES-EEEEETTTTEEEEE--EE----SS--TT--S----SPPPPGGG--HHHHT-EEEEETTTTEEEE---S-HHHHHHHHHHHHHHHHHHHHHHHHHHHHTTS--SSS---HHHHHHHHHHHHHHHHHHHHHHHTTTT--HHHHHHHHHHHHHHHHHHHHHHHHHHHHHHTT-HHHHHHHHHHHHHHHHHHHHTT-SSPPP-BS-EEEEETTTTEEEEEEEE-SSEEEEEEEEEETTTTEEEE---SS-PPP-SS--EEEETTTTEEEETTTEEEETTTTEEEE---B--TT---SEEEEEEETTTTEEEEEEE--TTSSPPPEEEEEEB--GGG-EE----S-SEEES--HHHHHHHTS-SSHHHHHHHHHHHHHHHTTPPTT--EE---SS-PBP-TT-EEEEETTTTEEEEE-BSTTS----PPEEEETTTTEEEESSS--PPPTT---TTSS-S---SSSS----B-SS-EEEETTTTEEEEEETTEEEEEETTTTEEEEEEEEEESSS---EEPB-TT-SS-EEE--TTSSSS--SEEEEETTTTEEEEPTT---SSEEEEEEEEEEETTTTEEEEEEEE-TTTT--S-EEEEEETTTTEEEE--PEEESTTSPPPP--S-EEEEETTTTEEEEE--STTPEEEEEETTTTEEEEEEE----SSSEEEEEEEETTTTEEEEEEE-BTTBSB-EEEEE----